Protein 6R41 (pdb70)

GO terms:
  GO:0009986 cell surface (C, EXP)

Nearest PDB structures (foldseek):
  6r41-assembly1_A  TM=1.001E+00  e=0.000E+00  Mycoplasmoides genitalium G37
  8pbz-assembly1_D  TM=1.000E+00  e=0.000E+00  Mycoplasmoides genitalium G37
  8pc0-assembly1_A  TM=1.001E+00  e=0.000E+00  Mycoplasmoides genitalium G37
  6se7-assembly1_A  TM=9.994E-01  e=0.000E+00  Mycoplasmoides genitalium G37
  6se5-assembly1_A  TM=9.988E-01  e=0.000E+00  Mycoplasmoides genitalium G37

Radius of gyration: 30.96 Å; Cα contacts (8 Å, |Δi|>4): 2356; chains: 1; bounding box: 62×94×88 Å

Solvent-accessible surface area: 34632 Å² total; per-residue (Å²): 138,79,22,55,52,10,83,69,72,39,49,21,1,4,1,6,0,6,0,4,8,67,4,108,132,0,122,18,54,0,2,71,63,0,152,21,65,79,10,8,39,9,30,36,48,37,90,30,109,110,22,0,0,0,0,0,21,0,97,53,0,60,2,97,15,104,51,77,67,74,134,3,9,42,12,33,77,99,101,123,0,95,19,8,0,38,0,0,16,0,41,52,70,49,141,111,10,23,134,20,51,54,77,49,60,6,44,0,20,13,4,62,17,14,84,55,0,14,49,0,0,70,22,0,8,3,4,6,5,20,2,24,37,1,57,5,20,0,0,0,0,60,105,12,63,33,0,45,55,4,3,37,20,130,27,94,46,132,52,13,90,85,56,38,74,108,20,96,0,43,18,0,53,5,19,103,2,7,0,1,0,65,0,46,20,1,3,4,1,9,84,0,62,50,41,11,10,12,12,1,3,38,32,0,28,142,27,4,53,0,41,50,33,87,16,16,71,87,74,34,63,94,108,0,134,118,20,0,28,33,74,127,103,110,27,94,13,98,103,2,8,0,0,23,22,2,6,83,54,19,25,7,15,33,72,123,87,79,6,30,30,0,0,1,1,2,1,11,2,0,0,7,40,5,2,2,1,87,64,1,0,0,0,1,0,18,6,47,2,6,2,1,2,0,0,0,0,51,54,101,15,142,138,144,45,53,3,43,1,0,12,2,2,4,1,30,8,60,5,20,52,119,56,8,47,72,1,4,35,23,0,0,1,32,119,35,151,79,16,102,69,2,36,0,1,23,25,41,79,5,5,1,1,0,3,14,0,0,3,12,17,32,8,93,35,18,0,0,2,0,0,2,0,0,0,2,0,0,7,0,29,20,111,127,142,31,42,0,79,28,4,0,0,0,6,10,0,0,0,0,15,65,2,157,53,8,34,78,59,13,5,32,19,83,2,0,22,69,0,0,6,7,14,71,32,91,34,157,153,67,97,10,15,3,0,16,125,57,161,124,41,104,47,86,23,15,28,0,9,57,115,89,24,78,53,111,3,59,0,0,0,0,1,1,3,2,2,3,1,10,0,0,22,26,3,4,6,0,33,4,0,2,3,32,4,96,3,126,95,109,128,124,74,95,0,10,2,7,0,3,0,4,0,1,0,0,0,0,29,30,109,18,0,98,45,0,30,62,9,5,66,24,133,66,86,33,52,83,0,106,2,79,38,4,18,2,28,11,8,9,1,30,117,93,9,10,88,52,42,89,118,146,131,71,25,24,1,42,51,12,106,39,86,19,60,2,24,8,32,0,0,0,3,8,15,4,4,4,7,50,3,5,48,10,53,98,120,29,55,114,72,106,130,56,10,6,0,0,0,0,0,0,1,4,0,1,0,5,0,2,5,48,7,50,101,34,24,25,8,86,35,141,66,80,98,63,33,32,5,1,14,20,70,32,88,24,91,87,52,9,11,69,11,18,0,21,3,34,62,76,21,53,39,48,92,155,31,6,37,0,14,0,8,3,8,17,63,80,34,7,62,35,38,2,107,14,70,85,25,125,94,51,76,2,5,15,3,0,22,0,33,39,55,57,116,22,12,10,69,78,146,81,14,64,104,22,95,110,24,4,21,0,76,6,53,23,0,20,2,92,20,113,94,15,52,11,14,8,21,4,28,12,35,106,57,1,6,0,0,2,1,64,91,99,128,140,57,97,17,8,0,14,55,36,75,156,50,91,19,85,78,36,95,156,10,7,104,21,1,41,48,28,125,81,41,26,8,0,23,37,36,126,117,115,68,6,1,0,1,57,5,78,34,24,93,70,73,35,2,120,84,108,98,10,38,113,67,18,0,71,81,0,50,117,34,94,126,26,10,75,46,0,22,169,43,50,62,31,17,137,105,7,107,12,52,10,69,24,73,99,103,54,99,61,10,0,12,0,15,0,83,0,22,0,3,12,38,82,65,11,40,81,132,18,54,2,18,24,37,73,11,118,15,45,8,41,73,92,89,1,36,37,4,28,78,180

Sequence (886 aa):
ANNTFLVKEDSKNVTAYTPFATPITDSKSDLVSLAQLDSSYQIADQTIHNTNLFVLFKSRDVKVKYESSGSNNISFDSTSQGEKPSYVVEFTNSTNIGIKWTMVKKYQLDVPNVSSDMNQVLKNLILEQPLTKYTLNSSLAKEKGKTQREVHLGSGQANQWTSQRNQHDLNNNPSPNASTGFKLTTGNAYRKLSESWPIYEPIDGTKQGKGKDSSGWSSTEENEAKNDAPSVSSSGTFNKYLNTKQALESIGILFDDQTPRNVITQLYYASTSKLAVTNNHIVVMGNSFLPSMWYWVVERSAQENASNKPTWFANTNLDWGEDKQKQFVENQLGYKETTSTNSHNFHSKSFTQPAYLISGIDSVNDQIIFSGFKAGSVGYDSSSSSSSTKDQALAWSTTTSLDSKTGYKDLVTNDTGLNGPINGSFSIQDTFSFVVPYSTTGPIKTAYPVKKDQKSTVKINSLINATPLNSYGDEGIGVFDALGLNYNFKSNQERLPSRTDQIFVYGIVSPNELRSAKSSADSTGSDTKVNWSNTQSRYLPVPYNYSEGIIDASVTTFSGLKSIAPDGFANSIANFSVGLKAGIDPNPVMSGKKANYGAVVLTRGGVVRLNFNPGNDSLLSTTDNNIAPISFSFTPFTAAESAVDLTTFKEVTYNQESGLWSYIFDSSLKPSHDGKQTPVTDNMGFSVITVSRTGIELNQDQATTTLDVAPSALAVQSGIQSTTQTLTGVLPLSEEFSAVIAKDSDQNKIDIYKNNNGLFEIDTQLSNSVATNNGGLAPSYTENRVDAWGKVEFADNSVLQARNLVDKTVDEIINTPEILNSFFRFTPAFEDQKATLVATKQSDTSLSVSPRIQFLDGNFYDLNSTIAGVPLNIGFPSRVFAGFAAL

InterPro domains:
  IPR007885 MgpC adhesin [PF05220] (312-542)
  IPR045839 Mgp-operon protein 3, C-terminal domain [PF19342] (824-936)

Structure (mmCIF, N/CA/C/O backbone):
data_6R41
#
_entry.id   6R41
#
_cell.length_a   110.026
_cell.length_b   151.569
_cell.length_c   176.548
_cell.angle_alpha   90.00
_cell.angle_beta   90.00
_cell.angle_gamma   90.00
#
_symmetry.space_group_name_H-M   'I 2 2 2'
#
loop_
_entity.id
_entity.type
_entity.pdbx_description
1 polymer 'Mgp-operon protein 3'
2 branched 'N-acetyl-alpha-neuraminic acid-(2-3)-beta-D-galactopyranose'
3 non-polymer 'POTASSIUM ION'
4 non-polymer beta-D-glucopyranose
5 non-polymer 'PHOSPHATE ION'
6 non-polymer GLYCEROL
7 water water
#
loop_
_atom_site.group_PDB
_atom_site.id
_atom_site.type_symbol
_atom_site.label_atom_id
_atom_site.label_alt_id
_atom_site.label_comp_id
_atom_site.label_asym_id
_atom_site.label_entity_id
_atom_site.label_seq_id
_atom_site.pdbx_PDB_ins_code
_atom_site.Cartn_x
_atom_site.Cartn_y
_atom_site.Cartn_z
_atom_site.occupancy
_atom_site.B_iso_or_equiv
_atom_site.auth_seq_id
_atom_site.auth_comp_id
_atom_site.auth_asym_id
_atom_site.auth_atom_id
_atom_site.pdbx_PDB_model_num
ATOM 1 N N . ALA A 1 3 ? 23.312 171.028 68.907 1.00 91.30 25 ALA A N 1
ATOM 2 C CA . ALA A 1 3 ? 22.225 171.104 69.930 1.00 85.16 25 ALA A CA 1
ATOM 3 C C . ALA A 1 3 ? 21.234 169.941 69.725 1.00 78.06 25 ALA A C 1
ATOM 4 O O . ALA A 1 3 ? 20.680 169.843 68.601 1.00 81.23 25 ALA A O 1
ATOM 6 N N A ASN A 1 4 ? 21.019 169.179 70.816 0.50 70.33 26 ASN A N 1
ATOM 7 N N B ASN A 1 4 ? 20.959 169.063 70.704 0.50 72.34 26 ASN A N 1
ATOM 8 C CA A ASN A 1 4 ? 20.045 168.064 70.941 0.50 64.31 26 ASN A CA 1
ATOM 9 C CA B ASN A 1 4 ? 19.891 168.034 70.500 0.50 67.26 26 ASN A CA 1
ATOM 10 C C A ASN A 1 4 ? 18.630 168.619 71.221 0.50 64.18 26 ASN A C 1
ATOM 11 C C B ASN A 1 4 ? 18.540 168.592 70.971 0.50 65.44 26 ASN A C 1
ATOM 12 O O A ASN A 1 4 ? 17.751 167.824 71.625 0.50 59.47 26 ASN A O 1
ATOM 13 O O B ASN A 1 4 ? 17.632 167.783 71.272 0.50 61.40 26 ASN A O 1
ATOM 22 N N . THR A 1 5 ? 18.401 169.925 71.001 1.00 65.20 27 THR A N 1
ATOM 23 C CA . THR A 1 5 ? 17.117 170.609 71.293 1.00 58.79 27 THR A CA 1
ATOM 24 C C . THR A 1 5 ? 16.518 171.289 70.054 1.00 56.59 27 THR A C 1
ATOM 25 O O . THR A 1 5 ? 17.223 171.501 69.059 1.00 54.93 27 THR A O 1
ATOM 29 N N . PHE A 1 6 ? 15.254 171.676 70.202 1.00 51.35 28 PHE A N 1
ATOM 30 C CA . PHE A 1 6 ? 14.383 172.347 69.230 1.00 51.03 28 PHE A CA 1
ATOM 31 C C . PHE A 1 6 ? 13.998 173.708 69.814 1.00 54.45 28 PHE A C 1
ATOM 32 O O . PHE A 1 6 ? 13.449 173.741 70.917 1.00 53.10 28 PHE A O 1
ATOM 40 N N . LEU A 1 7 ? 14.224 174.804 69.085 1.00 52.47 29 LEU A N 1
ATOM 41 C CA . LEU A 1 7 ? 13.821 176.136 69.564 1.00 52.66 29 LEU A CA 1
ATOM 42 C C . LEU A 1 7 ? 12.420 176.414 69.069 1.00 50.25 29 LEU A C 1
ATOM 43 O O . LEU A 1 7 ? 12.169 176.164 67.927 1.00 49.34 29 LEU A O 1
ATOM 48 N N . VAL A 1 8 ? 11.545 176.861 69.953 1.00 52.05 30 VAL A N 1
ATOM 49 C CA . VAL A 1 8 ? 10.113 177.100 69.655 1.00 52.16 30 VAL A CA 1
ATOM 50 C C . VAL A 1 8 ? 9.872 178.540 70.060 1.00 53.06 30 VAL A C 1
ATOM 51 O O . VAL A 1 8 ? 10.146 178.853 71.203 1.00 53.62 30 VAL A O 1
ATOM 55 N N . LYS A 1 9 ? 9.427 179.361 69.135 1.00 54.08 31 LYS A N 1
ATOM 56 C CA . LYS A 1 9 ? 8.945 180.718 69.390 1.00 58.78 31 LYS A CA 1
ATOM 57 C C . LYS A 1 9 ? 7.551 180.588 69.985 1.00 58.95 31 LYS A C 1
ATOM 58 O O . LYS A 1 9 ? 6.665 180.149 69.278 1.00 59.82 31 LYS A O 1
ATOM 64 N N . GLU A 1 10 ? 7.371 180.941 71.248 1.00 63.16 32 GLU A N 1
ATOM 65 C CA . GLU A 1 10 ? 6.080 180.711 71.940 1.00 65.29 32 GLU A CA 1
ATOM 66 C C . GLU A 1 10 ? 5.185 181.879 71.594 1.00 62.11 32 GLU A C 1
ATOM 67 O O . GLU A 1 10 ? 4.009 181.659 71.517 1.00 66.82 32 GLU 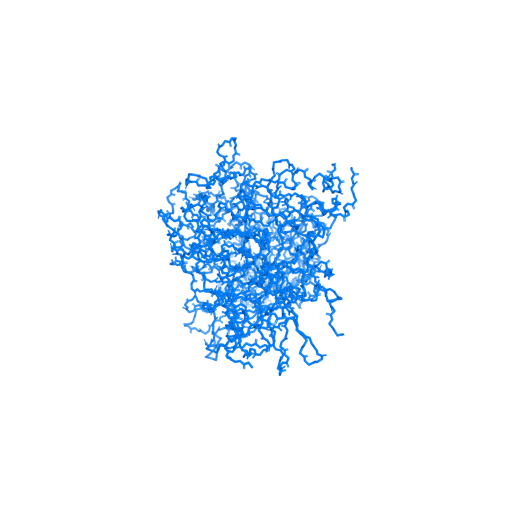A O 1
ATOM 73 N N . ASP A 1 11 ? 5.746 183.074 71.434 1.00 63.89 33 ASP A N 1
ATOM 74 C CA . ASP A 1 11 ? 4.983 184.306 71.125 1.00 65.08 33 ASP A CA 1
ATOM 75 C C . ASP A 1 11 ? 5.949 185.264 70.416 1.00 66.82 33 ASP A C 1
ATOM 76 O O . ASP A 1 11 ? 7.037 184.822 70.052 1.00 70.82 33 ASP A O 1
ATOM 81 N N . SER A 1 12 ? 5.607 186.537 70.292 1.00 63.85 34 SER A N 1
ATOM 82 C CA . SER A 1 12 ? 6.417 187.512 69.525 1.00 68.87 34 SER A CA 1
ATOM 83 C C . SER A 1 12 ? 7.749 187.876 70.226 1.00 66.44 34 SER A C 1
ATOM 84 O O . SER A 1 12 ? 8.519 188.615 69.585 1.00 62.63 34 SER A O 1
ATOM 87 N N . LYS A 1 13 ? 8.024 187.407 71.462 1.00 64.25 35 LYS A N 1
ATOM 88 C CA . LYS A 1 13 ? 9.189 187.828 72.288 1.00 64.39 35 LYS A CA 1
ATOM 89 C C . LYS A 1 13 ? 9.974 186.642 72.858 1.00 62.87 35 LYS A C 1
ATOM 90 O O . LYS A 1 13 ? 11.160 186.829 73.132 1.00 67.27 35 LYS A O 1
ATOM 96 N N . ASN A 1 14 ? 9.328 185.499 73.104 1.00 57.86 36 ASN A N 1
ATOM 97 C CA . ASN A 1 14 ? 9.862 184.377 73.910 1.00 55.31 36 ASN A CA 1
ATOM 98 C C . ASN A 1 14 ? 10.255 183.182 73.038 1.00 52.40 36 ASN A C 1
ATOM 99 O O . ASN A 1 14 ? 9.475 182.738 72.173 1.00 52.53 36 ASN A O 1
ATOM 104 N N . VAL A 1 15 ? 11.450 182.666 73.262 1.00 51.95 37 VAL A N 1
ATOM 105 C CA . VAL A 1 15 ? 11.909 181.394 72.660 1.00 50.76 37 VAL A CA 1
ATOM 106 C C . VAL A 1 15 ? 12.217 180.431 73.812 1.00 49.59 37 VAL A C 1
ATOM 107 O O . VAL A 1 15 ? 12.871 180.840 74.804 1.00 50.92 37 VAL A O 1
ATOM 111 N N . THR A 1 16 ? 11.660 179.223 73.699 1.00 46.91 38 THR A N 1
ATOM 112 C CA . THR A 1 16 ? 11.826 178.106 74.644 1.00 47.80 38 THR A CA 1
ATOM 113 C C . THR A 1 16 ? 12.536 176.958 73.935 1.00 46.27 38 THR A C 1
ATOM 114 O O . THR A 1 16 ? 12.305 176.755 72.751 1.00 48.06 38 THR A O 1
ATOM 118 N N . ALA A 1 17 ? 13.398 176.254 74.646 1.00 44.56 39 ALA A N 1
ATOM 119 C CA . ALA A 1 17 ? 14.171 175.106 74.134 1.00 45.30 39 ALA A CA 1
ATOM 120 C C . ALA A 1 17 ? 13.429 173.822 74.514 1.00 46.14 39 ALA A C 1
ATOM 121 O O . ALA A 1 17 ? 13.087 173.709 75.670 1.00 47.30 39 ALA A O 1
ATOM 123 N N . TYR A 1 18 ? 13.110 172.960 73.543 1.00 46.29 40 TYR A N 1
ATOM 124 C CA . TYR A 1 18 ? 12.318 171.719 73.700 1.00 43.94 40 TYR A CA 1
ATOM 125 C C . TYR A 1 18 ? 13.238 170.527 73.451 1.00 44.85 40 TYR A C 1
ATOM 126 O O . TYR A 1 18 ? 14.106 170.608 72.591 1.00 40.49 40 TYR A O 1
ATOM 135 N N . THR A 1 19 ? 13.016 169.446 74.219 1.00 43.20 41 THR A N 1
ATOM 136 C CA . THR A 1 19 ? 13.669 168.139 74.045 1.00 39.54 41 THR A CA 1
ATOM 137 C C . THR A 1 19 ? 12.978 167.422 72.900 1.00 36.83 41 THR A C 1
ATOM 138 O O . THR A 1 19 ? 11.900 167.805 72.470 1.00 38.53 41 THR A O 1
ATOM 142 N N . PRO A 1 20 ? 13.546 166.302 72.427 1.00 38.94 42 PRO A N 1
ATOM 143 C CA . PRO A 1 20 ? 12.877 165.438 71.458 1.00 38.38 42 PRO A CA 1
ATOM 144 C C . PRO A 1 20 ? 11.624 164.746 72.019 1.00 41.38 42 PRO A C 1
ATOM 145 O O . PRO A 1 20 ? 10.878 164.195 71.252 1.00 40.54 42 PRO A O 1
ATOM 149 N N . PHE A 1 21 ? 11.414 164.810 73.334 1.00 40.22 43 PHE A N 1
ATOM 150 C CA . PHE A 1 21 ? 10.218 164.259 74.040 1.00 38.20 43 PHE A CA 1
ATOM 151 C C . PHE A 1 21 ? 9.114 165.312 74.052 1.00 39.01 43 PHE A C 1
ATOM 152 O O . PHE A 1 21 ? 8.068 165.072 74.673 1.00 37.85 43 PHE A O 1
ATOM 160 N N . ALA A 1 22 ? 9.326 166.445 73.373 1.00 37.49 44 ALA A N 1
ATOM 161 C CA . ALA A 1 22 ? 8.335 167.539 73.238 1.00 37.37 44 ALA A CA 1
ATOM 162 C C . ALA A 1 22 ? 8.023 168.165 74.599 1.00 39.90 44 ALA A C 1
ATOM 163 O O . ALA A 1 22 ? 6.868 168.540 74.848 1.00 43.82 44 ALA A O 1
ATOM 165 N N . THR A 1 23 ? 9.042 168.290 75.441 1.00 41.24 45 THR A N 1
ATOM 166 C CA . THR A 1 23 ? 8.987 168.933 76.775 1.00 43.13 45 THR A CA 1
ATOM 167 C C . THR A 1 23 ? 9.944 170.113 76.792 1.00 45.00 45 THR A C 1
ATOM 168 O O . THR A 1 23 ? 10.995 170.076 76.164 1.00 43.33 45 THR A O 1
ATOM 172 N N . PRO A 1 24 ? 9.583 171.188 77.506 1.00 47.25 46 PRO A N 1
ATOM 173 C CA . PRO A 1 24 ? 10.409 172.383 77.579 1.00 48.47 46 PRO A CA 1
ATOM 174 C C . PRO A 1 24 ? 11.559 172.093 78.546 1.00 50.01 46 PRO A C 1
ATOM 175 O O . PRO A 1 24 ? 11.305 171.529 79.618 1.00 47.86 46 PRO A O 1
ATOM 179 N N . ILE A 1 25 ? 12.783 172.493 78.172 1.00 48.37 47 ILE A N 1
ATOM 180 C CA . ILE A 1 25 ? 13.899 172.568 79.143 1.00 48.19 47 ILE A CA 1
ATOM 181 C C . ILE A 1 25 ? 13.574 173.603 80.211 1.00 48.20 47 ILE A C 1
ATOM 182 O O . ILE A 1 25 ? 13.253 174.721 79.835 1.00 48.89 47 ILE A O 1
ATOM 187 N N . THR A 1 26 ? 13.649 173.227 81.492 1.00 48.00 48 THR A N 1
ATOM 188 C CA . THR A 1 26 ? 13.262 174.111 82.623 1.00 51.13 48 THR A CA 1
ATOM 189 C C . THR A 1 26 ? 14.073 175.409 82.545 1.00 55.13 48 THR A C 1
ATOM 190 O O . THR A 1 26 ? 15.278 175.339 82.342 1.00 55.79 48 THR A O 1
ATOM 194 N N . ASP A 1 27 ? 13.414 176.549 82.698 1.00 57.49 49 ASP A N 1
ATOM 195 C CA . ASP A 1 27 ? 14.043 177.888 82.692 1.00 63.89 49 ASP A CA 1
ATOM 196 C C . ASP A 1 27 ? 14.635 178.246 81.325 1.00 63.68 49 ASP A C 1
ATOM 197 O O . ASP A 1 27 ? 15.324 179.267 81.303 1.00 65.31 49 ASP A O 1
ATOM 202 N N . SER A 1 28 ? 14.378 177.492 80.247 1.00 57.88 50 SER A N 1
ATOM 203 C CA . SER A 1 28 ? 14.954 177.820 78.923 1.00 57.58 50 SER A CA 1
ATOM 204 C C . SER A 1 28 ? 14.186 178.984 78.315 1.00 58.63 50 SER A C 1
ATOM 205 O O . SER A 1 28 ? 14.695 179.588 77.363 1.00 62.28 50 SER A O 1
ATOM 208 N N . LYS A 1 29 ? 12.993 179.266 78.830 1.00 57.03 51 LYS A N 1
ATOM 209 C CA . LYS A 1 29 ? 12.098 180.256 78.205 1.00 55.27 51 LYS A CA 1
ATOM 210 C C . LYS A 1 29 ? 12.717 181.653 78.307 1.00 59.89 51 LYS A C 1
ATOM 211 O O . LYS A 1 29 ? 12.976 182.100 79.432 1.00 59.51 51 LYS A O 1
ATOM 217 N N . SER A 1 30 ? 12.863 182.373 77.184 1.00 60.52 52 SER A N 1
ATOM 218 C CA . SER A 1 30 ? 13.609 183.658 77.185 1.00 62.47 52 SER A CA 1
ATOM 219 C C . SER A 1 30 ? 12.884 184.719 76.374 1.00 63.60 52 SER A C 1
ATOM 220 O O . SER A 1 30 ? 12.618 184.499 75.181 1.00 59.78 52 SER A O 1
ATOM 223 N N . ASP A 1 31 ? 12.670 185.860 77.016 1.00 65.22 53 ASP A N 1
ATOM 224 C CA . ASP A 1 31 ? 12.236 187.116 76.379 1.00 65.66 53 ASP A CA 1
ATOM 225 C C . ASP A 1 31 ? 13.467 187.662 75.652 1.00 66.53 53 ASP A C 1
ATOM 226 O O . ASP A 1 31 ? 14.261 188.372 76.282 1.00 67.77 53 ASP A O 1
ATOM 231 N N . LEU A 1 32 ? 13.643 187.294 74.379 1.00 65.41 54 LEU A N 1
ATOM 232 C CA . LEU A 1 32 ? 14.849 187.694 73.614 1.00 65.55 54 LEU A CA 1
ATOM 233 C C . LEU A 1 32 ? 14.785 189.196 73.293 1.00 67.15 54 LEU A C 1
ATOM 234 O O . LEU A 1 32 ? 15.847 189.794 73.063 1.00 65.10 54 LEU A O 1
ATOM 239 N N . VAL A 1 33 ? 13.592 189.790 73.328 1.00 65.34 55 VAL A N 1
ATOM 240 C CA . VAL A 1 33 ? 13.432 191.257 73.170 1.00 68.27 55 VAL A CA 1
ATOM 241 C C . VAL A 1 33 ? 14.040 191.957 74.394 1.00 70.53 55 VAL A C 1
ATOM 242 O O . VAL A 1 33 ? 14.892 192.826 74.204 1.00 72.49 55 VAL A O 1
ATOM 246 N N . SER A 1 34 ? 13.595 191.614 75.600 1.00 71.84 56 SER A N 1
ATOM 247 C CA . SER A 1 34 ? 14.120 192.169 76.871 1.00 74.08 56 SER A CA 1
ATOM 248 C C . SER A 1 34 ? 15.634 191.966 76.911 1.00 73.89 56 SER A C 1
ATOM 249 O O . SER A 1 34 ? 16.348 192.868 77.348 1.00 78.31 56 SER A O 1
ATOM 252 N N . LEU A 1 35 ? 16.119 190.845 76.406 1.00 71.71 57 LEU A N 1
ATOM 253 C CA . LEU A 1 35 ? 17.553 190.477 76.539 1.00 74.42 57 LEU A CA 1
ATOM 254 C C . LEU A 1 35 ? 18.382 191.226 75.484 1.00 75.66 57 LEU A C 1
ATOM 255 O O . LEU A 1 35 ? 19.583 191.446 75.732 1.00 76.94 57 LEU A O 1
ATOM 260 N N . ALA A 1 36 ? 17.776 191.607 74.351 1.00 73.76 58 ALA A N 1
ATOM 261 C CA . ALA A 1 36 ? 18.396 192.486 73.328 1.00 75.41 58 ALA A CA 1
ATOM 262 C C . ALA A 1 36 ? 18.439 193.937 73.810 1.00 78.07 58 ALA A C 1
ATOM 263 O O . ALA A 1 36 ? 18.969 194.780 73.056 1.00 80.24 58 ALA A O 1
ATOM 265 N N . GLN A 1 37 ? 17.867 194.234 74.983 1.00 78.61 59 GLN A N 1
ATOM 266 C CA . GLN A 1 37 ? 17.782 195.601 75.577 1.00 83.63 59 GLN A CA 1
ATOM 267 C C . GLN A 1 37 ? 17.013 196.509 74.612 1.00 84.10 59 GLN A C 1
ATOM 268 O O . GLN A 1 37 ? 17.372 197.673 74.493 1.00 92.37 59 GLN A O 1
ATOM 274 N N . LEU A 1 38 ? 15.976 195.967 73.975 1.00 80.27 60 LEU A N 1
ATOM 275 C CA . LEU A 1 38 ? 14.981 196.686 73.144 1.00 77.11 60 LEU A CA 1
ATOM 276 C C . LEU A 1 38 ? 13.690 196.831 73.959 1.00 77.50 60 LEU A C 1
ATOM 277 O O . LEU A 1 38 ? 13.435 195.968 74.806 1.00 77.07 60 LEU A O 1
ATOM 282 N N . ASP A 1 39 ? 12.888 197.865 73.683 1.00 82.39 61 ASP A N 1
ATOM 283 C CA . ASP A 1 39 ? 11.619 198.173 74.401 1.00 83.36 61 ASP A CA 1
ATOM 284 C C . ASP A 1 39 ? 10.506 197.232 73.906 1.00 80.15 61 ASP A C 1
ATOM 285 O O . ASP A 1 39 ? 10.697 196.524 72.899 1.00 75.00 61 ASP A O 1
ATOM 290 N N . SER A 1 40 ? 9.377 197.240 74.608 1.00 80.42 62 SER A N 1
ATOM 291 C CA . SER A 1 40 ? 8.278 196.256 74.475 1.00 78.20 62 SER A CA 1
ATOM 292 C C . SER A 1 40 ? 7.600 196.390 73.103 1.00 75.71 62 SER A C 1
ATOM 293 O O . SER A 1 40 ? 6.844 195.473 72.765 1.00 73.64 62 SER A O 1
ATOM 296 N N . SER A 1 41 ? 7.870 197.453 72.336 1.00 75.53 63 SER A N 1
ATOM 297 C CA . SER A 1 41 ? 7.344 197.633 70.956 1.00 75.00 63 SER A CA 1
ATOM 298 C C . SER A 1 41 ? 8.054 196.691 69.962 1.00 74.18 63 SER A C 1
ATOM 299 O O . SER A 1 41 ? 7.519 196.507 68.817 1.00 72.51 63 SER A O 1
ATOM 302 N N . TYR A 1 42 ? 9.191 196.083 70.329 1.00 71.87 64 TYR A N 1
ATOM 303 C CA . TYR A 1 42 ? 9.938 195.183 69.407 1.00 68.49 64 TYR A CA 1
ATOM 304 C C . TYR A 1 42 ? 9.376 193.749 69.475 1.00 67.18 64 TYR A C 1
ATOM 305 O O . TYR A 1 42 ? 8.872 193.296 70.532 1.00 65.81 64 TYR A O 1
ATOM 314 N N . GLN A 1 43 ? 9.440 193.060 68.328 1.00 65.96 65 GLN A N 1
ATOM 315 C CA . GLN A 1 43 ? 8.982 191.660 68.134 1.00 64.60 65 GLN A CA 1
ATOM 316 C C . GLN A 1 43 ? 9.993 190.887 67.304 1.00 61.88 65 GLN A C 1
ATOM 317 O O . GLN A 1 43 ? 10.620 191.490 66.449 1.00 65.64 65 GLN A O 1
ATOM 323 N N . ILE A 1 44 ? 10.063 189.587 67.489 1.00 58.22 66 ILE A N 1
ATOM 324 C CA . ILE A 1 44 ? 10.940 188.701 66.683 1.00 58.06 66 ILE A CA 1
ATOM 325 C C . ILE A 1 44 ? 10.339 188.526 65.288 1.00 57.04 66 ILE A C 1
ATOM 326 O O . ILE A 1 44 ? 9.173 188.146 65.186 1.00 58.64 66 ILE A O 1
ATOM 331 N N . ALA A 1 45 ? 11.116 188.832 64.252 1.00 57.82 67 ALA A N 1
ATOM 332 C CA . ALA A 1 45 ? 10.699 188.680 62.843 1.00 55.95 67 ALA A CA 1
ATOM 333 C C . ALA A 1 45 ? 11.164 187.314 62.358 1.00 52.51 67 ALA A C 1
ATOM 334 O O . ALA A 1 45 ? 10.463 186.694 61.578 1.00 46.56 67 ALA A O 1
ATOM 336 N N . ASP A 1 46 ? 12.373 186.916 62.740 1.00 53.06 68 ASP A N 1
ATOM 337 C CA . ASP A 1 46 ? 13.034 185.722 62.144 1.00 53.52 68 ASP A CA 1
ATOM 338 C C . ASP A 1 46 ? 14.214 185.383 63.039 1.00 51.20 68 ASP A C 1
ATOM 339 O O . ASP A 1 46 ? 14.691 186.271 63.778 1.00 49.44 68 ASP A O 1
ATOM 344 N N . GLN A 1 47 ? 14.675 184.151 62.925 1.00 54.36 69 GLN A N 1
ATOM 345 C CA . GLN A 1 47 ? 15.810 183.638 63.728 1.00 57.32 69 GLN A CA 1
ATOM 346 C C . GLN A 1 47 ? 16.458 182.451 63.021 1.00 53.91 69 GLN A C 1
ATOM 347 O O . GLN A 1 47 ? 15.833 181.798 62.196 1.00 54.36 69 GLN A O 1
ATOM 353 N N . THR A 1 48 ? 17.729 182.260 63.300 1.00 55.58 70 THR A N 1
ATOM 354 C CA . THR A 1 48 ? 18.525 181.195 62.691 1.00 56.65 70 THR A CA 1
ATOM 355 C C . THR A 1 48 ? 19.679 180.885 63.650 1.00 57.51 70 THR A C 1
ATOM 356 O O . THR A 1 48 ? 20.150 181.787 64.397 1.00 56.04 70 THR A O 1
ATOM 360 N N . ILE A 1 49 ? 20.136 179.653 63.555 1.00 56.69 71 ILE A N 1
ATOM 361 C CA . ILE A 1 49 ? 21.327 179.136 64.254 1.00 60.56 71 ILE A CA 1
ATOM 362 C C . ILE A 1 49 ? 22.436 179.192 63.228 1.00 59.58 71 ILE A C 1
ATOM 363 O O . ILE A 1 49 ? 22.190 178.760 62.121 1.00 58.90 71 ILE A O 1
ATOM 368 N N . HIS A 1 50 ? 23.585 179.709 63.618 1.00 61.87 72 HIS A N 1
ATOM 369 C CA . HIS A 1 50 ? 24.850 179.580 62.869 1.00 65.97 72 HIS A CA 1
ATOM 370 C C . HIS A 1 50 ? 25.992 179.282 63.855 1.00 66.66 72 HIS A C 1
ATOM 371 O O . HIS A 1 50 ? 26.326 180.169 64.693 1.00 67.10 72 HIS A O 1
ATOM 378 N N . ASN A 1 51 ? 26.637 178.131 63.699 1.00 71.11 73 ASN A N 1
ATOM 379 C CA . ASN A 1 51 ? 27.781 177.710 64.557 1.00 74.32 73 ASN A CA 1
ATOM 380 C C . ASN A 1 51 ? 27.393 177.740 66.043 1.00 70.90 73 ASN A C 1
ATOM 381 O O . ASN A 1 51 ? 28.184 178.283 66.876 1.00 75.34 73 ASN A O 1
ATOM 386 N N . THR A 1 52 ? 26.247 177.169 66.381 1.00 62.24 74 THR A N 1
ATOM 387 C CA . THR A 1 52 ? 25.751 177.106 67.774 1.00 67.14 74 THR A CA 1
ATOM 388 C C . THR A 1 52 ? 25.254 178.448 68.312 1.00 64.44 74 THR A C 1
ATOM 389 O O . THR A 1 52 ? 24.636 178.411 69.353 1.00 68.00 74 THR A O 1
ATOM 393 N N . ASN A 1 53 ? 25.451 179.590 67.675 1.00 64.92 75 ASN A N 1
ATOM 394 C CA . ASN A 1 53 ? 24.863 180.837 68.241 1.00 62.19 75 ASN A CA 1
ATOM 395 C C . ASN A 1 53 ? 23.522 181.113 67.569 1.00 58.89 75 ASN A C 1
ATOM 396 O O . ASN A 1 53 ? 23.271 180.580 66.466 1.00 56.81 75 ASN A O 1
ATOM 401 N N . LEU A 1 54 ? 22.668 181.861 68.271 1.00 57.62 76 LEU A N 1
ATOM 402 C CA . LEU A 1 54 ? 21.301 182.190 67.817 1.00 56.69 76 LEU A CA 1
ATOM 403 C C . LEU A 1 54 ? 21.290 183.633 67.315 1.00 57.03 76 LEU A C 1
ATOM 404 O O . LEU A 1 54 ? 21.600 184.519 68.110 1.00 61.05 76 LEU A O 1
ATOM 409 N N . PHE A 1 55 ? 20.907 183.854 66.060 1.00 55.71 77 PHE A N 1
ATOM 410 C CA . PHE A 1 55 ? 20.790 185.215 65.452 1.00 57.29 77 PHE A CA 1
ATOM 411 C C . PHE A 1 55 ? 19.323 185.592 65.240 1.00 54.60 77 PHE A C 1
ATOM 412 O O . PHE A 1 55 ? 18.544 184.854 64.610 1.00 52.93 77 PHE A O 1
ATOM 420 N N . VAL A 1 56 ? 18.929 186.697 65.846 1.00 55.65 78 VAL A N 1
ATOM 421 C CA . VAL A 1 56 ? 17.505 187.106 65.871 1.00 56.17 78 VAL A CA 1
ATOM 422 C C . VAL A 1 56 ? 17.387 188.495 65.213 1.00 54.03 78 VAL A C 1
ATOM 423 O O . VAL A 1 56 ? 18.182 189.381 65.516 1.00 55.18 78 VAL A O 1
ATOM 427 N N . LEU A 1 57 ? 16.408 188.631 64.332 1.00 54.11 79 LEU A N 1
ATOM 428 C CA . LEU A 1 57 ? 15.983 189.882 63.630 1.00 53.51 79 LEU A CA 1
ATOM 429 C C . LEU A 1 57 ? 14.808 190.450 64.421 1.00 54.60 79 LEU A C 1
ATOM 430 O O . LEU A 1 57 ? 13.758 189.727 64.558 1.00 56.98 79 LEU A O 1
ATOM 435 N N . PHE A 1 58 ? 14.942 191.651 64.954 1.00 57.36 80 PHE A N 1
ATOM 436 C CA . PHE A 1 58 ? 13.838 192.371 65.628 1.00 58.70 80 PHE A CA 1
ATOM 437 C C . PHE A 1 58 ? 13.402 193.585 64.800 1.00 60.06 80 PHE A C 1
ATOM 438 O O . PHE A 1 58 ? 14.257 194.269 64.172 1.00 59.48 80 PHE A O 1
ATOM 446 N N . LYS A 1 59 ? 12.102 193.870 64.854 1.00 60.18 81 LYS A N 1
ATOM 447 C CA . LYS A 1 59 ? 11.499 195.106 64.302 1.00 61.72 81 LYS A CA 1
ATOM 448 C C . LYS A 1 59 ? 10.411 195.596 65.252 1.00 61.45 81 LYS A C 1
ATOM 449 O O . LYS A 1 59 ? 9.907 194.794 66.044 1.00 63.30 81 LYS A O 1
ATOM 455 N N . SER A 1 60 ? 10.100 196.877 65.183 1.00 64.29 82 SER A N 1
ATOM 456 C CA . SER A 1 60 ? 9.274 197.612 66.164 1.00 68.30 82 SER A CA 1
ATOM 457 C C . SER A 1 60 ? 7.963 198.049 65.497 1.00 70.52 82 SER A C 1
ATOM 458 O O . SER A 1 60 ? 8.003 198.572 64.362 1.00 66.98 82 SER A O 1
ATOM 461 N N . ARG A 1 61 ? 6.864 197.873 66.228 1.00 75.00 83 ARG A N 1
ATOM 462 C CA . ARG A 1 61 ? 5.494 198.327 65.872 1.00 80.18 83 ARG A CA 1
ATOM 463 C C . ARG A 1 61 ? 5.375 199.859 65.955 1.00 80.19 83 ARG A C 1
ATOM 464 O O . ARG A 1 61 ? 4.342 200.380 65.462 1.00 81.15 83 ARG A O 1
ATOM 472 N N . ASP A 1 62 ? 6.359 200.544 66.556 1.00 79.61 84 ASP A N 1
ATOM 473 C CA . ASP A 1 62 ? 6.363 202.021 66.765 1.00 80.94 84 ASP A CA 1
ATOM 474 C C . ASP A 1 62 ? 7.164 202.729 65.666 1.00 79.03 84 ASP A C 1
ATOM 475 O O . ASP A 1 62 ? 7.221 203.981 65.671 1.00 82.23 84 ASP A O 1
ATOM 480 N N . VAL A 1 63 ? 7.757 201.993 64.732 1.00 74.23 85 VAL A N 1
ATOM 481 C CA . VAL A 1 63 ? 8.723 202.612 63.780 1.00 74.20 85 VAL A CA 1
ATOM 482 C C . VAL A 1 63 ? 7.982 203.589 62.860 1.00 76.50 85 VAL A C 1
ATOM 483 O O . VAL A 1 63 ? 6.905 203.228 62.309 1.00 75.43 85 VAL A O 1
ATOM 487 N N . LYS A 1 64 ? 8.544 204.784 62.682 1.00 78.05 86 LYS A N 1
ATOM 488 C CA . LYS A 1 64 ? 8.021 205.773 61.713 1.00 79.59 86 LYS A CA 1
ATOM 489 C C . LYS A 1 64 ? 9.192 206.307 60.899 1.00 79.77 86 LYS A C 1
ATOM 490 O O . LYS A 1 64 ? 10.246 206.665 61.463 1.00 79.65 86 LYS A O 1
ATOM 496 N N . VAL A 1 65 ? 8.981 206.315 59.596 1.00 77.89 87 VAL A N 1
ATOM 497 C CA . VAL A 1 65 ? 9.955 206.741 58.572 1.00 78.89 87 VAL A CA 1
ATOM 498 C C . VAL A 1 65 ? 9.240 207.832 57.780 1.00 81.96 87 VAL A C 1
ATOM 499 O O . VAL A 1 65 ? 7.975 207.806 57.736 1.00 81.78 87 VAL A O 1
ATOM 503 N N . LYS A 1 66 ? 10.021 208.788 57.273 1.00 85.43 88 LYS A N 1
ATOM 504 C CA . LYS A 1 66 ? 9.581 209.938 56.462 1.00 86.33 88 LYS A CA 1
ATOM 505 C C . LYS A 1 66 ? 10.435 209.957 55.209 1.00 85.07 88 LYS A C 1
ATOM 506 O O . LYS A 1 66 ? 11.600 209.547 55.325 1.00 82.68 88 LYS A O 1
ATOM 512 N N . TYR A 1 67 ? 9.869 210.420 54.090 1.00 84.32 89 TYR A N 1
ATOM 513 C CA . TYR A 1 67 ? 10.616 210.775 52.863 1.00 84.98 89 TYR A CA 1
ATOM 514 C C . TYR A 1 67 ? 10.374 212.260 52.585 1.00 89.21 89 TYR A C 1
ATOM 515 O O . TYR A 1 67 ? 9.214 212.641 52.347 1.00 90.72 89 TYR A O 1
ATOM 524 N N . GLU A 1 68 ? 11.436 213.068 52.640 1.00 93.16 90 GLU A N 1
ATOM 525 C CA . GLU A 1 68 ? 11.425 214.506 52.281 1.00 96.75 90 GLU A CA 1
ATOM 526 C C . GLU A 1 68 ? 12.079 214.635 50.899 1.00 96.28 90 GLU A C 1
ATOM 527 O O . GLU A 1 68 ? 13.285 214.347 50.764 1.00 95.28 90 GLU A O 1
ATOM 533 N N . SER A 1 69 ? 11.292 215.046 49.909 1.00 97.76 91 SER A N 1
ATOM 534 C CA . SER A 1 69 ? 11.697 215.198 48.485 1.00 100.21 91 SER A CA 1
ATOM 535 C C . SER A 1 69 ? 12.915 216.132 48.303 1.00 102.00 91 SER A C 1
ATOM 536 O O . SER A 1 69 ? 13.646 215.898 47.321 1.00 100.64 91 SER A O 1
ATOM 539 N N . SER A 1 70 ? 13.172 217.095 49.207 1.00 104.07 92 SER A N 1
ATOM 540 C CA . SER A 1 70 ? 14.241 218.125 49.066 1.00 110.71 92 SER A CA 1
ATOM 541 C C . SER A 1 70 ? 15.328 217.939 50.122 1.00 112.29 92 SER A C 1
ATOM 542 O O . SER A 1 70 ? 15.109 217.157 51.033 1.00 116.33 92 SER A O 1
ATOM 545 N N . GLY A 1 71 ? 16.433 218.686 50.030 1.00 116.30 93 GLY A N 1
ATOM 546 C CA . GLY A 1 71 ? 17.662 218.408 50.802 1.00 119.44 93 GLY A CA 1
ATOM 547 C C . GLY A 1 71 ? 18.304 217.137 50.273 1.00 117.43 93 GLY A C 1
ATOM 548 O O . GLY A 1 71 ? 18.030 216.775 49.117 1.00 114.56 93 GLY A O 1
ATOM 549 N N . SER A 1 72 ? 19.110 216.420 51.050 1.00 120.29 94 SER A N 1
ATOM 550 C CA . SER A 1 72 ? 19.595 215.110 50.541 1.00 116.47 94 SER A CA 1
ATOM 551 C C . SER A 1 72 ? 19.817 214.039 51.618 1.00 113.35 94 SER A C 1
ATOM 552 O O . SER A 1 72 ? 20.482 213.029 51.273 1.00 114.59 94 SER A O 1
ATOM 555 N N . ASN A 1 73 ? 19.258 214.136 52.829 1.00 111.11 95 ASN A N 1
ATOM 556 C CA . ASN A 1 73 ? 19.167 212.893 53.667 1.00 107.39 95 ASN A CA 1
ATOM 557 C C . ASN A 1 73 ? 17.693 212.511 53.702 1.00 101.70 95 ASN A C 1
ATOM 558 O O . ASN A 1 73 ? 17.060 212.610 54.766 1.00 102.42 95 ASN A O 1
ATOM 563 N N . ASN A 1 74 ? 17.209 212.099 52.533 1.00 95.60 96 ASN A N 1
ATOM 564 C CA . ASN A 1 74 ? 15.792 212.181 52.117 1.00 92.57 96 ASN A CA 1
ATOM 565 C C . ASN A 1 74 ? 14.962 211.234 52.981 1.00 90.07 96 ASN A C 1
ATOM 566 O O . ASN A 1 74 ? 13.894 211.674 53.478 1.00 89.61 96 ASN A O 1
ATOM 571 N N . ILE A 1 75 ? 15.460 210.002 53.175 1.00 86.75 97 ILE A N 1
ATOM 572 C CA . ILE A 1 75 ? 14.832 208.962 54.039 1.00 82.55 97 ILE A CA 1
ATOM 573 C C . ILE A 1 75 ? 15.473 209.073 55.422 1.00 83.38 97 ILE A C 1
ATOM 574 O O . ILE A 1 75 ? 16.716 209.089 55.479 1.00 86.61 97 ILE A O 1
ATOM 579 N N . SER A 1 76 ? 14.655 209.290 56.458 1.00 83.61 98 SER A N 1
ATOM 580 C CA . SER A 1 76 ? 15.067 209.330 57.890 1.00 86.82 98 SER A CA 1
ATOM 581 C C . SER A 1 76 ? 13.949 208.766 58.778 1.00 86.46 98 SER A C 1
ATOM 582 O O . SER A 1 76 ? 12.810 208.671 58.318 1.00 85.62 98 SER A O 1
ATOM 585 N N . PHE A 1 77 ? 14.270 208.381 60.009 1.00 87.89 99 PHE A N 1
ATOM 586 C CA . PHE A 1 77 ? 13.258 207.989 61.023 1.00 88.91 99 PHE A CA 1
ATOM 587 C C . PHE A 1 77 ? 12.614 209.257 61.576 1.00 93.27 99 PHE A C 1
ATOM 588 O O . PHE A 1 77 ? 13.309 210.248 61.686 1.00 93.97 99 PHE A O 1
ATOM 596 N N . ASP A 1 78 ? 11.342 209.181 61.954 1.00 96.33 100 ASP A N 1
ATOM 597 C CA . ASP A 1 78 ? 10.609 210.279 62.629 1.00 101.06 100 ASP A CA 1
ATOM 598 C C . ASP A 1 78 ? 11.038 210.303 64.095 1.00 104.78 100 ASP A C 1
ATOM 599 O O . ASP A 1 78 ? 10.369 209.645 64.921 1.00 100.63 100 ASP A O 1
ATOM 604 N N . SER A 1 79 ? 12.119 211.047 64.357 1.00 113.98 101 SER A N 1
ATOM 605 C CA . SER A 1 79 ? 12.826 211.244 65.655 1.00 122.23 101 SER A CA 1
ATOM 606 C C . SER A 1 79 ? 11.992 212.057 66.654 1.00 128.69 101 SER A C 1
ATOM 607 O O . SER A 1 79 ? 12.388 212.099 67.830 1.00 131.05 101 SER A O 1
ATOM 610 N N . THR A 1 80 ? 10.923 212.723 66.205 1.00 132.53 102 THR A N 1
ATOM 611 C CA . THR A 1 80 ? 9.905 213.352 67.090 1.00 134.67 102 THR A CA 1
ATOM 612 C C . THR A 1 80 ? 8.969 212.238 67.593 1.00 138.70 102 THR A C 1
ATOM 613 O O . THR A 1 80 ? 8.903 211.166 66.926 1.00 135.30 102 THR A O 1
ATOM 617 N N . SER A 1 81 ? 8.333 212.452 68.754 1.00 145.54 103 SER A N 1
ATOM 618 C CA . SER A 1 81 ? 7.497 211.471 69.509 1.00 145.15 103 SER A CA 1
ATOM 619 C C . SER A 1 81 ? 8.341 210.271 69.973 1.00 141.46 103 SER A C 1
ATOM 620 O O . SER A 1 81 ? 9.140 210.461 70.899 1.00 145.86 103 SER A O 1
ATOM 623 N N . GLN A 1 82 ? 8.141 209.082 69.386 1.00 135.25 104 GLN A N 1
ATOM 624 C CA . GLN A 1 82 ? 8.916 207.841 69.665 1.00 130.84 104 GLN A CA 1
ATOM 625 C C . GLN A 1 82 ? 8.736 206.867 68.489 1.00 122.82 104 GLN A C 1
ATOM 626 O O . GLN A 1 82 ? 7.935 205.915 68.618 1.00 116.74 104 GLN A O 1
ATOM 632 N N . GLY A 1 83 ? 9.442 207.134 67.381 1.00 119.08 105 GLY A N 1
ATOM 633 C CA . GLY A 1 83 ? 9.506 206.297 66.161 1.00 111.74 105 GLY A CA 1
ATOM 634 C C . GLY A 1 83 ? 10.929 206.121 65.622 1.00 108.38 105 GLY A C 1
ATOM 635 O O . GLY A 1 83 ? 11.058 205.498 64.512 1.00 95.37 105 GLY A O 1
ATOM 636 N N . GLU A 1 84 ? 11.955 206.626 66.355 1.00 109.82 106 GLU A N 1
ATOM 637 C CA . GLU A 1 84 ? 13.402 206.342 66.106 1.00 106.38 106 GLU A CA 1
ATOM 638 C C . GLU A 1 84 ? 13.665 204.912 66.584 1.00 99.95 106 GLU A C 1
ATOM 639 O O . GLU A 1 84 ? 14.296 204.729 67.622 1.00 103.70 106 GLU A O 1
ATOM 645 N N . LYS A 1 85 ? 13.160 203.937 65.830 1.00 92.05 107 LYS A N 1
ATOM 646 C CA . LYS A 1 85 ? 13.003 202.525 66.245 1.00 86.61 107 LYS A CA 1
ATOM 647 C C . LYS A 1 85 ? 13.510 201.639 65.116 1.00 80.94 107 LYS A C 1
ATOM 648 O O . LYS A 1 85 ? 12.762 200.925 64.469 1.00 75.40 107 LYS A O 1
ATOM 654 N N . PRO A 1 86 ? 14.818 201.710 64.809 1.00 80.02 108 PRO A N 1
ATOM 655 C CA . PRO A 1 86 ? 15.382 200.870 63.763 1.00 76.31 108 PRO A CA 1
ATOM 656 C C . PRO A 1 86 ? 15.220 199.393 64.115 1.00 73.50 108 PRO A C 1
ATOM 657 O O . PRO A 1 86 ? 15.155 199.036 65.283 1.00 72.09 108 PRO A O 1
ATOM 661 N N . SER A 1 87 ? 15.184 198.561 63.085 1.00 70.53 109 SER A N 1
ATOM 662 C CA . SER A 1 87 ? 15.207 197.098 63.260 1.00 67.63 109 SER A CA 1
ATOM 663 C C . SER A 1 87 ? 16.657 196.643 63.562 1.00 69.57 109 SER A C 1
ATOM 664 O O . SER A 1 87 ? 17.624 197.382 63.255 1.00 69.83 109 SER A O 1
ATOM 667 N N . TYR A 1 88 ? 16.813 195.558 64.329 1.00 67.32 110 TYR A N 1
ATOM 668 C CA . TYR A 1 88 ? 18.113 195.090 64.887 1.00 68.37 110 TYR A CA 1
ATOM 669 C C . TYR A 1 88 ? 18.270 193.601 64.601 1.00 64.92 110 TYR A C 1
ATOM 670 O O . TYR A 1 88 ? 17.237 192.899 64.655 1.00 60.75 110 TYR A O 1
ATOM 679 N N . VAL A 1 89 ? 19.492 193.169 64.275 1.00 65.05 111 VAL A N 1
ATOM 680 C CA . VAL A 1 89 ? 19.901 191.735 64.313 1.00 64.06 111 VAL A CA 1
ATOM 681 C C . VAL A 1 89 ? 20.715 191.551 65.590 1.00 65.51 111 VAL A C 1
ATOM 682 O O . VAL A 1 89 ? 21.549 192.428 65.879 1.00 67.25 111 VAL A O 1
ATOM 686 N N . VAL A 1 90 ? 20.517 190.439 66.308 1.00 64.17 112 VAL A N 1
ATOM 687 C CA . VAL A 1 90 ? 21.303 190.184 67.546 1.00 64.86 112 VAL A CA 1
ATOM 688 C C . VAL A 1 90 ? 21.816 188.746 67.555 1.00 62.67 112 VAL A C 1
ATOM 689 O O . VAL A 1 90 ? 21.057 187.869 67.247 1.00 61.16 112 VAL A O 1
ATOM 693 N N . GLU A 1 91 ? 23.098 188.577 67.863 1.00 64.41 113 GLU A N 1
ATOM 694 C CA . GLU A 1 91 ? 23.743 187.278 68.093 1.00 65.10 113 GLU A CA 1
ATOM 695 C C . GLU A 1 91 ? 23.686 186.999 69.596 1.00 65.30 113 GLU A C 1
ATOM 696 O O . GLU A 1 91 ? 24.164 187.851 70.398 1.00 68.18 113 GLU A O 1
ATOM 702 N N . PHE A 1 92 ? 23.070 185.875 69.946 1.00 62.02 114 PHE A N 1
ATOM 703 C CA . PHE A 1 92 ? 23.066 185.297 71.314 1.00 63.05 114 PHE A CA 1
ATOM 704 C C . PHE A 1 92 ? 23.912 184.023 71.329 1.00 62.47 114 PHE A C 1
ATOM 705 O O . PHE A 1 92 ? 23.961 183.306 70.311 1.00 63.52 114 PHE A O 1
ATOM 713 N N . THR A 1 93 ? 24.575 183.759 72.445 1.00 63.72 115 THR A N 1
ATOM 714 C CA . THR A 1 93 ? 25.286 182.467 72.681 1.00 64.37 115 THR A CA 1
ATOM 715 C C . THR A 1 93 ? 24.743 181.844 73.968 1.00 62.11 115 THR A C 1
ATOM 716 O O . THR A 1 93 ? 24.297 182.611 74.859 1.00 63.22 115 THR A O 1
ATOM 720 N N . ASN A 1 94 ? 24.761 180.520 74.053 1.00 60.88 116 ASN A N 1
ATOM 721 C CA . ASN A 1 94 ? 24.315 179.828 75.289 1.00 62.93 116 ASN A CA 1
ATOM 722 C C . ASN A 1 94 ? 25.507 179.821 76.233 1.00 69.01 116 ASN A C 1
ATOM 723 O O . ASN A 1 94 ? 26.563 179.320 75.816 1.00 74.10 116 ASN A O 1
ATOM 728 N N . SER A 1 95 ? 25.403 180.504 77.376 1.00 72.85 117 SER A N 1
ATOM 729 C CA . SER A 1 95 ? 26.554 180.688 78.295 1.00 78.96 117 SER A CA 1
ATOM 730 C C . SER A 1 95 ? 26.703 179.504 79.270 1.00 77.63 117 SER A C 1
ATOM 731 O O . SER A 1 95 ? 27.785 179.412 79.839 1.00 83.03 117 SER A O 1
ATOM 734 N N . THR A 1 96 ? 25.716 178.610 79.427 1.00 74.32 118 THR A N 1
ATOM 735 C CA . THR A 1 96 ? 25.792 177.470 80.391 1.00 74.86 118 THR A CA 1
ATOM 736 C C . THR A 1 96 ? 25.998 176.175 79.621 1.00 73.37 118 THR A C 1
ATOM 737 O O . THR A 1 96 ? 25.499 176.076 78.458 1.00 71.56 118 THR A O 1
ATOM 741 N N . ASN A 1 97 ? 26.667 175.221 80.268 1.00 72.65 119 ASN A N 1
ATOM 742 C CA . ASN A 1 97 ? 26.792 173.804 79.824 1.00 73.52 119 ASN A CA 1
ATOM 743 C C . ASN A 1 97 ? 25.568 173.015 80.300 1.00 68.96 119 ASN A C 1
ATOM 744 O O . ASN A 1 97 ? 25.359 171.917 79.749 1.00 67.92 119 ASN A O 1
ATOM 749 N N . ILE A 1 98 ? 24.803 173.522 81.281 1.00 66.31 120 ILE A N 1
ATOM 750 C CA . ILE A 1 98 ? 23.627 172.787 81.844 1.00 64.83 120 ILE A CA 1
ATOM 751 C C . ILE A 1 98 ? 22.401 173.677 81.705 1.00 59.86 120 ILE A C 1
ATOM 752 O O . ILE A 1 98 ? 22.325 174.646 82.407 1.00 63.99 120 ILE A O 1
ATOM 757 N N . GLY A 1 99 ? 21.462 173.312 80.846 1.00 55.11 121 GLY A N 1
ATOM 758 C CA . GLY A 1 99 ? 20.307 174.164 80.540 1.00 57.72 121 GLY A CA 1
ATOM 759 C C . GLY A 1 99 ? 20.656 175.206 79.496 1.00 58.91 121 GLY A C 1
ATOM 760 O O . GLY A 1 99 ? 21.720 175.075 78.871 1.00 58.58 121 GLY A O 1
ATOM 761 N N . ILE A 1 100 ? 19.803 176.222 79.389 1.00 60.87 122 ILE A N 1
ATOM 762 C CA . ILE A 1 100 ? 19.839 177.294 78.344 1.00 63.54 122 ILE A CA 1
ATOM 763 C C . ILE A 1 100 ? 19.843 178.649 79.052 1.00 67.16 122 ILE A C 1
ATOM 764 O O . ILE A 1 100 ? 18.907 178.943 79.811 1.00 68.64 122 ILE A O 1
ATOM 769 N N . LYS A 1 101 ? 20.909 179.423 78.884 1.00 71.88 123 LYS A N 1
ATOM 770 C CA . LYS A 1 101 ? 20.936 180.808 79.386 1.00 76.56 123 LYS A CA 1
ATOM 771 C C . LYS A 1 101 ? 21.503 181.671 78.263 1.00 74.25 123 LYS A C 1
ATOM 772 O O . LYS A 1 101 ? 22.732 181.742 78.094 1.00 73.56 123 LYS A O 1
ATOM 778 N N . TRP A 1 102 ? 20.611 182.264 77.488 1.00 69.08 124 TRP A N 1
ATOM 779 C CA . TRP A 1 102 ? 21.037 183.143 76.384 1.00 68.13 124 TRP A CA 1
ATOM 780 C C . TRP A 1 102 ? 21.645 184.393 76.986 1.00 71.23 124 TRP A C 1
ATOM 781 O O . TRP A 1 102 ? 21.070 184.932 77.963 1.00 74.94 124 TRP A O 1
ATOM 792 N N . THR A 1 103 ? 22.777 184.792 76.419 1.00 70.65 125 THR A N 1
ATOM 793 C CA . THR A 1 103 ? 23.444 186.076 76.691 1.00 73.35 125 THR A CA 1
ATOM 794 C C . THR A 1 103 ? 23.741 186.776 75.337 1.00 73.30 125 THR A C 1
ATOM 795 O O . THR A 1 103 ? 24.051 186.104 74.304 1.00 68.55 125 THR A O 1
ATOM 799 N N . MET A 1 104 ? 23.558 188.087 75.294 1.00 73.64 126 MET A N 1
ATOM 800 C CA . MET A 1 104 ? 23.776 188.897 74.072 1.00 77.10 126 MET A CA 1
ATOM 801 C C . MET A 1 104 ? 25.279 189.009 73.787 1.00 77.43 126 MET A C 1
ATOM 802 O O . MET A 1 104 ? 25.999 189.370 74.723 1.00 80.59 126 MET A O 1
ATOM 807 N N . VAL A 1 105 ? 25.716 188.716 72.557 1.00 76.38 127 VAL A N 1
ATOM 808 C CA . VAL A 1 105 ? 27.135 188.850 72.119 1.00 82.09 127 VAL A CA 1
ATOM 809 C C . VAL A 1 105 ? 27.337 190.109 71.254 1.00 83.85 127 VAL A C 1
ATOM 810 O O . VAL A 1 105 ? 28.319 190.820 71.478 1.00 86.31 127 VAL A O 1
ATOM 814 N N . LYS A 1 106 ? 26.455 190.388 70.292 1.00 81.73 128 LYS A N 1
ATOM 815 C CA . LYS A 1 106 ? 26.665 191.476 69.310 1.00 83.19 128 LYS A CA 1
ATOM 816 C C . LYS A 1 106 ? 25.303 191.946 68.812 1.00 80.94 128 LYS A C 1
ATOM 817 O O . LYS A 1 106 ? 24.421 191.097 68.606 1.00 82.83 128 LYS A O 1
ATOM 823 N N . LYS A 1 107 ? 25.155 193.258 68.648 1.00 81.29 129 LYS A N 1
ATOM 824 C CA . LYS A 1 107 ? 23.892 193.968 68.335 1.00 79.10 129 LYS A CA 1
ATOM 825 C C . LYS A 1 107 ? 24.154 194.882 67.133 1.00 79.62 129 LYS A C 1
ATOM 826 O O . LYS A 1 107 ? 25.128 195.578 67.131 1.00 81.15 129 LYS A O 1
ATOM 832 N N . TYR A 1 108 ? 23.311 194.856 66.122 1.00 78.05 130 TYR A N 1
ATOM 833 C CA . TYR A 1 108 ? 23.576 195.497 64.819 1.00 75.28 130 TYR A CA 1
ATOM 834 C C . TYR A 1 108 ? 22.298 196.226 64.398 1.00 74.71 130 TYR A C 1
ATOM 835 O O . TYR A 1 108 ? 21.245 195.539 64.228 1.00 69.55 130 TYR A O 1
ATOM 844 N N . GLN A 1 109 ? 22.387 197.550 64.268 1.00 77.71 131 GLN A N 1
ATOM 845 C CA . GLN A 1 109 ? 21.280 198.444 63.853 1.00 78.76 131 GLN A CA 1
ATOM 846 C C . GLN A 1 109 ? 21.175 198.394 62.323 1.00 76.03 131 GLN A C 1
ATOM 847 O O . GLN A 1 109 ? 22.222 198.468 61.662 1.00 76.68 131 GLN A O 1
ATOM 853 N N . LEU A 1 110 ? 19.969 198.213 61.794 1.00 73.84 132 LEU A N 1
ATOM 854 C CA . LEU A 1 110 ? 19.692 198.274 60.334 1.00 74.85 132 LEU A CA 1
ATOM 855 C C . LEU A 1 110 ? 19.247 199.711 59.996 1.00 76.41 132 LEU A C 1
ATOM 856 O O . LEU A 1 110 ? 18.069 200.066 60.194 1.00 76.10 132 LEU A O 1
ATOM 861 N N . ASP A 1 111 ? 20.178 200.535 59.533 1.00 79.65 133 ASP A N 1
ATOM 862 C CA . ASP A 1 111 ? 19.895 201.964 59.209 1.00 85.14 133 ASP A CA 1
ATOM 863 C C . ASP A 1 111 ? 19.076 202.112 57.905 1.00 82.57 133 ASP A C 1
ATOM 864 O O . ASP A 1 111 ? 19.028 201.176 57.059 1.00 77.44 133 ASP A O 1
ATOM 869 N N . VAL A 1 112 ? 18.445 203.280 57.746 1.00 83.43 134 VAL A N 1
ATOM 870 C CA . VAL A 1 112 ? 17.667 203.656 56.532 1.00 80.60 134 VAL A CA 1
ATOM 871 C C . VAL A 1 112 ? 18.637 203.807 55.367 1.00 80.05 134 VAL A C 1
ATOM 872 O O . VAL A 1 112 ? 19.805 204.130 55.560 1.00 82.90 134 VAL A O 1
ATOM 876 N N . PRO A 1 113 ? 18.203 203.532 54.122 1.00 79.45 135 PRO A N 1
ATOM 877 C CA . PRO A 1 113 ? 19.068 203.656 52.950 1.00 83.35 135 PRO A CA 1
ATOM 878 C C . PRO A 1 113 ? 19.566 205.071 52.641 1.00 86.49 135 PRO A C 1
ATOM 879 O O . PRO A 1 113 ? 18.777 205.975 52.763 1.00 90.41 135 PRO A O 1
ATOM 883 N N . ASN A 1 114 ? 20.824 205.190 52.200 1.00 88.30 136 ASN A N 1
ATOM 884 C CA . ASN A 1 114 ? 21.370 206.399 51.526 1.00 89.05 136 ASN A CA 1
ATOM 885 C C . ASN A 1 114 ? 20.549 206.737 50.273 1.00 88.12 136 ASN A C 1
ATOM 886 O O . ASN A 1 114 ? 20.122 205.840 49.565 1.00 88.08 136 ASN A O 1
ATOM 891 N N . VAL A 1 115 ? 20.443 208.017 49.952 1.00 90.27 137 VAL A N 1
ATOM 892 C CA . VAL A 1 115 ? 19.738 208.511 48.746 1.00 89.33 137 VAL A CA 1
ATOM 893 C C . VAL A 1 115 ? 20.683 209.448 48.001 1.00 92.18 137 VAL A C 1
ATOM 894 O O . VAL A 1 115 ? 20.970 210.572 48.500 1.00 94.95 137 VAL A O 1
ATOM 898 N N . SER A 1 116 ? 21.176 208.981 46.858 1.00 91.76 138 SER A N 1
ATOM 899 C CA . SER A 1 116 ? 21.953 209.805 45.903 1.00 94.45 138 SER A CA 1
ATOM 900 C C . SER A 1 116 ? 21.025 210.885 45.313 1.00 94.83 138 SER A C 1
ATOM 901 O O . SER A 1 116 ? 19.801 210.640 45.215 1.00 93.12 138 SER A O 1
ATOM 904 N N . SER A 1 117 ? 21.581 212.028 44.912 1.00 97.78 139 SER A N 1
ATOM 905 C CA . SER A 1 117 ? 20.888 213.037 44.073 1.00 98.92 139 SER A CA 1
ATOM 906 C C . SER A 1 117 ? 20.060 212.314 42.985 1.00 95.94 139 SER A C 1
ATOM 907 O O . SER A 1 117 ? 18.809 212.533 42.903 1.00 95.97 139 SER A O 1
ATOM 910 N N . ASP A 1 118 ? 20.716 211.442 42.206 1.00 94.85 140 ASP A N 1
ATOM 911 C CA . ASP A 1 118 ? 20.122 210.724 41.045 1.00 93.04 140 ASP A CA 1
ATOM 912 C C . ASP A 1 118 ? 18.912 209.908 41.518 1.00 90.75 140 ASP A C 1
ATOM 913 O O . ASP A 1 118 ? 17.813 210.002 40.890 1.00 90.59 140 ASP A O 1
ATOM 918 N N . MET A 1 119 ? 19.095 209.132 42.587 1.00 88.90 141 MET A N 1
ATOM 919 C CA . MET A 1 119 ? 18.039 208.246 43.138 1.00 86.40 141 MET A CA 1
ATOM 920 C C . MET A 1 119 ? 16.816 209.090 43.524 1.00 84.31 141 MET A C 1
ATOM 921 O O . MET A 1 119 ? 15.691 208.676 43.182 1.00 83.08 141 MET A O 1
ATOM 926 N N . ASN A 1 120 ? 17.051 210.201 44.234 1.00 87.16 142 ASN A N 1
ATOM 927 C CA . ASN A 1 120 ? 16.023 211.099 44.819 1.00 88.39 142 ASN A CA 1
ATOM 928 C C . ASN A 1 120 ? 15.208 211.753 43.697 1.00 92.02 142 ASN A C 1
ATOM 929 O O . ASN A 1 120 ? 13.999 211.998 43.912 1.00 93.99 142 ASN A O 1
ATOM 934 N N . GLN A 1 121 ? 15.828 212.018 42.549 1.00 91.20 143 GLN A N 1
ATOM 935 C CA . GLN A 1 121 ? 15.083 212.477 41.355 1.00 92.76 143 GLN A CA 1
ATOM 936 C C . GLN A 1 121 ? 14.059 211.397 40.945 1.00 89.42 143 GLN A C 1
ATOM 937 O O . GLN A 1 121 ? 12.939 211.766 40.545 1.00 84.70 143 GLN A O 1
ATOM 943 N N . VAL A 1 122 ? 14.371 210.106 41.090 1.00 86.48 144 VAL A N 1
ATOM 944 C CA . VAL A 1 122 ? 13.372 209.039 40.786 1.00 84.68 144 VAL A CA 1
ATOM 945 C C . VAL A 1 122 ? 12.367 208.940 41.939 1.00 82.21 144 VAL A C 1
ATOM 946 O O . VAL A 1 122 ? 11.160 208.871 41.653 1.00 80.78 144 VAL A O 1
ATOM 950 N N . LEU A 1 123 ? 12.843 208.962 43.181 1.00 81.26 145 LEU A N 1
ATOM 951 C CA . LEU A 1 123 ? 11.980 208.773 44.373 1.00 81.36 145 LEU A CA 1
ATOM 952 C C . LEU A 1 123 ? 10.914 209.868 44.451 1.00 82.12 145 LEU A C 1
ATOM 953 O O . LEU A 1 123 ? 9.790 209.555 44.895 1.00 82.72 145 LEU A O 1
ATOM 958 N N . LYS A 1 124 ? 11.271 211.076 44.035 1.00 84.11 146 LYS A N 1
ATOM 959 C CA . LYS A 1 124 ? 10.419 212.300 43.997 1.00 87.56 146 LYS A CA 1
ATOM 960 C C . LYS A 1 124 ? 9.016 211.950 43.476 1.00 82.54 146 LYS A C 1
ATOM 961 O O . LYS A 1 124 ? 8.019 212.405 44.076 1.00 81.25 146 LYS A O 1
ATOM 967 N N . ASN A 1 125 ? 8.956 211.196 42.376 1.00 79.96 147 ASN A N 1
ATOM 968 C CA . ASN A 1 125 ? 7.700 210.915 41.636 1.00 80.88 147 ASN A CA 1
ATOM 969 C C . ASN A 1 125 ? 7.477 209.409 41.573 1.00 80.67 147 ASN A C 1
ATOM 970 O O . ASN A 1 125 ? 6.625 208.940 40.784 1.00 80.60 147 ASN A O 1
ATOM 975 N N . LEU A 1 126 ? 8.149 208.679 42.455 1.00 79.04 148 LEU A N 1
ATOM 976 C CA . LEU A 1 126 ? 7.940 207.233 42.564 1.00 75.03 148 LEU A CA 1
ATOM 977 C C . LEU A 1 126 ? 6.589 207.016 43.237 1.00 74.41 148 LEU A C 1
ATOM 978 O O . LEU A 1 126 ? 6.282 207.699 44.262 1.00 74.84 148 LEU A O 1
ATOM 983 N N . ILE A 1 127 ? 5.857 206.045 42.709 1.00 72.65 149 ILE A N 1
ATOM 984 C CA . ILE A 1 127 ? 4.478 205.738 43.144 1.00 71.52 149 ILE A CA 1
ATOM 985 C C . ILE A 1 127 ? 4.314 204.210 43.261 1.00 67.61 149 ILE A C 1
ATOM 986 O O . ILE A 1 127 ? 4.890 203.461 42.437 1.00 63.91 149 ILE A O 1
ATOM 991 N N . LEU A 1 128 ? 3.653 203.749 44.326 1.00 65.19 150 LEU A N 1
ATOM 992 C CA . LEU A 1 128 ? 3.580 202.301 44.665 1.00 63.97 150 LEU A CA 1
ATOM 993 C C . LEU A 1 128 ? 2.117 201.871 44.869 1.00 62.26 150 LEU A C 1
ATOM 994 O O . LEU A 1 128 ? 1.392 202.563 45.610 1.00 61.12 150 LEU A O 1
ATOM 999 N N . GLU A 1 129 ? 1.703 200.781 44.204 1.00 60.28 151 GLU A N 1
ATOM 1000 C CA . GLU A 1 129 ? 0.357 200.157 44.340 1.00 60.46 151 GLU A CA 1
ATOM 1001 C C . GLU A 1 129 ? 0.118 199.706 45.797 1.00 59.83 151 GLU A C 1
ATOM 1002 O O . GLU A 1 129 ? 1.028 199.172 46.407 1.00 55.58 151 GLU A O 1
ATOM 1008 N N . GLN A 1 130 ? -1.102 199.897 46.310 1.00 61.68 152 GLN A N 1
ATOM 1009 C CA . GLN A 1 130 ? -1.572 199.311 47.587 1.00 62.65 152 GLN A CA 1
ATOM 1010 C C . GLN A 1 130 ? -1.345 197.796 47.539 1.00 62.16 152 GLN A C 1
ATOM 1011 O O . GLN A 1 130 ? -1.471 197.119 46.511 1.00 63.70 152 GLN A O 1
ATOM 1017 N N . PRO A 1 131 ? -0.911 197.233 48.673 1.00 58.99 153 PRO A N 1
ATOM 1018 C CA . PRO A 1 131 ? -0.493 195.839 48.723 1.00 56.36 153 PRO A CA 1
ATOM 1019 C C . PRO A 1 131 ? -1.619 194.846 48.451 1.00 55.42 153 PRO A C 1
ATOM 1020 O O . PRO A 1 131 ? -2.780 195.122 48.729 1.00 59.00 153 PRO A O 1
ATOM 1024 N N . LEU A 1 132 ? -1.258 193.731 47.828 1.00 53.17 154 LEU A N 1
ATOM 1025 C CA . LEU A 1 132 ? -2.208 192.630 47.599 1.00 54.05 154 LEU A CA 1
ATOM 1026 C C . LEU A 1 132 ? -2.446 191.894 48.933 1.00 52.73 154 LEU A C 1
ATOM 1027 O O . LEU A 1 132 ? -1.505 191.619 49.623 1.00 48.17 154 LEU A O 1
ATOM 1032 N N . THR A 1 133 ? -3.701 191.592 49.230 1.00 54.64 155 THR A N 1
ATOM 1033 C CA . THR A 1 133 ? -4.165 190.847 50.404 1.00 55.61 155 THR A CA 1
ATOM 1034 C C . THR A 1 133 ? -4.877 189.600 49.896 1.00 57.82 155 THR A C 1
ATOM 1035 O O . THR A 1 133 ? -5.129 189.476 48.690 1.00 62.85 155 THR A O 1
ATOM 1039 N N . LYS A 1 134 ? -5.091 188.701 50.830 1.00 59.09 156 LYS A N 1
ATOM 1040 C CA . LYS A 1 134 ? -6.005 187.538 50.846 1.00 61.48 156 LYS A CA 1
ATOM 1041 C C . LYS A 1 134 ? -7.290 187.794 50.064 1.00 59.05 156 LYS A C 1
ATOM 1042 O O . LYS A 1 134 ? -7.818 186.833 49.424 1.00 58.90 156 LYS A O 1
ATOM 1048 N N . TYR A 1 135 ? -7.853 188.989 50.248 1.00 58.69 157 TYR A N 1
ATOM 1049 C CA . TYR A 1 135 ? -9.216 189.357 49.776 1.00 59.92 157 TYR A CA 1
ATOM 1050 C C . TYR A 1 135 ? -9.143 190.094 48.420 1.00 59.24 157 TYR A C 1
ATOM 1051 O O . TYR A 1 135 ? -10.200 190.320 47.868 1.00 62.82 157 TYR A O 1
ATOM 1060 N N . THR A 1 136 ? -7.970 190.375 47.848 1.00 57.90 158 THR A N 1
ATOM 1061 C CA . THR A 1 136 ? -7.884 191.130 46.553 1.00 58.90 158 THR A CA 1
ATOM 1062 C C . THR A 1 136 ? -8.473 190.249 45.441 1.00 60.62 158 THR A C 1
ATOM 1063 O O . THR A 1 136 ? -8.051 189.089 45.317 1.00 60.91 158 THR A O 1
ATOM 1067 N N . LEU A 1 137 ? -9.459 190.734 44.684 1.00 63.57 159 LEU A N 1
ATOM 1068 C CA . LEU A 1 137 ? -10.099 189.937 43.592 1.00 64.61 159 LEU A CA 1
ATOM 1069 C C . LEU A 1 137 ? -9.359 190.167 42.273 1.00 65.83 159 LEU A C 1
ATOM 1070 O O . LEU A 1 137 ? -8.623 191.155 42.176 1.00 65.29 159 LEU A O 1
ATOM 1075 N N . ASN A 1 138 ? -9.513 189.248 41.322 1.00 66.11 160 ASN A N 1
ATOM 1076 C CA . ASN A 1 138 ? -9.043 189.428 39.934 1.00 66.59 160 ASN A CA 1
ATOM 1077 C C . ASN A 1 138 ? -9.539 190.796 39.460 1.00 68.59 160 ASN A C 1
ATOM 1078 O O . ASN A 1 138 ? -8.749 191.542 38.830 1.00 68.07 160 ASN A O 1
ATOM 1083 N N . SER A 1 139 ? -10.775 191.143 39.820 1.00 70.06 161 SER A N 1
ATOM 1084 C CA . SER A 1 139 ? -11.469 192.365 39.333 1.00 71.27 161 SER A CA 1
ATOM 1085 C C . SER A 1 139 ? -10.883 193.615 40.010 1.00 70.14 161 SER A C 1
ATOM 1086 O O . SER A 1 139 ? -10.837 194.673 39.360 1.00 72.85 161 SER A O 1
ATOM 1089 N N . SER A 1 140 ? -10.391 193.481 41.240 1.00 68.65 162 SER A N 1
ATOM 1090 C CA . SER A 1 140 ? -9.735 194.540 42.050 1.00 68.45 162 SER A CA 1
ATOM 1091 C C . SER A 1 140 ? -8.461 195.006 41.363 1.00 66.85 162 SER A C 1
ATOM 1092 O O . SER A 1 140 ? -8.175 196.200 41.437 1.00 68.34 162 SER A O 1
ATOM 1095 N N . LEU A 1 141 ? -7.689 194.061 40.831 1.00 66.16 163 LEU A N 1
ATOM 1096 C CA . LEU A 1 141 ? -6.346 194.304 40.219 1.00 66.41 163 LEU A CA 1
ATOM 1097 C C . LEU A 1 141 ? -6.539 194.963 38.835 1.00 67.25 163 LEU A C 1
ATOM 1098 O O . LEU A 1 141 ? -5.878 195.956 38.554 1.00 66.51 163 LEU A O 1
ATOM 1103 N N . ALA A 1 142 ? -7.465 194.412 38.043 1.00 67.12 164 ALA A N 1
ATOM 1104 C CA . ALA A 1 142 ? -7.926 194.902 36.732 1.00 71.06 164 ALA A CA 1
ATOM 1105 C C . ALA A 1 142 ? -7.835 196.434 36.669 1.00 70.93 164 ALA A C 1
ATOM 1106 O O . ALA A 1 142 ? -8.299 197.105 37.607 1.00 69.24 164 ALA A O 1
ATOM 1108 N N . LYS A 1 143 ? -7.257 196.963 35.593 1.00 72.07 165 LYS A N 1
ATOM 1109 C CA . LYS A 1 143 ? -7.158 198.432 35.400 1.00 76.12 165 LYS A CA 1
ATOM 1110 C C . LYS A 1 143 ? -7.636 198.802 33.991 1.00 79.29 165 LYS A C 1
ATOM 1111 O O . LYS A 1 143 ? -7.561 197.934 33.093 1.00 77.01 165 LYS A O 1
ATOM 1117 N N . GLU A 1 144 ? -8.164 200.023 33.843 1.00 84.31 166 GLU A N 1
ATOM 1118 C CA . GLU A 1 144 ? -8.691 200.570 32.549 1.00 91.57 166 GLU A CA 1
ATOM 1119 C C . GLU A 1 144 ? -7.613 200.502 31.453 1.00 89.66 166 GLU A C 1
ATOM 1120 O O . GLU A 1 144 ? -6.497 201.046 31.665 1.00 84.16 166 GLU A O 1
ATOM 1126 N N . LYS A 1 145 ? -7.950 199.849 30.333 1.00 91.36 167 LYS A N 1
ATOM 1127 C CA . LYS A 1 145 ? -7.090 199.715 29.124 1.00 94.19 167 LYS A CA 1
ATOM 1128 C C . LYS A 1 145 ? -6.668 201.128 28.690 1.00 90.18 167 LYS A C 1
ATOM 1129 O O . LYS A 1 145 ? -7.518 202.033 28.720 1.00 89.83 167 LYS A O 1
ATOM 1135 N N . GLY A 1 146 ? -5.377 201.318 28.409 1.00 86.43 168 GLY A N 1
ATOM 1136 C CA . GLY A 1 146 ? -4.799 202.605 27.989 1.00 87.85 168 GLY A CA 1
ATOM 1137 C C . GLY A 1 146 ? -4.952 202.818 26.489 1.00 87.64 168 GLY A C 1
ATOM 1138 O O . GLY A 1 146 ? -5.718 202.053 25.854 1.00 83.98 168 GLY A O 1
ATOM 1139 N N . LYS A 1 147 ? -4.238 203.811 25.955 1.00 89.46 169 LYS A N 1
ATOM 1140 C CA . LYS A 1 147 ? -4.214 204.141 24.498 1.00 93.61 169 LYS A CA 1
ATOM 1141 C C . LYS A 1 147 ? -3.529 203.022 23.708 1.00 93.25 169 LYS A C 1
ATOM 1142 O O . LYS A 1 147 ? -2.598 202.372 24.234 1.00 94.35 169 LYS A O 1
ATOM 1148 N N . THR A 1 148 ? -3.981 202.802 22.483 1.00 93.77 170 THR A N 1
ATOM 1149 C CA . THR A 1 148 ? -3.332 201.896 21.507 1.00 95.22 170 THR A CA 1
ATOM 1150 C C . THR A 1 148 ? -2.063 202.584 20.965 1.00 96.44 170 THR A C 1
ATOM 1151 O O . THR A 1 148 ? -1.913 203.834 21.116 1.00 93.77 170 THR A O 1
ATOM 1155 N N . GLN A 1 149 ? -1.161 201.790 20.382 1.00 97.98 171 GLN A N 1
ATOM 1156 C CA . GLN A 1 149 ? 0.168 202.266 19.935 1.00 99.72 171 GLN A CA 1
ATOM 1157 C C . GLN A 1 149 ? -0.067 203.335 18.862 1.00 104.45 171 GLN A C 1
ATOM 1158 O O . GLN A 1 149 ? 0.688 204.317 18.822 1.00 107.31 171 GLN A O 1
ATOM 1164 N N . ARG A 1 150 ? -1.116 203.196 18.061 1.00 107.34 172 ARG A N 1
ATOM 1165 C CA . ARG A 1 150 ? -1.332 204.130 16.933 1.00 112.78 172 ARG A CA 1
ATOM 1166 C C . ARG A 1 150 ? -2.064 205.408 17.406 1.00 110.30 172 ARG A C 1
ATOM 1167 O O . ARG A 1 150 ? -1.811 206.463 16.779 1.00 113.76 172 ARG A O 1
ATOM 1175 N N . GLU A 1 151 ? -2.883 205.367 18.468 1.00 105.83 173 GLU A N 1
ATOM 1176 C CA . GLU A 1 151 ? -3.507 206.570 19.109 1.00 104.76 173 GLU A CA 1
ATOM 1177 C C . GLU A 1 151 ? -2.415 207.509 19.650 1.00 104.04 173 GLU A C 1
ATOM 1178 O O . GLU A 1 151 ? -2.547 208.743 19.459 1.00 106.42 173 GLU A O 1
ATOM 1184 N N . VAL A 1 152 ? -1.377 206.944 20.287 1.00 100.48 174 VAL A N 1
ATOM 1185 C CA . VAL A 1 152 ? -0.253 207.661 20.967 1.00 99.31 174 VAL A CA 1
ATOM 1186 C C . VAL A 1 152 ? 0.594 208.402 19.934 1.00 102.35 174 VAL A C 1
ATOM 1187 O O . VAL A 1 152 ? 0.989 209.559 20.198 1.00 102.98 174 VAL A O 1
ATOM 1191 N N . HIS A 1 153 ? 0.867 207.719 18.822 1.00 102.62 175 HIS A N 1
ATOM 1192 C CA . HIS A 1 153 ? 1.868 208.078 17.790 1.00 104.07 175 HIS A CA 1
ATOM 1193 C C . HIS A 1 153 ? 1.215 208.989 16.731 1.00 107.50 175 HIS A C 1
ATOM 1194 O O . HIS A 1 153 ? 1.689 210.127 16.564 1.00 107.86 175 HIS A O 1
ATOM 1201 N N . LEU A 1 154 ? 0.142 208.525 16.081 1.00 110.28 176 LEU A N 1
ATOM 1202 C CA . LEU A 1 154 ? -0.581 209.242 14.990 1.00 113.97 176 LEU A CA 1
ATOM 1203 C C . LEU A 1 154 ? -1.730 210.080 15.570 1.00 115.57 176 LEU A C 1
ATOM 1204 O O . LEU A 1 154 ? -1.842 211.255 15.181 1.00 119.27 176 LEU A O 1
ATOM 1209 N N . GLY A 1 155 ? -2.590 209.478 16.405 1.00 116.66 177 GLY A N 1
ATOM 1210 C CA . GLY A 1 155 ? -3.722 210.156 17.078 1.00 117.53 177 GLY A CA 1
ATOM 1211 C C . GLY A 1 155 ? -5.071 209.521 16.751 1.00 120.73 177 GLY A C 1
ATOM 1212 O O . GLY A 1 155 ? -5.089 208.403 16.131 1.00 119.14 177 GLY A O 1
ATOM 1213 N N . SER A 1 156 ? -6.156 210.187 17.195 1.00 124.49 178 SER A N 1
ATOM 1214 C CA . SER A 1 156 ? -7.515 210.120 16.585 1.00 131.38 178 SER A CA 1
ATOM 1215 C C . SER A 1 156 ? -7.373 210.507 15.109 1.00 134.84 178 SER A C 1
ATOM 1216 O O . SER A 1 156 ? -7.345 211.716 14.806 1.00 133.17 178 SER A O 1
ATOM 1219 N N . GLY A 1 157 ? -7.242 209.489 14.253 1.00 138.99 179 GLY A N 1
ATOM 1220 C CA . GLY A 1 157 ? -6.610 209.570 12.920 1.00 144.39 179 GLY A CA 1
ATOM 1221 C C . GLY A 1 157 ? -6.105 208.207 12.456 1.00 144.63 179 GLY A C 1
ATOM 1222 O O . GLY A 1 157 ? -4.886 208.108 12.120 1.00 140.42 179 GLY A O 1
ATOM 1223 N N . GLN A 1 158 ? -6.986 207.190 12.534 1.00 143.64 180 GLN A N 1
ATOM 1224 C CA . GLN A 1 158 ? -7.200 206.090 11.544 1.00 144.85 180 GLN A CA 1
ATOM 1225 C C . GLN A 1 158 ? -5.971 205.168 11.409 1.00 143.20 180 GLN A C 1
ATOM 1226 O O . GLN A 1 158 ? -4.827 205.681 11.302 1.00 138.56 180 GLN A O 1
ATOM 1232 N N . ALA A 1 159 ? -6.219 203.846 11.379 1.00 143.69 181 ALA A N 1
ATOM 1233 C CA . ALA A 1 159 ? -5.247 202.785 10.999 1.00 143.59 181 ALA A CA 1
ATOM 1234 C C . ALA A 1 159 ? -5.266 202.574 9.473 1.00 144.06 181 ALA A C 1
ATOM 1235 O O . ALA A 1 159 ? -4.663 201.595 8.981 1.00 140.19 181 ALA A O 1
ATOM 1237 N N . ASN A 1 160 ? -5.928 203.468 8.739 1.00 145.27 182 ASN A N 1
ATOM 1238 C CA . ASN A 1 160 ? -5.765 203.595 7.267 1.00 150.69 182 ASN A CA 1
ATOM 1239 C C . ASN A 1 160 ? -4.348 204.131 6.999 1.00 150.73 182 ASN A C 1
ATOM 1240 O O . ASN A 1 160 ? -3.666 203.590 6.095 1.00 150.30 182 ASN A O 1
ATOM 1245 N N . GLN A 1 161 ? -3.907 205.110 7.805 1.00 149.65 183 GLN A N 1
ATOM 1246 C CA . GLN A 1 161 ? -2.592 205.805 7.686 1.00 149.14 183 GLN A CA 1
ATOM 1247 C C . GLN A 1 161 ? -1.538 205.138 8.592 1.00 142.86 183 GLN A C 1
ATOM 1248 O O . GLN A 1 161 ? -0.497 205.780 8.828 1.00 141.39 183 GLN A O 1
ATOM 1254 N N . TRP A 1 162 ? -1.764 203.902 9.064 1.00 134.91 184 TRP A N 1
ATOM 1255 C CA . TRP A 1 162 ? -0.815 203.169 9.947 1.00 129.40 184 TRP A CA 1
ATOM 1256 C C . TRP A 1 162 ? 0.422 202.724 9.157 1.00 129.55 184 TRP A C 1
ATOM 1257 O O . TRP A 1 162 ? 1.543 202.891 9.679 1.00 126.20 184 TRP A O 1
ATOM 1268 N N . THR A 1 163 ? 0.233 202.177 7.953 1.00 133.56 185 THR A N 1
ATOM 1269 C CA . THR A 1 163 ? 1.336 201.665 7.086 1.00 136.91 185 THR A CA 1
ATOM 1270 C C . THR A 1 163 ? 2.156 202.825 6.479 1.00 135.85 185 THR A C 1
ATOM 1271 O O . THR A 1 163 ? 3.397 202.647 6.404 1.00 136.30 185 THR A O 1
ATOM 1275 N N . SER A 1 164 ? 1.540 203.969 6.127 1.00 134.83 186 SER A N 1
ATOM 1276 C CA . SER A 1 164 ? 2.220 205.154 5.511 1.00 136.12 186 SER A CA 1
ATOM 1277 C C . SER A 1 164 ? 3.182 205.832 6.500 1.00 135.79 186 SER A C 1
ATOM 1278 O O . SER A 1 164 ? 4.053 206.591 6.032 1.00 137.38 186 SER A O 1
ATOM 1281 N N . GLN A 1 165 ? 2.997 205.618 7.811 1.00 133.66 187 GLN A N 1
ATOM 1282 C CA . GLN A 1 165 ? 3.461 206.544 8.886 1.00 131.72 187 GLN A CA 1
ATOM 1283 C C . GLN A 1 165 ? 4.413 205.858 9.879 1.00 129.52 187 GLN A C 1
ATOM 1284 O O . GLN A 1 165 ? 5.194 206.601 10.515 1.00 131.31 187 GLN A O 1
ATOM 1290 N N . ARG A 1 166 ? 4.354 204.527 10.039 1.00 126.98 188 ARG A N 1
ATOM 1291 C CA . ARG A 1 166 ? 5.077 203.806 11.127 1.00 124.65 188 ARG A CA 1
ATOM 1292 C C . ARG A 1 166 ? 6.590 203.990 10.951 1.00 124.20 188 ARG A C 1
ATOM 1293 O O . ARG A 1 166 ? 7.332 203.857 11.939 1.00 119.50 188 ARG A O 1
ATOM 1301 N N . ASN A 1 167 ? 7.029 204.322 9.737 1.00 128.30 189 ASN A N 1
ATOM 1302 C CA . ASN A 1 167 ? 8.457 204.582 9.430 1.00 130.06 189 ASN A CA 1
ATOM 1303 C C . ASN A 1 167 ? 8.886 205.911 10.079 1.00 130.21 189 ASN A C 1
ATOM 1304 O O . ASN A 1 167 ? 10.010 205.926 10.624 1.00 132.67 189 ASN A O 1
ATOM 1309 N N . GLN A 1 168 ? 8.033 206.957 10.104 1.00 130.07 190 GLN A N 1
ATOM 1310 C CA . GLN A 1 168 ? 8.398 208.281 10.707 1.00 130.31 190 GLN A CA 1
ATOM 1311 C C . GLN A 1 168 ? 8.326 208.228 12.242 1.00 127.60 190 GLN A C 1
ATOM 1312 O O . GLN A 1 168 ? 8.629 209.285 12.837 1.00 128.89 190 GLN A O 1
ATOM 1318 N N . HIS A 1 169 ? 7.912 207.102 12.859 1.00 124.85 191 HIS A N 1
ATOM 1319 C CA . HIS A 1 169 ? 7.834 206.923 14.341 1.00 120.09 191 HIS A CA 1
ATOM 1320 C C . HIS A 1 169 ? 8.599 205.670 14.805 1.00 119.09 191 HIS A C 1
ATOM 1321 O O . HIS A 1 169 ? 8.359 205.204 15.991 1.00 111.47 191 HIS A O 1
ATOM 1328 N N . ASP A 1 170 ? 9.508 205.169 13.950 1.00 120.74 192 ASP A N 1
ATOM 1329 C CA . ASP A 1 170 ? 10.468 204.076 14.282 1.00 121.14 192 ASP A CA 1
ATOM 1330 C C . ASP A 1 170 ? 9.697 202.774 14.581 1.00 118.26 192 ASP A C 1
ATOM 1331 O O . ASP A 1 170 ? 10.089 202.061 15.526 1.00 121.77 192 ASP A O 1
ATOM 1336 N N . LEU A 1 171 ? 8.661 202.458 13.791 1.00 118.53 193 LEU A N 1
ATOM 1337 C CA . LEU A 1 171 ? 7.746 201.298 13.998 1.00 116.29 193 LEU A CA 1
ATOM 1338 C C . LEU A 1 171 ? 7.650 200.446 12.719 1.00 118.03 193 LEU A C 1
ATOM 1339 O O . LEU A 1 171 ? 6.564 199.889 12.457 1.00 118.78 193 LEU A O 1
ATOM 1344 N N . ASN A 1 172 ? 8.745 200.326 11.957 1.00 120.59 194 ASN A N 1
ATOM 1345 C CA . ASN A 1 172 ? 8.763 199.689 10.604 1.00 121.22 194 ASN A CA 1
ATOM 1346 C C . ASN A 1 172 ? 8.205 198.261 10.732 1.00 118.79 194 ASN A C 1
ATOM 1347 O O . ASN A 1 172 ? 8.597 197.565 11.705 1.00 114.74 194 ASN A O 1
ATOM 1352 N N . ASN A 1 173 ? 7.308 197.872 9.815 1.00 118.28 195 ASN A N 1
ATOM 1353 C CA . ASN A 1 173 ? 6.782 196.493 9.631 1.00 118.93 195 ASN A CA 1
ATOM 1354 C C . ASN A 1 173 ? 6.045 196.026 10.893 1.00 116.76 195 ASN A C 1
ATOM 1355 O O . ASN A 1 173 ? 5.940 194.798 11.084 1.00 117.03 195 ASN A O 1
ATOM 1360 N N . ASN A 1 174 ? 5.565 196.952 11.732 1.00 114.15 196 ASN A N 1
ATOM 1361 C CA . ASN A 1 174 ? 4.848 196.605 12.984 1.00 109.44 196 ASN A CA 1
ATOM 1362 C C . ASN A 1 174 ? 3.397 196.312 12.641 1.00 109.47 196 ASN A C 1
ATOM 1363 O O . ASN A 1 174 ? 2.688 197.203 12.191 1.00 110.15 196 ASN A O 1
ATOM 1368 N N . PRO A 1 175 ? 2.909 195.074 12.888 1.00 109.28 197 PRO A N 1
ATOM 1369 C CA . PRO A 1 175 ? 1.536 194.696 12.517 1.00 110.30 197 PRO A CA 1
ATOM 1370 C C . PRO A 1 175 ? 0.390 195.024 13.531 1.00 107.39 197 PRO A C 1
ATOM 1371 O O . PRO A 1 175 ? -0.829 194.629 13.270 1.00 108.22 197 PRO A O 1
ATOM 1375 N N . SER A 1 176 ? 0.748 195.794 14.589 1.00 104.73 198 SER A N 1
ATOM 1376 C CA . SER A 1 176 ? 0.014 195.852 15.888 1.00 101.83 198 SER A CA 1
ATOM 1377 C C . SER A 1 176 ? -0.318 197.305 16.239 1.00 101.58 198 SER A C 1
ATOM 1378 O O . SER A 1 176 ? 0.143 197.852 17.254 1.00 99.91 198 SER A O 1
ATOM 1381 N N . PRO A 1 177 ? -1.125 197.977 15.388 1.00 103.74 199 PRO A N 1
ATOM 1382 C CA . PRO A 1 177 ? -1.579 199.337 15.677 1.00 103.84 199 PRO A CA 1
ATOM 1383 C C . PRO A 1 177 ? -2.475 199.338 16.925 1.00 101.35 199 PRO A C 1
ATOM 1384 O O . PRO A 1 177 ? -2.473 200.327 17.632 1.00 101.41 199 PRO A O 1
ATOM 1388 N N . ASN A 1 178 ? -3.192 198.228 17.155 1.00 100.33 200 ASN A N 1
ATOM 1389 C CA . ASN A 1 178 ? -4.227 198.086 18.213 1.00 99.52 200 ASN A CA 1
ATOM 1390 C C . ASN A 1 178 ? -3.598 197.429 19.459 1.00 96.55 200 ASN A C 1
ATOM 1391 O O . ASN A 1 178 ? -4.359 196.999 20.357 1.00 98.14 200 ASN A O 1
ATOM 1396 N N . ALA A 1 179 ? -2.264 197.366 19.536 1.00 95.67 201 ALA A N 1
ATOM 1397 C CA . ALA A 1 179 ? -1.545 196.894 20.742 1.00 94.52 201 ALA A CA 1
ATOM 1398 C C . ALA A 1 179 ? -1.615 197.993 21.799 1.00 92.69 201 ALA A C 1
ATOM 1399 O O . ALA A 1 179 ? -1.399 199.180 21.464 1.00 94.10 201 ALA A O 1
ATOM 1401 N N . SER A 1 180 ? -1.945 197.580 23.016 1.00 90.16 202 SER A N 1
ATOM 1402 C CA . SER A 1 180 ? -2.056 198.423 24.229 1.00 88.30 202 SER A CA 1
ATOM 1403 C C . SER A 1 180 ? -0.679 198.947 24.678 1.00 86.20 202 SER A C 1
ATOM 1404 O O . SER A 1 180 ? 0.302 198.195 24.637 1.00 87.78 202 SER A O 1
ATOM 1407 N N . THR A 1 181 ? -0.657 200.207 25.112 1.00 86.86 203 THR A N 1
ATOM 1408 C CA . THR A 1 181 ? 0.511 200.970 25.622 1.00 86.72 203 THR A CA 1
ATOM 1409 C C . THR A 1 181 ? 0.419 201.032 27.149 1.00 83.19 203 THR A C 1
ATOM 1410 O O . THR A 1 181 ? 1.354 201.493 27.791 1.00 85.81 203 THR A O 1
ATOM 1414 N N . GLY A 1 182 ? -0.689 200.571 27.706 1.00 82.93 204 GLY A N 1
ATOM 1415 C CA . GLY A 1 182 ? -0.738 200.087 29.093 1.00 78.77 204 GLY A CA 1
ATOM 1416 C C . GLY A 1 182 ? -2.106 200.301 29.681 1.00 77.46 204 GLY A C 1
ATOM 1417 O O . GLY A 1 182 ? -3.089 199.724 29.118 1.00 78.04 204 GLY A O 1
ATOM 1418 N N . PHE A 1 183 ? -2.161 201.051 30.793 1.00 75.84 205 PHE A N 1
ATOM 1419 C CA . PHE A 1 183 ? -3.343 201.074 31.694 1.00 74.65 205 PHE A CA 1
ATOM 1420 C C . PHE A 1 183 ? -3.443 202.414 32.446 1.00 73.43 205 PHE A C 1
ATOM 1421 O O . PHE A 1 183 ? -2.423 203.077 32.699 1.00 71.79 205 PHE A O 1
ATOM 1429 N N . LYS A 1 184 ? -4.677 202.804 32.778 1.00 74.80 206 LYS A N 1
ATOM 1430 C CA . LYS A 1 184 ? -5.010 204.131 33.354 1.00 78.41 206 LYS A CA 1
ATOM 1431 C C . LYS A 1 184 ? -4.818 204.142 34.862 1.00 76.21 206 LYS A C 1
ATOM 1432 O O . LYS A 1 184 ? -5.141 203.130 35.526 1.00 77.64 206 LYS A O 1
ATOM 1438 N N . LEU A 1 185 ? -4.390 205.285 35.380 1.00 76.49 207 LEU A N 1
ATOM 1439 C CA . LEU A 1 185 ? -4.081 205.467 36.812 1.00 77.30 207 LEU A CA 1
ATOM 1440 C C . LEU A 1 185 ? -5.095 206.413 37.459 1.00 79.53 207 LEU A C 1
ATOM 1441 O O . LEU A 1 185 ? -4.790 206.916 38.545 1.00 82.77 207 LEU A O 1
ATOM 1446 N N . THR A 1 186 ? -6.268 206.597 36.849 1.00 80.93 208 THR A N 1
ATOM 1447 C CA . THR A 1 186 ? -7.378 207.447 37.358 1.00 83.30 208 THR A CA 1
ATOM 1448 C C . THR A 1 186 ? -8.430 206.570 38.052 1.00 83.23 208 THR A C 1
ATOM 1449 O O . THR A 1 186 ? -9.101 207.066 38.989 1.00 84.74 208 THR A O 1
ATOM 1453 N N . THR A 1 187 ? -8.589 205.319 37.616 1.00 80.49 209 THR A N 1
ATOM 1454 C CA . THR A 1 187 ? -9.323 204.281 38.382 1.00 80.32 209 THR A CA 1
ATOM 1455 C C . THR A 1 187 ? -8.303 203.264 38.876 1.00 74.93 209 THR A C 1
ATOM 1456 O O . THR A 1 187 ? -7.173 203.398 38.477 1.00 71.88 209 THR A O 1
ATOM 1460 N N . GLY A 1 188 ? -8.745 202.275 39.661 1.00 74.17 210 GLY A N 1
ATOM 1461 C CA . GLY A 1 188 ? -7.937 201.153 40.186 1.00 72.98 210 GLY A CA 1
ATOM 1462 C C . GLY A 1 188 ? -7.437 201.258 41.631 1.00 71.97 210 GLY A C 1
ATOM 1463 O O . GLY A 1 188 ? -7.723 202.255 42.382 1.00 71.30 210 GLY A O 1
ATOM 1464 N N . ASN A 1 189 ? -6.742 200.194 42.035 1.00 68.53 211 ASN A N 1
ATOM 1465 C CA . ASN A 1 189 ? -5.907 200.204 43.247 1.00 68.08 211 ASN A CA 1
ATOM 1466 C C . ASN A 1 189 ? -5.168 201.531 43.384 1.00 69.01 211 ASN A C 1
ATOM 1467 O O . ASN A 1 189 ? -4.560 201.987 42.412 1.00 69.38 211 ASN A O 1
ATOM 1472 N N . ALA A 1 190 ? -5.142 202.056 44.602 1.00 68.00 212 ALA A N 1
ATOM 1473 C CA . ALA A 1 190 ? -4.424 203.291 44.962 1.00 67.55 212 ALA A CA 1
ATOM 1474 C C . ALA A 1 190 ? -2.923 203.118 44.697 1.00 66.89 212 ALA A C 1
ATOM 1475 O O . ALA A 1 190 ? -2.302 202.100 45.104 1.00 64.36 212 ALA A O 1
ATOM 1477 N N . TYR A 1 191 ? -2.360 204.091 43.998 1.00 69.47 213 TYR A N 1
ATOM 1478 C CA . TYR A 1 191 ? -0.901 204.309 43.892 1.00 68.96 213 TYR A CA 1
ATOM 1479 C C . TYR A 1 191 ? -0.554 205.518 44.749 1.00 69.42 213 TYR A C 1
ATOM 1480 O O . TYR A 1 191 ? -1.311 206.486 44.687 1.00 70.46 213 TYR A O 1
ATOM 1489 N N . ARG A 1 192 ? 0.512 205.435 45.543 1.00 68.85 214 ARG A N 1
ATOM 1490 C CA . ARG A 1 192 ? 0.884 206.509 46.493 1.00 70.89 214 ARG A CA 1
ATOM 1491 C C . ARG A 1 192 ? 2.406 206.688 46.504 1.00 72.29 214 ARG A C 1
ATOM 1492 O O . ARG A 1 192 ? 3.139 205.673 46.344 1.00 71.03 214 ARG A O 1
ATOM 1500 N N . LYS A 1 193 ? 2.845 207.938 46.689 1.00 73.88 215 LYS A N 1
ATOM 1501 C CA . LYS A 1 193 ? 4.265 208.313 46.870 1.00 74.25 215 LYS A CA 1
ATOM 1502 C C . LYS A 1 193 ? 4.715 207.837 48.257 1.00 72.84 215 LYS A C 1
ATOM 1503 O O . LYS A 1 193 ? 3.865 207.612 49.134 1.00 70.35 215 LYS A O 1
ATOM 1509 N N . LEU A 1 194 ? 6.027 207.778 48.453 1.00 72.78 216 LEU A N 1
ATOM 1510 C CA . LEU A 1 194 ? 6.705 207.353 49.705 1.00 72.83 216 LEU A CA 1
ATOM 1511 C C . LEU A 1 194 ? 6.177 208.128 50.917 1.00 75.35 216 LEU A C 1
ATOM 1512 O O . LEU A 1 194 ? 6.187 207.559 52.025 1.00 76.27 216 LEU A O 1
ATOM 1517 N N . SER A 1 195 ? 5.723 209.371 50.736 1.00 77.73 217 SER A N 1
ATOM 1518 C CA . SER A 1 195 ? 5.343 210.261 51.863 1.00 79.83 217 SER A CA 1
ATOM 1519 C C . SER A 1 195 ? 3.836 210.184 52.094 1.00 78.67 217 SER A C 1
ATOM 1520 O O . SER A 1 195 ? 3.379 210.741 53.089 1.00 81.13 217 SER A O 1
ATOM 1523 N N . GLU A 1 196 ? 3.120 209.449 51.242 1.00 77.49 218 GLU A N 1
ATOM 1524 C CA . GLU A 1 196 ? 1.645 209.284 51.325 1.00 78.97 218 GLU A CA 1
ATOM 1525 C C . GLU A 1 196 ? 1.329 207.961 52.034 1.00 77.05 218 GLU A C 1
ATOM 1526 O O . GLU A 1 196 ? 2.241 207.158 52.245 1.00 75.91 218 GLU A O 1
ATOM 1532 N N . SER A 1 197 ? 0.055 207.753 52.344 1.00 77.45 219 SER A N 1
ATOM 1533 C CA . SER A 1 197 ? -0.526 206.526 52.922 1.00 75.84 219 SER A CA 1
ATOM 1534 C C . SER A 1 197 ? -1.485 205.839 51.936 1.00 74.30 219 SER A C 1
ATOM 1535 O O . SER A 1 197 ? -2.315 206.525 51.319 1.00 78.09 219 SER A O 1
ATOM 1538 N N . TRP A 1 198 ? -1.371 204.511 51.810 1.00 73.31 220 TRP A N 1
ATOM 1539 C CA . TRP A 1 198 ? -2.387 203.604 51.203 1.00 73.16 220 TRP A CA 1
ATOM 1540 C C . TRP A 1 198 ? -3.699 203.670 51.991 1.00 74.91 220 TRP A C 1
ATOM 1541 O O . TRP A 1 198 ? -3.703 203.922 53.199 1.00 77.43 220 TRP A O 1
ATOM 1552 N N . PRO A 1 199 ? -4.848 203.422 51.315 1.00 74.82 221 PRO A N 1
ATOM 1553 C CA . PRO A 1 199 ? -6.140 203.273 51.992 1.00 73.57 221 PRO A CA 1
ATOM 1554 C C . PRO A 1 199 ? -6.406 201.850 52.516 1.00 72.13 221 PRO A C 1
ATOM 1555 O O . PRO A 1 199 ? -5.756 200.873 52.114 1.00 67.34 221 PRO A O 1
ATOM 1559 N N . ILE A 1 200 ? -7.389 201.745 53.403 1.00 72.89 222 ILE A N 1
ATOM 1560 C CA . ILE A 1 200 ? -7.883 200.429 53.882 1.00 71.37 222 ILE A CA 1
ATOM 1561 C C . ILE A 1 200 ? -8.939 199.865 52.924 1.00 71.58 222 ILE A C 1
ATOM 1562 O O . ILE A 1 200 ? -9.397 198.740 53.153 1.00 75.11 222 ILE A O 1
ATOM 1567 N N . TYR A 1 201 ? -9.333 200.605 51.891 1.00 73.08 223 TYR A N 1
ATOM 1568 C CA . TYR A 1 201 ? -10.376 200.188 50.922 1.00 71.55 223 TYR A CA 1
ATOM 1569 C C . TYR A 1 201 ? -9.699 199.641 49.659 1.00 69.43 223 TYR A C 1
ATOM 1570 O O . TYR A 1 201 ? -8.667 200.204 49.196 1.00 68.47 223 TYR A O 1
ATOM 1579 N N . GLU A 1 202 ? -10.223 198.534 49.145 1.00 68.12 224 GLU A N 1
ATOM 1580 C CA . GLU A 1 202 ? -9.832 197.969 47.831 1.00 67.48 224 GLU A CA 1
ATOM 1581 C C . GLU A 1 202 ? -11.071 197.995 46.952 1.00 68.52 224 GLU A C 1
ATOM 1582 O O . GLU A 1 202 ? -12.148 197.576 47.382 1.00 68.22 224 GLU A O 1
ATOM 1588 N N . PRO A 1 203 ? -10.951 198.451 45.691 1.00 67.36 225 PRO A N 1
ATOM 1589 C CA . PRO A 1 203 ? -12.085 198.489 44.795 1.00 70.17 225 PRO A CA 1
ATOM 1590 C C . PRO A 1 203 ? -12.415 197.040 44.421 1.00 70.54 225 PRO A C 1
ATOM 1591 O O . PRO A 1 203 ? -11.515 196.240 44.271 1.00 68.81 225 PRO A O 1
ATOM 1595 N N . ILE A 1 204 ? -13.703 196.736 44.287 1.00 71.89 226 ILE A N 1
ATOM 1596 C CA . ILE A 1 204 ? -14.173 195.400 43.831 1.00 72.21 226 ILE A CA 1
ATOM 1597 C C . ILE A 1 204 ? -13.920 195.302 42.322 1.00 74.59 226 ILE A C 1
ATOM 1598 O O . ILE A 1 204 ? -13.280 194.305 41.912 1.00 72.87 226 ILE A O 1
ATOM 1603 N N . ASP A 1 205 ? -14.297 196.341 41.554 1.00 78.33 227 ASP A N 1
ATOM 1604 C CA . ASP A 1 205 ? -13.976 196.451 40.109 1.00 78.92 227 ASP A CA 1
ATOM 1605 C C . ASP A 1 205 ? -13.058 197.680 39.917 1.00 78.30 227 ASP A C 1
ATOM 1606 O O . ASP A 1 205 ? -13.565 198.807 39.825 1.00 80.32 227 ASP A O 1
ATOM 1611 N N . GLY A 1 206 ? -11.741 197.477 39.840 1.00 77.28 228 GLY A N 1
ATOM 1612 C CA . GLY A 1 206 ? -10.753 198.574 39.766 1.00 79.27 228 GLY A CA 1
ATOM 1613 C C . GLY A 1 206 ? -10.799 199.311 38.432 1.00 81.65 228 GLY A C 1
ATOM 1614 O O . GLY A 1 206 ? -10.146 200.352 38.309 1.00 82.32 228 GLY A O 1
ATOM 1615 N N . THR A 1 207 ? -11.482 198.706 37.460 1.00 81.34 229 THR A N 1
ATOM 1616 C CA . THR A 1 207 ? -11.865 199.218 36.122 1.00 86.10 229 THR A CA 1
ATOM 1617 C C . THR A 1 207 ? -12.861 200.388 36.255 1.00 86.45 229 THR A C 1
ATOM 1618 O O . THR A 1 207 ? -12.944 201.182 35.319 1.00 85.49 229 THR A O 1
ATOM 1622 N N . LYS A 1 208 ? -13.567 200.503 37.387 1.00 86.61 230 LYS A N 1
ATOM 1623 C CA . LYS A 1 208 ? -14.571 201.569 37.669 1.00 88.62 230 LYS A CA 1
ATOM 1624 C C . LYS A 1 208 ? -14.265 202.315 38.985 1.00 86.83 230 LYS A C 1
ATOM 1625 O O . LYS A 1 208 ? -14.258 203.560 38.966 1.00 84.67 230 LYS A O 1
ATOM 1631 N N . GLN A 1 209 ? -14.006 201.596 40.093 1.00 84.29 231 GLN A N 1
ATOM 1632 C CA . GLN A 1 209 ? -14.081 202.131 41.486 1.00 83.42 231 GLN A CA 1
ATOM 1633 C C . GLN A 1 209 ? -12.718 202.583 42.038 1.00 81.70 231 GLN A C 1
ATOM 1634 O O . GLN A 1 209 ? -12.665 203.174 43.121 1.00 84.39 231 GLN A O 1
ATOM 1640 N N . GLY A 1 210 ? -11.599 202.331 41.410 1.00 78.20 232 GLY A N 1
ATOM 1641 C CA . GLY A 1 210 ? -10.410 202.909 42.070 1.00 80.49 232 GLY A CA 1
ATOM 1642 C C . GLY A 1 210 ? -10.335 204.418 41.836 1.00 80.54 232 GLY A C 1
ATOM 1643 O O . GLY A 1 210 ? -11.081 204.881 40.974 1.00 81.91 232 GLY A O 1
ATOM 1644 N N . LYS A 1 211 ? -9.463 205.151 42.543 1.00 77.25 233 LYS A N 1
ATOM 1645 C CA . LYS A 1 211 ? -8.983 206.488 42.112 1.00 78.23 233 LYS A CA 1
ATOM 1646 C C . LYS A 1 211 ? -7.535 206.400 41.622 1.00 77.45 233 LYS A C 1
ATOM 1647 O O . LYS A 1 211 ? -7.003 207.432 41.187 1.00 77.17 233 LYS A O 1
ATOM 1653 N N . GLY A 1 212 ? -6.965 205.197 41.600 1.00 74.64 234 GLY A N 1
ATOM 1654 C CA . GLY A 1 212 ? -5.573 204.955 41.199 1.00 74.53 234 GLY A CA 1
ATOM 1655 C C . GLY A 1 212 ? -4.632 205.904 41.923 1.00 75.82 234 GLY A C 1
ATOM 1656 O O . GLY A 1 212 ? -4.607 205.900 43.190 1.00 75.91 234 GLY A O 1
ATOM 1657 N N . LYS A 1 213 ? -3.865 206.679 41.151 1.00 75.77 235 LYS A N 1
ATOM 1658 C CA . LYS A 1 213 ? -2.817 207.601 41.667 1.00 76.40 235 LYS A CA 1
ATOM 1659 C C . LYS A 1 213 ? -3.421 208.971 41.937 1.00 78.85 235 LYS A C 1
ATOM 1660 O O . LYS A 1 213 ? -2.705 209.815 42.491 1.00 79.41 235 LYS A O 1
ATOM 1666 N N . ASP A 1 214 ? -4.679 209.161 41.540 1.00 79.32 236 ASP A N 1
ATOM 1667 C CA . ASP A 1 214 ? -5.446 210.414 41.752 1.00 83.90 236 ASP A CA 1
ATOM 1668 C C . ASP A 1 214 ? -5.768 210.482 43.248 1.00 84.36 236 ASP A C 1
ATOM 1669 O O . ASP A 1 214 ? -6.933 210.366 43.652 1.00 85.44 236 ASP A O 1
ATOM 1674 N N . SER A 1 215 ? -4.694 210.649 44.006 1.00 86.27 237 SER A N 1
ATOM 1675 C CA . SER A 1 215 ? -4.610 210.813 45.472 1.00 90.16 237 SER A CA 1
ATOM 1676 C C . SER A 1 215 ? -5.618 211.865 45.926 1.00 90.30 237 SER A C 1
ATOM 1677 O O . SER A 1 215 ? -6.386 211.614 46.850 1.00 91.33 237 SER A O 1
ATOM 1680 N N . SER A 1 216 ? -5.624 213.003 45.256 1.00 93.24 238 SER A N 1
ATOM 1681 C CA . SER A 1 216 ? -6.387 214.202 45.678 1.00 96.82 238 SER A CA 1
ATOM 1682 C C . SER A 1 216 ? -7.882 213.997 45.399 1.00 95.70 238 SER A C 1
ATOM 1683 O O . SER A 1 216 ? -8.698 214.414 46.253 1.00 96.83 238 SER A O 1
ATOM 1686 N N . GLY A 1 217 ? -8.207 213.357 44.265 1.00 92.57 239 GLY A N 1
ATOM 1687 C CA . GLY A 1 217 ? -9.550 212.840 43.942 1.00 91.70 239 GLY A CA 1
ATOM 1688 C C . GLY A 1 217 ? -10.071 211.945 45.045 1.00 92.33 239 GLY A C 1
ATOM 1689 O O . GLY A 1 217 ? -11.220 212.132 45.476 1.00 92.87 239 GLY A O 1
ATOM 1690 N N . TRP A 1 218 ? -9.221 211.03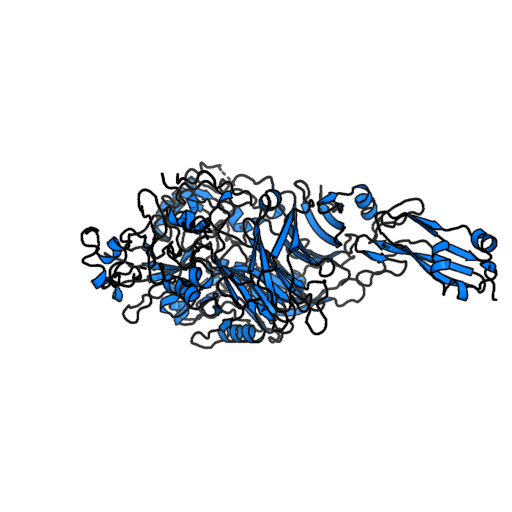4 45.527 1.00 91.52 240 TRP A N 1
ATOM 1691 C CA . TRP A 1 218 ? -9.597 209.966 46.479 1.00 90.95 240 TRP A CA 1
ATOM 1692 C C . TRP A 1 218 ? -10.164 210.593 47.759 1.00 95.49 240 TRP A C 1
ATOM 1693 O O . TRP A 1 218 ? -11.245 210.157 48.205 1.00 97.73 240 TRP A O 1
ATOM 1704 N N . SER A 1 219 ? -9.480 211.591 48.319 1.00 99.11 241 SER A N 1
ATOM 1705 C CA . SER A 1 219 ? -9.732 212.101 49.696 1.00 102.57 241 SER A CA 1
ATOM 1706 C C . SER A 1 219 ? -10.838 213.170 49.704 1.00 106.20 241 SER A C 1
ATOM 1707 O O . SER A 1 219 ? -11.433 213.388 50.787 1.00 109.43 241 SER A O 1
ATOM 1710 N N . SER A 1 220 ? -11.127 213.799 48.565 1.00 103.02 242 SER A N 1
ATOM 1711 C CA . SER A 1 220 ? -12.209 214.805 48.463 1.00 109.42 242 SER A CA 1
ATOM 1712 C C . SER A 1 220 ? -13.506 214.153 47.956 1.00 110.93 242 SER A C 1
ATOM 1713 O O . SER A 1 220 ? -14.567 214.545 48.461 1.00 116.75 242 SER A O 1
ATOM 1716 N N . THR A 1 221 ? -13.438 213.217 46.993 1.00 108.27 243 THR A N 1
ATOM 1717 C CA . THR A 1 221 ? -14.604 212.465 46.431 1.00 106.57 243 THR A CA 1
ATOM 1718 C C . THR A 1 221 ? -14.683 211.054 47.040 1.00 104.42 243 THR A C 1
ATOM 1719 O O . THR A 1 221 ? -15.478 210.864 47.971 1.00 107.31 243 THR A O 1
ATOM 1723 N N . GLU A 1 222 ? -13.889 210.105 46.532 1.00 98.42 244 GLU A N 1
ATOM 1724 C CA . GLU A 1 222 ? -14.286 208.677 46.485 1.00 96.28 244 GLU A CA 1
ATOM 1725 C C . GLU A 1 222 ? -14.082 208.011 47.848 1.00 93.71 244 GLU A C 1
ATOM 1726 O O . GLU A 1 222 ? -14.819 207.061 48.106 1.00 95.31 244 GLU A O 1
ATOM 1732 N N . GLU A 1 223 ? -13.192 208.509 48.712 1.00 93.25 245 GLU A N 1
ATOM 1733 C CA . GLU A 1 223 ? -12.944 207.892 50.047 1.00 92.69 245 GLU A CA 1
ATOM 1734 C C . GLU A 1 223 ? -14.251 207.869 50.844 1.00 95.41 245 GLU A C 1
ATOM 1735 O O . GLU A 1 223 ? -14.525 206.821 51.487 1.00 94.79 245 GLU A O 1
ATOM 1741 N N . ASN A 1 224 ? -15.034 208.955 50.796 1.00 99.71 246 ASN A N 1
ATOM 1742 C CA . ASN A 1 224 ? -16.294 209.081 51.581 1.00 102.62 246 ASN A CA 1
ATOM 1743 C C . ASN A 1 224 ? -17.258 207.980 51.137 1.00 100.46 246 ASN A C 1
ATOM 1744 O O . ASN A 1 224 ? -17.952 207.397 52.047 1.00 97.64 246 ASN A O 1
ATOM 1749 N N . GLU A 1 225 ? -17.283 207.706 49.818 1.00 96.78 247 GLU A N 1
ATOM 1750 C CA . GLU A 1 225 ? -18.200 206.720 49.187 1.00 97.93 247 GLU A CA 1
ATOM 1751 C C . GLU A 1 225 ? -17.819 205.351 49.748 1.00 95.99 247 GLU A C 1
ATOM 1752 O O . GLU A 1 225 ? -18.655 204.738 50.447 1.00 96.82 247 GLU A O 1
ATOM 1758 N N . ALA A 1 226 ? -16.549 204.970 49.587 1.00 94.22 248 ALA A N 1
ATOM 1759 C CA . ALA A 1 226 ? -15.969 203.701 50.092 1.00 88.91 248 ALA A CA 1
ATOM 1760 C C . ALA A 1 226 ? -16.281 203.529 51.583 1.00 88.83 248 ALA A C 1
ATOM 1761 O O . ALA A 1 226 ? -16.743 202.438 51.952 1.00 83.29 248 ALA A O 1
ATOM 1763 N N . LYS A 1 227 ? -16.101 204.573 52.395 1.00 91.80 249 LYS A N 1
ATOM 1764 C CA . LYS A 1 227 ? -16.387 204.502 53.852 1.00 94.47 249 LYS A CA 1
ATOM 1765 C C . LYS A 1 227 ? -17.866 204.166 54.100 1.00 95.47 249 LYS A C 1
ATOM 1766 O O . LYS A 1 227 ? -18.136 203.363 55.018 1.00 97.47 249 LYS A O 1
ATOM 1772 N N . ASN A 1 228 ? -18.804 204.759 53.362 1.00 96.93 250 ASN A N 1
ATOM 1773 C CA . ASN A 1 228 ? -20.262 204.561 53.604 1.00 98.82 250 ASN A CA 1
ATOM 1774 C C . ASN A 1 228 ? -20.648 203.159 53.102 1.00 96.20 250 ASN A C 1
ATOM 1775 O O . ASN A 1 228 ? -21.463 202.479 53.790 1.00 97.07 250 ASN A O 1
ATOM 1780 N N . ASP A 1 229 ? -20.029 202.714 51.995 1.00 92.96 251 ASP A N 1
ATOM 1781 C CA . ASP A 1 229 ? -20.195 201.357 51.392 1.00 92.73 251 ASP A CA 1
ATOM 1782 C C . ASP A 1 229 ? -19.577 200.256 52.271 1.00 90.53 251 ASP A C 1
ATOM 1783 O O . ASP A 1 229 ? -20.201 199.185 52.432 1.00 91.14 251 ASP A O 1
ATOM 1788 N N . ALA A 1 230 ? -18.381 200.498 52.798 1.00 88.40 252 ALA A N 1
ATOM 1789 C CA . ALA A 1 230 ? -17.502 199.455 53.370 1.00 86.48 252 ALA A CA 1
ATOM 1790 C C . ALA A 1 230 ? -16.976 199.874 54.739 1.00 87.10 252 ALA A C 1
ATOM 1791 O O . ALA A 1 230 ? -15.782 199.809 54.991 1.00 87.63 252 ALA A O 1
ATOM 1793 N N . PRO A 1 231 ? -17.853 200.223 55.702 1.00 90.66 253 PRO A N 1
ATOM 1794 C CA . PRO A 1 231 ? -17.407 200.777 56.982 1.00 90.73 253 PRO A CA 1
ATOM 1795 C C . PRO A 1 231 ? -16.782 199.708 57.881 1.00 86.49 253 PRO A C 1
ATOM 1796 O O . PRO A 1 231 ? -17.328 198.650 57.960 1.00 85.47 253 PRO A O 1
ATOM 1800 N N . SER A 1 232 ? -15.668 200.020 58.534 1.00 86.08 254 SER A N 1
ATOM 1801 C CA . SER A 1 232 ? -14.986 199.131 59.516 1.00 84.97 254 SER A CA 1
ATOM 1802 C C . SER A 1 232 ? -15.999 198.621 60.560 1.00 87.45 254 SER A C 1
ATOM 1803 O O . SER A 1 232 ? -16.875 199.374 60.961 1.00 89.79 254 SER A O 1
ATOM 1806 N N . VAL A 1 233 ? -15.922 197.358 60.964 1.00 91.38 255 VAL A N 1
ATOM 1807 C CA . VAL A 1 233 ? -16.804 196.800 62.038 1.00 98.33 255 VAL A CA 1
ATOM 1808 C C . VAL A 1 233 ? -16.700 197.698 63.288 1.00 103.52 255 VAL A C 1
ATOM 1809 O O . VAL A 1 233 ? -15.652 198.352 63.451 1.00 105.02 255 VAL A O 1
ATOM 1813 N N . SER A 1 234 ? -17.762 197.791 64.101 1.00 110.93 256 SER A N 1
ATOM 1814 C CA . SER A 1 234 ? -17.768 198.464 65.436 1.00 116.47 256 SER A CA 1
ATOM 1815 C C . SER A 1 234 ? -16.979 197.624 66.464 1.00 116.40 256 SER A C 1
ATOM 1816 O O . SER A 1 234 ? -17.617 197.022 67.371 1.00 118.09 256 SER A O 1
ATOM 1819 N N . SER A 1 239 ? -22.632 198.354 62.885 1.00 157.88 261 SER A N 1
ATOM 1820 C CA . SER A 1 239 ? -22.774 199.037 61.568 1.00 157.12 261 SER A CA 1
ATOM 1821 C C . SER A 1 239 ? -23.315 198.055 60.511 1.00 152.99 261 SER A C 1
ATOM 1822 O O . SER A 1 239 ? -24.551 198.095 60.248 1.00 143.18 261 SER A O 1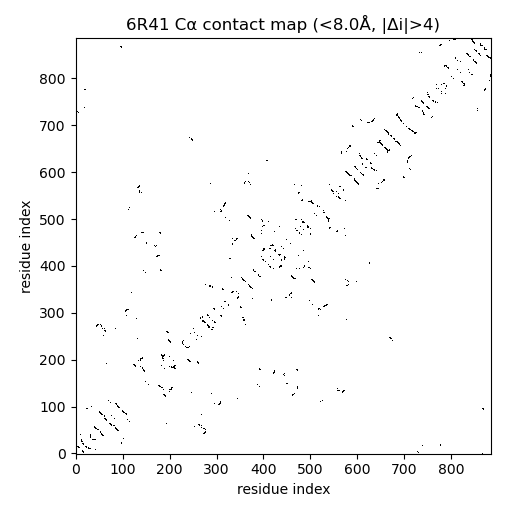
ATOM 1825 N N . SER A 1 240 ? -22.420 197.211 59.958 1.00 146.47 262 SER A N 1
ATOM 1826 C CA . SER A 1 240 ? -22.624 196.286 58.805 1.00 139.60 262 SER A CA 1
ATOM 1827 C C . SER A 1 240 ? -23.017 197.073 57.540 1.00 135.93 262 SER A C 1
ATOM 1828 O O . SER A 1 240 ? -24.008 197.838 57.577 1.00 138.11 262 SER A O 1
ATOM 1831 N N . GLY A 1 241 ? -22.266 196.894 56.450 1.00 123.07 263 GLY A N 1
ATOM 1832 C CA . GLY A 1 241 ? -22.452 197.652 55.200 1.00 115.61 263 GLY A CA 1
ATOM 1833 C C . GLY A 1 241 ? -22.803 196.755 54.028 1.00 110.03 263 GLY A C 1
ATOM 1834 O O . GLY A 1 241 ? -22.912 195.547 54.210 1.00 109.13 263 GLY A O 1
ATOM 1835 N N . THR A 1 242 ? -22.955 197.346 52.847 1.00 106.19 264 THR A N 1
ATOM 1836 C CA . THR A 1 242 ? -23.420 196.680 51.605 1.00 102.35 264 THR A CA 1
ATOM 1837 C C . THR A 1 242 ? -22.237 196.056 50.856 1.00 94.13 264 THR A C 1
ATOM 1838 O O . THR A 1 242 ? -22.443 195.042 50.182 1.00 96.08 264 THR A O 1
ATOM 1842 N N . PHE A 1 243 ? -21.081 196.715 50.863 1.00 86.30 265 PHE A N 1
ATOM 1843 C CA . PHE A 1 243 ? -19.891 196.295 50.091 1.00 82.81 265 PHE A CA 1
ATOM 1844 C C . PHE A 1 243 ? -20.273 196.000 48.631 1.00 82.60 265 PHE A C 1
ATOM 1845 O O . PHE A 1 243 ? -19.824 194.990 48.076 1.00 82.84 265 PHE A O 1
ATOM 1853 N N . ASN A 1 244 ? -21.032 196.886 47.981 1.00 85.28 266 ASN A N 1
ATOM 1854 C CA . ASN A 1 244 ? -21.389 196.746 46.544 1.00 84.23 266 ASN A CA 1
ATOM 1855 C C . ASN A 1 244 ? -20.153 197.044 45.711 1.00 80.94 266 ASN A C 1
ATOM 1856 O O . ASN A 1 244 ? -20.090 196.493 44.597 1.00 83.03 266 ASN A O 1
ATOM 1861 N N . LYS A 1 245 ? -19.253 197.898 46.220 1.00 79.34 267 LYS A N 1
ATOM 1862 C CA . LYS A 1 245 ? -18.230 198.596 45.392 1.00 80.70 267 LYS A CA 1
ATOM 1863 C C . LYS A 1 245 ? -16.809 198.427 45.939 1.00 79.75 267 LYS A C 1
ATOM 1864 O O . LYS A 1 245 ? -15.873 198.366 45.124 1.00 84.70 267 LYS A O 1
ATOM 1870 N N . TYR A 1 246 ? -16.638 198.440 47.252 1.00 77.48 268 TYR A N 1
ATOM 1871 C CA . TYR A 1 246 ? -15.320 198.337 47.904 1.00 74.59 268 TYR A CA 1
ATOM 1872 C C . TYR A 1 246 ? -15.328 197.212 48.927 1.00 73.32 268 TYR A C 1
ATOM 1873 O O . TYR A 1 246 ? -16.311 197.077 49.651 1.00 75.26 268 TYR A O 1
ATOM 1882 N N . LEU A 1 247 ? -14.211 196.490 48.994 1.00 72.96 269 LEU A N 1
ATOM 1883 C CA . LEU A 1 247 ? -13.801 195.651 50.138 1.00 71.07 269 LEU A CA 1
ATOM 1884 C C . LEU A 1 247 ? -13.095 196.535 51.160 1.00 70.64 269 LEU A C 1
ATOM 1885 O O . LEU A 1 247 ? -12.416 197.457 50.727 1.00 71.89 269 LEU A O 1
ATOM 1890 N N . ASN A 1 248 ? -13.195 196.211 52.446 1.00 69.85 270 ASN A N 1
ATOM 1891 C CA . ASN A 1 248 ? -12.416 196.846 53.538 1.00 70.74 270 ASN A CA 1
ATOM 1892 C C . ASN A 1 248 ? -11.516 195.784 54.188 1.00 71.86 270 ASN A C 1
ATOM 1893 O O . ASN A 1 248 ? -12.051 194.912 54.913 1.00 71.65 270 ASN A O 1
ATOM 1898 N N . THR A 1 249 ? -10.202 195.894 53.949 1.00 69.68 271 THR A N 1
ATOM 1899 C CA . THR A 1 249 ? -9.162 194.880 54.239 1.00 68.11 271 THR A CA 1
ATOM 1900 C C . THR A 1 249 ? -8.252 195.341 55.382 1.00 67.06 271 THR A C 1
ATOM 1901 O O . THR A 1 249 ? -7.140 194.829 55.457 1.00 65.48 271 THR A O 1
ATOM 1905 N N . LYS A 1 250 ? -8.717 196.225 56.269 1.00 69.57 272 LYS A N 1
ATOM 1906 C CA . LYS A 1 250 ? -7.904 196.773 57.395 1.00 70.17 272 LYS A CA 1
ATOM 1907 C C . LYS A 1 250 ? -7.235 195.633 58.180 1.00 66.99 272 LYS A C 1
ATOM 1908 O O . LYS A 1 250 ? -5.999 195.671 58.370 1.00 64.46 272 LYS A O 1
ATOM 1914 N N . GLN A 1 251 ? -8.027 194.666 58.652 1.00 63.45 273 GLN A N 1
ATOM 1915 C CA . GLN A 1 251 ? -7.526 193.578 59.519 1.00 60.74 273 GLN A CA 1
ATOM 1916 C C . GLN A 1 251 ? -6.616 192.706 58.658 1.00 60.05 273 GLN A C 1
ATOM 1917 O O . GLN A 1 251 ? -5.595 192.316 59.173 1.00 57.80 273 GLN A O 1
ATOM 1923 N N . ALA A 1 252 ? -6.895 192.537 57.358 1.00 60.65 274 ALA A N 1
ATOM 1924 C CA . ALA A 1 252 ? -6.021 191.761 56.442 1.00 58.33 274 ALA A CA 1
ATOM 1925 C C . ALA A 1 252 ? -4.703 192.518 56.223 1.00 56.70 274 ALA A C 1
ATOM 1926 O O . ALA A 1 252 ? -3.652 191.873 56.245 1.00 57.03 274 ALA A O 1
ATOM 1928 N N . LEU A 1 253 ? -4.744 193.832 56.057 1.00 58.73 275 LEU A N 1
ATOM 1929 C CA . LEU A 1 253 ? -3.519 194.687 56.029 1.00 59.08 275 LEU A CA 1
ATOM 1930 C C . LEU A 1 253 ? -2.735 194.486 57.362 1.00 59.67 275 LEU A C 1
ATOM 1931 O O . LEU A 1 253 ? -1.496 194.266 57.310 1.00 52.73 275 LEU A O 1
ATOM 1936 N N . GLU A 1 254 ? -3.368 194.554 58.540 1.00 62.83 276 GLU A N 1
ATOM 1937 C CA . GLU A 1 254 ? -2.615 194.368 59.823 1.00 65.07 276 GLU A CA 1
ATOM 1938 C C . GLU A 1 254 ? -1.889 193.011 59.810 1.00 60.84 276 GLU A C 1
ATOM 1939 O O . GLU A 1 254 ? -0.693 192.993 60.114 1.00 58.20 276 GLU A O 1
ATOM 1945 N N . SER A 1 255 ? -2.572 191.936 59.405 1.00 60.09 277 SER A N 1
ATOM 1946 C CA . SER A 1 255 ? -2.034 190.555 59.321 1.00 60.49 277 SER A CA 1
ATOM 1947 C C . SER A 1 255 ? -0.759 190.482 58.491 1.00 56.67 277 SER A C 1
ATOM 1948 O O . SER A 1 255 ? 0.036 189.566 58.730 1.00 54.39 277 SER A O 1
ATOM 1951 N N . ILE A 1 256 ? -0.610 191.316 57.481 1.00 55.42 278 ILE A N 1
ATOM 1952 C CA . ILE A 1 256 ? 0.612 191.215 56.635 1.00 56.39 278 ILE A CA 1
ATOM 1953 C C . ILE A 1 256 ? 1.666 192.254 57.049 1.00 56.19 278 ILE A C 1
ATOM 1954 O O . ILE A 1 256 ? 2.587 192.438 56.286 1.00 58.21 278 ILE A O 1
ATOM 1959 N N . GLY A 1 257 ? 1.566 192.851 58.237 1.00 57.00 279 GLY A N 1
ATOM 1960 C CA . GLY A 1 257 ? 2.579 193.767 58.791 1.00 57.33 279 GLY A CA 1
ATOM 1961 C C . GLY A 1 257 ? 2.451 195.185 58.265 1.00 61.76 279 GLY A C 1
ATOM 1962 O O . GLY A 1 257 ? 3.484 195.868 58.286 1.00 61.62 279 GLY A O 1
ATOM 1963 N N . ILE A 1 258 ? 1.249 195.627 57.815 1.00 61.00 280 ILE A N 1
ATOM 1964 C CA . ILE A 1 258 ? 0.926 197.072 57.664 1.00 61.06 280 ILE A CA 1
ATOM 1965 C C . ILE A 1 258 ? 0.710 197.677 59.060 1.00 63.01 280 ILE A C 1
ATOM 1966 O O . ILE A 1 258 ? -0.151 197.188 59.794 1.00 60.51 280 ILE A O 1
ATOM 1971 N N . LEU A 1 259 ? 1.401 198.784 59.349 1.00 65.64 281 LEU A N 1
ATOM 1972 C CA . LEU A 1 259 ? 1.355 199.537 60.632 1.00 66.20 281 LEU A CA 1
ATOM 1973 C C . LEU A 1 259 ? 0.376 200.708 60.538 1.00 66.86 281 LEU A C 1
ATOM 1974 O O . LEU A 1 259 ? 0.313 201.354 59.498 1.00 67.45 281 LEU A O 1
ATOM 1979 N N . PHE A 1 260 ? -0.232 201.033 61.668 1.00 68.01 282 PHE A N 1
ATOM 1980 C CA . PHE A 1 260 ? -1.415 201.901 61.807 1.00 71.88 282 PHE A CA 1
ATOM 1981 C C . PHE A 1 260 ? -1.217 202.909 62.936 1.00 76.06 282 PHE A C 1
ATOM 1982 O O . PHE A 1 260 ? -0.733 202.524 63.996 1.00 74.88 282 PHE A O 1
ATOM 1990 N N . ASP A 1 261 ? -1.587 204.166 62.673 1.00 82.94 283 ASP A N 1
ATOM 1991 C CA . ASP A 1 261 ? -2.019 205.184 63.674 1.00 87.51 283 ASP A CA 1
ATOM 1992 C C . ASP A 1 261 ? -3.550 205.136 63.673 1.00 88.48 283 ASP A C 1
ATOM 1993 O O . ASP A 1 261 ? -4.139 205.605 62.682 1.00 88.17 283 ASP A O 1
ATOM 1998 N N . ASP A 1 262 ? -4.134 204.448 64.666 1.00 92.12 284 ASP A N 1
ATOM 1999 C CA . ASP A 1 262 ? -5.583 204.111 64.766 1.00 95.26 284 ASP A CA 1
ATOM 2000 C C . ASP A 1 262 ? -6.025 203.367 63.488 1.00 93.23 284 ASP A C 1
ATOM 2001 O O . ASP A 1 262 ? -5.531 202.252 63.291 1.00 93.17 284 ASP A O 1
ATOM 2006 N N . GLN A 1 263 ? -6.904 203.961 62.667 1.00 93.10 285 GLN A N 1
ATOM 2007 C CA . GLN A 1 263 ? -7.503 203.382 61.431 1.00 92.69 285 GLN A CA 1
ATOM 2008 C C . GLN A 1 263 ? -6.729 203.813 60.175 1.00 89.18 285 GLN A C 1
ATOM 2009 O O . GLN A 1 263 ? -7.177 203.417 59.083 1.00 89.72 285 GLN A O 1
ATOM 2015 N N . THR A 1 264 ? -5.668 204.625 60.288 1.00 85.52 286 THR A N 1
ATOM 2016 C CA . THR A 1 264 ? -4.912 205.154 59.120 1.00 82.69 286 THR A CA 1
ATOM 2017 C C . THR A 1 264 ? -3.569 204.444 58.979 1.00 79.39 286 THR A C 1
ATOM 2018 O O . THR A 1 264 ? -2.722 204.598 59.854 1.00 78.77 286 THR A O 1
ATOM 2022 N N . PRO A 1 265 ? -3.285 203.741 57.848 1.00 75.17 287 PRO A N 1
ATOM 2023 C CA . PRO A 1 265 ? -1.956 203.183 57.621 1.00 71.60 287 PRO A CA 1
ATOM 2024 C C . PRO A 1 265 ? -0.892 204.291 57.614 1.00 72.60 287 PRO A C 1
ATOM 2025 O O . PRO A 1 265 ? -1.120 205.364 57.052 1.00 77.34 287 PRO A O 1
ATOM 2029 N N . ARG A 1 266 ? 0.248 204.005 58.238 1.00 71.29 288 ARG A N 1
ATOM 2030 C CA . ARG A 1 266 ? 1.449 204.863 58.174 1.00 72.15 288 ARG A CA 1
ATOM 2031 C C . ARG A 1 266 ? 1.887 204.970 56.714 1.00 72.07 288 ARG A C 1
ATOM 2032 O O . ARG A 1 266 ? 1.401 204.190 55.858 1.00 73.25 288 ARG A O 1
ATOM 2040 N N . ASN A 1 267 ? 2.754 205.937 56.439 1.00 73.46 289 ASN A N 1
ATOM 2041 C CA . ASN A 1 267 ? 3.172 206.293 55.062 1.00 71.83 289 ASN A CA 1
ATOM 2042 C C . ASN A 1 267 ? 3.888 205.086 54.435 1.00 68.66 289 ASN A C 1
ATOM 2043 O O . ASN A 1 267 ? 4.353 204.220 55.163 1.00 66.61 289 ASN A O 1
ATOM 2048 N N . VAL A 1 268 ? 3.949 205.049 53.113 1.00 67.51 290 VAL A N 1
ATOM 2049 C CA . VAL A 1 268 ? 4.508 203.927 52.310 1.00 65.02 290 VAL A CA 1
ATOM 2050 C C . VAL A 1 268 ? 5.959 203.643 52.716 1.00 65.17 290 VAL A C 1
ATOM 2051 O O . VAL A 1 268 ? 6.372 202.468 52.715 1.00 61.40 290 VAL A O 1
ATOM 2055 N N . ILE A 1 269 ? 6.769 204.685 52.886 1.00 68.39 291 ILE A N 1
ATOM 2056 C CA . ILE A 1 269 ? 8.207 204.492 53.188 1.00 68.04 291 ILE A CA 1
ATOM 2057 C C . ILE A 1 269 ? 8.279 203.696 54.495 1.00 68.88 291 ILE A C 1
ATOM 2058 O O . ILE A 1 269 ? 9.126 202.791 54.597 1.00 68.25 291 ILE A O 1
ATOM 2063 N N . THR A 1 270 ? 7.393 203.977 55.446 1.00 68.24 292 THR A N 1
ATOM 2064 C CA . THR A 1 270 ? 7.353 203.235 56.721 1.00 67.91 292 THR A CA 1
ATOM 2065 C C . THR A 1 270 ? 7.064 201.775 56.399 1.00 65.21 292 THR A C 1
ATOM 2066 O O . THR A 1 270 ? 7.837 200.932 56.820 1.00 60.88 292 THR A O 1
ATOM 2070 N N . GLN A 1 271 ? 6.039 201.510 55.596 1.00 64.65 293 GLN A N 1
ATOM 2071 C CA . GLN A 1 271 ? 5.615 200.109 55.357 1.00 62.92 293 GLN A CA 1
ATOM 2072 C C . GLN A 1 271 ? 6.767 199.365 54.685 1.00 62.15 293 GLN A C 1
ATOM 2073 O O . GLN A 1 271 ? 7.019 198.196 55.035 1.00 63.30 293 GLN A O 1
ATOM 2079 N N . LEU A 1 272 ? 7.429 200.008 53.740 1.00 63.31 294 LEU A N 1
ATOM 2080 C CA . LEU A 1 272 ? 8.559 199.418 52.992 1.00 63.08 294 LEU A CA 1
ATOM 2081 C C . LEU A 1 272 ? 9.671 199.036 53.962 1.00 62.64 294 LEU A C 1
ATOM 2082 O O . LEU A 1 272 ? 10.159 197.906 53.828 1.00 61.78 294 LEU A O 1
ATOM 2087 N N . TYR A 1 273 ? 10.054 199.950 54.862 1.00 62.00 295 TYR A N 1
ATOM 2088 C CA . TYR A 1 273 ? 11.167 199.735 55.814 1.00 63.26 295 TYR A CA 1
ATOM 2089 C C . TYR A 1 273 ? 10.781 198.537 56.702 1.00 62.08 295 TYR A C 1
ATOM 2090 O O . TYR A 1 273 ? 11.541 197.590 56.742 1.00 60.42 295 TYR A O 1
ATOM 2099 N N . TYR A 1 274 ? 9.591 198.570 57.301 1.00 60.35 296 TYR A N 1
ATOM 2100 C CA . TYR A 1 274 ? 9.100 197.562 58.251 1.00 59.47 296 TYR A CA 1
ATOM 2101 C C . TYR A 1 274 ? 9.055 196.197 57.570 1.00 58.93 296 TYR A C 1
ATOM 2102 O O . TYR A 1 274 ? 9.586 195.263 58.196 1.00 56.19 296 TYR A O 1
ATOM 2111 N N . ALA A 1 275 ? 8.515 196.099 56.344 1.00 57.29 297 ALA A N 1
ATOM 2112 C CA . ALA A 1 275 ? 8.466 194.841 55.551 1.00 55.28 297 ALA A CA 1
ATOM 2113 C C . ALA A 1 275 ? 9.889 194.435 55.178 1.00 57.36 297 ALA A C 1
ATOM 2114 O O . ALA A 1 275 ? 10.176 193.197 55.223 1.00 55.93 297 ALA A O 1
ATOM 2116 N N . SER A 1 276 ? 10.743 195.417 54.848 1.00 56.99 298 SER A N 1
ATOM 2117 C CA . SER A 1 276 ? 12.105 195.117 54.349 1.00 58.27 298 SER A CA 1
ATOM 2118 C C . SER A 1 276 ? 12.944 194.366 55.418 1.00 57.86 298 SER A C 1
ATOM 2119 O O . SER A 1 276 ? 13.859 193.632 55.008 1.00 57.67 298 SER A O 1
ATOM 2122 N N . THR A 1 277 ? 12.688 194.545 56.720 1.00 57.51 299 THR A N 1
ATOM 2123 C CA . THR A 1 277 ? 13.450 193.852 57.797 1.00 58.36 299 THR A CA 1
ATOM 2124 C C . THR A 1 277 ? 12.659 192.632 58.268 1.00 57.39 299 THR A C 1
ATOM 2125 O O . THR A 1 277 ? 12.114 192.712 59.371 1.00 59.36 299 THR A O 1
ATOM 2129 N N . SER A 1 278 ? 12.550 191.564 57.455 1.00 55.59 300 SER A N 1
ATOM 2130 C CA . SER A 1 278 ? 11.645 190.414 57.756 1.00 53.26 300 SER A CA 1
ATOM 2131 C C . SER A 1 278 ? 12.370 189.057 57.844 1.00 52.54 300 SER A C 1
ATOM 2132 O O . SER A 1 278 ? 11.879 188.218 58.592 1.00 50.19 300 SER A O 1
ATOM 2135 N N . LYS A 1 279 ? 13.459 188.835 57.095 1.00 51.95 301 LYS A N 1
ATOM 2136 C CA . LYS A 1 279 ? 14.129 187.526 56.962 1.00 52.55 301 LYS A CA 1
ATOM 2137 C C . LYS A 1 279 ? 15.622 187.738 57.120 1.00 55.56 301 LYS A C 1
ATOM 2138 O O . LYS A 1 279 ? 16.105 188.764 56.608 1.00 53.91 301 LYS A O 1
ATOM 2144 N N . LEU A 1 280 ? 16.324 186.803 57.759 1.00 54.01 302 LEU A N 1
ATOM 2145 C CA . LEU A 1 280 ? 17.787 186.907 57.874 1.00 56.41 302 LEU A CA 1
ATOM 2146 C C . LEU A 1 280 ? 18.485 185.609 57.518 1.00 55.74 302 LEU A C 1
ATOM 2147 O O . LEU A 1 280 ? 17.913 184.548 57.568 1.00 56.75 302 LEU A O 1
ATOM 2152 N N . ALA A 1 281 ? 19.741 185.738 57.154 1.00 58.39 303 ALA A N 1
ATOM 2153 C CA . ALA A 1 281 ? 20.609 184.577 56.962 1.00 57.14 303 ALA A CA 1
ATOM 2154 C C . ALA A 1 281 ? 21.996 185.029 57.380 1.00 60.05 303 ALA A C 1
ATOM 2155 O O . ALA A 1 281 ? 22.203 186.264 57.528 1.00 59.06 303 ALA A O 1
ATOM 2157 N N . VAL A 1 282 ? 22.855 184.056 57.680 1.00 59.83 304 VAL A N 1
ATOM 2158 C CA . VAL A 1 282 ? 24.128 184.274 58.414 1.00 59.60 304 VAL A CA 1
ATOM 2159 C C . VAL A 1 282 ? 25.176 183.343 57.818 1.00 60.20 304 VAL A C 1
ATOM 2160 O O . VAL A 1 282 ? 24.881 182.162 57.530 1.00 59.45 304 VAL A O 1
ATOM 2164 N N . THR A 1 283 ? 26.340 183.909 57.586 1.00 60.35 305 THR A N 1
ATOM 2165 C CA . THR A 1 283 ? 27.545 183.250 57.053 1.00 64.71 305 THR A CA 1
ATOM 2166 C C . THR A 1 283 ? 28.669 183.558 58.039 1.00 67.73 305 THR A C 1
ATOM 2167 O O . THR A 1 283 ? 28.418 184.333 58.999 1.00 69.05 305 THR A O 1
ATOM 2171 N N . ASN A 1 284 ? 29.868 183.049 57.769 1.00 72.69 306 ASN A N 1
ATOM 2172 C CA . ASN A 1 284 ? 31.069 183.348 58.598 1.00 77.81 306 ASN A CA 1
ATOM 2173 C C . ASN A 1 284 ? 31.297 184.863 58.687 1.00 80.42 306 ASN A C 1
ATOM 2174 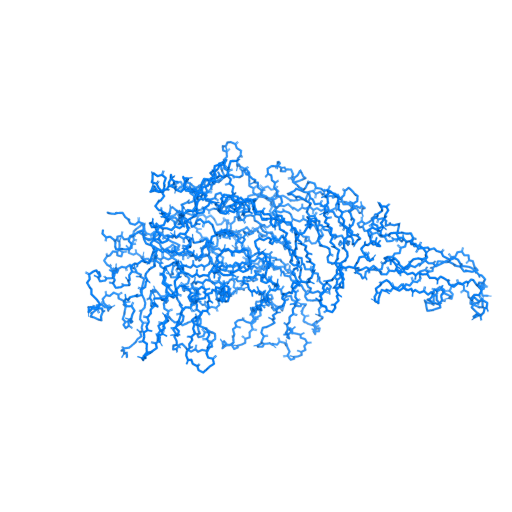O O . ASN A 1 284 ? 31.656 185.314 59.815 1.00 85.33 306 ASN A O 1
ATOM 2179 N N . ASN A 1 285 ? 31.105 185.622 57.595 1.00 79.73 307 ASN A N 1
ATOM 2180 C CA . ASN A 1 285 ? 31.438 187.070 57.593 1.00 81.60 307 ASN A CA 1
ATOM 2181 C C . ASN A 1 285 ? 30.201 187.966 57.624 1.00 79.10 307 ASN A C 1
ATOM 2182 O O . ASN A 1 285 ? 30.360 189.128 58.039 1.00 78.84 307 ASN A O 1
ATOM 2187 N N . HIS A 1 286 ? 29.021 187.474 57.248 1.00 74.51 308 HIS A N 1
ATOM 2188 C CA . HIS A 1 286 ? 27.899 188.391 56.957 1.00 74.60 308 HIS A CA 1
ATOM 2189 C C . HIS A 1 286 ? 26.599 187.979 57.637 1.00 72.26 308 HIS A C 1
ATOM 2190 O O . HIS A 1 286 ? 26.325 186.769 57.789 1.00 68.19 308 HIS A O 1
ATOM 2197 N N . ILE A 1 287 ? 25.822 189.002 57.968 1.00 69.80 309 ILE A N 1
ATOM 2198 C CA . ILE A 1 287 ? 24.364 188.922 58.176 1.00 65.16 309 ILE A CA 1
ATOM 2199 C C . ILE A 1 287 ? 23.698 189.634 57.020 1.00 66.54 309 ILE A C 1
ATOM 2200 O O . ILE A 1 287 ? 24.014 190.794 56.776 1.00 72.72 309 ILE A O 1
ATOM 2205 N N . VAL A 1 288 ? 22.801 188.937 56.334 1.00 66.76 310 VAL A N 1
ATOM 2206 C CA . VAL A 1 288 ? 21.981 189.508 55.246 1.00 65.44 310 VAL A CA 1
ATOM 2207 C C . VAL A 1 288 ? 20.527 189.553 55.704 1.00 62.95 310 VAL A C 1
ATOM 2208 O O . VAL A 1 288 ? 20.025 188.537 56.203 1.00 61.54 310 VAL A O 1
ATOM 2212 N N . VAL A 1 289 ? 19.879 190.706 55.530 1.00 62.34 311 VAL A N 1
ATOM 2213 C CA . VAL A 1 289 ? 18.445 190.893 55.896 1.00 60.52 311 VAL A CA 1
ATOM 2214 C C . VAL A 1 289 ? 17.680 191.275 54.622 1.00 59.50 311 VAL A C 1
ATOM 2215 O O . VAL A 1 289 ? 18.138 192.156 53.876 1.00 59.70 311 VAL A O 1
ATOM 2219 N N . MET A 1 290 ? 16.550 190.639 54.389 1.00 55.29 312 MET A N 1
ATOM 2220 C CA . MET A 1 290 ? 15.678 190.956 53.239 1.00 56.74 312 MET A CA 1
ATOM 2221 C C . MET A 1 290 ? 14.233 191.016 53.711 1.00 54.16 312 MET A C 1
ATOM 2222 O O . MET A 1 290 ? 13.949 190.717 54.898 1.00 54.77 312 MET A O 1
ATOM 2227 N N . GLY A 1 291 ? 13.358 191.406 52.805 1.00 55.25 313 GLY A N 1
ATOM 2228 C CA . GLY A 1 291 ? 11.942 191.738 53.048 1.00 55.65 313 GLY A CA 1
ATOM 2229 C C . GLY A 1 291 ? 11.062 190.520 52.935 1.00 51.95 313 GLY A C 1
ATOM 2230 O O . GLY A 1 291 ? 11.606 189.423 52.736 1.00 56.54 313 GLY A O 1
ATOM 2231 N N . ASN A 1 292 ? 9.766 190.694 53.133 1.00 50.55 314 ASN A N 1
ATOM 2232 C CA . ASN A 1 292 ? 8.804 189.571 53.230 1.00 51.71 314 ASN A CA 1
ATOM 2233 C C . ASN A 1 292 ? 8.192 189.341 51.843 1.00 53.69 314 ASN A C 1
ATOM 2234 O O . ASN A 1 292 ? 8.540 190.103 50.959 1.00 57.05 314 ASN A O 1
ATOM 2239 N N . SER A 1 293 ? 7.352 188.309 51.668 1.00 52.40 315 SER A N 1
ATOM 2240 C CA . SER A 1 293 ? 6.692 187.879 50.404 1.00 52.65 315 SER A CA 1
ATOM 2241 C C . SER A 1 293 ? 5.466 188.749 50.117 1.00 53.09 315 SER A C 1
ATOM 2242 O O . SER A 1 293 ? 4.905 188.580 49.016 1.00 48.87 315 SER A O 1
ATOM 2245 N N . PHE A 1 294 ? 5.040 189.582 51.070 1.00 54.13 316 PHE A N 1
ATOM 2246 C CA . PHE A 1 294 ? 3.789 190.381 50.999 1.00 54.25 316 PHE A CA 1
ATOM 2247 C C . PHE A 1 294 ? 3.971 191.777 50.351 1.00 55.21 316 PHE A C 1
ATOM 2248 O O . PHE A 1 294 ? 3.046 192.218 49.688 1.00 52.17 316 PHE A O 1
ATOM 2256 N N . LEU A 1 295 ? 5.026 192.542 50.642 1.00 56.74 317 LEU A N 1
ATOM 2257 C CA . LEU A 1 295 ? 5.254 193.890 50.041 1.00 60.02 317 LEU A CA 1
ATOM 2258 C C . LEU A 1 295 ? 6.516 193.782 49.195 1.00 60.46 317 LEU A C 1
ATOM 2259 O O . LEU A 1 295 ? 7.455 193.059 49.584 1.00 58.04 317 LEU A O 1
ATOM 2264 N N . PRO A 1 296 ? 6.614 194.567 48.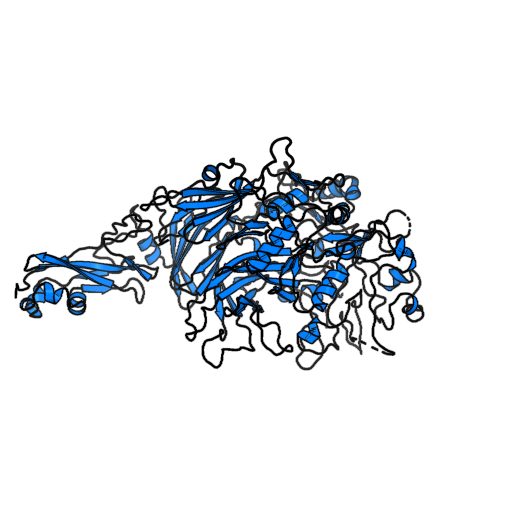092 1.00 57.93 318 PRO A N 1
ATOM 2265 C CA . PRO A 1 296 ? 7.875 194.724 47.385 1.00 56.94 318 PRO A CA 1
ATOM 2266 C C . PRO A 1 296 ? 8.882 195.289 48.387 1.00 58.22 318 PRO A C 1
ATOM 2267 O O . PRO A 1 296 ? 8.492 196.020 49.282 1.00 61.11 318 PRO A O 1
ATOM 2271 N N . SER A 1 297 ? 10.129 194.849 48.278 1.00 56.57 319 SER A N 1
ATOM 2272 C CA . SER A 1 297 ? 11.291 195.469 48.944 1.00 58.37 319 SER A CA 1
ATOM 2273 C C . SER A 1 297 ? 12.179 196.088 47.861 1.00 59.76 319 SER A C 1
ATOM 2274 O O . SER A 1 297 ? 12.256 195.505 46.747 1.00 58.97 319 SER A O 1
ATOM 2277 N N . MET A 1 298 ? 12.827 197.202 48.201 1.00 61.16 320 MET A N 1
ATOM 2278 C CA . MET A 1 298 ? 13.702 197.987 47.289 1.00 63.49 320 MET A CA 1
ATOM 2279 C C . MET A 1 298 ? 15.157 197.935 47.758 1.00 64.44 320 MET A C 1
ATOM 2280 O O . MET A 1 298 ? 16.045 198.435 47.035 1.00 65.94 320 MET A O 1
ATOM 2285 N N . TRP A 1 299 ? 15.419 197.345 48.919 1.00 61.78 321 TRP A N 1
ATOM 2286 C CA . TRP A 1 299 ? 16.776 197.319 49.498 1.00 63.33 321 TRP A CA 1
ATOM 2287 C C . TRP A 1 299 ? 16.910 196.124 50.424 1.00 62.15 321 TRP A C 1
ATOM 2288 O O . TRP A 1 299 ? 15.904 195.582 50.821 1.00 60.82 321 TRP A O 1
ATOM 2299 N N . TYR A 1 300 ? 18.144 195.788 50.757 1.00 63.85 322 TYR A N 1
ATOM 2300 C CA . TYR A 1 300 ? 18.513 194.637 51.596 1.00 61.51 322 TYR A CA 1
ATOM 2301 C C . TYR A 1 300 ? 19.807 195.022 52.301 1.00 63.95 322 TYR A C 1
ATOM 2302 O O . TYR A 1 300 ? 20.588 195.793 51.754 1.00 66.10 322 TYR A O 1
ATOM 2311 N N . TRP A 1 301 ? 20.010 194.507 53.498 1.00 63.03 323 TRP A N 1
ATOM 2312 C CA . TRP A 1 301 ? 21.235 194.757 54.278 1.00 65.63 323 TRP A CA 1
ATOM 2313 C C . TRP A 1 301 ? 22.260 193.648 54.072 1.00 65.59 323 TRP A C 1
ATOM 2314 O O . TRP A 1 301 ? 21.903 192.470 54.114 1.00 66.63 323 TRP A O 1
ATOM 2325 N N . VAL A 1 302 ? 23.509 194.058 53.908 1.00 67.63 324 VAL A N 1
ATOM 2326 C CA . VAL A 1 302 ? 24.706 193.226 54.102 1.00 68.02 324 VAL A CA 1
ATOM 2327 C C . VAL A 1 302 ? 25.436 193.832 55.284 1.00 71.23 324 VAL A C 1
ATOM 2328 O O . VAL A 1 302 ? 25.990 194.892 55.137 1.00 73.18 324 VAL A O 1
ATOM 2332 N N . VAL A 1 303 ? 25.355 193.158 56.426 1.00 71.78 325 VAL A N 1
ATOM 2333 C CA . VAL A 1 303 ? 26.077 193.543 57.661 1.00 75.00 325 VAL A CA 1
ATOM 2334 C C . VAL A 1 303 ? 27.349 192.708 57.669 1.00 76.74 325 VAL A C 1
ATOM 2335 O O . VAL A 1 303 ? 27.268 191.508 57.386 1.00 79.19 325 VAL A O 1
ATOM 2339 N N . GLU A 1 304 ? 28.478 193.337 57.925 1.00 81.13 326 GLU A N 1
ATOM 2340 C CA . GLU A 1 304 ? 29.755 192.644 58.168 1.00 84.07 326 GLU A CA 1
ATOM 2341 C C . GLU A 1 304 ? 29.716 192.312 59.654 1.00 83.11 326 GLU A C 1
ATOM 2342 O O . GLU A 1 304 ? 29.548 193.261 60.449 1.00 87.15 326 GLU A O 1
ATOM 2348 N N . ARG A 1 305 ? 29.827 191.038 60.005 1.00 79.23 327 ARG A N 1
ATOM 2349 C CA . ARG A 1 305 ? 29.794 190.581 61.421 1.00 81.05 327 ARG A CA 1
ATOM 2350 C C . ARG A 1 305 ? 30.881 191.275 62.254 1.00 85.87 327 ARG A C 1
ATOM 2351 O O . ARG A 1 305 ? 30.639 191.450 63.463 1.00 85.09 327 ARG A O 1
ATOM 2359 N N . SER A 1 306 ? 31.981 191.727 61.642 1.00 90.56 328 SER A N 1
ATOM 2360 C CA . SER A 1 306 ? 33.013 192.524 62.351 1.00 99.22 328 SER A CA 1
ATOM 2361 C C . SER A 1 306 ? 32.551 193.975 62.599 1.00 104.23 328 SER A C 1
ATOM 2362 O O . SER A 1 306 ? 33.311 194.682 63.270 1.00 104.24 328 SER A O 1
ATOM 2365 N N . ALA A 1 307 ? 31.383 194.430 62.098 1.00 107.00 329 ALA A N 1
ATOM 2366 C CA . ALA A 1 307 ? 30.915 195.838 62.251 1.00 110.51 329 ALA A CA 1
ATOM 2367 C C . ALA A 1 307 ? 31.100 196.293 63.708 1.00 117.84 329 ALA A C 1
ATOM 2368 O O . ALA A 1 307 ? 30.594 195.593 64.612 1.00 115.57 329 ALA A O 1
ATOM 2370 N N . GLN A 1 308 ? 31.789 197.427 63.917 1.00 129.78 330 GLN A N 1
ATOM 2371 C CA . GLN A 1 308 ? 32.166 197.971 65.257 1.00 134.92 330 GLN A CA 1
ATOM 2372 C C . GLN A 1 308 ? 30.891 198.134 66.100 1.00 134.52 330 GLN A C 1
ATOM 2373 O O . GLN A 1 308 ? 29.771 198.136 65.535 1.00 123.73 330 GLN A O 1
ATOM 2379 N N . GLU A 1 309 ? 31.074 198.325 67.405 1.00 141.88 331 GLU A N 1
ATOM 2380 C CA . GLU A 1 309 ? 30.144 197.864 68.471 1.00 142.53 331 GLU A CA 1
ATOM 2381 C C . GLU A 1 309 ? 28.814 198.645 68.412 1.00 137.98 331 GLU A C 1
ATOM 2382 O O . GLU A 1 309 ? 28.032 198.502 69.369 1.00 138.23 331 GLU A O 1
ATOM 2388 N N . ASN A 1 310 ? 28.517 199.378 67.324 1.00 135.00 332 ASN A N 1
ATOM 2389 C CA . ASN A 1 310 ? 27.596 200.551 67.382 1.00 134.17 332 ASN A CA 1
ATOM 2390 C C . ASN A 1 310 ? 27.396 201.260 66.018 1.00 130.13 332 ASN A C 1
ATOM 2391 O O . ASN A 1 310 ? 26.857 202.403 66.017 1.00 125.78 332 ASN A O 1
ATOM 2396 N N . ALA A 1 311 ? 27.795 200.647 64.895 1.00 123.62 333 ALA A N 1
ATOM 2397 C CA . ALA A 1 311 ? 27.760 201.247 63.535 1.00 119.81 333 ALA A CA 1
ATOM 2398 C C . ALA A 1 311 ? 26.314 201.340 63.022 1.00 114.20 333 ALA A C 1
ATOM 2399 O O . ALA A 1 311 ? 25.420 200.707 63.603 1.00 110.59 333 ALA A O 1
ATOM 2401 N N . SER A 1 312 ? 26.078 202.113 61.966 1.00 110.52 334 SER A N 1
ATOM 2402 C CA . SER A 1 312 ? 24.782 202.115 61.241 1.00 109.72 334 SER A CA 1
ATOM 2403 C C . SER A 1 312 ? 24.976 201.312 59.950 1.00 103.48 334 SER A C 1
ATOM 2404 O O . SER A 1 312 ? 25.690 201.782 59.057 1.00 113.77 334 SER A O 1
ATOM 2407 N N . ASN A 1 313 ? 24.432 200.109 59.855 1.00 94.14 335 ASN A N 1
ATOM 2408 C CA . ASN A 1 313 ? 24.687 199.244 58.672 1.00 87.74 335 ASN A CA 1
ATOM 2409 C C . ASN A 1 313 ? 23.698 199.681 57.602 1.00 85.68 335 ASN A C 1
ATOM 2410 O O . ASN A 1 313 ? 22.489 199.637 57.875 1.00 84.72 335 ASN A O 1
ATOM 2415 N N . LYS A 1 314 ? 24.231 200.192 56.491 1.00 86.13 336 LYS A N 1
ATOM 2416 C CA . LYS A 1 314 ? 23.483 200.788 55.363 1.00 83.61 336 LYS A CA 1
ATOM 2417 C C . LYS A 1 314 ? 22.981 199.654 54.479 1.00 79.77 336 LYS A C 1
ATOM 2418 O O . LYS A 1 314 ? 23.631 198.605 54.310 1.00 77.06 336 LYS A O 1
ATOM 2424 N N . PRO A 1 315 ? 21.724 199.773 53.997 1.00 75.98 337 PRO A N 1
ATOM 2425 C CA . PRO A 1 315 ? 21.175 198.813 53.054 1.00 72.89 337 PRO A CA 1
ATOM 2426 C C . PRO A 1 315 ? 21.611 199.177 51.642 1.00 73.56 337 PRO A C 1
ATOM 2427 O O . PRO A 1 315 ? 21.954 200.269 51.441 1.00 77.79 337 PRO A O 1
ATOM 2431 N N . THR A 1 316 ? 21.616 198.191 50.756 1.00 72.86 338 THR A N 1
ATOM 2432 C CA . THR A 1 316 ? 21.937 198.299 49.316 1.00 74.29 338 THR A CA 1
ATOM 2433 C C . THR A 1 316 ? 20.622 198.370 48.548 1.00 72.71 338 THR A C 1
ATOM 2434 O O . THR A 1 316 ? 19.720 197.543 48.868 1.00 70.16 338 THR A O 1
ATOM 2438 N N . TRP A 1 317 ? 20.487 199.297 47.588 1.00 72.10 339 TRP A N 1
ATOM 2439 C CA . TRP A 1 317 ? 19.283 199.350 46.722 1.00 70.45 339 TRP A CA 1
ATOM 2440 C C . TRP A 1 317 ? 19.358 198.201 45.726 1.00 69.80 339 TRP A C 1
ATOM 2441 O O . TRP A 1 317 ? 20.455 197.965 45.202 1.00 71.67 339 TRP A O 1
ATOM 2452 N N . PHE A 1 318 ? 18.231 197.531 45.483 1.00 67.55 340 PHE A N 1
ATOM 2453 C CA . PHE A 1 318 ? 18.056 196.571 44.361 1.00 68.39 340 PHE A CA 1
ATOM 2454 C C . PHE A 1 318 ? 18.266 197.295 43.023 1.00 69.99 340 PHE A C 1
ATOM 2455 O O . PHE A 1 318 ? 18.842 196.685 42.108 1.00 71.74 340 PHE A O 1
ATOM 2463 N N . ALA A 1 319 ? 17.890 198.570 42.944 1.00 70.77 341 ALA A N 1
ATOM 2464 C CA . ALA A 1 319 ? 18.080 199.430 41.732 1.00 73.64 341 ALA A CA 1
ATOM 2465 C C . ALA A 1 319 ? 19.567 199.599 41.409 1.00 76.70 341 ALA A C 1
ATOM 2466 O O . ALA A 1 319 ? 19.881 200.042 40.290 1.00 81.53 341 ALA A O 1
ATOM 2468 N N . ASN A 1 320 ? 20.452 199.310 42.365 1.00 76.08 342 ASN A N 1
ATOM 2469 C CA . ASN A 1 320 ? 21.917 199.343 42.144 1.00 77.89 342 ASN A CA 1
ATOM 2470 C C . ASN A 1 320 ? 22.457 197.913 42.030 1.00 79.40 342 ASN A C 1
ATOM 2471 O O . ASN A 1 320 ? 23.666 197.758 41.875 1.00 83.19 342 ASN A O 1
ATOM 2476 N N . THR A 1 321 ? 21.597 196.889 42.127 1.00 78.37 343 THR A N 1
ATOM 2477 C CA . THR A 1 321 ? 22.029 195.469 42.155 1.00 75.24 343 THR A CA 1
ATOM 2478 C C . THR A 1 321 ? 21.703 194.815 40.817 1.00 74.54 343 THR A C 1
ATOM 2479 O O . THR A 1 321 ? 20.570 194.446 40.617 1.00 72.18 343 THR A O 1
ATOM 2483 N N . ASN A 1 322 ? 22.682 194.752 39.918 1.00 79.54 344 ASN A N 1
ATOM 2484 C CA . ASN A 1 322 ? 22.513 194.139 38.573 1.00 81.11 344 ASN A CA 1
ATOM 2485 C C . ASN A 1 322 ? 22.492 192.627 38.784 1.00 78.22 344 ASN A C 1
ATOM 2486 O O . ASN A 1 322 ? 23.488 192.133 39.290 1.00 80.73 344 ASN A O 1
ATOM 2491 N N . LEU A 1 323 ? 21.399 191.959 38.424 1.00 75.35 345 LEU A N 1
ATOM 2492 C CA . LEU A 1 323 ? 21.302 190.487 38.286 1.00 75.34 345 LEU A CA 1
ATOM 2493 C C . LEU A 1 323 ? 21.642 190.043 36.863 1.00 76.50 345 LEU A C 1
ATOM 2494 O O . LEU A 1 323 ? 21.463 190.825 35.926 1.00 80.83 345 LEU A O 1
ATOM 2499 N N . ASP A 1 324 ? 22.125 188.815 36.725 1.00 78.03 346 ASP A N 1
ATOM 2500 C CA . ASP A 1 324 ? 22.048 188.009 35.486 1.00 79.64 346 ASP A CA 1
ATOM 2501 C C . ASP A 1 324 ? 20.636 187.414 35.465 1.00 77.61 346 ASP A C 1
ATOM 2502 O O . ASP A 1 324 ? 20.290 186.593 36.388 1.00 78.18 346 ASP A O 1
ATOM 2507 N N . TRP A 1 325 ? 19.836 187.858 34.503 1.00 74.95 347 TRP A N 1
ATOM 2508 C CA . TRP A 1 325 ? 18.477 187.364 34.188 1.00 74.50 347 TRP A CA 1
ATOM 2509 C C . TRP A 1 325 ? 18.544 186.107 33.311 1.00 76.46 347 TRP A C 1
ATOM 2510 O O . TRP A 1 325 ? 17.490 185.524 33.085 1.00 78.21 347 TRP A O 1
ATOM 2521 N N . GLY A 1 326 ? 19.734 185.653 32.907 1.00 79.32 348 GLY A N 1
ATOM 2522 C CA . GLY A 1 326 ? 19.913 184.404 32.133 1.00 83.28 348 GLY A CA 1
ATOM 2523 C C . GLY A 1 326 ? 20.508 184.681 30.760 1.00 88.45 348 GLY A C 1
ATOM 2524 O O . GLY A 1 326 ? 21.311 183.858 30.281 1.00 91.04 348 GLY A O 1
ATOM 2525 N N . GLU A 1 327 ? 20.059 185.764 30.127 1.00 89.98 349 GLU A N 1
ATOM 2526 C CA . GLU A 1 327 ? 20.687 186.394 28.937 1.00 94.83 349 GLU A CA 1
ATOM 2527 C C . GLU A 1 327 ? 20.667 187.916 29.170 1.00 95.14 349 GLU A C 1
ATOM 2528 O O . GLU A 1 327 ? 19.879 188.359 30.044 1.00 90.10 349 GLU A O 1
ATOM 2534 N N . ASP A 1 328 ? 21.539 188.682 28.488 1.00 97.52 350 ASP A N 1
ATOM 2535 C CA . ASP A 1 328 ? 21.549 190.173 28.542 1.00 98.98 350 ASP A CA 1
ATOM 2536 C C . ASP A 1 328 ? 20.170 190.648 28.064 1.00 95.51 350 ASP A C 1
ATOM 2537 O O . ASP A 1 328 ? 19.628 191.624 28.646 1.00 93.44 350 ASP A O 1
ATOM 2542 N N . LYS A 1 329 ? 19.612 189.964 27.060 1.00 93.27 351 LYS A N 1
ATOM 2543 C CA . LYS A 1 329 ? 18.301 190.328 26.471 1.00 92.19 351 LYS A CA 1
ATOM 2544 C C . LYS A 1 329 ? 17.183 190.268 27.520 1.00 86.96 351 LYS A C 1
ATOM 2545 O O . LYS A 1 329 ? 16.334 191.185 27.528 1.00 82.12 351 LYS A O 1
ATOM 2551 N N . GLN A 1 330 ? 17.151 189.235 28.376 1.00 86.51 352 GLN A N 1
ATOM 2552 C CA . GLN A 1 330 ? 16.066 189.108 29.391 1.00 82.58 352 GLN A CA 1
ATOM 2553 C C . GLN A 1 330 ? 16.166 190.320 30.324 1.00 82.04 352 GLN A C 1
ATOM 2554 O O . GLN A 1 330 ? 15.125 190.840 30.718 1.00 82.22 352 GLN A O 1
ATOM 2560 N N . LYS A 1 331 ? 17.383 190.805 30.592 1.00 83.95 353 LYS A N 1
ATOM 2561 C CA . LYS A 1 331 ? 17.601 192.049 31.383 1.00 83.50 353 LYS A CA 1
ATOM 2562 C C . LYS A 1 331 ? 17.045 193.249 30.595 1.00 81.44 353 LYS A C 1
ATOM 2563 O O . LYS A 1 331 ? 16.367 194.101 31.206 1.00 75.81 353 LYS A O 1
ATOM 2569 N N . GLN A 1 332 ? 17.288 193.324 29.286 1.00 84.42 354 GLN A N 1
ATOM 2570 C CA . GLN A 1 332 ? 16.883 194.529 28.491 1.00 87.28 354 GLN A CA 1
ATOM 2571 C C . GLN A 1 332 ? 15.344 194.708 28.561 1.00 86.84 354 GLN A C 1
ATOM 2572 O O . GLN A 1 332 ? 14.828 195.969 28.757 1.00 86.90 354 GLN A O 1
ATOM 2578 N N . PHE A 1 333 ? 14.625 193.534 28.359 1.00 87.93 355 PHE A N 1
ATOM 2579 C CA . PHE A 1 333 ? 13.134 193.500 28.435 1.00 84.99 355 PHE A CA 1
ATOM 2580 C C . PHE A 1 333 ? 12.671 194.200 29.716 1.00 81.52 355 PHE A C 1
ATOM 2581 O O . PHE A 1 333 ? 11.816 195.107 29.643 1.00 80.15 355 PHE A O 1
ATOM 2589 N N . VAL A 1 334 ? 13.241 193.817 30.855 1.00 79.01 356 VAL A N 1
ATOM 2590 C CA . VAL A 1 334 ? 12.831 194.413 32.155 1.00 76.75 356 VAL A CA 1
ATOM 2591 C C . VAL A 1 334 ? 13.238 195.885 32.106 1.00 76.20 356 VAL A C 1
ATOM 2592 O O . VAL A 1 334 ? 12.397 196.734 32.307 1.00 76.54 356 VAL A O 1
ATOM 2596 N N . GLU A 1 335 ? 14.502 196.179 31.840 1.00 78.56 357 GLU A N 1
ATOM 2597 C CA . GLU A 1 335 ? 15.005 197.584 31.896 1.00 81.73 357 GLU A CA 1
ATOM 2598 C C . GLU A 1 335 ? 14.249 198.486 30.896 1.00 79.81 357 GLU A C 1
ATOM 2599 O O . GLU A 1 335 ? 13.958 199.652 31.273 1.00 80.67 357 GLU A O 1
ATOM 2605 N N . ASN A 1 336 ? 13.885 197.994 29.709 1.00 79.57 358 ASN A N 1
ATOM 2606 C CA . ASN A 1 336 ? 13.205 198.871 28.704 1.00 82.21 358 ASN A CA 1
ATOM 2607 C C . ASN A 1 336 ? 11.816 199.251 29.183 1.00 78.81 358 ASN A C 1
ATOM 2608 O O . ASN A 1 336 ? 11.383 200.320 28.804 1.00 76.18 358 ASN A O 1
ATOM 2613 N N . GLN A 1 337 ? 11.124 198.393 29.949 1.00 76.76 359 GLN A N 1
ATOM 2614 C CA . GLN A 1 337 ? 9.737 198.720 30.350 1.00 76.47 359 GLN A CA 1
ATOM 2615 C C . GLN A 1 337 ? 9.771 199.471 31.692 1.00 76.00 359 GLN A C 1
ATOM 2616 O O . GLN A 1 337 ? 8.703 199.848 32.163 1.00 79.42 359 GLN A O 1
ATOM 2622 N N . LEU A 1 338 ? 10.941 199.697 32.297 1.00 75.89 360 LEU A N 1
ATOM 2623 C CA . LEU A 1 338 ? 11.034 200.501 33.546 1.00 75.64 360 LEU A CA 1
ATOM 2624 C C . LEU A 1 338 ? 10.637 201.948 33.255 1.00 78.91 360 LEU A C 1
ATOM 2625 O O . LEU A 1 338 ? 10.037 202.545 34.166 1.00 79.18 360 LEU A O 1
ATOM 2630 N N . GLY A 1 339 ? 10.993 202.492 32.071 1.00 82.42 361 GLY A N 1
ATOM 2631 C CA . GLY A 1 339 ? 10.566 203.841 31.624 1.00 83.83 361 GLY A CA 1
ATOM 2632 C C . GLY A 1 339 ? 11.310 204.378 30.409 1.00 86.25 361 GLY A C 1
ATOM 2633 O O . GLY A 1 339 ? 12.152 203.673 29.834 1.00 85.74 361 GLY A O 1
ATOM 2634 N N . TYR A 1 340 ? 10.973 205.603 30.008 1.00 91.04 362 TYR A N 1
ATOM 2635 C CA . TYR A 1 340 ? 11.606 206.350 28.882 1.00 94.88 362 TYR A CA 1
ATOM 2636 C C . TYR A 1 340 ? 13.044 206.742 29.264 1.00 95.70 362 TYR A C 1
ATOM 2637 O O . TYR A 1 340 ? 13.198 207.426 30.287 1.00 93.25 362 TYR A O 1
ATOM 2646 N N . LYS A 1 341 ? 14.057 206.292 28.510 1.00 101.61 363 LYS A N 1
ATOM 2647 C CA . LYS A 1 341 ? 15.437 206.885 28.523 1.00 110.37 363 LYS A CA 1
ATOM 2648 C C . LYS A 1 341 ? 15.539 207.957 27.423 1.00 111.37 363 LYS A C 1
ATOM 2649 O O . LYS A 1 341 ? 14.956 207.720 26.360 1.00 111.83 363 LYS A O 1
ATOM 2655 N N . GLU A 1 342 ? 16.244 209.081 27.643 1.00 117.97 364 GLU A N 1
ATOM 2656 C CA . GLU A 1 342 ? 16.450 210.145 26.591 1.00 122.12 364 GLU A CA 1
ATOM 2657 C C . GLU A 1 342 ? 17.462 211.222 27.009 1.00 127.27 364 GLU A C 1
ATOM 2658 O O . GLU A 1 342 ? 17.236 211.896 28.033 1.00 128.64 364 GLU A O 1
ATOM 2664 N N . THR A 1 343 ? 18.505 211.446 26.201 1.00 135.16 365 THR A N 1
ATOM 2665 C CA . THR A 1 343 ? 19.408 212.621 26.343 1.00 140.21 365 THR A CA 1
ATOM 2666 C C . THR A 1 343 ? 18.576 213.893 26.146 1.00 143.73 365 THR A C 1
ATOM 2667 O O . THR A 1 343 ? 18.936 214.915 26.758 1.00 149.59 365 THR A O 1
ATOM 2671 N N . THR A 1 344 ? 17.495 213.818 25.354 1.00 145.60 366 THR A N 1
ATOM 2672 C CA . THR A 1 344 ? 16.727 214.989 24.837 1.00 148.40 366 THR A CA 1
ATOM 2673 C C . THR A 1 344 ? 15.750 215.554 25.889 1.00 147.63 366 THR A C 1
ATOM 2674 O O . THR A 1 344 ? 15.662 216.800 25.944 1.00 138.58 366 THR A O 1
ATOM 2678 N N . SER A 1 345 ? 15.041 214.730 26.689 1.00 145.12 367 SER A N 1
ATOM 2679 C CA . SER A 1 345 ? 13.956 215.224 27.592 1.00 143.73 367 SER A CA 1
ATOM 2680 C C . SER A 1 345 ? 14.527 215.772 28.908 1.00 143.38 367 SER A C 1
ATOM 2681 O O . SER A 1 345 ? 15.700 215.488 29.238 1.00 145.44 367 SER A O 1
ATOM 2684 N N . THR A 1 346 ? 13.678 216.536 29.606 1.00 142.16 368 THR A N 1
ATOM 2685 C CA . THR A 1 346 ? 13.970 217.424 30.763 1.00 137.86 368 THR A CA 1
ATOM 2686 C C . THR A 1 346 ? 13.086 216.976 31.931 1.00 132.22 368 THR A C 1
ATOM 2687 O O . THR A 1 346 ? 11.903 216.652 31.690 1.00 128.90 368 THR A O 1
ATOM 2691 N N . ASN A 1 347 ? 13.649 216.934 33.137 1.00 130.56 369 ASN A N 1
ATOM 2692 C CA . ASN A 1 347 ? 12.900 216.662 34.391 1.00 130.40 369 ASN A CA 1
ATOM 2693 C C . ASN A 1 347 ? 11.976 215.434 34.225 1.00 123.90 369 ASN A C 1
ATOM 2694 O O . ASN A 1 347 ? 10.994 215.351 34.994 1.00 128.74 369 ASN A O 1
ATOM 2699 N N . SER A 1 348 ? 12.277 214.499 33.301 1.00 116.73 370 SER A N 1
ATOM 2700 C CA . SER A 1 348 ? 11.505 213.240 33.052 1.00 108.29 370 SER A CA 1
ATOM 2701 C C . SER A 1 348 ? 12.237 212.040 33.670 1.00 102.58 370 SER A C 1
ATOM 2702 O O . SER A 1 348 ? 12.761 211.201 32.896 1.00 100.95 370 SER A O 1
ATOM 2705 N N . HIS A 1 349 ? 12.220 211.937 35.000 1.00 96.75 371 HIS A N 1
ATOM 2706 C CA . HIS A 1 349 ? 13.133 211.054 35.778 1.00 94.94 371 HIS A CA 1
ATOM 2707 C C . HIS A 1 349 ? 12.417 209.790 36.262 1.00 89.23 371 HIS A C 1
ATOM 2708 O O . HIS A 1 349 ? 11.461 209.938 37.042 1.00 86.18 371 HIS A O 1
ATOM 2715 N N . ASN A 1 350 ? 12.873 208.627 35.767 1.00 85.66 372 ASN A N 1
ATOM 2716 C CA . ASN A 1 350 ? 12.422 207.249 36.107 1.00 80.82 372 ASN A CA 1
ATOM 2717 C C . ASN A 1 350 ? 13.672 206.363 36.309 1.00 81.19 372 ASN A C 1
ATOM 2718 O O . ASN A 1 350 ? 14.771 206.827 35.991 1.00 83.89 372 ASN A O 1
ATOM 2723 N N . PHE A 1 351 ? 13.540 205.124 36.801 1.00 78.19 373 PHE A N 1
ATOM 2724 C CA . PHE A 1 351 ? 14.706 204.238 37.069 1.00 77.17 373 PHE A CA 1
ATOM 2725 C C . PHE A 1 351 ? 15.525 203.993 35.799 1.00 77.41 373 PHE A C 1
ATOM 2726 O O . PHE A 1 351 ? 16.776 203.912 35.896 1.00 77.13 373 PHE A O 1
ATOM 2734 N N . HIS A 1 352 ? 14.851 203.775 34.668 1.00 79.55 374 HIS A N 1
ATOM 2735 C CA . HIS A 1 352 ? 15.515 203.513 33.361 1.00 83.41 374 HIS A CA 1
ATOM 2736 C C . HIS A 1 352 ? 16.335 204.726 32.933 1.00 84.80 374 HIS A C 1
ATOM 2737 O O . HIS A 1 352 ? 17.518 204.533 32.533 1.00 86.94 374 HIS A O 1
ATOM 2744 N N . SER A 1 353 ? 15.734 205.920 33.005 1.00 86.30 375 SER A N 1
ATOM 2745 C CA . SER A 1 353 ? 16.354 207.182 32.505 1.00 88.36 375 SER A CA 1
ATOM 2746 C C . SER A 1 353 ? 17.579 207.496 33.366 1.00 88.50 375 SER A C 1
ATOM 2747 O O . SER A 1 353 ? 18.513 208.089 32.848 1.00 86.40 375 SER A O 1
ATOM 2750 N N . LYS A 1 354 ? 17.624 207.029 34.622 1.00 87.74 376 LYS A N 1
ATOM 2751 C CA . LYS A 1 354 ? 18.775 207.361 35.505 1.00 90.63 376 LYS A CA 1
ATOM 2752 C C . LYS A 1 354 ? 19.750 206.184 35.553 1.00 89.36 376 LYS A C 1
ATOM 2753 O O . LYS A 1 354 ? 20.632 206.213 36.420 1.00 92.25 376 LYS A O 1
ATOM 2759 N N . SER A 1 355 ? 19.648 205.254 34.591 1.00 88.47 377 SER A N 1
ATOM 2760 C CA . SER A 1 355 ? 20.548 204.074 34.413 1.00 90.13 377 SER A CA 1
ATOM 2761 C C . SER A 1 355 ? 20.521 203.127 35.632 1.00 87.26 377 SER A C 1
ATOM 2762 O O . SER A 1 355 ? 21.560 202.456 35.864 1.00 87.07 377 SER A O 1
ATOM 2765 N N . PHE A 1 356 ? 19.408 203.076 36.379 1.00 83.64 378 PHE A N 1
ATOM 2766 C CA . PHE A 1 356 ? 19.164 202.065 37.448 1.00 83.13 378 PHE A CA 1
ATOM 2767 C C . PHE A 1 356 ? 18.600 200.792 36.817 1.00 80.26 378 PHE A C 1
ATOM 2768 O O . PHE A 1 356 ? 18.200 200.798 35.667 1.00 81.83 378 PHE A O 1
ATOM 2776 N N . THR A 1 357 ? 18.585 199.696 37.557 1.00 79.00 379 THR A N 1
ATOM 2777 C CA . THR A 1 357 ? 18.000 198.424 37.064 1.00 77.37 379 THR A CA 1
ATOM 2778 C C . THR A 1 357 ? 16.745 198.115 37.892 1.00 75.23 379 THR A C 1
ATOM 2779 O O . THR A 1 357 ? 16.323 198.998 38.673 1.00 75.26 379 THR A O 1
ATOM 2783 N N . GLN A 1 358 ? 16.159 196.931 37.689 1.00 74.26 380 GLN A N 1
ATOM 2784 C CA . GLN A 1 358 ? 14.939 196.453 38.393 1.00 71.08 380 GLN A CA 1
ATOM 2785 C C . GLN A 1 358 ? 15.029 196.854 39.860 1.00 69.07 380 GLN A C 1
ATOM 2786 O O . GLN A 1 358 ? 15.968 196.468 40.574 1.00 69.99 380 GLN A O 1
ATOM 2792 N N . PRO A 1 359 ? 14.102 197.721 40.319 1.00 67.60 381 PRO A N 1
ATOM 2793 C CA . PRO A 1 359 ? 14.214 198.328 41.641 1.00 68.06 381 PRO A CA 1
ATOM 2794 C C . PRO A 1 359 ? 13.516 197.597 42.795 1.00 65.45 381 PRO A C 1
ATOM 2795 O O . PRO A 1 359 ? 13.704 198.022 43.895 1.00 67.63 381 PRO A O 1
ATOM 2799 N N . ALA A 1 360 ? 12.701 196.576 42.540 1.00 65.52 382 ALA A N 1
ATOM 2800 C CA . ALA A 1 360 ? 11.885 195.938 43.607 1.00 64.28 382 ALA A CA 1
ATOM 2801 C C . ALA A 1 360 ? 11.677 194.435 43.380 1.00 63.52 382 ALA A C 1
ATOM 2802 O O . ALA A 1 360 ? 11.408 194.021 42.235 1.00 63.54 382 ALA A O 1
ATOM 2804 N N . TYR A 1 361 ? 11.690 193.654 44.461 1.00 61.86 383 TYR A N 1
ATOM 2805 C CA . TYR A 1 361 ? 11.344 192.208 44.426 1.00 60.10 383 TYR A CA 1
ATOM 2806 C C . TYR A 1 361 ? 10.387 191.884 45.567 1.00 57.89 383 TYR A C 1
ATOM 2807 O O . TYR A 1 361 ? 10.434 192.584 46.586 1.00 59.43 383 TYR A O 1
ATOM 2816 N N . LEU A 1 362 ? 9.490 190.933 45.316 1.00 55.82 384 LEU A N 1
ATOM 2817 C CA . LEU A 1 362 ? 8.714 190.179 46.343 1.00 56.50 384 LEU A CA 1
ATOM 2818 C C . LEU A 1 362 ? 9.528 188.934 46.694 1.00 54.54 384 LEU A C 1
ATOM 2819 O O . LEU A 1 362 ? 9.507 187.958 45.928 1.00 53.09 384 LEU A O 1
ATOM 2824 N N . ILE A 1 363 ? 10.379 189.111 47.697 1.00 54.33 385 ILE A N 1
ATOM 2825 C CA . ILE A 1 363 ? 11.437 188.146 48.115 1.00 55.30 385 ILE A CA 1
ATOM 2826 C C . ILE A 1 363 ? 10.753 186.960 48.827 1.00 55.07 385 ILE A C 1
ATOM 2827 O O . ILE A 1 363 ? 9.892 187.199 49.699 1.00 51.15 385 ILE A O 1
ATOM 2832 N N . SER A 1 364 ? 11.089 185.739 48.402 1.00 54.67 386 SER A N 1
ATOM 2833 C CA . SER A 1 364 ? 10.545 184.464 48.922 1.00 52.22 386 SER A CA 1
ATOM 2834 C C . SER A 1 364 ? 11.123 184.198 50.305 1.00 51.98 386 SER A C 1
ATOM 2835 O O . SER A 1 364 ? 10.504 183.541 51.090 1.00 52.54 386 SER A O 1
ATOM 2838 N N . GLY A 1 365 ? 12.376 184.578 50.494 1.00 52.81 387 GLY A N 1
ATOM 2839 C CA . GLY A 1 365 ? 13.182 184.304 51.681 1.00 48.55 387 GLY A CA 1
ATOM 2840 C C . GLY A 1 365 ? 14.641 184.242 51.318 1.00 52.47 387 GLY A C 1
ATOM 2841 O O . GLY A 1 365 ? 15.000 184.468 50.141 1.00 53.94 387 GLY A O 1
ATOM 2842 N N . ILE A 1 366 ? 15.468 183.935 52.305 1.00 54.66 388 ILE A N 1
ATOM 2843 C CA . ILE A 1 366 ? 16.940 183.971 52.173 1.00 57.88 388 ILE A CA 1
ATOM 2844 C C . ILE A 1 366 ? 17.499 182.885 53.103 1.00 59.17 388 ILE A C 1
ATOM 2845 O O . ILE A 1 366 ? 16.916 182.666 54.171 1.00 54.12 388 ILE A O 1
ATOM 2850 N N . ASP A 1 367 ? 18.540 182.176 52.677 1.00 58.30 389 ASP A N 1
ATOM 2851 C CA . ASP A 1 367 ? 19.183 181.150 53.527 1.00 56.43 389 ASP A CA 1
ATOM 2852 C C . ASP A 1 367 ? 20.678 181.134 53.206 1.00 58.41 389 ASP A C 1
ATOM 2853 O O . ASP A 1 367 ? 21.092 181.832 52.255 1.00 59.30 389 ASP A O 1
ATOM 2858 N N . SER A 1 368 ? 21.459 180.433 54.015 1.00 59.06 390 SER A N 1
ATOM 2859 C CA . SER A 1 368 ? 22.904 180.222 53.780 1.00 64.42 390 SER A CA 1
ATOM 2860 C C . SER A 1 368 ? 23.231 178.732 53.846 1.00 66.80 390 SER A C 1
ATOM 2861 O O . SER A 1 368 ? 22.659 178.029 54.660 1.00 69.21 390 SER A O 1
ATOM 2864 N N . VAL A 1 369 ? 24.069 178.296 52.925 1.00 71.20 391 VAL A N 1
ATOM 2865 C CA . VAL A 1 369 ? 24.706 176.963 52.877 1.00 74.21 391 VAL A CA 1
ATOM 2866 C C . VAL A 1 369 ? 26.189 177.238 52.679 1.00 75.69 391 VAL A C 1
ATOM 2867 O O . VAL A 1 369 ? 26.528 177.926 51.678 1.00 74.47 391 VAL A O 1
ATOM 2871 N N . ASN A 1 370 ? 27.040 176.671 53.525 1.00 77.63 392 ASN A N 1
ATOM 2872 C CA . ASN A 1 370 ? 28.507 176.870 53.379 1.00 87.48 392 ASN A CA 1
ATOM 2873 C C . ASN A 1 370 ? 28.695 178.385 53.528 1.00 83.37 392 ASN A C 1
ATOM 2874 O O . ASN A 1 370 ? 28.136 178.948 54.479 1.00 89.72 392 ASN A O 1
ATOM 2879 N N . ASP A 1 371 ? 29.383 179.073 52.662 1.00 80.39 393 ASP A N 1
ATOM 2880 C CA . ASP A 1 371 ? 29.519 180.517 52.971 1.00 84.20 393 ASP A CA 1
ATOM 2881 C C . ASP A 1 371 ? 28.785 181.305 51.886 1.00 79.02 393 ASP A C 1
ATOM 2882 O O . ASP A 1 371 ? 29.237 182.402 51.478 1.00 83.31 393 ASP A O 1
ATOM 2887 N N . GLN A 1 372 ? 27.656 180.756 51.462 1.00 72.69 394 GLN A N 1
ATOM 2888 C CA . GLN A 1 372 ? 26.897 181.310 50.331 1.00 70.84 394 GLN A CA 1
ATOM 2889 C C . GLN A 1 372 ? 25.515 181.700 50.820 1.00 67.32 394 GLN A C 1
ATOM 2890 O O . GLN A 1 372 ? 24.872 180.877 51.550 1.00 66.75 394 GLN A O 1
ATOM 2896 N N . ILE A 1 373 ? 25.025 182.837 50.331 1.00 65.90 395 ILE A N 1
ATOM 2897 C CA . ILE A 1 373 ? 23.607 183.272 50.486 1.00 63.88 395 ILE A CA 1
ATOM 2898 C C . ILE A 1 373 ? 22.801 182.808 49.278 1.00 64.42 395 ILE A C 1
ATOM 2899 O O . ILE A 1 373 ? 23.209 183.090 48.106 1.00 66.58 395 ILE A O 1
ATOM 2904 N N . ILE A 1 374 ? 21.637 182.217 49.553 1.00 62.76 396 ILE A N 1
ATOM 2905 C CA . ILE A 1 374 ? 20.665 181.807 48.511 1.00 61.81 396 ILE A CA 1
ATOM 2906 C C . ILE A 1 374 ? 19.393 182.628 48.705 1.00 61.82 396 ILE A C 1
ATOM 2907 O O . ILE A 1 374 ? 18.914 182.721 49.852 1.00 60.17 396 ILE A O 1
ATOM 2912 N N . PHE A 1 375 ? 18.926 183.253 47.618 1.00 61.86 397 PHE A N 1
ATOM 2913 C CA . PHE A 1 375 ? 17.648 183.997 47.567 1.00 59.18 397 PHE A CA 1
ATOM 2914 C C . PHE A 1 375 ? 16.845 183.606 46.320 1.00 58.05 397 PHE A C 1
ATOM 2915 O O . PHE A 1 375 ? 17.297 182.909 45.410 1.00 61.15 397 PHE A O 1
ATOM 2923 N N . SER A 1 376 ? 15.590 184.005 46.366 1.00 56.97 398 SER A N 1
ATOM 2924 C CA . SER A 1 376 ? 14.570 183.817 45.325 1.00 57.28 398 SER A CA 1
ATOM 2925 C C . SER A 1 376 ? 13.469 184.845 45.607 1.00 56.91 398 SER A C 1
ATOM 2926 O O . SER A 1 376 ? 13.359 185.392 46.755 1.00 53.03 398 SER A O 1
ATOM 2929 N N . GLY A 1 377 ? 12.726 185.183 44.571 1.00 59.32 399 GLY A N 1
ATOM 2930 C CA . GLY A 1 377 ? 11.600 186.114 44.708 1.00 61.24 399 GLY A CA 1
ATOM 2931 C C . GLY A 1 377 ? 10.896 186.280 43.390 1.00 62.48 399 GLY A C 1
ATOM 2932 O O . GLY A 1 377 ? 11.268 185.615 42.421 1.00 65.49 399 GLY A O 1
ATOM 2933 N N . PHE A 1 378 ? 9.881 187.123 43.369 1.00 61.24 400 PHE A N 1
ATOM 2934 C CA . PHE A 1 378 ? 9.258 187.531 42.100 1.00 58.97 400 PHE A CA 1
ATOM 2935 C C . PHE A 1 378 ? 9.721 188.942 41.832 1.00 58.45 400 PHE A C 1
ATOM 2936 O O . PHE A 1 378 ? 9.755 189.752 42.780 1.00 57.44 400 PHE A O 1
ATOM 2944 N N . LYS A 1 379 ? 10.083 189.212 40.582 1.00 59.88 401 LYS A N 1
ATOM 2945 C CA . LYS A 1 379 ? 10.206 190.606 40.084 1.00 59.83 401 LYS A CA 1
ATOM 2946 C C . LYS A 1 379 ? 8.880 191.314 40.361 1.00 58.22 401 LYS A C 1
ATOM 2947 O O . LYS A 1 379 ? 7.818 190.825 39.920 1.00 59.33 401 LYS A O 1
ATOM 2953 N N . ALA A 1 380 ? 8.912 192.401 41.115 1.00 57.27 402 ALA A N 1
ATOM 2954 C CA . ALA A 1 380 ? 7.724 193.261 41.265 1.00 57.12 402 ALA A CA 1
ATOM 2955 C C . ALA A 1 380 ? 7.583 194.075 39.974 1.00 61.52 402 ALA A C 1
ATOM 2956 O O . ALA A 1 380 ? 8.601 194.516 39.453 1.00 59.59 402 ALA A O 1
ATOM 2958 N N . GLY A 1 381 ? 6.374 194.194 39.443 1.00 62.48 403 GLY A N 1
ATOM 2959 C CA . GLY A 1 381 ? 6.126 195.001 38.250 1.00 64.09 403 GLY A CA 1
ATOM 2960 C C . GLY A 1 381 ? 6.614 196.414 38.460 1.00 64.89 403 GLY A C 1
ATOM 2961 O O . GLY A 1 381 ? 6.242 197.024 39.483 1.00 64.56 403 GLY A O 1
ATOM 2962 N N . SER A 1 382 ? 7.446 196.909 37.542 1.00 65.52 404 SER A N 1
ATOM 2963 C CA . SER A 1 382 ? 7.846 198.327 37.524 1.00 67.41 404 SER A CA 1
ATOM 2964 C C . SER A 1 382 ? 7.851 198.842 36.083 1.00 68.44 404 SER A C 1
ATOM 2965 O O . SER A 1 382 ? 8.472 198.212 35.169 1.00 65.41 404 SER A O 1
ATOM 2968 N N . VAL A 1 383 ? 7.105 199.920 35.874 1.00 70.07 405 VAL A N 1
ATOM 2969 C CA . VAL A 1 383 ? 6.961 200.566 34.540 1.00 70.64 405 VAL A CA 1
ATOM 2970 C C . VAL A 1 383 ? 6.968 202.080 34.712 1.00 71.67 405 VAL A C 1
ATOM 2971 O O . VAL A 1 383 ? 6.770 202.546 35.849 1.00 72.12 405 VAL A O 1
ATOM 2975 N N . GLY A 1 384 ? 7.156 202.801 33.605 1.00 73.27 406 GLY A N 1
ATOM 2976 C CA . GLY A 1 384 ? 7.002 204.259 33.581 1.00 73.73 406 GLY A CA 1
ATOM 2977 C C . GLY A 1 384 ? 5.536 204.603 33.617 1.00 75.39 406 GLY A C 1
ATOM 2978 O O . GLY A 1 384 ? 4.699 203.778 33.148 1.00 74.72 406 GLY A O 1
ATOM 2979 N N . TYR A 1 385 ? 5.211 205.769 34.170 1.00 76.97 407 TYR A N 1
ATOM 2980 C CA . TYR A 1 385 ? 3.886 206.411 33.976 1.00 76.95 407 TYR A CA 1
ATOM 2981 C C . TYR A 1 385 ? 4.068 207.883 33.600 1.00 78.64 407 TYR A C 1
ATOM 2982 O O . TYR A 1 385 ? 5.112 208.467 33.939 1.00 78.45 407 TYR A O 1
ATOM 2991 N N . ASP A 1 386 ? 3.048 208.448 32.952 1.00 81.15 408 ASP A N 1
ATOM 2992 C CA . ASP A 1 386 ? 3.040 209.817 32.369 1.00 84.86 408 ASP A CA 1
ATOM 2993 C C . ASP A 1 386 ? 2.330 210.766 33.357 1.00 87.22 408 ASP A C 1
ATOM 2994 O O . ASP A 1 386 ? 1.073 210.738 33.437 1.00 87.04 408 ASP A O 1
ATOM 2999 N N . SER A 1 387 ? 3.099 211.587 34.085 1.00 90.56 409 SER A N 1
ATOM 3000 C CA . SER A 1 387 ? 2.592 212.473 35.167 1.00 93.38 409 SER A CA 1
ATOM 3001 C C . SER A 1 387 ? 2.436 213.909 34.665 1.00 99.66 409 SER A C 1
ATOM 3002 O O . SER A 1 387 ? 2.353 214.788 35.537 1.00 104.51 409 SER A O 1
ATOM 3005 N N . SER A 1 388 ? 2.404 214.122 33.339 1.00 103.64 410 SER A N 1
ATOM 3006 C CA . SER A 1 388 ? 2.257 215.445 32.658 1.00 111.25 410 SER A CA 1
ATOM 3007 C C . SER A 1 388 ? 1.031 216.199 33.186 1.00 112.91 410 SER A C 1
ATOM 3008 O O . SER A 1 388 ? 0.050 215.545 33.601 1.00 107.25 410 SER A O 1
ATOM 3011 N N . SER A 1 389 ? 1.072 217.532 33.109 1.00 121.03 411 SER A N 1
ATOM 3012 C CA . SER A 1 389 ? -0.041 218.430 33.520 1.00 124.89 411 SER A CA 1
ATOM 3013 C C . SER A 1 389 ? -0.270 219.529 32.470 1.00 126.98 411 SER A C 1
ATOM 3014 O O . SER A 1 389 ? 0.652 220.352 32.262 1.00 130.19 411 SER A O 1
ATOM 3017 N N . SER A 1 390 ? -1.439 219.508 31.812 1.00 127.08 412 SER A N 1
ATOM 3018 C CA . SER A 1 390 ? -1.972 220.601 30.946 1.00 128.20 412 SER A CA 1
ATOM 3019 C C . SER A 1 390 ? -3.501 220.518 30.895 1.00 126.11 412 SER A C 1
ATOM 3020 O O . SER A 1 390 ? -4.007 219.443 31.281 1.00 121.87 412 SER A O 1
ATOM 3023 N N . SER A 1 395 ? -1.798 218.584 26.136 1.00 128.46 417 SER A N 1
ATOM 3024 C CA . SER A 1 395 ? -2.782 217.665 25.496 1.00 128.62 417 SER A CA 1
ATOM 3025 C C . SER A 1 395 ? -2.210 216.238 25.413 1.00 125.40 417 SER A C 1
ATOM 3026 O O . SER A 1 395 ? -2.749 215.443 24.607 1.00 127.58 417 SER A O 1
ATOM 3029 N N . SER A 1 396 ? -1.190 215.912 26.227 1.00 121.08 418 SER A N 1
ATOM 3030 C CA . SER A 1 396 ? -0.505 214.590 26.286 1.00 112.92 418 SER A CA 1
ATOM 3031 C C . SER A 1 396 ? -1.563 213.475 26.211 1.00 110.25 418 SER A C 1
ATOM 3032 O O . SER A 1 396 ? -2.485 213.494 27.065 1.00 113.40 418 SER A O 1
ATOM 3035 N N . SER A 1 397 ? -1.483 212.574 25.214 1.00 107.03 419 SER A N 1
ATOM 3036 C CA . SER A 1 397 ? -2.487 211.490 24.970 1.00 104.34 419 SER A CA 1
ATOM 3037 C C . SER A 1 397 ? -2.409 210.415 26.068 1.00 99.81 419 SER A C 1
ATOM 3038 O O . SER A 1 397 ? -3.477 209.928 26.513 1.00 100.12 419 SER A O 1
ATOM 3041 N N . THR A 1 398 ? -1.204 210.058 26.522 1.00 96.81 420 THR A N 1
ATOM 3042 C CA . THR A 1 398 ? -1.003 208.983 27.536 1.00 92.09 420 THR A CA 1
ATOM 3043 C C . THR A 1 398 ? -1.083 209.567 28.940 1.00 91.28 420 THR A C 1
ATOM 3044 O O . THR A 1 398 ? -0.442 209.037 29.803 1.00 91.45 420 THR A O 1
ATOM 3048 N N . LYS A 1 399 ? -1.855 210.619 29.160 1.00 95.83 421 LYS A N 1
ATOM 3049 C CA . LYS A 1 399 ? -1.804 211.346 30.446 1.00 98.20 421 LYS A CA 1
ATOM 3050 C C . LYS A 1 399 ? -2.333 210.407 31.521 1.00 93.81 421 LYS A C 1
ATOM 3051 O O . LYS A 1 399 ? -3.250 209.618 31.216 1.00 90.95 421 LYS A O 1
ATOM 3057 N N . ASP A 1 400 ? -1.729 210.447 32.709 1.00 91.29 422 ASP A N 1
ATOM 3058 C CA . ASP A 1 400 ? -2.196 209.658 33.881 1.00 88.88 422 ASP A CA 1
ATOM 3059 C C . ASP A 1 400 ? -2.273 208.165 33.493 1.00 83.99 422 ASP A C 1
ATOM 3060 O O . ASP A 1 400 ? -3.070 207.431 34.098 1.00 84.27 422 ASP A O 1
ATOM 3065 N N . GLN A 1 401 ? -1.489 207.734 32.501 1.00 80.58 423 GLN A N 1
ATOM 3066 C CA . GLN A 1 401 ? -1.471 206.338 32.008 1.00 78.68 423 GLN A CA 1
ATOM 3067 C C . GLN A 1 401 ? -0.101 205.755 32.332 1.00 78.27 423 GLN A C 1
ATOM 3068 O O . GLN A 1 401 ? 0.922 206.457 32.142 1.00 77.19 423 GLN A O 1
ATOM 3074 N N . ALA A 1 402 ? -0.106 204.525 32.829 1.00 74.66 424 ALA A N 1
ATOM 3075 C CA . ALA A 1 402 ? 1.081 203.649 32.931 1.00 74.50 424 ALA A CA 1
ATOM 3076 C C . ALA A 1 402 ? 1.425 203.142 31.527 1.00 74.63 424 ALA A C 1
ATOM 3077 O O . ALA A 1 402 ? 0.497 202.836 30.738 1.00 75.47 424 ALA A O 1
ATOM 3079 N N . LEU A 1 403 ? 2.720 203.007 31.261 1.00 76.67 425 LEU A N 1
ATOM 3080 C CA . LEU A 1 403 ? 3.277 202.514 29.978 1.00 78.74 425 LEU A CA 1
ATOM 3081 C C . LEU A 1 403 ? 3.830 201.099 30.196 1.00 78.52 425 LEU A C 1
ATOM 3082 O O . LEU A 1 403 ? 4.933 200.949 30.796 1.00 76.41 425 LEU A O 1
ATOM 3087 N N . ALA A 1 404 ? 3.046 200.103 29.765 1.00 78.01 426 ALA A N 1
ATOM 3088 C CA . ALA A 1 404 ? 3.296 198.657 29.982 1.00 77.12 426 ALA A CA 1
ATOM 3089 C C . ALA A 1 404 ? 2.725 197.880 28.803 1.00 78.05 426 ALA A C 1
ATOM 3090 O O . ALA A 1 404 ? 1.696 198.342 28.254 1.00 79.45 426 ALA A O 1
ATOM 3092 N N . TRP A 1 405 ? 3.318 196.702 28.492 1.00 77.26 427 TRP A N 1
ATOM 3093 C CA . TRP A 1 405 ? 2.877 195.917 27.309 1.00 78.75 427 TRP A CA 1
ATOM 3094 C C . TRP A 1 405 ? 3.326 194.475 27.485 1.00 77.02 427 TRP A C 1
ATOM 3095 O O . TRP A 1 405 ? 4.419 194.274 28.051 1.00 74.53 427 TRP A O 1
ATOM 3106 N N . SER A 1 406 ? 2.517 193.520 26.997 1.00 77.23 428 SER A N 1
ATOM 3107 C CA . SER A 1 406 ? 2.907 192.084 26.913 1.00 76.53 428 SER A CA 1
ATOM 3108 C C . SER A 1 406 ? 4.246 191.993 26.184 1.00 77.93 428 SER A C 1
ATOM 3109 O O . SER A 1 406 ? 4.439 192.707 25.155 1.00 85.24 428 SER A O 1
ATOM 3112 N N . THR A 1 407 ? 5.119 191.132 26.659 1.00 77.01 429 THR A N 1
ATOM 3113 C CA . THR A 1 407 ? 6.448 190.878 26.069 1.00 79.53 429 THR A CA 1
ATOM 3114 C C . THR A 1 407 ? 6.520 189.391 25.734 1.00 81.61 429 THR A C 1
ATOM 3115 O O . THR A 1 407 ? 7.622 188.844 25.704 1.00 85.29 429 THR A O 1
ATOM 3119 N N . THR A 1 408 ? 5.372 188.776 25.467 1.00 82.65 430 THR A N 1
ATOM 3120 C CA . THR A 1 408 ? 5.268 187.310 25.279 1.00 84.07 430 THR A CA 1
ATOM 3121 C C . THR A 1 408 ? 5.733 186.965 23.858 1.00 88.57 430 THR A C 1
ATOM 3122 O O . THR A 1 408 ? 5.163 187.514 22.888 1.00 88.21 430 THR A O 1
ATOM 3126 N N . THR A 1 409 ? 6.741 186.091 23.786 1.00 91.85 431 THR A N 1
ATOM 3127 C CA . THR A 1 409 ? 7.374 185.494 22.575 1.00 96.06 431 THR A CA 1
ATOM 3128 C C . THR A 1 409 ? 6.326 185.164 21.509 1.00 97.02 431 THR A C 1
ATOM 3129 O O . THR A 1 409 ? 5.318 184.492 21.860 1.00 92.08 431 THR A O 1
ATOM 3133 N N . SER A 1 410 ? 6.591 185.580 20.262 1.00 99.10 432 SER A N 1
ATOM 3134 C CA . SER A 1 410 ? 5.764 185.311 19.060 1.00 102.60 432 SER A CA 1
ATOM 3135 C C . SER A 1 410 ? 5.683 183.804 18.793 1.00 104.74 432 SER A C 1
ATOM 3136 O O . SER A 1 410 ? 6.587 183.081 19.247 1.00 104.10 432 SER A O 1
ATOM 3139 N N . LEU A 1 411 ? 4.681 183.383 18.002 1.00 109.44 433 LEU A N 1
ATOM 3140 C CA . LEU A 1 411 ? 4.396 181.967 17.615 1.00 112.79 433 LEU A CA 1
ATOM 3141 C C . LEU A 1 411 ? 5.519 181.408 16.726 1.00 117.56 433 LEU A C 1
ATOM 3142 O O . LEU A 1 411 ? 5.790 180.193 16.839 1.00 119.86 433 LEU A O 1
ATOM 3147 N N . ASP A 1 412 ? 6.127 182.239 15.860 1.00 120.69 434 ASP A N 1
ATOM 3148 C CA . ASP A 1 412 ? 7.128 181.791 14.849 1.00 124.61 434 ASP A CA 1
ATOM 3149 C C . ASP A 1 412 ? 8.493 181.539 15.505 1.00 124.44 434 ASP A C 1
ATOM 3150 O O . ASP A 1 412 ? 9.377 181.047 14.799 1.00 132.04 434 ASP A O 1
ATOM 3155 N N . SER A 1 413 ? 8.675 181.866 16.784 1.00 119.26 435 SER A N 1
ATOM 3156 C CA . SER A 1 413 ? 9.979 181.760 17.484 1.00 118.34 435 SER A CA 1
ATOM 3157 C C . SER A 1 413 ? 10.541 180.342 17.357 1.00 121.11 435 SER A C 1
ATOM 3158 O O . SER A 1 413 ? 9.764 179.386 17.519 1.00 124.21 435 SER A O 1
ATOM 3161 N N . LYS A 1 414 ? 11.851 180.238 17.096 1.00 124.67 436 LYS A N 1
ATOM 3162 C CA . LYS A 1 414 ? 12.692 179.031 17.343 1.00 127.92 436 LYS A CA 1
ATOM 3163 C C . LYS A 1 414 ? 12.372 178.475 18.739 1.00 123.40 436 LYS A C 1
ATOM 3164 O O . LYS A 1 414 ? 12.583 179.187 19.740 1.00 118.14 436 LYS A O 1
ATOM 3170 N N . THR A 1 415 ? 11.868 177.248 18.801 1.00 125.68 437 THR A N 1
ATOM 3171 C CA . THR A 1 415 ? 11.384 176.611 20.052 1.00 122.95 437 THR A CA 1
ATOM 3172 C C . THR A 1 415 ? 12.541 175.786 20.623 1.00 122.63 437 THR A C 1
ATOM 3173 O O . THR A 1 415 ? 13.033 174.894 19.912 1.00 127.32 437 THR A O 1
ATOM 3177 N N . GLY A 1 416 ? 12.919 176.061 21.872 1.00 117.25 438 GLY A N 1
ATOM 3178 C CA . GLY A 1 416 ? 14.267 175.847 22.429 1.00 116.04 438 GLY A CA 1
ATOM 3179 C C . GLY A 1 416 ? 14.608 177.063 23.263 1.00 112.33 438 GLY A C 1
ATOM 3180 O O . GLY A 1 416 ? 14.533 178.161 22.695 1.00 114.83 438 GLY A O 1
ATOM 3181 N N . TYR A 1 417 ? 14.883 176.889 24.564 1.00 107.25 439 TYR A N 1
ATOM 3182 C CA . TYR A 1 417 ? 14.638 177.908 25.632 1.00 102.56 439 TYR A CA 1
ATOM 3183 C C . TYR A 1 417 ? 15.347 179.223 25.285 1.00 102.22 439 TYR A C 1
ATOM 3184 O O . TYR A 1 417 ? 14.644 180.246 25.148 1.00 97.64 439 TYR A O 1
ATOM 3193 N N . LYS A 1 418 ? 16.683 179.177 25.190 1.00 104.96 440 LYS A N 1
ATOM 3194 C CA . LYS A 1 418 ? 17.579 180.250 24.671 1.00 107.96 440 LYS A CA 1
ATOM 3195 C C . LYS A 1 418 ? 16.816 181.109 23.669 1.00 106.00 440 LYS A C 1
ATOM 3196 O O . LYS A 1 418 ? 16.676 182.331 23.875 1.00 102.29 440 LYS A O 1
ATOM 3202 N N . ASP A 1 419 ? 16.313 180.459 22.629 1.00 107.39 441 ASP A N 1
ATOM 3203 C CA . ASP A 1 419 ? 15.666 181.159 21.502 1.00 110.31 441 ASP A CA 1
ATOM 3204 C C . ASP A 1 419 ? 14.337 181.743 21.995 1.00 106.19 441 ASP A C 1
ATOM 3205 O O . ASP A 1 419 ? 14.093 182.917 21.684 1.00 105.61 441 ASP A O 1
ATOM 3210 N N . LEU A 1 420 ? 13.531 181.002 22.766 1.00 103.69 442 LEU A N 1
ATOM 3211 C CA . LEU A 1 420 ? 12.214 181.510 23.253 1.00 100.06 442 LEU A CA 1
ATOM 3212 C C . LEU A 1 420 ? 12.434 182.791 24.068 1.00 94.88 442 LEU A C 1
ATOM 3213 O O . LEU A 1 420 ? 11.729 183.799 23.815 1.00 92.85 442 LEU A O 1
ATOM 3218 N N . VAL A 1 421 ? 13.411 182.781 24.970 1.00 92.03 443 VAL A N 1
ATOM 3219 C CA . VAL A 1 421 ? 13.594 183.888 25.953 1.00 90.14 443 VAL A CA 1
ATOM 3220 C C . VAL A 1 421 ? 14.396 185.047 25.335 1.00 92.54 443 VAL A C 1
ATOM 3221 O O . VAL A 1 421 ? 14.302 186.165 25.891 1.00 90.02 443 VAL A O 1
ATOM 3225 N N . THR A 1 422 ? 15.165 184.833 24.258 1.00 96.14 444 THR A N 1
ATOM 3226 C CA . THR A 1 422 ? 15.895 185.941 23.570 1.00 99.07 444 THR A CA 1
ATOM 3227 C C . THR A 1 422 ? 15.133 186.414 22.332 1.00 100.24 444 THR A C 1
ATOM 3228 O O . THR A 1 422 ? 15.728 187.114 21.538 1.00 103.22 444 THR A O 1
ATOM 3232 N N . ASN A 1 423 ? 13.871 186.038 22.166 1.00 99.57 445 ASN A N 1
ATOM 3233 C CA . ASN A 1 423 ? 13.093 186.443 20.972 1.00 101.15 445 ASN A CA 1
ATOM 3234 C C . ASN A 1 423 ? 12.824 187.947 21.094 1.00 99.07 445 ASN A C 1
ATOM 3235 O O . ASN A 1 423 ? 12.494 188.408 22.198 1.00 96.46 445 ASN A O 1
ATOM 3240 N N . ASP A 1 424 ? 12.954 188.670 19.990 1.00 101.75 446 ASP A N 1
ATOM 3241 C CA . ASP A 1 424 ? 12.954 190.160 19.927 1.00 101.96 446 ASP A CA 1
ATOM 3242 C C . ASP A 1 424 ? 11.538 190.708 20.185 1.00 99.88 446 ASP A C 1
ATOM 3243 O O . ASP A 1 424 ? 11.444 191.930 20.443 1.00 98.62 446 ASP A O 1
ATOM 3248 N N . THR A 1 425 ? 10.497 189.850 20.227 1.00 99.04 447 THR A N 1
ATOM 3249 C CA . THR A 1 425 ? 9.066 190.268 20.287 1.00 96.57 447 THR A CA 1
ATOM 3250 C C . THR A 1 425 ? 8.813 191.140 21.526 1.00 92.84 447 THR A C 1
ATOM 3251 O O . THR A 1 425 ? 9.085 190.675 22.648 1.00 91.85 447 THR A O 1
ATOM 3255 N N . GLY A 1 426 ? 8.297 192.355 21.296 1.00 91.49 448 GLY A N 1
ATOM 3256 C CA . GLY A 1 426 ? 7.951 193.405 22.280 1.00 89.55 448 GLY A CA 1
ATOM 3257 C C . GLY A 1 426 ? 9.137 193.985 23.084 1.00 89.62 448 GLY A C 1
ATOM 3258 O O . GLY A 1 426 ? 8.867 194.638 24.165 1.00 92.40 448 GLY A O 1
ATOM 3259 N N . LEU A 1 427 ? 10.387 193.886 22.572 1.00 89.96 449 LEU A N 1
ATOM 3260 C CA . LEU A 1 427 ? 11.608 194.282 23.346 1.00 89.37 449 LEU A CA 1
ATOM 3261 C C . LEU A 1 427 ? 11.567 195.774 23.708 1.00 89.06 449 LEU A C 1
ATOM 3262 O O . LEU A 1 427 ? 11.806 196.095 24.880 1.00 85.34 449 LEU A O 1
ATOM 3267 N N . ASN A 1 428 ? 11.321 196.663 22.738 1.00 91.83 450 ASN A N 1
ATOM 3268 C CA . ASN A 1 428 ? 11.487 198.135 22.920 1.00 94.35 450 ASN A CA 1
ATOM 3269 C C . ASN A 1 428 ? 10.096 198.805 23.114 1.00 93.80 450 ASN A C 1
ATOM 3270 O O . ASN A 1 428 ? 10.104 199.972 23.627 1.00 94.26 450 ASN A O 1
ATOM 3275 N N . GLY A 1 429 ? 8.982 198.084 22.803 1.00 93.26 451 GLY A N 1
ATOM 3276 C CA . GLY A 1 429 ? 7.594 198.561 22.997 1.00 91.61 451 GLY A CA 1
ATOM 3277 C C . GLY A 1 429 ? 6.561 197.545 22.439 1.00 92.22 451 GLY A C 1
ATOM 3278 O O . GLY A 1 429 ? 6.904 196.506 21.990 1.00 94.99 451 GLY A O 1
ATOM 3279 N N . PRO A 1 430 ? 5.222 197.938 22.604 1.00 90.37 452 PRO A N 1
ATOM 3280 C CA . PRO A 1 430 ? 4.012 197.088 22.386 1.00 90.57 452 PRO A CA 1
ATOM 3281 C C . PRO A 1 430 ? 4.017 196.347 21.034 1.00 93.10 452 PRO A C 1
ATOM 3282 O O . PRO A 1 430 ? 4.561 196.881 20.085 1.00 98.33 452 PRO A O 1
ATOM 3286 N N . ILE A 1 431 ? 3.340 195.199 20.968 1.00 92.57 453 ILE A N 1
ATOM 3287 C CA . ILE A 1 431 ? 3.356 194.261 19.805 1.00 95.99 453 ILE A CA 1
ATOM 3288 C C . ILE A 1 431 ? 2.160 193.295 19.879 1.00 95.77 453 ILE A C 1
ATOM 3289 O O . ILE A 1 431 ? 1.613 192.994 18.812 1.00 97.22 453 ILE A O 1
ATOM 3294 N N . ASN A 1 432 ? 1.745 192.825 21.066 1.00 94.89 454 ASN A N 1
ATOM 3295 C CA . ASN A 1 432 ? 0.659 191.814 21.206 1.00 95.51 454 ASN A CA 1
ATOM 3296 C C . ASN A 1 432 ? -0.699 192.498 21.488 1.00 96.05 454 ASN A C 1
ATOM 3297 O O . ASN A 1 432 ? -0.730 193.617 22.058 1.00 95.65 454 ASN A O 1
ATOM 3302 N N . GLY A 1 433 ? -1.791 191.799 21.163 1.00 98.70 455 GLY A N 1
ATOM 3303 C CA . GLY A 1 433 ? -3.179 192.177 21.511 1.00 99.58 455 GLY A CA 1
ATOM 3304 C C . GLY A 1 433 ? -4.151 191.070 21.147 1.00 102.08 455 GLY A C 1
ATOM 3305 O O . GLY A 1 433 ? -4.491 190.276 22.033 1.00 106.08 455 GLY A O 1
ATOM 3306 N N . SER A 1 434 ? -4.549 191.015 19.874 1.00 106.57 456 SER A N 1
ATOM 3307 C CA . SER A 1 434 ? -5.395 189.960 19.254 1.00 109.75 456 SER A CA 1
ATOM 3308 C C . SER A 1 434 ? -5.196 189.957 17.731 1.00 114.58 456 SER A C 1
ATOM 3309 O O . SER A 1 434 ? -5.013 191.032 17.140 1.00 110.59 456 SER A O 1
ATOM 3312 N N . PHE A 1 435 ? -5.218 188.763 17.142 1.00 119.81 457 PHE A N 1
ATOM 3313 C CA . PHE A 1 435 ? -4.886 188.479 15.726 1.00 126.08 457 PHE A CA 1
ATOM 3314 C C . PHE A 1 435 ? -5.677 187.255 15.282 1.00 133.15 457 PHE A C 1
ATOM 3315 O O . PHE A 1 435 ? -5.509 186.191 15.922 1.00 129.18 457 PHE A O 1
ATOM 3323 N N . SER A 1 436 ? -6.472 187.380 14.219 1.00 142.03 458 SER A N 1
ATOM 3324 C CA . SER A 1 436 ? -7.099 186.218 13.546 1.00 149.06 458 SER A CA 1
ATOM 3325 C C . SER A 1 436 ? -6.251 185.851 12.322 1.00 154.17 458 SER A C 1
ATOM 3326 O O . SER A 1 436 ? -6.312 186.581 11.338 1.00 155.23 458 SER A O 1
ATOM 3329 N N . ILE A 1 437 ? -5.441 184.789 12.439 1.00 161.60 459 ILE A N 1
ATOM 3330 C CA . ILE A 1 437 ? -4.714 184.124 11.312 1.00 168.26 459 ILE A CA 1
ATOM 3331 C C . ILE A 1 437 ? -5.628 183.024 10.750 1.00 178.10 459 ILE A C 1
ATOM 3332 O O . ILE A 1 437 ? -6.193 182.252 11.558 1.00 177.76 459 ILE A O 1
ATOM 3337 N N . GLN A 1 438 ? -5.785 182.982 9.419 1.00 189.99 460 GLN A N 1
ATOM 3338 C CA . GLN A 1 438 ? -6.625 181.995 8.678 1.00 196.49 460 GLN A CA 1
ATOM 3339 C C . GLN A 1 438 ? -8.100 182.222 9.045 1.00 196.89 460 GLN A C 1
ATOM 3340 O O . GLN A 1 438 ? -8.661 183.242 8.587 1.00 199.99 460 GLN A O 1
ATOM 3346 N N . ASP A 1 439 ? -8.692 181.290 9.810 1.00 190.45 461 ASP A N 1
ATOM 3347 C CA . ASP A 1 439 ? -10.035 181.388 10.440 1.00 183.28 461 ASP A CA 1
ATOM 3348 C C . ASP A 1 439 ? -9.897 180.932 11.901 1.00 175.17 461 ASP A C 1
ATOM 3349 O O . ASP A 1 439 ? -10.860 180.350 12.426 1.00 174.78 461 ASP A O 1
ATOM 3354 N N . THR A 1 440 ? -8.735 181.178 12.524 1.00 168.30 462 THR A N 1
ATOM 3355 C CA . THR A 1 440 ? -8.452 180.925 13.970 1.00 160.98 462 THR A CA 1
ATOM 3356 C C . THR A 1 440 ? -7.890 182.217 14.596 1.00 154.09 462 THR A C 1
ATOM 3357 O O . THR A 1 440 ? -8.081 183.284 13.976 1.00 151.34 462 THR A O 1
ATOM 3361 N N . PHE A 1 441 ? -7.281 182.154 15.791 1.00 144.86 463 PHE A N 1
ATOM 3362 C CA . PHE A 1 441 ? -7.101 183.341 16.674 1.00 137.96 463 PHE A CA 1
ATOM 3363 C C . PHE A 1 441 ? -5.842 183.210 17.544 1.00 132.22 463 PHE A C 1
ATOM 3364 O O . PHE A 1 441 ? -5.401 182.080 17.840 1.00 131.77 463 PHE A O 1
ATOM 3372 N N . SER A 1 442 ? -5.282 184.352 17.959 1.00 125.15 464 SER A N 1
ATOM 3373 C CA . SER A 1 442 ? -4.098 184.449 18.855 1.00 118.94 464 SER A CA 1
ATOM 3374 C C . SER A 1 442 ? -4.041 185.827 19.519 1.00 112.61 464 SER A C 1
ATOM 3375 O O . SER A 1 442 ? -4.347 186.815 18.854 1.00 114.51 464 SER A O 1
ATOM 3378 N N . PHE A 1 443 ? -3.638 185.876 20.788 1.00 106.05 465 PHE A N 1
ATOM 3379 C CA . PHE A 1 443 ? -3.263 187.124 21.497 1.00 99.61 465 PHE A CA 1
ATOM 3380 C C . PHE A 1 443 ? -1.830 187.499 21.114 1.00 96.78 465 PHE A C 1
ATOM 3381 O O . PHE A 1 443 ? -1.504 188.705 21.144 1.00 95.09 465 PHE A O 1
ATOM 3389 N N . VAL A 1 444 ? -1.032 186.485 20.764 1.00 96.23 466 VAL A N 1
ATOM 3390 C CA . VAL A 1 444 ? 0.433 186.580 20.504 1.00 97.70 466 VAL A CA 1
ATOM 3391 C C . VAL A 1 444 ? 0.636 186.903 19.016 1.00 102.13 466 VAL A C 1
ATOM 3392 O O . VAL A 1 444 ? -0.116 186.345 18.178 1.00 102.94 466 VAL A O 1
ATOM 3396 N N . VAL A 1 445 ? 1.597 187.789 18.718 1.00 102.56 467 VAL A N 1
ATOM 3397 C CA . VAL A 1 445 ? 1.978 188.184 17.332 1.00 105.50 467 VAL A CA 1
ATOM 3398 C C . VAL A 1 445 ? 2.478 186.924 16.648 1.00 110.11 467 VAL A C 1
ATOM 3399 O O . VAL A 1 445 ? 3.319 186.221 17.215 1.00 105.75 467 VAL A O 1
ATOM 3403 N N . PRO A 1 446 ? 1.987 186.616 15.422 1.00 114.66 468 PRO A N 1
ATOM 3404 C CA . PRO A 1 446 ? 2.235 185.316 14.800 1.00 118.20 468 PRO A CA 1
ATOM 3405 C C . PRO A 1 446 ? 3.642 185.175 14.163 1.00 120.15 468 PRO A C 1
ATOM 3406 O O . PRO A 1 446 ? 4.018 183.995 13.774 1.00 122.34 468 PRO A O 1
ATOM 3410 N N . TYR A 1 447 ? 4.400 186.309 14.119 1.00 119.92 469 TYR A N 1
ATOM 3411 C CA . TYR A 1 447 ? 5.763 186.328 13.522 1.00 123.71 469 TYR A CA 1
ATOM 3412 C C . TYR A 1 447 ? 6.676 187.393 14.154 1.00 122.61 469 TYR A C 1
ATOM 3413 O O . TYR A 1 447 ? 6.201 188.461 14.709 1.00 119.95 469 TYR A O 1
ATOM 3422 N N . SER A 1 448 ? 7.979 187.050 14.046 1.00 124.68 470 SER A N 1
ATOM 3423 C CA . SER A 1 448 ? 9.187 187.819 14.436 1.00 123.15 470 SER A CA 1
ATOM 3424 C C . SER A 1 448 ? 10.250 187.564 13.359 1.00 124.07 470 SER A C 1
ATOM 3425 O O . SER A 1 448 ? 11.010 188.490 13.087 1.00 124.50 470 SER A O 1
ATOM 3428 N N . THR A 1 456 ? 6.428 190.228 4.021 1.00 183.60 478 THR A N 1
ATOM 3429 C CA . THR A 1 456 ? 7.080 191.320 4.800 1.00 178.31 478 THR A CA 1
ATOM 3430 C C . THR A 1 456 ? 8.071 192.060 3.868 1.00 180.15 478 THR A C 1
ATOM 3431 O O . THR A 1 456 ? 8.036 191.808 2.636 1.00 176.17 478 THR A O 1
ATOM 3435 N N . THR A 1 457 ? 8.876 192.985 4.417 1.00 177.01 479 THR A N 1
ATOM 3436 C CA . THR A 1 457 ? 9.869 193.828 3.686 1.00 174.44 479 THR A CA 1
ATOM 3437 C C . THR A 1 457 ? 11.108 194.108 4.568 1.00 173.18 479 THR A C 1
ATOM 3438 O O . THR A 1 457 ? 11.790 195.117 4.306 1.00 174.30 479 THR A O 1
ATOM 3442 N N . GLY A 1 458 ? 11.409 193.250 5.561 1.00 171.65 480 GLY A N 1
ATOM 3443 C CA . GLY A 1 458 ? 12.545 193.415 6.497 1.00 166.12 480 GLY A CA 1
ATOM 3444 C C . GLY A 1 458 ? 12.152 193.163 7.954 1.00 161.20 480 GLY A C 1
ATOM 3445 O O . GLY A 1 458 ? 11.107 192.568 8.230 1.00 162.66 480 GLY A O 1
ATOM 3446 N N . PRO A 1 459 ? 12.981 193.603 8.934 1.00 155.27 481 PRO A N 1
ATOM 3447 C CA . PRO A 1 459 ? 12.782 193.250 10.340 1.00 148.41 481 PRO A CA 1
ATOM 3448 C C . PRO A 1 459 ? 11.746 194.112 11.083 1.00 141.54 481 PRO A C 1
ATOM 3449 O O . PRO A 1 459 ? 11.764 195.326 10.960 1.00 138.44 481 PRO A O 1
ATOM 3453 N N . ILE A 1 460 ? 10.893 193.447 11.869 1.00 137.73 482 ILE A N 1
ATOM 3454 C CA . ILE A 1 460 ? 9.759 194.047 12.637 1.00 133.34 482 ILE A CA 1
ATOM 3455 C C . ILE A 1 460 ? 10.349 194.896 13.768 1.00 126.36 482 ILE A C 1
ATOM 3456 O O . ILE A 1 460 ? 11.272 194.399 14.436 1.00 124.24 482 ILE A O 1
ATOM 3461 N N . LYS A 1 461 ? 9.844 196.120 13.973 1.00 121.86 483 LYS A N 1
ATOM 3462 C CA . LYS A 1 461 ? 10.410 197.108 14.935 1.00 119.21 483 LYS A CA 1
ATOM 3463 C C . LYS A 1 461 ? 9.433 197.383 16.079 1.00 114.51 483 LYS A C 1
ATOM 3464 O O . LYS A 1 461 ? 8.215 197.526 15.808 1.00 115.35 483 LYS A O 1
ATOM 3470 N N . THR A 1 462 ? 9.965 197.530 17.302 1.00 109.61 484 THR A N 1
ATOM 3471 C CA . THR A 1 462 ? 9.193 198.046 18.460 1.00 106.88 484 THR A CA 1
ATOM 3472 C C . THR A 1 462 ? 9.873 199.322 18.988 1.00 105.85 484 THR A C 1
ATOM 3473 O O . THR A 1 462 ? 11.155 199.469 18.846 1.00 106.79 484 THR A O 1
ATOM 3477 N N . ALA A 1 463 ? 8.983 200.217 19.459 1.00 104.10 485 ALA A N 1
ATOM 3478 C CA . ALA A 1 463 ? 9.281 201.579 19.962 1.00 101.75 485 ALA A CA 1
ATOM 3479 C C . ALA A 1 463 ? 8.443 201.826 21.241 1.00 96.50 485 ALA A C 1
ATOM 3480 O O . ALA A 1 463 ? 7.203 201.392 21.290 1.00 95.53 485 ALA A O 1
ATOM 3482 N N . TYR A 1 464 ? 9.055 202.610 22.141 1.00 94.53 486 TYR A N 1
ATOM 3483 C CA . TYR A 1 464 ? 8.481 203.093 23.420 1.00 94.46 486 TYR A CA 1
ATOM 3484 C C . TYR A 1 464 ? 7.311 204.036 23.144 1.00 95.48 486 TYR A C 1
ATOM 3485 O O . TYR A 1 464 ? 7.424 204.942 22.331 1.00 98.44 486 TYR A O 1
ATOM 3494 N N . PRO A 1 465 ? 6.157 203.869 23.834 1.00 96.93 487 PRO A N 1
ATOM 3495 C CA . PRO A 1 465 ? 4.952 204.644 23.525 1.00 97.45 487 PRO A CA 1
ATOM 3496 C C . PRO A 1 465 ? 4.991 206.096 24.040 1.00 100.05 487 PRO A C 1
ATOM 3497 O O . PRO A 1 465 ? 4.079 206.539 24.721 1.00 100.05 487 PRO A O 1
ATOM 3501 N N . VAL A 1 466 ? 6.045 206.824 23.670 1.00 102.36 488 VAL A N 1
ATOM 3502 C CA . VAL A 1 466 ? 6.085 208.315 23.672 1.00 105.40 488 VAL A CA 1
ATOM 3503 C C . VAL A 1 466 ? 6.315 208.762 22.221 1.00 107.45 488 VAL A C 1
ATOM 3504 O O . VAL A 1 466 ? 7.314 208.346 21.644 1.00 106.54 488 VAL A O 1
ATOM 3508 N N . LYS A 1 467 ? 5.370 209.510 21.650 1.00 110.40 489 LYS A N 1
ATOM 3509 C CA . LYS A 1 467 ? 5.390 210.032 20.252 1.00 115.33 489 LYS A CA 1
ATOM 3510 C C . LYS A 1 467 ? 6.531 211.042 20.106 1.00 116.34 489 LYS A C 1
ATOM 3511 O O . LYS A 1 467 ? 6.652 211.889 20.995 1.00 114.29 489 LYS A O 1
ATOM 3517 N N . LYS A 1 468 ? 7.306 210.946 19.017 1.00 123.04 490 LYS A N 1
ATOM 3518 C CA . LYS A 1 468 ? 8.460 211.827 18.617 1.00 127.73 490 LYS A CA 1
ATOM 3519 C C . LYS A 1 468 ? 8.318 213.320 19.028 1.00 129.10 490 LYS A C 1
ATOM 3520 O O . LYS A 1 468 ? 9.351 213.887 19.436 1.00 128.31 490 LYS A O 1
ATOM 3526 N N . ASP A 1 469 ? 7.144 213.968 18.883 1.00 131.18 491 ASP A N 1
ATOM 3527 C CA . ASP A 1 469 ? 6.926 215.426 19.167 1.00 134.54 491 ASP A CA 1
ATOM 3528 C C . ASP A 1 469 ? 7.048 215.720 20.663 1.00 135.33 491 ASP A C 1
ATOM 3529 O O . ASP A 1 469 ? 7.757 216.680 21.046 1.00 135.65 491 ASP A O 1
ATOM 3534 N N . GLN A 1 470 ? 6.312 214.944 21.461 1.00 135.72 492 GLN A N 1
ATOM 3535 C CA . GLN A 1 470 ? 6.225 215.073 22.940 1.00 133.04 492 GLN A CA 1
ATOM 3536 C C . GLN A 1 470 ? 7.506 214.493 23.588 1.00 133.67 492 GLN A C 1
ATOM 3537 O O . GLN A 1 470 ? 7.574 214.488 24.827 1.00 140.55 492 GLN A O 1
ATOM 3543 N N . LYS A 1 471 ? 8.511 214.077 22.799 1.00 133.87 493 LYS A N 1
ATOM 3544 C CA . LYS A 1 471 ? 9.778 213.425 23.265 1.00 133.30 493 LYS A CA 1
ATOM 3545 C C . LYS A 1 471 ? 10.506 214.291 24.311 1.00 132.31 493 LYS A C 1
ATOM 3546 O O . LYS A 1 471 ? 11.094 213.695 25.254 1.00 127.15 493 LYS A O 1
ATOM 3552 N N . SER A 1 472 ? 10.511 215.625 24.136 1.00 132.31 494 SER A N 1
ATOM 3553 C CA . SER A 1 472 ? 11.304 216.604 24.940 1.00 131.64 494 SER A CA 1
ATOM 3554 C C . SER A 1 472 ? 10.421 217.306 25.991 1.00 129.84 494 SER A C 1
ATOM 3555 O O . SER A 1 472 ? 11.012 217.916 26.924 1.00 131.54 494 SER A O 1
ATOM 3558 N N . THR A 1 473 ? 9.082 217.212 25.868 1.00 125.72 495 THR A N 1
ATOM 3559 C CA . THR A 1 473 ? 8.083 217.873 26.761 1.00 121.54 495 THR A CA 1
ATOM 3560 C C . THR A 1 473 ? 7.588 216.893 27.848 1.00 122.22 495 THR A C 1
ATOM 3561 O O . THR A 1 473 ? 7.192 217.393 28.917 1.00 126.29 495 THR A O 1
ATOM 3565 N N . VAL A 1 474 ? 7.595 215.568 27.610 1.00 116.46 496 VAL A N 1
ATOM 3566 C CA . VAL A 1 474 ? 6.782 214.586 28.399 1.00 112.81 496 VAL A CA 1
ATOM 3567 C C . VAL A 1 474 ? 7.483 214.302 29.734 1.00 105.96 496 VAL A C 1
ATOM 3568 O O . VAL A 1 474 ? 8.721 214.447 29.794 1.00 105.98 496 VAL A O 1
ATOM 3572 N N . LYS A 1 475 ? 6.704 213.931 30.757 1.00 102.70 497 LYS A N 1
ATOM 3573 C CA . LYS A 1 475 ? 7.201 213.581 32.120 1.00 99.83 497 LYS A CA 1
ATOM 3574 C C . LYS A 1 475 ? 6.911 212.095 32.426 1.00 94.30 497 LYS A C 1
ATOM 3575 O O . LYS A 1 475 ? 5.816 211.784 32.946 1.00 90.32 497 LYS A O 1
ATOM 3581 N N . ILE A 1 476 ? 7.866 211.200 32.149 1.00 91.56 498 ILE A N 1
ATOM 3582 C CA . ILE A 1 476 ? 7.704 209.738 32.412 1.00 89.00 498 ILE A CA 1
ATOM 3583 C C . ILE A 1 476 ? 8.445 209.345 33.687 1.00 85.58 498 ILE A C 1
ATOM 3584 O O . ILE A 1 476 ? 9.708 209.239 33.656 1.00 84.41 498 ILE A O 1
ATOM 3589 N N . ASN A 1 477 ? 7.665 209.082 34.735 1.00 81.39 499 ASN A N 1
ATOM 3590 C CA . ASN A 1 477 ? 8.182 208.688 36.072 1.00 80.83 499 ASN A CA 1
ATOM 3591 C C . ASN A 1 477 ? 7.901 207.203 36.311 1.00 77.11 499 ASN A C 1
ATOM 3592 O O . ASN A 1 477 ? 7.174 206.572 35.519 1.00 75.47 499 ASN A O 1
ATOM 3597 N N . SER A 1 478 ? 8.477 206.671 37.377 1.00 78.36 500 SER A N 1
ATOM 3598 C CA . SER A 1 478 ? 8.478 205.214 37.695 1.00 77.08 500 SER A CA 1
ATOM 3599 C C . SER A 1 478 ? 7.368 204.868 38.703 1.00 73.54 500 SER A C 1
ATOM 3600 O O . SER A 1 478 ? 7.103 205.647 39.647 1.00 73.46 500 SER A O 1
ATOM 3603 N N . LEU A 1 479 ? 6.714 203.728 38.506 1.00 72.35 501 LEU A N 1
ATOM 3604 C CA . LEU A 1 479 ? 5.838 203.124 39.539 1.00 71.99 501 LEU A CA 1
ATOM 3605 C C . LEU A 1 479 ? 6.297 201.699 39.832 1.00 69.42 501 LEU A C 1
ATOM 3606 O O . LEU A 1 479 ? 7.006 201.092 38.989 1.00 69.87 501 LEU A O 1
ATOM 3611 N N . ILE A 1 480 ? 5.869 201.206 40.987 1.00 67.24 502 ILE A N 1
ATOM 3612 C CA . ILE A 1 480 ? 6.074 199.799 41.445 1.00 66.12 502 ILE A CA 1
ATOM 3613 C C . ILE A 1 480 ? 4.708 199.185 41.799 1.00 63.45 502 ILE A C 1
ATOM 3614 O O . ILE A 1 480 ? 3.978 199.792 42.627 1.00 61.91 502 ILE A O 1
ATOM 3619 N N . ASN A 1 481 ? 4.356 198.057 41.157 1.00 61.43 503 ASN A N 1
ATOM 3620 C CA . ASN A 1 481 ? 3.126 197.264 41.437 1.00 61.48 503 ASN A CA 1
ATOM 3621 C C . ASN A 1 481 ? 3.309 196.385 42.687 1.00 58.12 503 ASN A C 1
ATOM 3622 O O . ASN A 1 481 ? 4.431 196.164 43.122 1.00 57.42 503 ASN A O 1
ATOM 3627 N N . ALA A 1 482 ? 2.193 195.910 43.219 1.00 58.45 504 ALA A N 1
ATOM 3628 C CA . ALA A 1 482 ? 2.079 195.166 44.495 1.00 59.27 504 ALA A CA 1
ATOM 3629 C C . ALA A 1 482 ? 2.216 193.662 44.236 1.00 57.84 504 ALA A C 1
ATOM 3630 O O . ALA A 1 482 ? 2.192 192.901 45.233 1.00 62.65 504 ALA A O 1
ATOM 3632 N N . THR A 1 483 ? 2.343 193.280 42.955 1.00 58.49 505 THR A N 1
ATOM 3633 C CA . THR A 1 483 ? 2.337 191.895 42.415 1.00 56.73 505 THR A CA 1
ATOM 3634 C C . THR A 1 483 ? 3.408 191.748 41.347 1.00 59.13 505 THR A C 1
ATOM 3635 O O . THR A 1 483 ? 4.059 192.714 40.982 1.00 62.31 505 THR A O 1
ATOM 3639 N N . PRO A 1 484 ? 3.646 190.527 40.832 1.00 60.85 506 PRO A N 1
ATOM 3640 C CA . PRO A 1 484 ? 4.600 190.323 39.742 1.00 62.16 506 PRO A CA 1
ATOM 3641 C C . PRO A 1 484 ? 4.101 190.651 38.327 1.00 64.26 506 PRO A C 1
ATOM 3642 O O . PRO A 1 484 ? 4.801 190.287 37.400 1.00 66.64 506 PRO A O 1
ATOM 3646 N N . LEU A 1 485 ? 2.948 191.312 38.178 1.00 63.18 507 LEU A N 1
ATOM 3647 C CA . LEU A 1 485 ? 2.453 191.744 36.846 1.00 65.21 507 LEU A CA 1
ATOM 3648 C C . LEU A 1 485 ? 2.953 193.158 36.579 1.00 67.02 507 LEU A C 1
ATOM 3649 O O . LEU A 1 485 ? 2.818 193.988 37.493 1.00 66.97 507 LEU A O 1
ATOM 3654 N N . ASN A 1 486 ? 3.551 193.382 35.401 1.00 68.46 508 ASN A N 1
ATOM 3655 C CA . ASN A 1 486 ? 3.810 194.732 34.842 1.00 69.23 508 ASN A CA 1
ATOM 3656 C C . ASN A 1 486 ? 2.466 195.319 34.412 1.00 69.90 508 ASN A C 1
ATOM 3657 O O . ASN A 1 486 ? 2.133 196.438 34.851 1.00 70.49 508 ASN A O 1
ATOM 3662 N N . SER A 1 487 ? 1.713 194.558 33.619 1.00 71.19 509 SER A N 1
ATOM 3663 C CA . SER A 1 487 ? 0.589 195.065 32.784 1.00 72.40 509 SER A CA 1
ATOM 3664 C C . SER A 1 487 ? -0.769 194.634 33.350 1.00 72.15 509 SER A C 1
ATOM 3665 O O . SER A 1 487 ? -1.117 193.440 33.199 1.00 72.94 509 SER A O 1
ATOM 3668 N N . TYR A 1 488 ? -1.524 195.585 33.914 1.00 70.44 510 TYR A N 1
ATOM 3669 C CA . TYR A 1 488 ? -2.856 195.366 34.537 1.00 71.05 510 TYR A CA 1
ATOM 3670 C C . TYR A 1 488 ? -4.007 195.578 33.540 1.00 72.55 510 TYR A C 1
ATOM 3671 O O . TYR A 1 488 ? -5.198 195.338 33.921 1.00 72.32 510 TYR A O 1
ATOM 3680 N N . GLY A 1 489 ? -3.696 195.966 32.305 1.00 72.10 511 GLY A N 1
ATOM 3681 C CA . GLY A 1 489 ? -4.714 196.324 31.302 1.00 74.74 511 GLY A CA 1
ATOM 3682 C C . GLY A 1 489 ? -5.680 195.185 31.049 1.00 75.95 511 GLY A C 1
ATOM 3683 O O . GLY A 1 489 ? -5.209 194.035 30.830 1.00 74.76 511 GLY A O 1
ATOM 3684 N N . ASP A 1 490 ? -6.974 195.520 31.068 1.00 78.01 512 ASP A N 1
ATOM 3685 C CA . ASP A 1 490 ? -8.130 194.583 31.065 1.00 80.35 512 ASP A CA 1
ATOM 3686 C C . ASP A 1 490 ? -8.398 194.064 29.644 1.00 83.91 512 ASP A C 1
ATOM 3687 O O . ASP A 1 490 ? -9.504 194.286 29.138 1.00 86.01 512 ASP A O 1
ATOM 3692 N N . GLU A 1 491 ? -7.435 193.333 29.078 1.00 85.03 513 GLU A N 1
ATOM 3693 C CA . GLU A 1 491 ? -7.503 192.683 27.746 1.00 88.09 513 GLU A CA 1
ATOM 3694 C C . GLU A 1 491 ? -7.105 191.210 27.913 1.00 84.97 513 GLU A C 1
ATOM 3695 O O . GLU A 1 491 ? -6.405 190.888 28.915 1.00 88.77 513 GLU A O 1
ATOM 3701 N N . GLY A 1 492 ? -7.592 190.364 26.996 1.00 83.58 514 GLY A N 1
ATOM 3702 C CA . GLY A 1 492 ? -7.354 188.911 26.863 1.00 82.57 514 GLY A CA 1
ATOM 3703 C C . GLY A 1 492 ? -5.918 188.507 27.150 1.00 81.85 514 GLY A C 1
ATOM 3704 O O . GLY A 1 492 ? -5.710 187.608 28.021 1.00 84.10 514 GLY A O 1
ATOM 3705 N N . ILE A 1 493 ? -4.953 189.180 26.523 1.00 79.99 515 ILE A N 1
ATOM 3706 C CA . ILE A 1 493 ? -3.508 188.821 26.573 1.00 79.30 515 ILE A CA 1
ATOM 3707 C C . ILE A 1 493 ? -3.064 188.788 28.043 1.00 76.72 515 ILE A C 1
ATOM 3708 O O . ILE A 1 493 ? -2.267 187.891 28.391 1.00 72.45 515 ILE A O 1
ATOM 3713 N N . GLY A 1 494 ? -3.519 189.753 28.850 1.00 76.16 516 GLY A N 1
ATOM 3714 C CA . GLY A 1 494 ? -3.107 189.874 30.264 1.00 74.87 516 GLY A CA 1
ATOM 3715 C C . GLY A 1 494 ? -3.450 188.611 31.045 1.00 72.58 516 GLY A C 1
ATOM 3716 O O . GLY A 1 494 ? -2.565 188.069 31.735 1.00 68.44 516 GLY A O 1
ATOM 3717 N N . VAL A 1 495 ? -4.678 188.118 30.888 1.00 75.36 517 VAL A N 1
ATOM 3718 C CA . VAL A 1 495 ? -5.103 186.816 31.478 1.00 77.46 517 VAL A CA 1
ATOM 3719 C C . VAL A 1 495 ? -4.133 185.719 31.011 1.00 80.79 517 VAL A C 1
ATOM 3720 O O . VAL A 1 495 ? -3.627 184.970 31.867 1.00 80.81 517 VAL A O 1
ATOM 3724 N N . PHE A 1 496 ? -3.886 185.604 29.705 1.00 84.06 518 PHE A N 1
ATOM 3725 C CA . PHE A 1 496 ? -3.056 184.508 29.137 1.00 85.19 518 PHE A CA 1
ATOM 3726 C C . PHE A 1 496 ? -1.597 184.657 29.598 1.00 81.00 518 PHE A C 1
ATOM 3727 O O . PHE A 1 496 ? -0.936 183.622 29.822 1.00 81.24 518 PHE A O 1
ATOM 3735 N N . ASP A 1 497 ? -1.105 185.891 29.736 1.00 77.58 519 ASP A N 1
ATOM 3736 C CA . ASP A 1 497 ? 0.267 186.161 30.241 1.00 75.96 519 ASP A CA 1
ATOM 3737 C C . ASP A 1 497 ? 0.335 185.674 31.702 1.00 73.93 519 ASP A C 1
ATOM 3738 O O . ASP A 1 497 ? 1.329 185.039 32.073 1.00 70.86 519 ASP A O 1
ATOM 3743 N N . ALA A 1 498 ? -0.682 185.977 32.510 1.00 71.86 520 ALA A N 1
ATOM 3744 C CA . ALA A 1 498 ? -0.662 185.751 33.977 1.00 69.07 520 ALA A CA 1
ATOM 3745 C C . ALA A 1 498 ? -0.850 184.256 34.270 1.00 66.93 520 ALA A C 1
ATOM 3746 O O . ALA A 1 498 ? -0.246 183.763 35.216 1.00 64.48 520 ALA A O 1
ATOM 3748 N N . LEU A 1 499 ? -1.625 183.557 33.437 1.00 69.12 521 LEU A N 1
ATOM 3749 C CA . LEU A 1 499 ? -2.044 182.152 33.663 1.00 70.76 521 LEU A CA 1
ATOM 3750 C C . LEU A 1 499 ? -1.213 181.166 32.829 1.00 72.05 521 LEU A C 1
ATOM 3751 O O . LEU A 1 499 ? -1.415 179.979 33.006 1.00 75.68 521 LEU A O 1
ATOM 3756 N N . GLY A 1 500 ? -0.279 181.593 31.986 1.00 72.31 522 GLY A N 1
ATOM 3757 C CA . GLY A 1 500 ? 0.584 180.637 31.267 1.00 73.07 522 GLY A CA 1
ATOM 3758 C C . GLY A 1 500 ? -0.157 179.937 30.140 1.00 75.88 522 GLY A C 1
ATOM 3759 O O . GLY A 1 500 ? 0.179 178.777 29.857 1.00 76.60 522 GLY A O 1
ATOM 3760 N N . LEU A 1 501 ? -1.056 180.639 29.437 1.00 78.20 523 LEU A N 1
ATOM 3761 C CA . LEU A 1 501 ? -1.965 179.997 28.446 1.00 81.71 523 LEU A CA 1
ATOM 3762 C C . LEU A 1 501 ? -1.547 180.284 27.003 1.00 85.59 523 LEU A C 1
ATOM 3763 O O . LEU A 1 501 ? -2.202 179.735 26.110 1.00 89.73 523 LEU A O 1
ATOM 3768 N N . ASN A 1 502 ? -0.495 181.074 26.774 1.00 86.58 524 ASN A N 1
ATOM 3769 C CA . ASN A 1 502 ? -0.017 181.439 25.405 1.00 87.96 524 ASN A CA 1
ATOM 3770 C C . ASN A 1 502 ? 0.793 180.269 24.843 1.00 90.66 524 ASN A C 1
ATOM 3771 O O . ASN A 1 502 ? 1.893 179.997 25.395 1.00 88.87 524 ASN A O 1
ATOM 3776 N N . TYR A 1 503 ? 0.277 179.590 23.814 1.00 94.75 525 TYR A N 1
ATOM 3777 C CA . TYR A 1 503 ? 0.939 178.401 23.215 1.00 99.77 525 TYR A CA 1
ATOM 3778 C C . TYR A 1 503 ? 1.178 178.645 21.718 1.00 103.38 525 TYR A C 1
ATOM 3779 O O . TYR A 1 503 ? 0.316 179.302 21.094 1.00 105.41 525 TYR A O 1
ATOM 3788 N N . ASN A 1 504 ? 2.311 178.148 21.185 1.00 107.31 526 ASN A N 1
ATOM 3789 C CA . ASN A 1 504 ? 2.604 178.061 19.720 1.00 114.88 526 ASN A CA 1
ATOM 3790 C C . ASN A 1 504 ? 1.695 176.981 19.128 1.00 119.69 526 ASN A C 1
ATOM 3791 O O . ASN A 1 504 ? 1.023 176.272 19.909 1.00 119.58 526 ASN A O 1
ATOM 3796 N N . PHE A 1 505 ? 1.688 176.865 17.805 1.00 126.40 527 PHE A N 1
ATOM 3797 C CA . PHE A 1 505 ? 0.816 175.945 17.034 1.00 133.58 527 PHE A CA 1
ATOM 3798 C C . PHE A 1 505 ? 1.676 174.870 16.360 1.00 137.74 527 PHE A C 1
ATOM 3799 O O . PHE A 1 505 ? 1.255 174.303 15.338 1.00 141.00 527 PHE A O 1
ATOM 3807 N N . LYS A 1 506 ? 2.842 174.575 16.933 1.00 137.37 528 LYS A N 1
ATOM 3808 C CA . LYS A 1 506 ? 3.886 173.759 16.266 1.00 141.41 528 LYS A CA 1
ATOM 3809 C C . LYS A 1 506 ? 3.789 172.303 16.716 1.00 142.44 528 LYS A C 1
ATOM 3810 O O . LYS A 1 506 ? 2.967 171.997 17.604 1.00 136.83 528 LYS A O 1
ATOM 3816 N N . SER A 1 507 ? 4.585 171.458 16.059 1.00 148.19 529 SER A N 1
ATOM 3817 C CA . SER A 1 507 ? 4.927 170.071 16.458 1.00 150.05 529 SER A CA 1
ATOM 3818 C C . SER A 1 507 ? 4.603 169.860 17.949 1.00 147.00 529 SER A C 1
ATOM 3819 O O . SER A 1 507 ? 3.425 169.562 18.242 1.00 145.91 529 SER A O 1
ATOM 3822 N N . ASN A 1 508 ? 5.564 170.052 18.865 1.00 144.49 530 ASN A N 1
ATOM 3823 C CA . ASN A 1 508 ? 5.434 169.622 20.289 1.00 142.16 530 ASN A CA 1
ATOM 3824 C C . ASN A 1 508 ? 4.782 170.721 21.145 1.00 137.43 530 ASN A C 1
ATOM 3825 O O . ASN A 1 508 ? 4.799 170.563 22.386 1.00 134.38 530 ASN A O 1
ATOM 3830 N N . GLN A 1 509 ? 4.220 171.769 20.524 1.00 135.60 531 GLN A N 1
ATOM 3831 C CA . GLN A 1 509 ? 3.310 172.755 21.173 1.00 131.43 531 GLN A CA 1
ATOM 3832 C C . GLN A 1 509 ? 3.948 173.329 22.444 1.00 124.88 531 GLN A C 1
ATOM 3833 O O . GLN A 1 509 ? 3.417 173.052 23.525 1.00 123.10 531 GLN A O 1
ATOM 3839 N N . GLU A 1 510 ? 5.033 174.099 22.334 1.00 123.58 532 GLU A N 1
ATOM 3840 C CA . GLU A 1 510 ? 5.758 174.660 23.513 1.00 115.59 532 GLU A CA 1
ATOM 3841 C C . GLU A 1 510 ? 5.091 175.976 23.948 1.00 109.66 532 GLU A C 1
ATOM 3842 O O . GLU A 1 510 ? 4.539 176.677 23.094 1.00 111.20 532 GLU A O 1
ATOM 3848 N N . ARG A 1 511 ? 5.126 176.270 25.251 1.00 102.92 533 ARG A N 1
ATOM 3849 C CA . ARG A 1 511 ? 4.449 177.434 25.881 1.00 98.35 533 ARG A CA 1
ATOM 3850 C C . ARG A 1 511 ? 5.317 178.672 25.712 1.00 97.25 533 ARG A C 1
ATOM 3851 O O . ARG A 1 511 ? 6.499 178.591 26.071 1.00 98.54 533 ARG A O 1
ATOM 3859 N N . LEU A 1 512 ? 4.708 179.778 25.287 1.00 95.21 534 LEU A N 1
ATOM 3860 C CA . LEU A 1 512 ? 5.405 181.051 24.990 1.00 94.44 534 LEU A CA 1
ATOM 3861 C C . LEU A 1 512 ? 5.425 181.932 26.235 1.00 89.61 534 LEU A C 1
ATOM 3862 O O . LEU A 1 512 ? 4.385 182.255 26.824 1.00 90.17 534 LEU A O 1
ATOM 3867 N N . PRO A 1 513 ? 6.635 182.315 26.692 1.00 85.80 535 PRO A N 1
ATOM 3868 C CA . PRO A 1 513 ? 6.787 183.054 27.944 1.00 82.95 535 PRO A CA 1
ATOM 3869 C C . PRO A 1 513 ? 6.737 184.576 27.800 1.00 81.84 535 PRO A C 1
ATOM 3870 O O . PRO A 1 513 ? 7.138 185.043 26.774 1.00 81.94 535 PRO A O 1
ATOM 3874 N N . SER A 1 514 ? 6.228 185.271 28.824 1.00 79.28 536 SER A N 1
ATOM 3875 C CA . SER A 1 514 ? 6.537 186.694 29.128 1.00 78.64 536 SER A CA 1
ATOM 3876 C C . SER A 1 514 ? 7.987 186.765 29.607 1.00 79.41 536 SER A C 1
ATOM 3877 O O . SER A 1 514 ? 8.481 185.727 30.135 1.00 84.08 536 SER A O 1
ATOM 3880 N N . ARG A 1 515 ? 8.618 187.940 29.531 1.00 78.63 537 ARG A N 1
ATOM 3881 C CA . ARG A 1 515 ? 9.854 188.252 30.321 1.00 76.92 537 ARG A CA 1
ATOM 3882 C C . ARG A 1 515 ? 9.672 189.571 31.084 1.00 74.65 537 ARG A C 1
ATOM 3883 O O . ARG A 1 515 ? 10.696 190.109 31.573 1.00 76.63 537 ARG A O 1
ATOM 3891 N N . THR A 1 516 ? 8.429 190.058 31.196 1.00 73.05 538 THR A N 1
ATOM 3892 C CA . THR A 1 516 ? 8.072 191.202 32.077 1.00 70.58 538 THR A CA 1
ATOM 3893 C C . THR A 1 516 ? 7.006 190.813 33.121 1.00 68.70 538 THR A C 1
ATOM 3894 O O . THR A 1 516 ? 6.935 191.520 34.128 1.00 67.71 538 THR A O 1
ATOM 3898 N N . ASP A 1 517 ? 6.199 189.773 32.907 1.00 67.52 539 ASP A N 1
ATOM 3899 C CA . ASP A 1 517 ? 5.040 189.473 33.796 1.00 68.21 539 ASP A CA 1
ATOM 3900 C C . ASP A 1 517 ? 5.291 188.133 34.498 1.00 64.79 539 ASP A C 1
ATOM 3901 O O . ASP A 1 517 ? 5.554 187.124 33.812 1.00 63.08 539 ASP A O 1
ATOM 3906 N N . GLN A 1 518 ? 5.229 188.089 35.830 1.00 64.14 540 GLN A N 1
ATOM 3907 C CA . GLN A 1 518 ? 5.223 186.776 36.531 1.00 62.11 540 GLN A CA 1
ATOM 3908 C C . GLN A 1 518 ? 6.645 186.182 36.427 1.00 63.36 540 GLN A C 1
ATOM 3909 O O . GLN A 1 518 ? 6.807 184.956 36.226 1.00 61.14 540 GLN A O 1
ATOM 3915 N N . ILE A 1 519 ? 7.680 187.026 36.515 1.00 65.23 541 ILE A N 1
ATOM 3916 C CA . ILE A 1 519 ? 9.090 186.560 36.369 1.00 65.24 541 ILE A CA 1
ATOM 3917 C C . ILE A 1 519 ? 9.664 186.209 37.740 1.00 62.66 541 ILE A C 1
ATOM 3918 O O . ILE A 1 519 ? 9.795 187.111 38.592 1.00 60.66 541 ILE A O 1
ATOM 3923 N N . PHE A 1 520 ? 10.071 184.960 37.914 1.00 62.64 542 PHE A N 1
ATOM 3924 C CA . PHE A 1 520 ? 10.710 184.499 39.164 1.00 61.90 542 PHE A CA 1
ATOM 3925 C C . PHE A 1 520 ? 12.210 184.664 38.996 1.00 64.11 542 PHE A C 1
ATOM 3926 O O . PHE A 1 520 ? 12.713 184.389 37.903 1.00 67.52 542 PHE A O 1
ATOM 3934 N N . VAL A 1 521 ? 12.864 185.021 40.092 1.00 62.31 543 VAL A N 1
ATOM 3935 C CA . VAL A 1 521 ? 14.305 185.341 40.192 1.00 65.09 543 VAL A CA 1
ATOM 3936 C C . VAL A 1 521 ? 14.915 184.512 41.329 1.00 64.58 543 VAL A C 1
ATOM 3937 O O . VAL A 1 521 ? 14.255 184.336 42.352 1.00 63.10 543 VAL A O 1
ATOM 3941 N N . TYR A 1 522 ? 16.114 183.964 41.134 1.00 66.20 544 TYR A N 1
ATOM 3942 C CA . TYR A 1 522 ? 16.817 183.185 42.176 1.00 62.06 544 TYR A CA 1
ATOM 3943 C C . TYR A 1 522 ? 18.313 183.339 41.966 1.00 65.06 544 TYR A C 1
ATOM 3944 O O . TYR A 1 522 ? 18.760 183.666 40.872 1.00 64.49 544 TYR A O 1
ATOM 3953 N N . GLY A 1 523 ? 19.086 183.062 43.005 1.00 67.26 545 GLY A N 1
ATOM 3954 C CA . GLY A 1 523 ? 20.547 183.053 42.836 1.00 70.23 545 GLY A CA 1
ATOM 3955 C C . GLY A 1 523 ? 21.275 182.574 44.069 1.00 68.82 545 GLY A C 1
ATOM 3956 O O . GLY A 1 523 ? 20.637 182.354 45.132 1.00 66.90 545 GLY A O 1
ATOM 3957 N N . ILE A 1 524 ? 22.576 182.411 43.908 1.00 69.24 546 ILE A N 1
ATOM 3958 C CA . ILE A 1 524 ? 23.529 182.149 45.015 1.00 69.41 546 ILE A CA 1
ATOM 3959 C C . ILE A 1 524 ? 24.543 183.296 44.996 1.00 70.78 546 ILE A C 1
ATOM 3960 O O . ILE A 1 524 ? 24.968 183.702 43.904 1.00 71.08 546 ILE A O 1
ATOM 3965 N N . VAL A 1 525 ? 24.834 183.869 46.155 1.00 70.25 547 VAL A N 1
ATOM 3966 C CA . VAL A 1 525 ? 25.631 185.121 46.263 1.00 73.22 547 VAL A CA 1
ATOM 3967 C C . VAL A 1 525 ? 26.882 184.817 47.085 1.00 75.70 547 VAL A C 1
ATOM 3968 O O . VAL A 1 525 ? 26.742 184.327 48.245 1.00 72.68 547 VAL A O 1
ATOM 3972 N N . SER A 1 526 ? 28.050 185.038 46.495 1.00 75.77 548 SER A N 1
ATOM 3973 C CA . SER A 1 526 ? 29.346 184.712 47.139 1.00 79.20 548 SER A CA 1
ATOM 3974 C C . SER A 1 526 ? 29.708 185.802 48.141 1.00 79.29 548 SER A C 1
ATOM 3975 O O . SER A 1 526 ? 29.126 186.875 48.129 1.00 81.84 548 SER A O 1
ATOM 3978 N N . PRO A 1 527 ? 30.634 185.550 49.084 1.00 79.29 549 PRO A N 1
ATOM 3979 C CA . PRO A 1 527 ? 31.083 186.598 50.003 1.00 81.80 549 PRO A CA 1
ATOM 3980 C C . PRO A 1 527 ? 31.690 187.852 49.32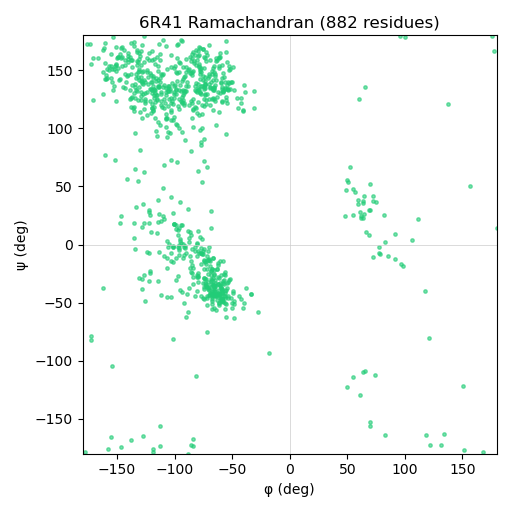6 1.00 85.82 549 PRO A C 1
ATOM 3981 O O . PRO A 1 527 ? 31.528 188.922 49.881 1.00 87.33 549 PRO A O 1
ATOM 3985 N N . ASN A 1 528 ? 32.354 187.734 48.168 1.00 89.28 550 ASN A N 1
ATOM 3986 C CA . ASN A 1 528 ? 32.864 188.916 47.402 1.00 91.01 550 ASN A CA 1
ATOM 3987 C C . ASN A 1 528 ? 31.690 189.746 46.868 1.00 89.64 550 ASN A C 1
ATOM 3988 O O . ASN A 1 528 ? 31.743 191.016 46.932 1.00 89.68 550 ASN A O 1
ATOM 3993 N N . GLU A 1 529 ? 30.661 189.062 46.365 1.00 86.87 551 GLU A N 1
ATOM 3994 C CA . GLU A 1 529 ? 29.434 189.682 45.810 1.00 83.09 551 GLU A CA 1
ATOM 3995 C C . GLU A 1 529 ? 28.694 190.405 46.941 1.00 82.98 551 GLU A C 1
ATOM 3996 O O . GLU A 1 529 ? 28.104 191.449 46.680 1.00 85.92 551 GLU A O 1
ATOM 4002 N N . LEU A 1 530 ? 28.715 189.873 48.164 1.00 84.77 552 LEU A N 1
ATOM 4003 C CA . LEU A 1 530 ? 28.065 190.528 49.333 1.00 83.02 552 LEU A CA 1
ATOM 4004 C C . LEU A 1 530 ? 28.914 191.733 49.732 1.00 84.24 552 LEU A C 1
ATOM 4005 O O . LEU A 1 530 ? 28.337 192.732 50.179 1.00 84.24 552 LEU A O 1
ATOM 4010 N N . ARG A 1 531 ? 30.231 191.624 49.575 1.00 86.29 553 ARG A N 1
ATOM 4011 C CA . ARG A 1 531 ? 31.163 192.745 49.850 1.00 89.16 553 ARG A CA 1
ATOM 4012 C C . ARG A 1 531 ? 30.890 193.900 48.881 1.00 87.94 553 ARG A C 1
ATOM 4013 O O . ARG A 1 531 ? 30.921 195.024 49.381 1.00 87.20 553 ARG A O 1
ATOM 4021 N N . SER A 1 532 ? 30.644 193.678 47.581 1.00 88.02 554 SER A N 1
ATOM 4022 C CA . SER A 1 532 ? 30.361 194.835 46.664 1.00 91.86 554 SER A CA 1
ATOM 4023 C C . SER A 1 532 ? 29.039 195.471 47.082 1.00 87.71 554 SER A C 1
ATOM 4024 O O . SER A 1 532 ? 28.938 196.689 46.993 1.00 92.19 554 SER A O 1
ATOM 4027 N N . ALA A 1 533 ? 28.075 194.688 47.553 1.00 82.78 555 ALA A N 1
ATOM 4028 C CA . ALA A 1 533 ? 26.759 195.250 47.909 1.00 81.58 555 ALA A CA 1
ATOM 4029 C C . ALA A 1 533 ? 26.963 196.179 49.100 1.00 82.54 555 ALA A C 1
ATOM 4030 O O . ALA A 1 533 ? 26.351 197.268 49.142 1.00 84.97 555 ALA A O 1
ATOM 4032 N N . LYS A 1 534 ? 27.813 195.774 50.025 1.00 82.32 556 LYS A N 1
ATOM 4033 C CA . LYS A 1 534 ? 28.094 196.597 51.219 1.00 87.15 556 LYS A CA 1
ATOM 4034 C C . LYS A 1 534 ? 28.777 197.892 50.744 1.00 90.74 556 LYS A C 1
ATOM 4035 O O . LYS A 1 534 ? 28.491 198.975 51.307 1.00 89.04 556 LYS A O 1
ATOM 4041 N N . SER A 1 535 ? 29.652 197.768 49.744 1.00 92.59 557 SER A N 1
ATOM 4042 C CA . SER A 1 535 ? 30.401 198.899 49.150 1.00 98.74 557 SER A CA 1
ATOM 4043 C C . SER A 1 535 ? 29.389 199.810 48.429 1.00 95.42 557 SER A C 1
ATOM 4044 O O . SER A 1 535 ? 29.444 201.009 48.676 1.00 98.51 557 SER A O 1
ATOM 4047 N N . SER A 1 536 ? 28.427 199.269 47.681 1.00 92.60 558 SER A N 1
ATOM 4048 C CA . SER A 1 536 ? 27.319 200.054 47.060 1.00 91.88 558 SER A CA 1
ATOM 4049 C C . SER A 1 536 ? 26.535 200.844 48.115 1.00 90.64 558 SER A C 1
ATOM 4050 O O . SER A 1 536 ? 26.258 202.012 47.897 1.00 96.95 558 SER A O 1
ATOM 4053 N N . ALA A 1 537 ? 26.211 200.220 49.232 1.00 89.66 559 ALA A N 1
ATOM 4054 C CA . ALA A 1 537 ? 25.395 200.786 50.327 1.00 87.77 559 ALA A CA 1
ATOM 4055 C C . ALA A 1 537 ? 26.179 201.908 51.015 1.00 88.57 559 ALA A C 1
ATOM 4056 O O . ALA A 1 537 ? 25.524 202.793 51.564 1.00 88.17 559 ALA A O 1
ATOM 4058 N N . ASP A 1 538 ? 27.518 201.837 51.029 1.00 92.89 560 ASP A N 1
ATOM 4059 C CA . ASP A 1 538 ? 28.382 202.815 51.758 1.00 100.13 560 ASP A CA 1
ATOM 4060 C C . ASP A 1 538 ? 28.947 203.898 50.815 1.00 103.66 560 ASP A C 1
ATOM 4061 O O . ASP A 1 538 ? 29.518 204.874 51.342 1.00 104.75 560 ASP A O 1
ATOM 4066 N N . SER A 1 539 ? 28.826 203.727 49.486 1.00 106.23 561 SER A N 1
ATOM 4067 C CA . SER A 1 539 ? 29.172 204.732 48.432 1.00 109.36 561 SER A CA 1
ATOM 4068 C C . SER A 1 539 ? 28.948 206.143 48.970 1.00 114.72 561 SER A C 1
ATOM 4069 O O . SER A 1 539 ? 27.798 206.471 49.276 1.00 116.70 561 SER A O 1
ATOM 4072 N N . THR A 1 540 ? 29.999 206.958 49.070 1.00 123.20 562 THR A N 1
ATOM 4073 C CA . THR A 1 540 ? 29.825 208.432 49.156 1.00 123.40 562 THR A CA 1
ATOM 4074 C C . THR A 1 540 ? 29.324 208.877 47.748 1.00 119.84 562 THR A C 1
ATOM 4075 O O . THR A 1 540 ? 29.695 208.224 46.609 1.00 118.17 562 THR A O 1
ATOM 4079 N N . GLY A 1 541 ? 28.421 209.930 47.830 1.00 120.31 563 GLY A N 1
ATOM 4080 C CA . GLY A 1 541 ? 28.083 210.750 46.645 1.00 124.24 563 GLY A CA 1
ATOM 4081 C C . GLY A 1 541 ? 27.173 210.023 45.668 1.00 121.48 563 GLY A C 1
ATOM 4082 O O . GLY A 1 541 ? 25.998 209.827 46.017 1.00 115.44 563 GLY A O 1
ATOM 4083 N N . SER A 1 542 ? 27.694 209.686 44.476 1.00 123.11 564 SER A N 1
ATOM 4084 C CA . SER A 1 542 ? 26.966 209.079 43.324 1.00 118.72 564 SER A CA 1
ATOM 4085 C C . SER A 1 542 ? 26.803 207.564 43.533 1.00 115.11 564 SER A C 1
ATOM 4086 O O . SER A 1 542 ? 27.576 207.000 44.329 1.00 119.39 564 SER A O 1
ATOM 4089 N N . ASP A 1 543 ? 25.841 206.917 42.859 1.00 109.25 565 ASP A N 1
ATOM 4090 C CA . ASP A 1 543 ? 25.487 205.500 43.157 1.00 104.67 565 ASP A CA 1
ATOM 4091 C C . ASP A 1 543 ? 26.596 204.576 42.643 1.00 105.51 565 ASP A C 1
ATOM 4092 O O . ASP A 1 543 ? 26.933 204.680 41.461 1.00 110.26 565 ASP A O 1
ATOM 4097 N N . THR A 1 544 ? 27.148 203.743 43.529 1.00 103.53 566 THR A N 1
ATOM 4098 C CA . THR A 1 544 ? 28.002 202.560 43.232 1.00 103.33 566 THR A CA 1
ATOM 4099 C C . THR A 1 544 ? 27.076 201.389 42.875 1.00 98.19 566 THR A C 1
ATOM 4100 O O . THR A 1 544 ? 25.943 201.396 43.386 1.00 95.27 566 THR A O 1
ATOM 4104 N N . LYS A 1 545 ? 27.566 200.415 42.087 1.00 97.08 567 LYS A N 1
ATOM 4105 C CA . LYS A 1 545 ? 26.814 199.237 41.573 1.00 93.60 567 LYS A CA 1
ATOM 4106 C C . LYS A 1 545 ? 27.455 197.931 42.078 1.00 92.43 567 LYS A C 1
ATOM 4107 O O . LYS A 1 545 ? 28.692 197.869 42.200 1.00 93.30 567 LYS A O 1
ATOM 4113 N N . VAL A 1 546 ? 26.608 196.938 42.382 1.00 89.68 568 VAL A N 1
ATOM 4114 C CA . VAL A 1 546 ? 26.949 195.501 42.604 1.00 88.59 568 VAL A CA 1
ATOM 4115 C C . VAL A 1 546 ? 26.496 194.729 41.366 1.00 87.47 568 VAL A C 1
ATOM 4116 O O . VAL A 1 546 ? 25.317 194.937 40.940 1.00 83.60 568 VAL A O 1
ATOM 4120 N N . ASN A 1 547 ? 27.339 193.810 40.891 1.00 87.08 569 ASN A N 1
ATOM 4121 C CA . ASN A 1 547 ? 26.950 192.716 39.962 1.00 85.79 569 ASN A CA 1
ATOM 4122 C C . ASN A 1 547 ? 26.848 191.428 40.782 1.00 82.52 569 ASN A C 1
ATOM 4123 O O . ASN A 1 547 ? 27.773 191.141 41.508 1.00 81.73 569 ASN A O 1
ATOM 4128 N N . TRP A 1 548 ? 25.718 190.725 40.715 1.00 80.57 570 TRP A N 1
ATOM 4129 C CA . TRP A 1 548 ? 25.542 189.330 41.185 1.00 78.81 570 TRP A CA 1
ATOM 4130 C C . TRP A 1 548 ? 25.446 188.451 39.931 1.00 79.94 570 TRP A C 1
ATOM 4131 O O . TRP A 1 548 ? 24.441 188.601 39.209 1.00 79.40 570 TRP A O 1
ATOM 4142 N N . SER A 1 549 ? 26.430 187.581 39.669 1.00 82.14 571 SER A N 1
ATOM 4143 C CA . SER A 1 549 ? 26.531 186.796 38.403 1.00 88.55 571 SER A CA 1
ATOM 4144 C C . SER A 1 549 ? 26.062 185.330 38.546 1.00 87.79 571 SER A C 1
ATOM 4145 O O . SER A 1 549 ? 26.070 184.614 37.520 1.00 94.96 571 SER A O 1
ATOM 4148 N N . ASN A 1 550 ? 25.654 184.866 39.736 1.00 84.11 572 ASN A N 1
ATOM 4149 C CA . ASN A 1 550 ? 25.287 183.453 39.961 1.00 79.31 572 ASN A CA 1
ATOM 4150 C C . ASN A 1 550 ? 23.763 183.421 40.165 1.00 77.69 572 ASN A C 1
ATOM 4151 O O . ASN A 1 550 ? 23.282 182.811 41.194 1.00 72.03 572 ASN A O 1
ATOM 4156 N N . THR A 1 551 ? 23.030 184.087 39.253 1.00 75.05 573 THR A N 1
ATOM 4157 C CA . THR A 1 551 ? 21.572 184.349 39.341 1.00 72.87 573 THR A CA 1
ATOM 4158 C C . THR A 1 551 ? 20.895 183.940 38.039 1.00 73.22 573 THR A C 1
ATOM 4159 O O . THR A 1 551 ? 21.598 183.759 37.062 1.00 78.70 573 THR A O 1
ATOM 4163 N N . GLN A 1 552 ? 19.573 183.769 38.066 1.00 71.21 574 GLN A N 1
ATOM 4164 C CA . GLN A 1 552 ? 18.732 183.426 36.884 1.00 71.90 574 GLN A CA 1
ATOM 4165 C C . GLN A 1 552 ? 17.333 184.001 37.095 1.00 69.86 574 GLN A C 1
ATOM 4166 O O . GLN A 1 552 ? 17.044 184.464 38.209 1.00 70.23 574 GLN A O 1
ATOM 4172 N N . SER A 1 553 ? 16.501 183.965 36.060 1.00 70.86 575 SER A N 1
ATOM 4173 C CA . SER A 1 553 ? 15.069 184.335 36.105 1.00 68.88 575 SER A CA 1
ATOM 4174 C C . SER A 1 553 ? 14.298 183.233 35.389 1.00 72.44 575 SER A C 1
ATOM 4175 O O . SER A 1 553 ? 14.942 182.411 34.742 1.00 76.74 575 SER A O 1
ATOM 4178 N N . ARG A 1 554 ? 12.974 183.212 35.531 1.00 72.46 576 ARG A N 1
ATOM 4179 C CA . ARG A 1 554 ? 12.111 182.176 34.924 1.00 72.27 576 ARG A CA 1
ATOM 4180 C C . ARG A 1 554 ? 10.680 182.681 34.897 1.00 68.98 576 ARG A C 1
ATOM 4181 O O . ARG A 1 554 ? 10.189 183.144 35.936 1.00 65.43 576 ARG A O 1
ATOM 4189 N N . TYR A 1 555 ? 10.049 182.604 33.741 1.00 70.33 577 TYR A N 1
ATOM 4190 C CA . TYR A 1 555 ? 8.598 182.877 33.612 1.00 71.91 577 TYR A CA 1
ATOM 4191 C C . TYR A 1 555 ? 7.875 181.845 34.473 1.00 69.68 577 TYR A C 1
ATOM 4192 O O . TYR A 1 555 ? 8.051 180.671 34.193 1.00 71.35 577 TYR A O 1
ATOM 4201 N N . LEU A 1 556 ? 7.202 182.268 35.542 1.00 67.93 578 LEU A N 1
ATOM 4202 C CA . LEU A 1 556 ? 6.508 181.346 36.480 1.00 64.49 578 LEU A CA 1
ATOM 4203 C C . LEU A 1 556 ? 5.083 181.836 36.697 1.00 63.73 578 LEU A C 1
ATOM 4204 O O . LEU A 1 556 ? 4.804 182.580 37.637 1.00 60.71 578 LEU A O 1
ATOM 4209 N N . PRO A 1 557 ? 4.150 181.529 35.769 1.00 64.67 579 PRO A N 1
ATOM 4210 C CA . PRO A 1 557 ? 2.765 181.964 35.930 1.00 65.02 579 PRO A CA 1
ATOM 4211 C C . PRO A 1 557 ? 2.002 181.147 36.983 1.00 62.89 579 PRO A C 1
ATOM 4212 O O . PRO A 1 557 ? 2.523 180.150 37.426 1.00 59.74 579 PRO A O 1
ATOM 4216 N N . VAL A 1 558 ? 0.817 181.640 37.363 1.00 63.50 580 VAL A N 1
ATOM 4217 C CA . VAL A 1 558 ? -0.121 180.958 38.297 1.00 63.67 580 VAL A CA 1
ATOM 4218 C C . VAL A 1 558 ? -0.815 179.888 37.485 1.00 64.98 580 VAL A C 1
ATOM 4219 O O . VAL A 1 558 ? -1.041 180.063 36.282 1.00 69.82 580 VAL A O 1
ATOM 4223 N N . PRO A 1 559 ? -1.148 178.748 38.116 1.00 64.79 581 PRO A N 1
ATOM 4224 C CA . PRO A 1 559 ? -1.775 177.639 37.407 1.00 67.02 581 PRO A CA 1
ATOM 4225 C C . PRO A 1 559 ? -3.093 178.134 36.776 1.00 70.34 581 PRO A C 1
ATOM 4226 O O . PRO A 1 559 ? -3.831 178.877 37.427 1.00 67.44 581 PRO A O 1
ATOM 4230 N N . TYR A 1 560 ? -3.335 177.804 35.501 1.00 71.73 582 TYR A N 1
ATOM 4231 C CA . TYR A 1 560 ? -4.576 178.224 34.806 1.00 76.74 582 TYR A CA 1
ATOM 4232 C C . TYR A 1 560 ? -5.756 177.512 35.472 1.00 75.00 582 TYR A C 1
ATOM 4233 O O . TYR A 1 560 ? -6.845 178.085 35.520 1.00 73.49 582 TYR A O 1
ATOM 4242 N N . ASN A 1 561 ? -5.543 176.328 36.041 1.00 76.49 583 ASN A N 1
ATOM 4243 C CA . ASN A 1 561 ? -6.661 175.550 36.633 1.00 76.64 583 ASN A CA 1
ATOM 4244 C C . ASN A 1 561 ? -7.055 176.104 38.017 1.00 73.86 583 ASN A C 1
ATOM 4245 O O . ASN A 1 561 ? -7.904 175.443 38.639 1.00 73.41 583 ASN A O 1
ATOM 4250 N N . TYR A 1 562 ? -6.489 177.240 38.484 1.00 68.58 584 TYR A N 1
ATOM 4251 C CA . TYR A 1 562 ? -6.996 178.029 39.653 1.00 66.68 584 TYR A CA 1
ATOM 4252 C C . TYR A 1 562 ? -8.062 179.052 39.205 1.00 68.08 584 TYR A C 1
ATOM 4253 O O . TYR A 1 562 ? -8.579 179.836 40.053 1.00 65.02 584 TYR A O 1
ATOM 4262 N N . SER A 1 563 ? -8.405 179.061 37.915 1.00 69.61 585 SER A N 1
ATOM 4263 C CA . SER A 1 563 ? -9.517 179.869 37.365 1.00 72.70 585 SER A CA 1
ATOM 4264 C C . SER A 1 563 ? -10.530 178.954 36.670 1.00 77.40 585 SER A C 1
ATOM 4265 O O . SER A 1 563 ? -10.195 177.815 36.323 1.00 81.96 585 SER A O 1
ATOM 4268 N N . GLU A 1 564 ? -11.714 179.472 36.398 1.00 79.87 586 GLU A N 1
ATOM 4269 C CA . GLU A 1 564 ? -12.783 178.726 35.704 1.00 85.58 586 GLU A CA 1
ATOM 4270 C C . GLU A 1 564 ? -13.190 179.501 34.438 1.00 87.77 586 GLU A C 1
ATOM 4271 O O . GLU A 1 564 ? -12.946 180.705 34.370 1.00 87.67 586 GLU A O 1
ATOM 4277 N N . GLY A 1 565 ? -13.803 178.834 33.469 1.00 94.83 587 GLY A N 1
ATOM 4278 C CA . GLY A 1 565 ? -14.710 179.464 32.478 1.00 100.04 587 GLY A CA 1
ATOM 4279 C C . GLY A 1 565 ? -14.019 180.389 31.481 1.00 103.26 587 GLY A C 1
ATOM 4280 O O . GLY A 1 565 ? -14.691 181.323 30.976 1.00 103.88 587 GLY A O 1
ATOM 4281 N N . ILE A 1 566 ? -12.750 180.114 31.165 1.00 105.57 588 ILE A N 1
ATOM 4282 C CA . ILE A 1 566 ? -11.915 180.867 30.178 1.00 109.54 588 ILE A CA 1
ATOM 4283 C C . ILE A 1 566 ? -12.329 180.484 28.751 1.00 118.72 588 ILE A C 1
ATOM 4284 O O . ILE A 1 566 ? -12.172 179.305 28.424 1.00 121.10 588 ILE A O 1
ATOM 4289 N N . ILE A 1 567 ? -12.783 181.444 27.930 1.00 130.17 589 ILE A N 1
ATOM 4290 C CA . ILE A 1 567 ? -13.405 181.199 26.588 1.00 143.71 589 ILE A CA 1
ATOM 4291 C C . ILE A 1 567 ? -12.293 181.094 25.526 1.00 151.73 589 ILE A C 1
ATOM 4292 O O . ILE A 1 567 ? -11.174 181.553 25.828 1.00 149.46 589 ILE A O 1
ATOM 4297 N N . ASP A 1 568 ? -12.583 180.441 24.377 1.00 164.15 590 ASP A N 1
ATOM 4298 C CA . ASP A 1 568 ? -11.723 180.317 23.157 1.00 161.68 590 ASP A CA 1
ATOM 4299 C C . ASP A 1 568 ? -12.517 179.649 22.016 1.00 165.04 590 ASP A C 1
ATOM 4300 O O . ASP A 1 568 ? -12.975 180.384 21.112 1.00 169.95 590 ASP A O 1
ATOM 4305 N N . ALA A 1 569 ? -12.671 178.315 22.053 1.00 164.99 591 ALA A N 1
ATOM 4306 C CA . ALA A 1 569 ? -13.277 177.477 20.985 1.00 168.21 591 ALA A CA 1
ATOM 4307 C C . ALA A 1 569 ? -14.781 177.759 20.881 1.00 168.56 591 ALA A C 1
ATOM 4308 O O . ALA A 1 569 ? -15.166 178.467 19.929 1.00 167.59 591 ALA A O 1
ATOM 4310 N N . SER A 1 581 ? -16.696 188.393 24.156 1.00 131.20 603 SER A N 1
ATOM 4311 C CA . SER A 1 581 ? -16.836 187.307 25.160 1.00 130.40 603 SER A CA 1
ATOM 4312 C C . SER A 1 581 ? -15.456 186.848 25.675 1.00 128.79 603 SER A C 1
ATOM 4313 O O . SER A 1 581 ? -15.420 186.082 26.696 1.00 134.41 603 SER A O 1
ATOM 4316 N N . VAL A 1 582 ? -14.361 187.326 25.061 1.00 121.37 604 VAL A N 1
ATOM 4317 C CA . VAL A 1 582 ? -12.953 186.976 25.440 1.00 117.13 604 VAL A CA 1
ATOM 4318 C C . VAL A 1 582 ? -12.705 187.368 26.920 1.00 109.85 604 VAL A C 1
ATOM 4319 O O . VAL A 1 582 ? -12.914 188.553 27.264 1.00 110.09 604 VAL A O 1
ATOM 4323 N N . THR A 1 583 ? -12.312 186.448 27.809 1.00 102.50 605 THR A N 1
ATOM 4324 C CA . THR A 1 583 ? -12.269 186.805 29.262 1.00 97.74 605 THR A CA 1
ATOM 4325 C C . THR A 1 583 ? -10.979 187.598 29.558 1.00 91.17 605 THR A C 1
ATOM 4326 O O . THR A 1 583 ? -9.866 187.264 29.039 1.00 89.01 605 THR A O 1
ATOM 4330 N N . THR A 1 584 ? -11.172 188.678 30.321 1.00 84.92 606 THR A N 1
ATOM 4331 C CA . THR A 1 584 ? -10.133 189.617 30.810 1.00 80.13 606 THR A CA 1
ATOM 4332 C C . THR A 1 584 ? -10.128 189.594 32.354 1.00 77.74 606 THR A C 1
ATOM 4333 O O . THR A 1 584 ? -10.930 188.813 32.921 1.00 75.44 606 THR A O 1
ATOM 4337 N N . PHE A 1 585 ? -9.322 190.436 33.025 1.00 75.61 607 PHE A N 1
ATOM 4338 C CA . PHE A 1 585 ? -9.083 190.330 34.501 1.00 73.77 607 PHE A CA 1
ATOM 4339 C C . PHE A 1 585 ? -10.383 190.658 35.247 1.00 73.71 607 PHE A C 1
ATOM 4340 O O . PHE A 1 585 ? -10.647 190.011 36.289 1.00 73.29 607 PHE A O 1
ATOM 4348 N N . SER A 1 586 ? -11.179 191.580 34.694 1.00 75.27 608 SER A N 1
ATOM 4349 C CA . SER A 1 586 ? -12.437 192.120 35.274 1.00 76.10 608 SER A CA 1
ATOM 4350 C C . SER A 1 586 ? -13.554 191.070 35.297 1.00 76.83 608 SER A C 1
ATOM 4351 O O . SER A 1 586 ? -14.539 191.329 35.984 1.00 77.91 608 SER A O 1
ATOM 4354 N N . GLY A 1 587 ? -13.454 189.995 34.510 1.00 78.18 609 GLY A N 1
ATOM 4355 C CA . GLY A 1 587 ? -14.479 188.923 34.443 1.00 80.60 609 GLY A CA 1
ATOM 4356 C C . GLY A 1 587 ? -13.893 187.554 34.772 1.00 82.00 609 GLY A C 1
ATOM 4357 O O . GLY A 1 587 ? -14.668 186.566 34.904 1.00 89.18 609 GLY A O 1
ATOM 4358 N N . LEU A 1 588 ? -12.570 187.457 34.924 1.00 78.50 610 LEU A N 1
ATOM 4359 C CA . LEU A 1 588 ? -11.930 186.149 35.148 1.00 77.63 610 LEU A CA 1
ATOM 4360 C C . LEU A 1 588 ? -12.376 185.654 36.526 1.00 80.03 610 LEU A C 1
ATOM 4361 O O . LEU A 1 588 ? -12.292 186.438 37.495 1.00 76.65 610 LEU A O 1
ATOM 4366 N N . LYS A 1 589 ? -12.757 184.382 36.567 1.00 82.41 611 LYS A N 1
ATOM 4367 C CA . LYS A 1 589 ? -13.425 183.690 37.682 1.00 84.21 611 LYS A CA 1
ATOM 4368 C C . LYS A 1 589 ? -12.358 182.882 38.418 1.00 78.42 611 LYS A C 1
ATOM 4369 O O . LYS A 1 589 ? -11.880 181.881 37.856 1.00 79.60 611 LYS A O 1
ATOM 4375 N N . SER A 1 590 ? -12.008 183.306 39.629 1.00 73.54 612 SER A N 1
ATOM 4376 C CA . SER A 1 590 ? -11.085 182.571 40.544 1.00 69.68 612 SER A CA 1
ATOM 4377 C C . SER A 1 590 ? -11.844 181.440 41.235 1.00 69.55 612 SER A C 1
ATOM 4378 O O . SER A 1 590 ? -12.963 181.697 41.697 1.00 70.78 612 SER A O 1
ATOM 4381 N N . ILE A 1 591 ? -11.249 180.247 41.255 1.00 68.45 613 ILE A N 1
ATOM 4382 C CA . ILE A 1 591 ? -11.619 179.101 42.126 1.00 69.74 613 ILE A CA 1
ATOM 4383 C C . ILE A 1 591 ? -10.384 178.731 42.937 1.00 66.14 613 ILE A C 1
ATOM 4384 O O . ILE A 1 591 ? -10.236 177.577 43.304 1.00 70.97 613 ILE A O 1
ATOM 4389 N N . ALA A 1 592 ? -9.532 179.708 43.218 1.00 65.63 614 ALA A N 1
ATOM 4390 C CA . ALA A 1 592 ? -8.181 179.461 43.755 1.00 62.54 614 ALA A CA 1
ATOM 4391 C C . ALA A 1 592 ? -8.384 178.860 45.132 1.00 62.86 614 ALA A C 1
ATOM 4392 O O . ALA A 1 592 ? -9.097 179.417 45.949 1.00 63.57 614 ALA A O 1
ATOM 4394 N N . PRO A 1 593 ? -7.795 177.690 45.401 1.00 63.13 615 PRO A N 1
ATOM 4395 C CA . PRO A 1 593 ? -8.035 177.003 46.669 1.00 60.82 615 PRO A CA 1
ATOM 4396 C C . PRO A 1 593 ? -6.992 177.357 47.726 1.00 57.18 615 PRO A C 1
ATOM 4397 O O . PRO A 1 593 ? -7.067 176.796 48.780 1.00 56.74 615 PRO A O 1
ATOM 4401 N N . ASP A 1 594 ? -6.018 178.222 47.410 1.00 56.29 616 ASP A N 1
ATOM 4402 C CA . ASP A 1 594 ? -4.821 178.397 48.270 1.00 51.87 616 ASP A CA 1
ATOM 4403 C C . ASP A 1 594 ? -4.876 179.641 49.162 1.00 49.87 616 ASP A C 1
ATOM 4404 O O . ASP A 1 594 ? -3.816 180.002 49.633 1.00 48.78 616 ASP A O 1
ATOM 4409 N N . GLY A 1 595 ? -6.050 180.143 49.544 1.00 52.46 617 GLY A N 1
ATOM 4410 C CA . GLY A 1 595 ? -6.192 181.241 50.529 1.00 54.98 617 GLY A CA 1
ATOM 4411 C C . GLY A 1 595 ? -6.341 182.617 49.869 1.00 57.88 617 GLY A C 1
ATOM 4412 O O . GLY A 1 595 ? -6.775 183.588 50.535 1.00 60.80 617 GLY A O 1
ATOM 4413 N N . PHE A 1 596 ? -5.994 182.732 48.596 1.00 56.31 618 PHE A N 1
ATOM 4414 C CA . PHE A 1 596 ? -6.086 184.008 47.849 1.00 54.86 618 PHE A CA 1
ATOM 4415 C C . PHE A 1 596 ? -7.414 184.059 47.116 1.00 56.76 618 PHE A C 1
ATOM 4416 O O . PHE A 1 596 ? -7.773 183.079 46.467 1.00 58.14 618 PHE A O 1
ATOM 4424 N N . ALA A 1 597 ? -8.128 185.163 47.233 1.00 56.63 619 ALA A N 1
ATOM 4425 C CA . ALA A 1 597 ? -9.337 185.395 46.435 1.00 59.83 619 ALA A CA 1
ATOM 4426 C C . ALA A 1 597 ? -8.956 185.521 44.951 1.00 59.82 619 ALA A C 1
ATOM 4427 O O . ALA A 1 597 ? -9.815 185.276 44.133 1.00 60.54 619 ALA A O 1
ATOM 4429 N N . ASN A 1 598 ? -7.728 185.931 44.630 1.00 60.50 620 ASN A N 1
ATOM 4430 C CA . ASN A 1 598 ? -7.310 186.226 43.229 1.00 59.60 620 ASN A CA 1
ATOM 4431 C C . ASN A 1 598 ? -6.692 184.961 42.634 1.00 61.44 620 ASN A C 1
ATOM 4432 O O . ASN A 1 598 ? -6.140 184.128 43.425 1.00 61.94 620 ASN A O 1
ATOM 4437 N N . SER A 1 599 ? -6.776 184.814 41.309 1.00 63.20 621 SER A N 1
ATOM 4438 C CA . SER A 1 599 ? -6.178 183.691 40.541 1.00 63.90 621 SER A CA 1
ATOM 4439 C C . SER A 1 599 ? -5.194 184.194 39.476 1.00 63.60 621 SER A C 1
ATOM 4440 O O . SER A 1 599 ? -4.974 183.436 38.524 1.00 65.32 621 SER A O 1
ATOM 4443 N N . ILE A 1 600 ? -4.584 185.373 39.630 1.00 61.80 622 ILE A N 1
ATOM 4444 C CA . ILE A 1 600 ? -3.712 185.940 38.561 1.00 64.74 622 ILE A CA 1
ATOM 4445 C C . ILE A 1 600 ? -2.312 186.336 39.045 1.00 62.96 622 ILE A C 1
ATOM 4446 O O . ILE A 1 600 ? -1.449 186.509 38.183 1.00 71.33 622 ILE A O 1
ATOM 4451 N N . ALA A 1 601 ? -2.112 186.666 40.297 1.00 59.92 623 ALA A N 1
ATOM 4452 C CA . ALA A 1 601 ? -0.820 187.177 40.785 1.00 59.35 623 ALA A CA 1
ATOM 4453 C C . ALA A 1 601 ? -0.063 186.037 41.472 1.00 58.55 623 ALA A C 1
ATOM 4454 O O . ALA A 1 601 ? -0.633 185.410 42.366 1.00 58.17 623 ALA A O 1
ATOM 4456 N N . ASN A 1 602 ? 1.171 185.743 41.078 1.00 56.98 624 ASN A N 1
ATOM 4457 C CA . ASN A 1 602 ? 1.888 184.614 41.716 1.00 54.56 624 ASN A CA 1
ATOM 4458 C C . ASN A 1 602 ? 2.421 185.132 43.043 1.00 54.31 624 ASN A C 1
ATOM 4459 O O . ASN A 1 602 ? 2.315 186.325 43.303 1.00 52.95 624 ASN A O 1
ATOM 4464 N N . PHE A 1 603 ? 2.854 184.205 43.890 1.00 53.90 625 PHE A N 1
ATOM 4465 C CA . PHE A 1 603 ? 3.258 184.442 45.287 1.00 53.04 625 PHE A CA 1
ATOM 4466 C C . PHE A 1 603 ? 4.233 183.327 45.643 1.00 53.22 625 PHE A C 1
ATOM 4467 O O . PHE A 1 603 ? 4.111 182.225 45.056 1.00 53.31 625 PHE A O 1
ATOM 4475 N N . SER A 1 604 ? 5.168 183.591 46.547 1.00 50.32 626 SER A N 1
ATOM 4476 C CA . SER A 1 604 ? 6.164 182.574 46.939 1.00 51.53 626 SER A CA 1
ATOM 4477 C C . SER A 1 604 ? 6.483 182.764 48.403 1.00 52.46 626 SER A C 1
ATOM 4478 O O . SER A 1 604 ? 6.416 183.927 48.849 1.00 51.61 626 SER A O 1
ATOM 4481 N N . VAL A 1 605 ? 6.909 181.690 49.067 1.00 51.93 627 VAL A N 1
ATOM 4482 C CA . VAL A 1 605 ? 7.219 181.753 50.514 1.00 52.44 627 VAL A CA 1
ATOM 4483 C C . VAL A 1 605 ? 8.183 180.632 50.926 1.00 50.73 627 VAL A C 1
ATOM 4484 O O . VAL A 1 605 ? 8.169 179.531 50.311 1.00 49.90 627 VAL A O 1
ATOM 4488 N N . GLY A 1 606 ? 9.000 180.909 51.952 1.00 50.41 628 GLY A N 1
ATOM 4489 C CA . GLY A 1 606 ? 9.766 179.890 52.693 1.00 49.39 628 GLY A CA 1
ATOM 4490 C C . GLY A 1 606 ? 10.887 179.280 51.874 1.00 50.75 628 GLY A C 1
ATOM 4491 O O . GLY A 1 606 ? 10.991 178.044 51.807 1.00 54.51 628 GLY A O 1
ATOM 4492 N N . LEU A 1 607 ? 11.742 180.098 51.280 1.00 51.59 629 LEU A N 1
ATOM 4493 C CA . LEU A 1 607 ? 12.938 179.560 50.595 1.00 52.21 629 LEU A CA 1
ATOM 4494 C C . LEU A 1 607 ? 13.811 178.950 51.690 1.00 51.41 629 LEU A C 1
ATOM 4495 O O . LEU A 1 607 ? 13.990 179.596 52.762 1.00 50.98 629 LEU A O 1
ATOM 4500 N N . LYS A 1 608 ? 14.347 177.766 51.437 1.00 52.73 630 LYS A N 1
ATOM 4501 C CA . LYS A 1 608 ? 15.161 177.045 52.455 1.00 52.73 630 LYS A CA 1
ATOM 4502 C C . LYS A 1 608 ? 16.142 176.135 51.743 1.00 51.50 630 LYS A C 1
ATOM 4503 O O . LYS A 1 608 ? 15.760 175.438 50.787 1.00 52.77 630 LYS A O 1
ATOM 4509 N N . ALA A 1 609 ? 17.380 176.188 52.177 1.00 53.31 631 ALA A N 1
ATOM 4510 C CA . ALA A 1 609 ? 18.485 175.414 51.584 1.00 54.78 631 ALA A CA 1
ATOM 4511 C C . ALA A 1 609 ? 18.688 174.167 52.426 1.00 53.28 631 ALA A C 1
ATOM 4512 O O . ALA A 1 609 ? 18.298 174.202 53.630 1.00 52.05 631 ALA A O 1
ATOM 4514 N N . GLY A 1 610 ? 19.341 173.154 51.857 1.00 54.35 632 GLY A N 1
ATOM 4515 C CA . GLY A 1 610 ? 19.820 172.022 52.670 1.00 54.67 632 GLY A CA 1
ATOM 4516 C C . GLY A 1 610 ? 20.874 171.204 51.969 1.00 56.90 632 GLY A C 1
ATOM 4517 O O . GLY A 1 610 ? 20.804 171.035 50.731 1.00 55.53 632 GLY A O 1
ATOM 4518 N N . ILE A 1 611 ? 21.775 170.645 52.766 1.00 60.18 633 ILE A N 1
ATOM 4519 C CA . ILE A 1 611 ? 22.804 169.680 52.295 1.00 64.74 633 ILE A CA 1
ATOM 4520 C C . ILE A 1 611 ? 22.144 168.296 52.171 1.00 62.65 633 ILE A C 1
ATOM 4521 O O . ILE A 1 611 ? 21.482 167.872 53.100 1.00 61.05 633 ILE A O 1
ATOM 4526 N N . ASP A 1 612 ? 22.350 167.636 51.038 1.00 66.23 634 ASP A N 1
ATOM 4527 C CA . ASP A 1 612 ? 21.878 166.266 50.750 1.00 65.42 634 ASP A CA 1
ATOM 4528 C C . ASP A 1 612 ? 22.695 165.317 51.625 1.00 67.63 634 ASP A C 1
ATOM 4529 O O . ASP A 1 612 ? 23.925 165.345 51.607 1.00 68.04 634 ASP A O 1
ATOM 4534 N N . PRO A 1 613 ? 22.062 164.458 52.451 1.00 66.82 635 PRO A N 1
ATOM 4535 C CA . PRO A 1 613 ? 22.803 163.443 53.200 1.00 68.12 635 PRO A CA 1
ATOM 4536 C C . PRO A 1 613 ? 23.339 162.308 52.323 1.00 69.90 635 PRO A C 1
ATOM 4537 O O . PRO A 1 613 ? 24.172 161.591 52.809 1.00 71.20 635 PRO A O 1
ATOM 4541 N N . ASN A 1 614 ? 22.868 162.200 51.076 1.00 72.03 636 ASN A N 1
ATOM 4542 C CA . ASN A 1 614 ? 23.208 161.072 50.180 1.00 75.69 636 ASN A CA 1
ATOM 4543 C C . ASN A 1 614 ? 24.651 161.290 49.760 1.00 81.93 636 ASN A C 1
ATOM 4544 O O . ASN A 1 614 ? 25.002 162.354 49.285 1.00 85.82 636 ASN A O 1
ATOM 4549 N N . PRO A 1 615 ? 25.573 160.349 50.039 1.00 88.21 637 PRO A N 1
ATOM 4550 C CA . PRO A 1 615 ? 26.963 160.531 49.636 1.00 88.22 637 PRO A CA 1
ATOM 4551 C C . PRO A 1 615 ? 27.091 160.809 48.140 1.00 89.53 637 PRO A C 1
ATOM 4552 O O . PRO A 1 615 ? 26.232 160.439 47.368 1.00 88.61 637 PRO A O 1
ATOM 4556 N N . VAL A 1 616 ? 28.205 161.446 47.811 1.00 91.90 638 VAL A N 1
ATOM 4557 C CA . VAL A 1 616 ? 28.653 161.741 46.427 1.00 94.12 638 VAL A CA 1
ATOM 4558 C C . VAL A 1 616 ? 29.942 160.936 46.213 1.00 96.70 638 VAL A C 1
ATOM 4559 O O . VAL A 1 616 ? 30.581 160.600 47.235 1.00 94.86 638 VAL A O 1
ATOM 4563 N N . MET A 1 617 ? 30.274 160.569 44.969 1.00 101.10 639 MET A N 1
ATOM 4564 C CA . MET A 1 617 ? 31.570 159.901 44.635 1.00 108.33 639 MET A CA 1
ATOM 4565 C C . MET A 1 617 ? 32.711 160.742 45.224 1.00 108.82 639 MET A C 1
ATOM 4566 O O . MET A 1 617 ? 32.663 161.962 45.070 1.00 108.78 639 MET A O 1
ATOM 4571 N N . SER A 1 618 ? 33.686 160.126 45.897 1.00 111.11 640 SER A N 1
ATOM 4572 C CA . SER A 1 618 ? 34.719 160.838 46.702 1.00 111.02 640 SER A CA 1
ATOM 4573 C C . SER A 1 618 ? 35.624 161.697 45.798 1.00 112.12 640 SER A C 1
ATOM 4574 O O . SER A 1 618 ? 35.738 161.416 44.578 1.00 110.94 640 SER A O 1
ATOM 4577 N N . GLY A 1 619 ? 36.196 162.757 46.373 1.00 110.14 641 GLY A N 1
ATOM 4578 C CA . GLY A 1 619 ? 36.884 163.826 45.630 1.00 112.03 641 GLY A CA 1
ATOM 4579 C C . GLY A 1 619 ? 35.920 164.896 45.135 1.00 110.39 641 GLY A C 1
ATOM 4580 O O . GLY A 1 619 ? 36.418 165.925 44.616 1.00 113.79 641 GLY A O 1
ATOM 4581 N N . LYS A 1 620 ? 34.601 164.674 45.239 1.00 104.38 642 LYS A N 1
ATOM 4582 C CA . LYS A 1 620 ? 33.569 165.714 44.969 1.00 99.87 642 LYS A CA 1
ATOM 4583 C C . LYS A 1 620 ? 33.044 166.208 46.311 1.00 96.60 642 LYS A C 1
ATOM 4584 O O . LYS A 1 620 ? 33.275 165.538 47.319 1.00 98.54 642 LYS A O 1
ATOM 4590 N N . LYS A 1 621 ? 32.385 167.360 46.327 1.00 97.61 643 LYS A N 1
ATOM 4591 C CA . LYS A 1 621 ? 31.910 168.009 47.578 1.00 93.68 643 LYS A CA 1
ATOM 4592 C C . LYS A 1 621 ? 30.424 167.681 47.724 1.00 86.20 643 LYS A C 1
ATOM 4593 O O . LYS A 1 621 ? 29.784 167.424 46.683 1.00 83.03 643 LYS A O 1
ATOM 4599 N N . ALA A 1 622 ? 29.922 167.680 48.962 1.00 81.00 644 ALA A N 1
ATOM 4600 C CA . ALA A 1 622 ? 28.516 167.388 49.321 1.00 76.80 644 ALA A CA 1
ATOM 4601 C C . ALA A 1 622 ? 27.583 168.238 48.443 1.00 76.63 644 ALA A C 1
ATOM 4602 O O . ALA A 1 622 ? 27.967 169.383 48.109 1.00 86.56 644 ALA A O 1
ATOM 4604 N N . ASN A 1 623 ? 26.477 167.657 47.975 1.00 73.89 645 ASN A N 1
ATOM 4605 C CA . ASN A 1 623 ? 25.410 168.347 47.204 1.00 72.72 645 ASN A CA 1
ATOM 4606 C C . ASN A 1 623 ? 24.542 169.147 48.159 1.00 65.96 645 ASN A C 1
ATOM 4607 O O . ASN A 1 623 ? 24.398 168.759 49.338 1.00 68.37 645 ASN A O 1
ATOM 4612 N N . TYR A 1 624 ? 23.984 170.224 47.637 1.00 64.30 646 TYR A N 1
ATOM 4613 C CA . TYR A 1 624 ? 23.017 171.091 48.341 1.00 63.27 646 TYR A CA 1
ATOM 4614 C C . TYR A 1 624 ? 22.095 171.722 47.300 1.00 62.90 646 TYR A C 1
ATOM 4615 O O . TYR A 1 624 ? 22.398 171.805 46.032 1.00 63.06 646 TYR A O 1
ATOM 4624 N N . GLY A 1 625 ? 20.921 172.075 47.816 1.00 60.48 647 GLY A N 1
ATOM 4625 C CA . GLY A 1 625 ? 19.834 172.662 47.023 1.00 60.35 647 GLY A CA 1
ATOM 4626 C C . GLY A 1 625 ? 18.953 173.515 47.895 1.00 57.43 647 GLY A C 1
ATOM 4627 O O . GLY A 1 625 ? 19.199 173.632 49.115 1.00 55.97 647 GLY A O 1
ATOM 4628 N N . ALA A 1 626 ? 17.956 174.115 47.284 1.00 56.31 648 ALA A N 1
ATOM 4629 C CA . ALA A 1 626 ? 16.918 174.845 48.030 1.00 55.82 648 ALA A CA 1
ATOM 4630 C C . ALA A 1 626 ? 15.564 174.575 47.382 1.00 54.55 648 ALA A C 1
ATOM 4631 O O . ALA A 1 626 ? 15.518 174.124 46.204 1.00 54.31 648 ALA A O 1
ATOM 4633 N N . VAL A 1 627 ? 14.511 174.858 48.135 1.00 51.91 649 VAL A N 1
ATOM 4634 C CA . VAL A 1 627 ? 13.118 174.728 47.644 1.00 50.59 649 VAL A CA 1
ATOM 4635 C C . VAL A 1 627 ? 12.372 175.957 48.144 1.00 48.68 649 VAL A C 1
ATOM 4636 O O . VAL A 1 627 ? 12.845 176.639 49.100 1.00 44.51 649 VAL A O 1
ATOM 4640 N N . VAL A 1 628 ? 11.275 176.241 47.459 1.00 48.09 650 VAL A N 1
ATOM 4641 C CA . VAL A 1 628 ? 10.411 177.395 47.803 1.00 50.84 650 VAL A CA 1
ATOM 4642 C C . VAL A 1 628 ? 9.023 177.058 47.266 1.00 49.66 650 VAL A C 1
ATOM 4643 O O . VAL A 1 628 ? 8.905 176.397 46.209 1.00 51.30 650 VAL A O 1
ATOM 4647 N N . LEU A 1 629 ? 8.006 177.459 48.002 1.00 49.18 651 LEU A N 1
ATOM 4648 C CA . LEU A 1 629 ? 6.612 177.252 47.556 1.00 49.96 651 LEU A CA 1
ATOM 4649 C C . LEU A 1 629 ? 6.176 178.472 46.749 1.00 50.80 651 LEU A C 1
ATOM 4650 O O . LEU A 1 629 ? 6.446 179.594 47.165 1.00 50.83 651 LEU A O 1
ATOM 4655 N N . THR A 1 630 ? 5.508 178.217 45.637 1.00 52.35 652 THR A N 1
ATOM 4656 C CA . THR A 1 630 ? 4.828 179.206 44.788 1.00 54.87 652 THR A CA 1
ATOM 4657 C C . THR A 1 630 ? 3.397 178.692 44.591 1.00 54.82 652 THR A C 1
ATOM 4658 O O . THR A 1 630 ? 3.106 177.575 45.026 1.00 55.68 652 THR A O 1
ATOM 4662 N N . ARG A 1 631 ? 2.520 179.488 43.997 1.00 53.12 653 ARG A N 1
ATOM 4663 C CA . ARG A 1 631 ? 1.112 179.075 43.845 1.00 53.37 653 ARG A CA 1
ATOM 4664 C C . ARG A 1 631 ? 1.056 177.877 42.877 1.00 56.23 653 ARG A C 1
ATOM 4665 O O . ARG A 1 631 ? 1.460 178.008 41.689 1.00 57.70 653 ARG A O 1
ATOM 4673 N N . GLY A 1 632 ? 0.629 176.724 43.404 1.00 54.09 654 GLY A N 1
ATOM 4674 C CA . GLY A 1 632 ? 0.350 175.501 42.644 1.00 53.36 654 GLY A CA 1
ATOM 4675 C C . GLY A 1 632 ? 1.547 174.583 42.552 1.00 52.63 654 GLY A C 1
ATOM 4676 O O . GLY A 1 632 ? 1.469 173.625 41.777 1.00 56.70 654 GLY A O 1
ATOM 4677 N N . GLY A 1 633 ? 2.634 174.825 43.268 1.00 51.78 655 GLY A N 1
ATOM 4678 C CA . GLY A 1 633 ? 3.781 173.915 43.120 1.00 55.09 655 GLY A CA 1
ATOM 4679 C C . GLY A 1 633 ? 4.993 174.302 43.920 1.00 55.32 655 GLY A C 1
ATOM 4680 O O . GLY A 1 633 ? 5.012 175.427 44.452 1.00 57.20 655 GLY A O 1
ATOM 4681 N N . VAL A 1 634 ? 5.945 173.370 44.033 1.00 55.80 656 VAL A N 1
ATOM 4682 C CA . VAL A 1 634 ? 7.259 173.620 44.703 1.00 57.69 656 VAL A CA 1
ATOM 4683 C C . VAL A 1 634 ? 8.330 173.874 43.626 1.00 59.70 656 VAL A C 1
ATOM 4684 O O . VAL A 1 634 ? 8.323 173.144 42.575 1.00 58.98 656 VAL A O 1
ATOM 4688 N N . VAL A 1 635 ? 9.200 174.875 43.827 1.00 58.43 657 VAL A N 1
ATOM 4689 C CA . VAL A 1 635 ? 10.399 174.978 42.954 1.00 58.28 657 VAL A CA 1
ATOM 4690 C C . VAL A 1 635 ? 11.624 174.491 43.726 1.00 57.51 657 VAL A C 1
ATOM 4691 O O . VAL A 1 635 ? 11.768 174.777 44.955 1.00 56.94 657 VAL A O 1
ATOM 4695 N N . ARG A 1 636 ? 12.378 173.652 43.013 1.00 58.14 658 ARG A N 1
ATOM 4696 C CA . ARG A 1 636 ? 13.729 173.146 43.335 1.00 59.94 658 ARG A CA 1
ATOM 4697 C C . ARG A 1 636 ? 14.758 174.065 42.658 1.00 62.31 658 ARG A C 1
ATOM 4698 O O . ARG A 1 636 ? 14.626 174.293 41.447 1.00 59.57 658 ARG A O 1
ATOM 4706 N N . LEU A 1 637 ? 15.720 174.578 43.421 1.00 62.28 659 LEU A N 1
ATOM 4707 C CA . LEU A 1 637 ? 16.920 175.272 42.909 1.00 62.04 659 LEU A CA 1
ATOM 4708 C C . LEU A 1 637 ? 18.082 174.288 43.044 1.00 64.06 659 LEU A C 1
ATOM 4709 O O . LEU A 1 637 ? 18.181 173.607 44.108 1.00 62.00 659 LEU A O 1
ATOM 4714 N N . ASN A 1 638 ? 18.868 174.145 41.977 1.00 66.12 660 ASN A N 1
ATOM 4715 C CA . ASN A 1 638 ? 20.015 173.205 41.937 1.00 69.03 660 ASN A CA 1
ATOM 4716 C C . ASN A 1 638 ? 21.309 174.000 41.756 1.00 71.78 660 ASN A C 1
ATOM 4717 O O . ASN A 1 638 ? 21.402 174.804 40.798 1.00 71.11 660 ASN A O 1
ATOM 4722 N N . PHE A 1 639 ? 22.279 173.702 42.611 1.00 72.88 661 PHE A N 1
ATOM 4723 C CA . PHE A 1 639 ? 23.627 174.308 42.655 1.00 76.55 661 PHE A CA 1
ATOM 4724 C C . PHE A 1 639 ? 24.655 173.244 42.268 1.00 79.88 661 PHE A C 1
ATOM 4725 O O . PHE A 1 639 ? 24.282 172.084 42.240 1.0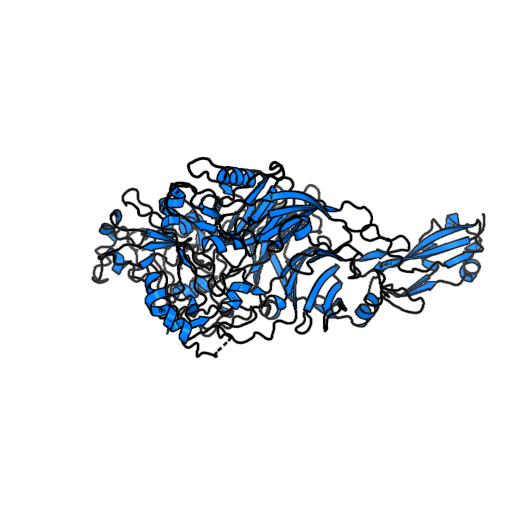0 77.92 661 PHE A O 1
ATOM 4733 N N . ASN A 1 640 ? 25.846 173.676 41.835 1.00 84.35 662 ASN A N 1
ATOM 4734 C CA . ASN A 1 640 ? 27.052 172.838 41.617 1.00 85.12 662 ASN A CA 1
ATOM 4735 C C . ASN A 1 640 ? 28.020 173.155 42.750 1.00 86.36 662 ASN A C 1
ATOM 4736 O O . ASN A 1 640 ? 28.612 174.220 42.755 1.00 90.88 662 ASN A O 1
ATOM 4741 N N . PRO A 1 641 ? 28.256 172.262 43.729 1.00 85.87 663 PRO A N 1
ATOM 4742 C CA . PRO A 1 641 ? 29.071 172.627 44.888 1.00 86.08 663 PRO A CA 1
ATOM 4743 C C . PRO A 1 641 ? 30.578 172.645 44.584 1.00 89.43 663 PRO A C 1
ATOM 4744 O O . PRO A 1 641 ? 31.348 173.054 45.421 1.00 93.81 663 PRO A O 1
ATOM 4748 N N . GLY A 1 642 ? 30.979 172.202 43.400 1.00 89.42 664 GLY A N 1
ATOM 4749 C CA . GLY A 1 642 ? 32.371 172.365 42.945 1.00 95.84 664 GLY A CA 1
ATOM 4750 C C . GLY A 1 642 ? 32.857 173.805 43.101 1.00 94.50 664 GLY A C 1
ATOM 4751 O O . GLY A 1 642 ? 33.926 173.994 43.702 1.00 95.83 664 GLY A O 1
ATOM 4752 N N . ASN A 1 643 ? 32.071 174.777 42.608 1.00 91.42 665 ASN A N 1
ATOM 4753 C CA . ASN A 1 643 ? 32.406 176.228 42.555 1.00 89.07 665 ASN A CA 1
ATOM 4754 C C . ASN A 1 643 ? 31.205 177.085 43.020 1.00 84.31 665 ASN A C 1
ATOM 4755 O O . ASN A 1 643 ? 31.175 178.293 42.739 1.00 82.95 665 ASN A O 1
ATOM 4760 N N . ASP A 1 644 ? 30.231 176.509 43.733 1.00 80.91 666 ASP A N 1
ATOM 4761 C CA . ASP A 1 644 ? 29.090 177.275 44.313 1.00 75.66 666 ASP A CA 1
ATOM 4762 C C . ASP A 1 644 ? 28.485 178.164 43.224 1.00 77.00 666 ASP A C 1
ATOM 4763 O O . ASP A 1 644 ? 28.411 179.409 43.413 1.00 77.23 666 ASP A O 1
ATOM 4768 N N . SER A 1 645 ? 28.110 177.512 42.118 1.00 78.55 667 SER A N 1
ATOM 4769 C CA . SER A 1 645 ? 27.451 178.076 40.911 1.00 80.61 667 SER A CA 1
ATOM 4770 C C . SER A 1 645 ? 26.025 177.536 40.803 1.00 79.58 667 SER A C 1
ATOM 4771 O O . SER A 1 645 ? 25.720 176.521 41.455 1.00 81.62 667 SER A O 1
ATOM 4774 N N . LEU A 1 646 ? 25.180 178.171 39.996 1.00 79.92 668 LEU A N 1
ATOM 4775 C CA . LEU A 1 646 ? 23.951 177.520 39.490 1.00 80.23 668 LEU A CA 1
ATOM 4776 C C . LEU A 1 646 ? 24.388 176.281 38.716 1.00 83.62 668 LEU A C 1
ATOM 4777 O O . LEU A 1 646 ? 25.368 176.357 37.985 1.00 83.05 668 LEU A O 1
ATOM 4782 N N . LEU A 1 647 ? 23.700 175.167 38.935 1.00 84.67 669 LEU A N 1
ATOM 4783 C CA . LEU A 1 647 ? 23.751 174.012 38.014 1.00 87.70 669 LEU A CA 1
ATOM 4784 C C . LEU A 1 647 ? 23.392 174.509 36.610 1.00 88.74 669 LEU A C 1
ATOM 4785 O O . LEU A 1 647 ? 22.438 175.307 36.457 1.00 89.77 669 LEU A O 1
ATOM 4790 N N . SER A 1 648 ? 24.171 174.093 35.623 1.00 91.31 670 SER A N 1
ATOM 4791 C CA . SER A 1 648 ? 23.877 174.323 34.189 1.00 93.76 670 SER A CA 1
ATOM 4792 C C . SER A 1 648 ? 24.332 173.101 33.402 1.00 95.29 670 SER A C 1
ATOM 4793 O O . SER A 1 648 ? 25.023 172.207 33.987 1.00 92.73 670 SER A O 1
ATOM 4796 N N . THR A 1 649 ? 23.896 173.065 32.148 1.00 96.70 671 THR A N 1
ATOM 4797 C CA . THR A 1 649 ? 24.282 172.073 31.119 1.00 101.71 671 THR A CA 1
ATOM 4798 C C . THR A 1 649 ? 24.661 172.855 29.858 1.00 103.66 671 THR A C 1
ATOM 4799 O O . THR A 1 649 ? 24.280 174.030 29.797 1.00 97.88 671 THR A O 1
ATOM 4803 N N . THR A 1 650 ? 25.340 172.211 28.903 1.00 109.39 672 THR A N 1
ATOM 4804 C CA . THR A 1 650 ? 26.010 172.849 27.732 1.00 115.01 672 THR A CA 1
ATOM 4805 C C . THR A 1 650 ? 24.975 173.307 26.702 1.00 116.71 672 THR A C 1
ATOM 4806 O O . THR A 1 650 ? 25.236 174.302 25.999 1.00 122.90 672 THR A O 1
ATOM 4810 N N . ASP A 1 651 ? 23.877 172.562 26.581 1.00 116.80 673 ASP A N 1
ATOM 4811 C CA . ASP A 1 651 ? 22.818 172.761 25.560 1.00 117.76 673 ASP A CA 1
ATOM 4812 C C . ASP A 1 651 ? 21.935 173.929 26.008 1.00 115.23 673 ASP A C 1
ATOM 4813 O O . ASP A 1 651 ? 21.482 173.927 27.170 1.00 114.94 673 ASP A O 1
ATOM 4818 N N . ASN A 1 652 ? 21.695 174.883 25.117 1.00 115.93 674 ASN A N 1
ATOM 4819 C CA . ASN A 1 652 ? 20.849 176.076 25.364 1.00 114.15 674 ASN A CA 1
ATOM 4820 C C . ASN A 1 652 ? 19.409 175.799 24.926 1.00 113.70 674 ASN A C 1
ATOM 4821 O O . ASN A 1 652 ? 18.551 176.658 25.205 1.00 109.27 674 ASN A O 1
ATOM 4826 N N . ASN A 1 653 ? 19.174 174.696 24.202 1.00 117.17 675 ASN A N 1
ATOM 4827 C CA . ASN A 1 653 ? 17.812 174.211 23.840 1.00 117.97 675 ASN A CA 1
ATOM 4828 C C . ASN A 1 653 ? 17.079 173.835 25.146 1.00 115.04 675 ASN A C 1
ATOM 4829 O O . ASN A 1 653 ? 15.900 174.200 25.310 1.00 114.10 675 ASN A O 1
ATOM 4834 N N . ILE A 1 654 ? 17.737 173.131 26.064 1.00 114.40 676 ILE A N 1
ATOM 4835 C CA . ILE A 1 654 ? 17.100 172.758 27.360 1.00 114.23 676 ILE A CA 1
ATOM 4836 C C . ILE A 1 654 ? 17.337 173.898 28.356 1.00 107.90 676 ILE A C 1
ATOM 4837 O O . ILE A 1 654 ? 18.338 174.638 28.201 1.00 108.36 676 ILE A O 1
ATOM 4842 N N . ALA A 1 655 ? 16.400 174.051 29.293 1.00 99.72 677 ALA A N 1
ATOM 4843 C CA . ALA A 1 655 ? 16.159 175.290 30.062 1.00 95.76 677 ALA A CA 1
ATOM 4844 C C . ALA A 1 655 ? 17.060 175.321 31.291 1.00 91.22 677 ALA A C 1
ATOM 4845 O O . ALA A 1 655 ? 17.417 174.291 31.847 1.00 90.09 677 ALA A O 1
ATOM 4847 N N . PRO A 1 656 ? 17.499 176.511 31.745 1.00 89.87 678 PRO A N 1
ATOM 4848 C CA . PRO A 1 656 ? 18.441 176.575 32.857 1.00 88.34 678 PRO A CA 1
ATOM 4849 C C . PRO A 1 656 ? 18.059 175.529 33.925 1.00 88.01 678 PRO A C 1
ATOM 4850 O O . PRO A 1 656 ? 17.024 175.592 34.548 1.00 85.75 678 PRO A O 1
ATOM 4854 N N . ILE A 1 657 ? 18.958 174.570 34.085 1.00 88.03 679 ILE A N 1
ATOM 4855 C CA . ILE A 1 657 ? 18.805 173.281 34.806 1.00 85.51 679 ILE A CA 1
ATOM 4856 C C . ILE A 1 657 ? 18.972 173.539 36.309 1.00 81.59 679 ILE A C 1
ATOM 4857 O O . ILE A 1 657 ? 18.922 172.585 37.141 1.00 78.82 679 ILE A O 1
ATOM 4862 N N . SER A 1 658 ? 19.188 174.800 36.659 1.00 79.32 680 SER A N 1
ATOM 4863 C CA . SER A 1 658 ? 19.198 175.283 38.059 1.00 75.63 680 SER A CA 1
ATOM 4864 C C . SER A 1 658 ? 17.776 175.350 38.621 1.00 72.24 680 SER A C 1
ATOM 4865 O O . SER A 1 658 ? 17.685 175.489 39.855 1.00 71.15 680 SER A O 1
ATOM 4868 N N . PHE A 1 659 ? 16.724 175.279 37.780 1.00 71.85 681 PHE A N 1
ATOM 4869 C CA . PHE A 1 659 ? 15.298 175.436 38.194 1.00 71.55 681 PHE A CA 1
ATOM 4870 C C . PHE A 1 659 ? 14.459 174.242 37.745 1.00 72.71 681 PHE A C 1
ATOM 4871 O O . PHE A 1 659 ? 14.491 173.926 36.529 1.00 78.00 681 PHE A O 1
ATOM 4879 N N . SER A 1 660 ? 13.683 173.682 38.684 1.00 71.04 682 SER A N 1
ATOM 4880 C CA . SER A 1 660 ? 12.568 172.726 38.440 1.00 72.84 682 SER A CA 1
ATOM 4881 C C . SER A 1 660 ? 11.313 173.085 39.255 1.00 68.46 682 SER A C 1
ATOM 4882 O O . SER A 1 660 ? 11.426 173.487 40.417 1.00 67.18 682 SER A O 1
ATOM 4885 N N . PHE A 1 661 ? 10.160 172.980 38.602 1.00 69.59 683 PHE A N 1
ATOM 4886 C CA . PHE A 1 661 ? 8.807 173.272 39.123 1.00 69.51 683 PHE A CA 1
ATOM 4887 C C . PHE A 1 661 ? 8.044 171.958 39.119 1.00 70.46 683 PHE A C 1
ATOM 4888 O O . PHE A 1 661 ? 8.012 171.341 38.064 1.00 72.73 683 PHE A O 1
ATOM 4896 N N . THR A 1 662 ? 7.507 171.531 40.256 1.00 68.02 684 THR A N 1
ATOM 4897 C CA . THR A 1 662 ? 6.648 170.328 40.341 1.00 71.42 684 THR A CA 1
ATOM 4898 C C . THR A 1 662 ? 5.299 170.807 40.866 1.00 70.57 684 THR A C 1
ATOM 4899 O O . THR A 1 662 ? 5.248 171.398 41.939 1.00 66.22 684 THR A O 1
ATOM 4903 N N . PRO A 1 663 ? 4.193 170.670 40.101 1.00 70.96 685 PRO A N 1
ATOM 4904 C CA . PRO A 1 663 ? 2.895 171.131 40.571 1.00 69.27 685 PRO A CA 1
ATOM 4905 C C . PRO A 1 663 ? 2.364 170.260 41.723 1.00 67.83 685 PRO A C 1
ATOM 4906 O O . PRO A 1 663 ? 2.662 169.085 41.809 1.00 68.67 685 PRO A O 1
ATOM 4910 N N . PHE A 1 664 ? 1.651 170.926 42.623 1.00 62.61 686 PHE A N 1
ATOM 4911 C CA . PHE A 1 664 ? 0.859 170.350 43.729 1.00 60.85 686 PHE A CA 1
ATOM 4912 C C . PHE A 1 664 ? -0.289 169.501 43.209 1.00 61.24 686 PHE A C 1
ATOM 4913 O O . PHE A 1 664 ? -0.795 169.745 42.085 1.00 63.74 686 PHE A O 1
ATOM 4921 N N . THR A 1 665 ? -0.757 168.602 44.052 1.00 60.83 687 THR A N 1
ATOM 4922 C CA . THR A 1 665 ? -2.105 167.977 43.921 1.00 65.31 687 THR A CA 1
ATOM 4923 C C . THR A 1 665 ? -3.088 168.787 44.780 1.00 66.71 687 THR A C 1
ATOM 4924 O O . THR A 1 665 ? -2.636 169.724 45.506 1.00 66.61 687 THR A O 1
ATOM 4928 N N . ALA A 1 666 ? -4.365 168.437 44.719 1.00 68.50 688 ALA A N 1
ATOM 4929 C CA . ALA A 1 666 ? -5.484 169.052 45.466 1.00 68.94 688 ALA A CA 1
ATOM 4930 C C . ALA A 1 666 ? -5.103 169.277 46.929 1.00 66.99 688 ALA A C 1
ATOM 4931 O O . ALA A 1 666 ? -5.418 170.353 47.446 1.00 71.13 688 ALA A O 1
ATOM 4933 N N . ALA A 1 667 ? -4.473 168.312 47.590 1.00 63.65 689 ALA A N 1
ATOM 4934 C CA . ALA A 1 667 ? -4.224 168.418 49.039 1.00 65.04 689 ALA A CA 1
ATOM 4935 C C . ALA A 1 667 ? -3.209 169.540 49.309 1.00 62.96 689 ALA A C 1
ATOM 4936 O O . ALA A 1 667 ? -3.353 170.242 50.320 1.00 61.39 689 ALA A O 1
ATOM 4938 N N . GLU A 1 668 ? -2.176 169.680 48.479 1.00 60.58 690 GLU A N 1
ATOM 4939 C CA . GLU A 1 668 ? -1.173 170.759 48.696 1.00 58.45 690 GLU A CA 1
ATOM 4940 C C . GLU A 1 668 ? -1.830 172.101 48.338 1.00 54.36 690 GLU A C 1
ATOM 4941 O O . GLU A 1 668 ? -1.599 173.062 49.074 1.00 53.93 690 GLU A O 1
ATOM 4947 N N . SER A 1 669 ? -2.679 172.135 47.320 1.00 55.74 691 SER A N 1
ATOM 4948 C CA . SER A 1 669 ? -3.328 173.371 46.806 1.00 58.11 691 SER A CA 1
ATOM 4949 C C . SER A 1 669 ? -4.376 173.882 47.794 1.00 56.09 691 SER A C 1
ATOM 4950 O O . SER A 1 669 ? -4.641 175.062 47.782 1.00 54.83 691 SER A O 1
ATOM 4953 N N . ALA A 1 670 ? -4.944 173.014 48.625 1.00 57.73 692 ALA A N 1
ATOM 4954 C CA . ALA A 1 670 ? -5.925 173.391 49.670 1.00 58.96 692 ALA A CA 1
ATOM 4955 C C . ALA A 1 670 ? -5.204 174.167 50.791 1.00 56.22 692 ALA A C 1
ATOM 4956 O O . ALA A 1 670 ? -5.863 174.845 51.543 1.00 58.39 692 ALA A O 1
ATOM 4958 N N . VAL A 1 671 ? -3.884 174.180 50.854 1.00 54.12 693 VAL A N 1
ATOM 4959 C CA . VAL A 1 671 ? -3.190 174.848 51.988 1.00 55.25 693 VAL A CA 1
ATOM 4960 C C . VAL A 1 671 ? -3.215 176.363 51.756 1.00 55.80 693 VAL A C 1
ATOM 4961 O O . VAL A 1 671 ? -2.950 176.809 50.624 1.00 57.01 693 VAL A O 1
ATOM 4965 N N . ASP A 1 672 ? -3.601 177.122 52.779 1.00 52.38 694 ASP A N 1
ATOM 4966 C CA . ASP A 1 672 ? -3.636 178.595 52.714 1.00 51.60 694 ASP A CA 1
ATOM 4967 C C . ASP A 1 672 ? -2.200 179.088 52.833 1.00 49.79 694 ASP A C 1
ATOM 4968 O O . ASP A 1 672 ? -1.704 179.142 53.958 1.00 51.06 694 ASP A O 1
ATOM 4973 N N . LEU A 1 673 ? -1.572 179.448 51.709 1.00 50.00 695 LEU A N 1
ATOM 4974 C CA . LEU A 1 673 ? -0.151 179.870 51.653 1.00 47.74 695 LEU A CA 1
ATOM 4975 C C . LEU A 1 673 ? 0.065 181.157 52.453 1.00 47.10 695 LEU A C 1
ATOM 4976 O O . LEU A 1 673 ? 1.188 181.335 52.914 1.00 44.51 695 LEU A O 1
ATOM 4981 N N . THR A 1 674 ? -0.964 181.957 52.725 1.00 46.30 696 THR A N 1
ATOM 4982 C CA . THR A 1 674 ? -0.777 183.190 53.517 1.00 48.15 696 THR A CA 1
ATOM 4983 C C . THR A 1 674 ? -0.612 182.850 54.997 1.00 49.19 696 THR A C 1
ATOM 4984 O O . THR A 1 674 ? -0.283 183.772 55.726 1.00 47.74 696 THR A O 1
ATOM 4988 N N . THR A 1 675 ? -0.814 181.588 55.417 1.00 50.59 697 THR A N 1
ATOM 4989 C CA . THR A 1 675 ? -0.616 181.146 56.833 1.00 48.22 697 THR A CA 1
ATOM 4990 C C . THR A 1 675 ? 0.771 180.545 57.027 1.00 49.90 697 THR A C 1
ATOM 4991 O O . THR A 1 675 ? 1.050 180.084 58.157 1.00 53.83 697 THR A O 1
ATOM 4995 N N . PHE A 1 676 ? 1.637 180.570 56.012 1.00 47.56 698 PHE A N 1
ATOM 4996 C CA . PHE A 1 676 ? 3.030 180.109 56.176 1.00 47.48 698 PHE A CA 1
ATOM 4997 C C . PHE A 1 676 ? 3.567 180.629 57.511 1.00 48.11 698 PHE A C 1
ATOM 4998 O O . PHE A 1 676 ? 3.487 181.840 57.781 1.00 46.60 698 PHE A O 1
ATOM 5006 N N . LYS A 1 677 ? 4.081 179.736 58.340 1.00 46.93 699 LYS A N 1
ATOM 5007 C CA . LYS A 1 677 ? 4.679 180.140 59.631 1.00 52.55 699 LYS A CA 1
ATOM 5008 C C . LYS A 1 677 ? 6.181 179.902 59.619 1.00 50.53 699 LYS A C 1
ATOM 5009 O O . LYS A 1 677 ? 6.865 180.721 60.153 1.00 50.32 699 LYS A O 1
ATOM 5015 N N . GLU A 1 678 ? 6.673 178.784 59.112 1.00 52.13 700 GLU A N 1
ATOM 5016 C CA . GLU A 1 678 ? 8.128 178.527 59.196 1.00 52.87 700 GLU A CA 1
ATOM 5017 C C . GLU A 1 678 ? 8.444 177.301 58.356 1.00 48.14 700 GLU A C 1
ATOM 5018 O O . GLU A 1 678 ? 7.525 176.617 57.911 1.00 45.53 700 GLU A O 1
ATOM 5024 N N . VAL A 1 679 ? 9.705 177.164 58.004 1.00 46.37 701 VAL A N 1
ATOM 5025 C CA . VAL A 1 679 ? 10.237 176.012 57.236 1.00 46.27 701 VAL A CA 1
ATOM 5026 C C . VAL A 1 679 ? 11.530 175.588 57.921 1.00 48.30 701 VAL A C 1
ATOM 5027 O O . VAL A 1 679 ? 12.326 176.452 58.240 1.00 50.41 701 VAL A O 1
ATOM 5031 N N . THR A 1 680 ? 11.668 174.305 58.194 1.00 51.83 702 THR A N 1
ATOM 5032 C CA . THR A 1 680 ? 12.894 173.697 58.737 1.00 51.27 702 THR A CA 1
ATOM 5033 C C . THR A 1 680 ? 13.390 172.696 57.710 1.00 50.86 702 THR A C 1
ATOM 5034 O O . THR A 1 680 ? 12.628 172.206 56.883 1.00 51.62 702 THR A O 1
ATOM 5038 N N . TYR A 1 681 ? 14.656 172.373 57.831 1.00 50.30 703 TYR A N 1
ATOM 5039 C CA . TYR A 1 681 ? 15.265 171.287 57.054 1.00 51.40 703 TYR A CA 1
ATOM 5040 C C . TYR A 1 681 ? 15.990 170.374 58.026 1.00 51.47 703 TYR A C 1
ATOM 5041 O O . TYR A 1 681 ? 16.593 170.899 58.928 1.00 50.57 703 TYR A O 1
ATOM 5050 N N . ASN A 1 682 ? 15.975 169.080 57.757 1.00 53.83 704 ASN A N 1
ATOM 5051 C CA . ASN A 1 682 ? 16.632 168.050 58.586 1.00 50.21 704 ASN A CA 1
ATOM 5052 C C . ASN A 1 682 ? 17.663 167.379 57.701 1.00 50.84 704 ASN A C 1
ATOM 5053 O O . ASN A 1 682 ? 17.243 166.762 56.683 1.00 50.53 704 ASN A O 1
ATOM 5058 N N . GLN A 1 683 ? 18.945 167.523 58.027 1.00 55.70 705 GLN A N 1
ATOM 5059 C CA . GLN A 1 683 ? 20.038 166.964 57.184 1.00 60.03 705 GLN A CA 1
ATOM 5060 C C . GLN A 1 683 ? 20.030 165.428 57.215 1.00 60.90 705 GLN A C 1
ATOM 5061 O O . GLN A 1 683 ? 20.413 164.817 56.196 1.00 63.28 705 GLN A O 1
ATOM 5067 N N . GLU A 1 684 ? 19.600 164.791 58.302 1.00 60.18 706 GLU A N 1
ATOM 5068 C CA . GLU A 1 684 ? 19.593 163.300 58.335 1.00 64.27 706 GLU A CA 1
ATOM 5069 C C . GLU A 1 684 ? 18.545 162.747 57.338 1.00 61.33 706 GLU A C 1
ATOM 5070 O O . GLU A 1 684 ? 18.902 161.823 56.507 1.00 62.09 706 GLU A O 1
ATOM 5076 N N . SER A 1 685 ? 17.318 163.288 57.348 1.00 55.86 707 SER A N 1
ATOM 5077 C CA . SER A 1 685 ? 16.234 162.835 56.433 1.00 55.94 707 SER A CA 1
ATOM 5078 C C . SER A 1 685 ? 16.385 163.428 55.022 1.00 57.85 707 SER A C 1
ATOM 5079 O O . SER A 1 685 ? 15.865 162.818 54.058 1.00 59.73 707 SER A O 1
ATOM 5082 N N . GLY A 1 686 ? 17.020 164.600 54.884 1.00 57.52 708 GLY A N 1
ATOM 5083 C CA . GLY A 1 686 ? 17.124 165.329 53.599 1.00 56.17 708 GLY A CA 1
ATOM 5084 C C . GLY A 1 686 ? 15.774 165.880 53.175 1.00 55.92 708 GLY A C 1
ATOM 5085 O O . GLY A 1 686 ? 15.542 166.001 51.936 1.00 55.46 708 GLY A O 1
ATOM 5086 N N . LEU A 1 687 ? 14.918 166.192 54.164 1.00 48.99 709 LEU A N 1
ATOM 5087 C CA . LEU A 1 687 ? 13.515 166.608 53.956 1.00 50.12 709 LEU A CA 1
ATOM 5088 C C . LEU A 1 687 ? 13.294 168.004 54.544 1.00 48.96 709 LEU A C 1
ATOM 5089 O O . LEU A 1 687 ? 13.784 168.275 55.669 1.00 45.07 709 LEU A O 1
ATOM 5094 N N . TRP A 1 688 ? 12.524 168.825 53.826 1.00 48.73 710 TRP A N 1
ATOM 5095 C CA . TRP A 1 688 ? 12.008 170.143 54.276 1.00 49.02 710 TRP A CA 1
ATOM 5096 C C . TRP A 1 688 ? 10.603 169.976 54.886 1.00 47.51 710 TRP A C 1
ATOM 5097 O O . TRP A 1 688 ? 9.756 169.273 54.287 1.00 47.45 710 TRP A O 1
ATOM 5108 N N . SER A 1 689 ? 10.318 170.692 55.962 1.00 46.93 711 SER A N 1
ATOM 5109 C CA . SER A 1 689 ? 8.996 170.692 56.626 1.00 49.19 711 SER A CA 1
ATOM 5110 C C . SER A 1 689 ? 8.488 172.132 56.586 1.00 49.87 711 SER A C 1
ATOM 5111 O O . SER A 1 689 ? 9.138 172.976 57.213 1.00 50.14 711 SER A O 1
ATOM 5114 N N . TYR A 1 690 ? 7.417 172.398 55.838 1.00 46.62 712 TYR A N 1
ATOM 5115 C CA . TYR A 1 690 ? 6.780 173.727 55.791 1.00 46.66 712 TYR A CA 1
ATOM 5116 C C . TYR A 1 690 ? 5.621 173.677 56.773 1.00 46.31 712 TYR A C 1
ATOM 5117 O O . TYR A 1 690 ? 4.753 172.824 56.562 1.00 47.32 712 TYR A O 1
ATOM 5126 N N . ILE A 1 691 ? 5.664 174.494 57.828 1.00 47.24 713 ILE A N 1
ATOM 5127 C CA . ILE A 1 691 ? 4.559 174.638 58.813 1.00 45.69 713 ILE A CA 1
ATOM 5128 C C . ILE A 1 691 ? 3.610 175.769 58.398 1.00 45.12 713 ILE A C 1
ATOM 5129 O O . ILE A 1 691 ? 4.071 176.864 58.233 1.00 48.40 713 ILE A O 1
ATOM 5134 N N . PHE A 1 692 ? 2.303 175.520 58.407 1.00 46.31 714 PHE A N 1
ATOM 5135 C CA . PHE A 1 692 ? 1.226 176.522 58.242 1.00 47.75 714 PHE A CA 1
ATOM 5136 C C . PHE A 1 692 ? 0.352 176.533 59.495 1.00 49.81 714 PHE A C 1
ATOM 5137 O O . PHE A 1 692 ? -0.065 175.478 59.964 1.00 50.00 714 PHE A O 1
ATOM 5145 N N . ASP A 1 693 ? 0.014 177.728 59.955 1.00 50.41 715 ASP A N 1
ATOM 5146 C CA . ASP A 1 693 ? -0.655 177.961 61.249 1.00 50.55 715 ASP A CA 1
ATOM 5147 C C . ASP A 1 693 ? -1.854 178.865 60.975 1.00 51.68 715 ASP A C 1
ATOM 5148 O O . ASP A 1 693 ? -1.636 180.006 60.590 1.00 50.29 715 ASP A O 1
ATOM 5153 N N . SER A 1 694 ? -3.078 178.389 61.160 1.00 49.19 716 SER A N 1
ATOM 5154 C CA . SER A 1 694 ? -4.259 179.175 60.760 1.00 51.48 716 SER A CA 1
ATOM 5155 C C . SER A 1 694 ? -4.517 180.327 61.723 1.00 54.23 716 SER A C 1
ATOM 5156 O O . SER A 1 694 ? -5.370 181.179 61.388 1.00 55.06 716 SER A O 1
ATOM 5159 N N . SER A 1 695 ? -3.877 180.342 62.890 1.00 52.47 717 SER A N 1
ATOM 5160 C CA . SER A 1 695 ? -3.986 181.500 63.810 1.00 53.84 717 SER A CA 1
ATOM 5161 C C . SER A 1 695 ? -3.404 182.743 63.108 1.00 53.70 717 SER A C 1
ATOM 5162 O O . SER A 1 695 ? -3.701 183.851 63.536 1.00 57.20 717 SER A O 1
ATOM 5165 N N . LEU A 1 696 ? -2.646 182.591 62.027 1.00 51.77 718 LEU A N 1
ATOM 5166 C CA . LEU A 1 696 ? -2.066 183.772 61.326 1.00 52.59 718 LEU A CA 1
ATOM 5167 C C . LEU A 1 696 ? -3.114 184.435 60.420 1.00 54.28 718 LEU A C 1
ATOM 5168 O O . LEU A 1 696 ? -2.799 185.476 59.879 1.00 56.88 718 LEU A O 1
ATOM 5173 N N . LYS A 1 697 ? -4.307 183.866 60.259 1.00 54.50 719 LYS A N 1
ATOM 5174 C CA . LYS A 1 697 ? -5.372 184.472 59.432 1.00 54.48 719 LYS A CA 1
ATOM 5175 C C . LYS A 1 697 ? -5.806 185.759 60.109 1.00 58.97 719 LYS A C 1
ATOM 5176 O O . LYS A 1 697 ? -5.785 185.831 61.342 1.00 64.76 719 LYS A O 1
ATOM 5182 N N . PRO A 1 698 ? -6.223 186.770 59.315 1.00 56.46 720 PRO A N 1
ATOM 5183 C CA . PRO A 1 698 ? -6.826 187.989 59.851 1.00 57.48 720 PRO A CA 1
ATOM 5184 C C . PRO A 1 698 ? -8.131 187.753 60.630 1.00 59.08 720 PRO A C 1
ATOM 5185 O O . PRO A 1 698 ? -8.813 186.746 60.392 1.00 58.65 720 PRO A O 1
ATOM 5189 N N . SER A 1 699 ? -8.519 188.714 61.474 1.00 61.75 721 SER A N 1
ATOM 5190 C CA . SER A 1 699 ? -9.719 188.601 62.347 1.00 64.12 721 SER A CA 1
ATOM 5191 C C . SER A 1 699 ? -10.991 188.682 61.506 1.00 67.51 721 SER A C 1
ATOM 5192 O O . SER A 1 699 ? -12.010 188.070 61.915 1.00 68.62 721 SER A O 1
ATOM 5195 N N . HIS A 1 700 ? -10.942 189.446 60.404 1.00 66.28 722 HIS A N 1
ATOM 5196 C CA . HIS A 1 700 ? -12.104 189.799 59.557 1.00 67.38 722 HIS A CA 1
ATOM 5197 C C . HIS A 1 700 ? -11.723 189.842 58.074 1.00 65.95 722 HIS A C 1
ATOM 5198 O O . HIS A 1 700 ? -10.553 190.068 57.779 1.00 61.48 722 HIS A O 1
ATOM 5205 N N . ASP A 1 701 ? -12.710 189.459 57.257 1.00 64.12 723 ASP A N 1
ATOM 5206 C CA . ASP A 1 701 ? -12.879 189.514 55.801 1.00 65.29 723 ASP A CA 1
ATOM 5207 C C . ASP A 1 701 ? -12.708 190.926 55.260 1.00 68.50 723 ASP A C 1
ATOM 5208 O O . ASP A 1 701 ? -12.860 191.900 56.031 1.00 67.62 723 ASP A O 1
ATOM 5213 N N . GLY A 1 702 ? -12.751 191.026 53.932 1.00 71.52 724 GLY A N 1
ATOM 5214 C CA . GLY A 1 702 ? -12.964 192.281 53.205 1.00 72.97 724 GLY A CA 1
ATOM 5215 C C . GLY A 1 702 ? -14.393 192.787 53.301 1.00 76.20 724 GLY A C 1
ATOM 5216 O O . GLY A 1 702 ? -14.619 193.940 52.916 1.00 75.50 724 GLY A O 1
ATOM 5217 N N . LYS A 1 703 ? -15.335 191.937 53.706 1.00 77.52 725 LYS A N 1
ATOM 5218 C CA . LYS A 1 703 ? -16.724 192.351 54.044 1.00 79.28 725 LYS A CA 1
ATOM 5219 C C . LYS A 1 703 ? -16.855 192.543 55.557 1.00 78.80 725 LYS A C 1
ATOM 5220 O O . LYS A 1 703 ? -17.977 192.614 56.020 1.00 78.10 725 LYS A O 1
ATOM 5226 N N . GLN A 1 704 ? -15.745 192.577 56.301 1.00 77.32 726 GLN A N 1
ATOM 5227 C CA . GLN A 1 704 ? -15.750 192.882 57.755 1.00 78.00 726 GLN A CA 1
ATOM 5228 C C . GLN A 1 704 ? -16.494 191.802 58.544 1.00 80.22 726 GLN A C 1
ATOM 5229 O O . GLN A 1 704 ? -16.957 192.111 59.643 1.00 84.00 726 GLN A O 1
ATOM 5235 N N . THR A 1 705 ? -16.553 190.571 58.026 1.00 81.29 727 THR A N 1
ATOM 5236 C CA . THR A 1 705 ? -17.145 189.384 58.707 1.00 79.05 727 THR A CA 1
ATOM 5237 C C . THR A 1 705 ? -16.039 188.658 59.460 1.00 77.94 727 THR A C 1
ATOM 5238 O O . THR A 1 705 ? -15.005 188.360 58.861 1.00 73.99 727 THR A O 1
ATOM 5242 N N . PRO A 1 706 ? -16.240 188.355 60.770 1.00 78.66 728 PRO A N 1
ATOM 5243 C CA . PRO A 1 706 ? -15.297 187.550 61.539 1.00 76.38 728 PRO A CA 1
ATOM 5244 C C . PRO A 1 706 ? -14.938 186.283 60.753 1.00 74.66 728 PRO A C 1
ATOM 5245 O O . PRO A 1 706 ? -15.822 185.674 60.178 1.00 73.88 728 PRO A O 1
ATOM 5249 N N . VAL A 1 707 ? -13.640 185.992 60.685 1.00 72.45 729 VAL A N 1
ATOM 5250 C CA . VAL A 1 707 ? -13.073 184.756 60.087 1.00 72.65 729 VAL A CA 1
ATOM 5251 C C . VAL A 1 707 ? -13.136 183.710 61.187 1.00 74.11 729 VAL A C 1
ATOM 5252 O O . VAL A 1 707 ? -12.607 184.013 62.280 1.00 73.45 729 VAL A O 1
ATOM 5256 N N . THR A 1 708 ? -13.757 182.556 60.923 1.00 77.30 730 THR A N 1
ATOM 5257 C CA . THR A 1 708 ? -13.960 181.473 61.935 1.00 80.33 730 THR A CA 1
ATOM 5258 C C . THR A 1 708 ? -13.086 180.237 61.657 1.00 75.96 730 THR A C 1
ATOM 5259 O O . THR A 1 708 ? -13.083 179.387 62.544 1.00 77.52 730 THR A O 1
ATOM 5263 N N . ASP A 1 709 ? -12.401 180.115 60.506 1.00 70.85 731 ASP A N 1
ATOM 5264 C CA . ASP A 1 709 ? -11.549 178.927 60.196 1.00 67.44 731 ASP A CA 1
ATOM 5265 C C . ASP A 1 709 ? -10.080 179.212 60.567 1.00 62.44 731 ASP A C 1
ATOM 5266 O O . ASP A 1 709 ? -9.163 178.681 59.894 1.00 60.51 731 ASP A O 1
ATOM 5271 N N . ASN A 1 710 ? -9.853 179.941 61.662 1.00 61.92 732 ASN A N 1
ATOM 5272 C CA . ASN A 1 710 ? -8.495 180.315 62.146 1.00 64.02 732 ASN A CA 1
ATOM 5273 C C . ASN A 1 710 ? -7.962 179.306 63.176 1.00 60.91 732 ASN A C 1
ATOM 5274 O O . ASN A 1 710 ? -6.964 179.578 63.791 1.00 63.52 732 ASN A O 1
ATOM 5279 N N . MET A 1 711 ? -8.531 178.124 63.274 1.00 59.55 733 MET A N 1
ATOM 5280 C CA . MET A 1 711 ? -8.075 177.105 64.236 1.00 60.64 733 MET A CA 1
ATOM 5281 C C . MET A 1 711 ? -7.332 176.047 63.419 1.00 56.18 733 MET A C 1
ATOM 5282 O O . MET A 1 711 ? -7.822 175.650 62.384 1.00 55.60 733 MET A O 1
ATOM 5287 N N . GLY A 1 712 ? -6.144 175.637 63.827 1.00 53.45 734 GLY A N 1
ATOM 5288 C CA . GLY A 1 712 ? -5.514 174.461 63.215 1.00 51.19 734 GLY A CA 1
ATOM 5289 C C . GLY A 1 712 ? -4.208 174.811 62.554 1.00 49.17 734 GLY A C 1
ATOM 5290 O O . GLY A 1 712 ? -3.626 175.849 62.874 1.00 50.23 734 GLY A O 1
ATOM 5291 N N . PHE A 1 713 ? -3.731 173.928 61.699 1.00 46.33 735 PHE A N 1
ATOM 5292 C CA . PHE A 1 713 ? -2.364 174.001 61.163 1.00 45.03 735 PHE A CA 1
ATOM 5293 C C . PHE A 1 713 ? -2.211 172.887 60.162 1.00 42.22 735 PHE A C 1
ATOM 5294 O O . PHE A 1 713 ? -3.080 172.047 60.036 1.00 46.27 735 PHE A O 1
ATOM 5302 N N . SER A 1 714 ? -1.096 172.894 59.480 1.00 41.64 736 SER A N 1
ATOM 5303 C CA . SER A 1 714 ? -0.849 171.975 58.366 1.00 43.94 736 SER A CA 1
ATOM 5304 C C . SER A 1 714 ? 0.654 171.913 58.129 1.00 43.24 736 SER A C 1
ATOM 5305 O O . SER A 1 714 ? 1.314 172.933 58.327 1.00 45.35 736 SER A O 1
ATOM 5308 N N . VAL A 1 715 ? 1.173 170.734 57.799 1.00 44.17 737 VAL A N 1
ATOM 5309 C CA . VAL A 1 715 ? 2.589 170.511 57.443 1.00 43.41 737 VAL A CA 1
ATOM 5310 C C . VAL A 1 715 ? 2.671 170.011 56.011 1.00 46.61 737 VAL A C 1
ATOM 5311 O O . VAL A 1 715 ? 1.971 169.048 55.679 1.00 46.64 737 VAL A O 1
ATOM 5315 N N . ILE A 1 716 ? 3.508 170.652 55.202 1.00 44.07 738 ILE A N 1
ATOM 5316 C CA . ILE A 1 716 ? 3.854 170.120 53.869 1.00 46.89 738 ILE A CA 1
ATOM 5317 C C . ILE A 1 716 ? 5.305 169.656 53.969 1.00 46.89 738 ILE A C 1
ATOM 5318 O O . ILE A 1 716 ? 6.139 170.394 54.514 1.00 47.01 738 ILE A O 1
ATOM 5323 N N . THR A 1 717 ? 5.576 168.496 53.406 1.00 49.06 739 THR A N 1
ATOM 5324 C CA . THR A 1 717 ? 6.896 167.860 53.440 1.00 52.03 739 THR A CA 1
ATOM 5325 C C . THR A 1 717 ? 7.430 167.885 52.033 1.00 52.59 739 THR A C 1
ATOM 5326 O O . THR A 1 717 ? 6.650 167.520 51.097 1.00 52.12 739 THR A O 1
ATOM 5330 N N . VAL A 1 718 ? 8.671 168.361 51.876 1.00 52.23 740 VAL A N 1
ATOM 5331 C CA . VAL A 1 718 ? 9.290 168.427 50.514 1.00 53.00 740 VAL A CA 1
ATOM 5332 C C . VAL A 1 718 ? 10.511 167.505 50.501 1.00 50.88 740 VAL A C 1
ATOM 5333 O O . VAL A 1 718 ? 11.359 167.589 51.402 1.00 50.69 740 VAL A O 1
ATOM 5337 N N . SER A 1 719 ? 10.599 166.704 49.453 1.00 54.09 741 SER A N 1
ATOM 5338 C CA . SER A 1 719 ? 11.723 165.783 49.194 1.00 60.45 741 SER A CA 1
ATOM 5339 C C . SER A 1 719 ? 12.271 166.056 47.783 1.00 61.54 741 SER A C 1
ATOM 5340 O O . SER A 1 719 ? 11.519 166.601 46.932 1.00 64.02 741 SER A O 1
ATOM 5343 N N . ARG A 1 720 ? 13.533 165.686 47.570 1.00 60.58 742 ARG A N 1
ATOM 5344 C CA . ARG A 1 720 ? 14.235 165.755 46.264 1.00 66.00 742 ARG A CA 1
ATOM 5345 C C . ARG A 1 720 ? 13.785 164.603 45.377 1.00 66.43 742 ARG A C 1
ATOM 5346 O O . ARG A 1 720 ? 13.482 163.528 45.923 1.00 67.58 742 ARG A O 1
ATOM 5354 N N . THR A 1 721 ? 13.823 164.798 44.063 1.00 70.29 743 THR A N 1
ATOM 5355 C CA . THR A 1 721 ? 13.554 163.745 43.048 1.00 73.51 743 THR A CA 1
ATOM 5356 C C . THR A 1 721 ? 14.482 163.942 41.870 1.00 77.23 743 THR A C 1
ATOM 5357 O O . THR A 1 721 ? 14.924 165.093 41.666 1.00 79.59 743 THR A O 1
ATOM 5361 N N . GLY A 1 722 ? 14.674 162.866 41.106 1.00 81.21 744 GLY A N 1
ATOM 5362 C CA . GLY A 1 722 ? 15.490 162.817 39.883 1.00 83.80 744 GLY A CA 1
ATOM 5363 C C . GLY A 1 722 ? 16.898 162.323 40.171 1.00 87.22 744 GLY A C 1
ATOM 5364 O O . GLY A 1 722 ? 17.200 162.043 41.355 1.00 85.74 744 GLY A O 1
ATOM 5365 N N . ILE A 1 723 ? 17.730 162.228 39.126 1.00 92.96 745 ILE A N 1
ATOM 5366 C CA . ILE A 1 723 ? 19.168 161.855 39.229 1.00 95.40 745 ILE A CA 1
ATOM 5367 C C . ILE A 1 723 ? 19.925 163.125 39.625 1.00 91.72 745 ILE A C 1
ATOM 5368 O O . ILE A 1 723 ? 19.902 164.101 38.833 1.00 99.80 745 ILE A O 1
ATOM 5373 N N . GLU A 1 724 ? 20.555 163.087 40.801 1.00 90.40 746 GLU A N 1
ATOM 5374 C CA . GLU A 1 724 ? 21.344 164.168 41.449 1.00 91.14 746 GLU A CA 1
ATOM 5375 C C . GLU A 1 724 ? 22.781 164.147 40.915 1.00 94.03 746 GLU A C 1
ATOM 5376 O O . GLU A 1 724 ? 23.208 163.102 40.402 1.00 97.78 746 GLU A O 1
ATOM 5382 N N . LEU A 1 725 ? 23.505 165.258 41.073 1.00 92.86 747 LEU A N 1
ATOM 5383 C CA . LEU A 1 725 ? 24.837 165.484 40.453 1.00 93.05 747 LEU A CA 1
ATOM 5384 C C . LEU A 1 725 ? 25.853 164.654 41.231 1.00 94.06 747 LEU A C 1
ATOM 5385 O O . LEU A 1 725 ? 25.689 164.519 42.456 1.00 88.96 747 LEU A O 1
ATOM 5390 N N . ASN A 1 726 ? 26.815 164.080 40.509 1.00 98.09 748 ASN A N 1
ATOM 5391 C CA . ASN A 1 726 ? 28.052 163.465 41.056 1.00 100.72 748 ASN A CA 1
ATOM 5392 C C . ASN A 1 726 ? 27.719 162.143 41.761 1.00 101.16 748 ASN A C 1
ATOM 5393 O O . ASN A 1 726 ? 28.302 161.882 42.840 1.00 102.95 748 ASN A O 1
ATOM 5398 N N . GLN A 1 727 ? 26.842 161.309 41.188 1.00 103.71 749 GLN A N 1
ATOM 5399 C CA . GLN A 1 727 ? 26.537 159.983 41.802 1.00 105.10 749 GLN A CA 1
ATOM 5400 C C . GLN A 1 727 ? 27.652 159.037 41.353 1.00 111.40 749 GLN A C 1
ATOM 5401 O O . GLN A 1 727 ? 28.181 158.303 42.215 1.00 111.02 749 GLN A O 1
ATOM 5407 N N . ASP A 1 728 ? 28.007 159.102 40.063 1.00 113.78 750 ASP A N 1
ATOM 5408 C CA . ASP A 1 728 ? 29.057 158.261 39.426 1.00 119.92 750 ASP A CA 1
ATOM 5409 C C . ASP A 1 728 ? 29.515 158.912 38.114 1.00 123.22 750 ASP A C 1
ATOM 5410 O O . ASP A 1 728 ? 28.858 159.867 37.658 1.00 122.16 750 ASP A O 1
ATOM 5415 N N . GLN A 1 729 ? 30.596 158.415 37.515 1.00 125.22 751 GLN A N 1
ATOM 5416 C CA . GLN A 1 729 ? 31.217 159.092 36.353 1.00 130.45 751 GLN A CA 1
ATOM 5417 C C . GLN A 1 729 ? 30.101 159.663 35.464 1.00 131.06 751 GLN A C 1
ATOM 5418 O O . GLN A 1 729 ? 30.280 160.775 34.944 1.00 132.35 751 GLN A O 1
ATOM 5424 N N . ALA A 1 730 ? 28.983 158.943 35.321 1.00 132.35 752 ALA A N 1
ATOM 5425 C CA . ALA A 1 730 ? 27.870 159.265 34.391 1.00 133.98 752 ALA A CA 1
ATOM 5426 C C . ALA A 1 730 ? 27.273 160.653 34.673 1.00 127.94 752 ALA A C 1
ATOM 5427 O O . ALA A 1 730 ? 26.926 161.354 33.693 1.00 131.27 752 ALA A O 1
ATOM 5429 N N . THR A 1 731 ? 27.156 161.019 35.955 1.00 119.09 753 THR A N 1
ATOM 5430 C CA . THR A 1 731 ? 26.347 162.155 36.473 1.00 113.14 753 THR A CA 1
ATOM 5431 C C . THR A 1 731 ? 27.258 163.293 36.957 1.00 111.68 753 THR A C 1
ATOM 5432 O O . THR A 1 731 ? 26.814 164.087 37.785 1.00 108.75 753 THR A O 1
ATOM 5436 N N . THR A 1 732 ? 28.498 163.338 36.474 1.00 116.67 754 THR A N 1
ATOM 5437 C CA . THR A 1 732 ? 29.481 164.443 36.649 1.00 117.88 754 THR A CA 1
ATOM 5438 C C . THR A 1 732 ? 28.947 165.691 35.943 1.00 116.34 754 THR A C 1
ATOM 5439 O O . THR A 1 732 ? 29.218 166.801 36.442 1.00 110.86 754 THR A O 1
ATOM 5443 N N . THR A 1 733 ? 28.273 165.477 34.804 1.00 118.11 755 THR A N 1
ATOM 5444 C CA . THR A 1 733 ? 27.366 166.428 34.110 1.00 118.44 755 THR A CA 1
ATOM 5445 C C . THR A 1 733 ? 25.961 165.826 34.022 1.00 115.85 755 THR A C 1
ATOM 5446 O O . THR A 1 733 ? 25.842 164.583 34.069 1.00 118.22 755 THR A O 1
ATOM 5450 N N . LEU A 1 734 ? 24.961 166.688 33.832 1.00 112.13 756 LEU A N 1
ATOM 5451 C CA . LEU A 1 734 ? 23.511 166.354 33.793 1.00 109.07 756 LEU A CA 1
ATOM 5452 C C . LEU A 1 734 ? 22.860 167.208 32.702 1.00 106.59 756 LEU A C 1
ATOM 5453 O O . LEU A 1 734 ? 23.329 168.340 32.536 1.00 106.89 756 LEU A O 1
ATOM 5458 N N . ASP A 1 735 ? 21.851 166.700 31.981 1.00 106.36 757 ASP A N 1
ATOM 5459 C CA . ASP A 1 735 ? 21.041 167.510 31.023 1.00 107.70 757 ASP A CA 1
ATOM 5460 C C . ASP A 1 735 ? 19.556 167.485 31.425 1.00 104.03 757 ASP A C 1
ATOM 5461 O O . ASP A 1 735 ? 18.740 168.000 30.634 1.00 102.39 757 ASP A O 1
ATOM 5466 N N . VAL A 1 736 ? 19.231 166.980 32.630 1.00 102.53 758 VAL A N 1
ATOM 5467 C CA . VAL A 1 736 ? 17.868 167.017 33.254 1.00 98.54 758 VAL A CA 1
ATOM 5468 C C . VAL A 1 736 ? 17.978 167.581 34.679 1.00 93.16 758 VAL A C 1
ATOM 5469 O O . VAL A 1 736 ? 18.726 167.021 35.491 1.00 93.80 758 VAL A O 1
ATOM 5473 N N . ALA A 1 737 ? 17.227 168.641 34.970 1.00 89.35 759 ALA A N 1
ATOM 5474 C CA . ALA A 1 737 ? 17.195 169.330 36.282 1.00 85.43 759 ALA A CA 1
ATOM 5475 C C . ALA A 1 737 ? 16.646 168.425 37.384 1.00 83.00 759 ALA A C 1
ATOM 5476 O O . ALA A 1 737 ? 15.501 167.995 37.320 1.00 84.26 759 ALA A O 1
ATOM 5478 N N . PRO A 1 738 ? 17.395 168.188 38.483 1.00 80.89 760 PRO A N 1
ATOM 5479 C CA . PRO A 1 738 ? 16.809 167.628 39.691 1.00 79.84 760 PRO A CA 1
ATOM 5480 C C . PRO A 1 738 ? 15.595 168.481 40.063 1.00 77.83 760 PRO A C 1
ATOM 5481 O O . PRO A 1 738 ? 15.610 169.650 39.714 1.00 74.41 760 PRO A O 1
ATOM 5485 N N . SER A 1 739 ? 14.588 167.889 40.724 1.00 76.04 761 SER A N 1
ATOM 5486 C CA . SER A 1 739 ? 13.343 168.604 41.125 1.00 73.32 761 SER A CA 1
ATOM 5487 C C . SER A 1 739 ? 12.965 168.179 42.538 1.00 67.20 761 SER A C 1
ATOM 5488 O O . SER A 1 739 ? 13.833 167.676 43.231 1.00 66.92 761 SER A O 1
ATOM 5491 N N . ALA A 1 740 ? 11.769 168.526 42.981 1.00 65.56 762 ALA A N 1
ATOM 5492 C CA . ALA A 1 740 ? 11.306 168.363 44.376 1.00 62.26 762 ALA A CA 1
ATOM 5493 C C . ALA A 1 740 ? 9.856 167.925 44.288 1.00 62.54 762 ALA A C 1
ATOM 5494 O O . ALA A 1 740 ? 9.261 168.101 43.202 1.00 58.57 762 ALA A O 1
ATOM 5496 N N . LEU A 1 741 ? 9.355 167.322 45.368 1.00 65.38 763 LEU A N 1
ATOM 5497 C CA . LEU A 1 741 ? 7.933 166.910 45.496 1.00 64.35 763 LEU A CA 1
ATOM 5498 C C . LEU A 1 741 ? 7.415 167.385 46.837 1.00 57.40 763 LEU A C 1
ATOM 5499 O O . LEU A 1 741 ? 8.072 167.103 47.834 1.00 59.47 763 LEU A O 1
ATOM 5504 N N . ALA A 1 742 ? 6.336 168.157 46.816 1.00 55.27 764 ALA A N 1
ATOM 5505 C CA . ALA A 1 742 ? 5.631 168.679 48.004 1.00 53.31 764 ALA A CA 1
ATOM 5506 C C . ALA A 1 742 ? 4.420 167.789 48.274 1.00 55.44 764 ALA A C 1
ATOM 5507 O O . ALA A 1 742 ? 3.643 167.533 47.365 1.00 55.30 764 ALA A O 1
ATOM 5509 N N . VAL A 1 743 ? 4.272 167.342 49.509 1.00 53.82 765 VAL A N 1
ATOM 5510 C CA . VAL A 1 743 ? 3.263 166.321 49.880 1.00 55.29 765 VAL A CA 1
ATOM 5511 C C . VAL A 1 743 ? 2.615 166.828 51.158 1.00 51.03 765 VAL A C 1
ATOM 5512 O O . VAL A 1 743 ? 3.383 167.083 52.135 1.00 46.56 765 VAL A O 1
ATOM 5516 N N . GLN A 1 744 ? 1.305 167.095 51.150 1.00 55.69 766 GLN A N 1
ATOM 5517 C CA . GLN A 1 744 ? 0.564 167.389 52.416 1.00 60.46 766 GLN A CA 1
ATOM 5518 C C . GLN A 1 744 ? 0.647 166.086 53.226 1.00 60.65 766 GLN A C 1
ATOM 5519 O O . GLN A 1 744 ? -0.011 165.156 52.907 1.00 65.49 766 GLN A O 1
ATOM 5525 N N . SER A 1 745 ? 1.525 166.090 54.203 1.00 60.96 767 SER A N 1
ATOM 5526 C CA . SER A 1 745 ? 2.071 164.949 54.975 1.00 68.37 767 SER A CA 1
ATOM 5527 C C . SER A 1 745 ? 1.005 164.126 55.751 1.00 64.26 767 SER A C 1
ATOM 5528 O O . SER A 1 745 ? 1.383 163.030 56.117 1.00 63.15 767 SER A O 1
ATOM 5531 N N . GLY A 1 746 ? -0.250 164.595 55.947 1.00 61.02 768 GLY A N 1
ATOM 5532 C CA . GLY A 1 746 ? -1.253 164.055 56.904 1.00 56.97 768 GLY A CA 1
ATOM 5533 C C . GLY A 1 746 ? -1.219 164.721 58.301 1.00 54.48 768 GLY A C 1
ATOM 5534 O O . GLY A 1 746 ? -2.114 164.509 59.080 1.00 56.80 768 GLY A O 1
ATOM 5535 N N . ILE A 1 747 ? -0.210 165.504 58.657 1.00 51.44 769 ILE A N 1
ATOM 5536 C CA . ILE A 1 747 ? -0.113 166.225 59.971 1.00 50.73 769 ILE A CA 1
ATOM 5537 C C . ILE A 1 747 ? -0.903 167.521 59.795 1.00 55.03 769 ILE A C 1
ATOM 5538 O O . ILE A 1 747 ? -0.411 168.421 59.105 1.00 58.07 769 ILE A O 1
ATOM 5543 N N . GLN A 1 748 ? -2.126 167.585 60.300 1.00 55.20 770 GLN A N 1
ATOM 5544 C CA . GLN A 1 748 ? -2.970 168.785 60.163 1.00 55.58 770 GLN A CA 1
ATOM 5545 C C . GLN A 1 748 ? -4.078 168.719 61.197 1.00 57.49 770 GLN A C 1
ATOM 5546 O O . GLN A 1 748 ? -4.359 167.637 61.727 1.00 55.96 770 GLN A O 1
ATOM 5552 N N . SER A 1 749 ? -4.748 169.835 61.359 1.00 55.46 771 SER A N 1
ATOM 5553 C CA . SER A 1 749 ? -5.846 169.998 62.315 1.00 55.32 771 SER A CA 1
ATOM 5554 C C . SER A 1 749 ? -6.680 171.193 61.845 1.00 53.90 771 SER A C 1
ATOM 5555 O O . SER A 1 749 ? -6.091 172.142 61.325 1.00 48.02 771 SER A O 1
ATOM 5558 N N . THR A 1 750 ? -7.962 171.178 62.148 1.00 57.02 772 THR A N 1
ATOM 5559 C CA . THR A 1 750 ? -8.882 172.336 62.050 1.00 59.84 772 THR A CA 1
ATOM 5560 C C . THR A 1 750 ? -9.385 172.729 63.450 1.00 60.14 772 THR A C 1
ATOM 5561 O O . THR A 1 750 ? -10.265 173.594 63.501 1.00 62.04 772 THR A O 1
ATOM 5565 N N . THR A 1 751 ? -8.826 172.175 64.532 1.00 58.20 773 THR A N 1
ATOM 5566 C CA . THR A 1 751 ? -9.384 172.310 65.906 1.00 60.11 773 THR A CA 1
ATOM 5567 C C . THR A 1 751 ? -8.318 172.804 66.906 1.00 62.62 773 THR A C 1
ATOM 5568 O O . THR A 1 751 ? -8.700 173.469 67.874 1.00 68.70 773 THR A O 1
ATOM 5572 N N . GLN A 1 752 ? -7.035 172.507 66.710 1.00 59.31 774 GLN A N 1
ATOM 5573 C CA . GLN A 1 752 ? -5.998 172.740 67.739 1.00 57.40 774 GLN A CA 1
ATOM 5574 C C . GLN A 1 752 ? -5.272 174.066 67.436 1.00 56.13 774 GLN A C 1
ATOM 5575 O O . GLN A 1 752 ? -5.078 174.405 66.243 1.00 55.69 774 GLN A O 1
ATOM 5581 N N . THR A 1 753 ? -4.822 174.773 68.476 1.00 53.32 775 THR A N 1
ATOM 5582 C CA . THR A 1 753 ? -3.868 175.896 68.366 1.00 51.40 775 THR A CA 1
ATOM 5583 C C . THR A 1 753 ? -2.460 175.323 68.419 1.00 49.30 775 THR A C 1
ATOM 5584 O O . THR A 1 753 ? -2.127 174.721 69.433 1.00 49.40 775 THR A O 1
ATOM 5588 N N . LEU A 1 754 ? -1.661 175.527 67.389 1.00 44.11 776 LEU A N 1
ATOM 5589 C CA . LEU A 1 754 ? -0.292 174.987 67.330 1.00 45.58 776 LEU A CA 1
ATOM 5590 C C . LEU A 1 754 ? 0.646 175.767 68.263 1.00 47.81 776 LEU A C 1
ATOM 5591 O O . LEU A 1 754 ? 0.611 176.984 68.291 1.00 53.48 776 LEU A O 1
ATOM 5596 N N . THR A 1 755 ? 1.533 175.055 68.914 1.00 47.68 777 THR A N 1
ATOM 5597 C CA . THR A 1 755 ? 2.724 175.578 69.615 1.00 46.99 777 THR A CA 1
ATOM 5598 C C . THR A 1 755 ? 3.926 175.200 68.766 1.00 44.58 777 THR A C 1
ATOM 5599 O O . THR A 1 755 ? 4.770 176.035 68.568 1.00 50.63 777 THR A O 1
ATOM 5603 N N . GLY A 1 756 ? 4.021 173.972 68.271 1.00 45.36 778 GLY A N 1
ATOM 5604 C CA . GLY A 1 756 ? 5.238 173.571 67.544 1.00 44.43 778 GLY A CA 1
ATOM 5605 C C . GLY A 1 756 ? 5.152 172.216 66.893 1.00 43.73 778 GLY A C 1
ATOM 5606 O O . GLY A 1 756 ? 4.409 171.374 67.394 1.00 48.81 778 GLY A O 1
ATOM 5607 N N . VAL A 1 757 ? 5.931 171.987 65.844 1.00 42.46 779 VAL A N 1
ATOM 5608 C CA . VAL A 1 757 ? 6.093 170.646 65.224 1.00 43.32 779 VAL A CA 1
ATOM 5609 C C . VAL A 1 757 ? 7.568 170.278 65.280 1.00 44.17 779 VAL A C 1
ATOM 5610 O O . VAL A 1 757 ? 8.390 171.045 64.735 1.00 46.15 779 VAL A O 1
ATOM 5614 N N . LEU A 1 758 ? 7.882 169.130 65.896 1.00 41.36 780 LEU A N 1
ATOM 5615 C CA . LEU A 1 758 ? 9.262 168.609 66.029 1.00 41.91 780 LEU A CA 1
ATOM 5616 C C . LEU A 1 758 ? 9.393 167.429 65.091 1.00 42.86 780 LEU A C 1
ATOM 5617 O O . LEU A 1 758 ? 8.841 166.370 65.341 1.00 42.94 780 LEU A O 1
ATOM 5622 N N . PRO A 1 759 ? 10.132 167.597 63.982 1.00 48.08 781 PRO A N 1
ATOM 5623 C CA . PRO A 1 759 ? 10.377 166.502 63.047 1.00 47.17 781 PRO A CA 1
ATOM 5624 C C . PRO A 1 759 ? 11.451 165.592 63.641 1.00 45.25 781 PRO A C 1
ATOM 5625 O O . PRO A 1 759 ? 12.577 165.711 63.285 1.00 46.21 781 PRO A O 1
ATOM 5629 N N . LEU A 1 760 ? 11.056 164.636 64.479 1.00 42.38 782 LEU A N 1
ATOM 5630 C CA . LEU A 1 760 ? 12.027 163.798 65.220 1.00 41.23 782 LEU A CA 1
ATOM 5631 C C . LEU A 1 760 ? 12.838 162.951 64.226 1.00 39.25 782 LEU A C 1
ATOM 5632 O O . LEU A 1 760 ? 14.081 162.744 64.357 1.00 41.52 782 LEU A O 1
ATOM 5637 N N . SER A 1 761 ? 12.141 162.389 63.259 1.00 40.86 783 SER A N 1
ATOM 5638 C CA . SER A 1 761 ? 12.748 161.469 62.263 1.00 42.07 783 SER A CA 1
ATOM 5639 C C . SER A 1 761 ? 11.823 161.405 61.051 1.00 43.72 783 SER A C 1
ATOM 5640 O O . SER A 1 761 ? 10.696 161.948 61.095 1.00 43.00 783 SER A O 1
ATOM 5643 N N . GLU A 1 762 ? 12.276 160.735 60.019 1.00 46.88 784 GLU A N 1
ATOM 5644 C CA . GLU A 1 762 ? 11.457 160.496 58.811 1.00 50.93 784 GLU A CA 1
ATOM 5645 C C . GLU A 1 762 ? 10.178 159.745 59.238 1.00 49.14 784 GLU A C 1
ATOM 5646 O O . GLU A 1 762 ? 9.148 159.997 58.633 1.00 46.29 784 GLU A O 1
ATOM 5652 N N . GLU A 1 763 ? 10.240 158.869 60.261 1.00 49.60 785 GLU A N 1
ATOM 5653 C CA . GLU A 1 763 ? 9.128 157.969 60.661 1.00 48.67 785 GLU A CA 1
ATOM 5654 C C . GLU A 1 763 ? 8.213 158.747 61.618 1.00 46.25 785 GLU A C 1
ATOM 5655 O O . GLU A 1 763 ? 7.051 158.390 61.654 1.00 45.99 785 GLU A O 1
ATOM 5661 N N . PHE A 1 764 ? 8.668 159.801 62.325 1.00 43.37 786 PHE A N 1
ATOM 5662 C CA . PHE A 1 764 ? 7.877 160.410 63.421 1.00 41.82 786 PHE A CA 1
ATOM 5663 C C . PHE A 1 764 ? 7.992 161.922 63.489 1.00 39.47 786 PHE A C 1
ATOM 5664 O O . PHE A 1 764 ? 9.121 162.447 63.516 1.00 39.28 786 PHE A O 1
ATOM 5672 N N . SER A 1 765 ? 6.858 162.555 63.768 1.00 40.90 787 SER A N 1
ATOM 5673 C CA . SER A 1 765 ? 6.764 163.968 64.194 1.00 43.48 787 SER A CA 1
ATOM 5674 C C . SER A 1 765 ? 5.992 164.100 65.507 1.00 43.20 787 SER A C 1
ATOM 5675 O O . SER A 1 765 ? 4.955 163.492 65.642 1.00 45.15 787 SER A O 1
ATOM 5678 N N . ALA A 1 766 ? 6.455 164.968 66.403 1.00 42.13 788 ALA A N 1
ATOM 5679 C CA . ALA A 1 766 ? 5.709 165.370 67.615 1.00 41.55 788 ALA A CA 1
ATOM 5680 C C . ALA A 1 766 ? 5.063 166.731 67.368 1.00 40.41 788 ALA A C 1
ATOM 5681 O O . ALA A 1 766 ? 5.722 167.644 66.911 1.00 44.22 788 ALA A O 1
ATOM 5683 N N . VAL A 1 767 ? 3.793 166.837 67.633 1.00 39.56 789 VAL A N 1
ATOM 5684 C CA . VAL A 1 767 ? 3.055 168.110 67.617 1.00 41.20 789 VAL A CA 1
ATOM 5685 C C . VAL A 1 767 ? 2.757 168.490 69.058 1.00 42.19 789 VAL A C 1
ATOM 5686 O O . VAL A 1 767 ? 2.226 167.659 69.792 1.00 43.56 789 VAL A O 1
ATOM 5690 N N . ILE A 1 768 ? 3.095 169.710 69.429 1.00 43.74 790 ILE A N 1
ATOM 5691 C CA . ILE A 1 768 ? 2.624 170.358 70.677 1.00 44.85 790 ILE A CA 1
ATOM 5692 C C . ILE A 1 768 ? 1.524 171.324 70.276 1.00 45.08 790 ILE A C 1
ATOM 5693 O O . ILE A 1 768 ? 1.790 172.194 69.437 1.00 47.16 790 ILE A O 1
ATOM 5698 N N . ALA A 1 769 ? 0.347 171.179 70.856 1.00 45.95 791 ALA A N 1
ATOM 5699 C CA . ALA A 1 769 ? -0.810 172.049 70.573 1.00 50.53 791 ALA A CA 1
ATOM 5700 C C . ALA A 1 769 ? -1.608 172.220 71.846 1.00 54.59 791 ALA A C 1
ATOM 5701 O O . ALA A 1 769 ? -1.364 171.481 72.794 1.00 55.15 791 ALA A O 1
ATOM 5703 N N . LYS A 1 770 ? -2.561 173.135 71.842 1.00 64.68 792 LYS A N 1
ATOM 5704 C CA . LYS A 1 770 ? -3.570 173.218 72.922 1.00 72.83 792 LYS A CA 1
ATOM 5705 C C . LYS A 1 770 ? -4.943 172.934 72.305 1.00 80.08 792 LYS A C 1
ATOM 5706 O O . LYS A 1 770 ? -5.200 173.376 71.136 1.00 72.56 792 LYS A O 1
ATOM 5712 N N . ASP A 1 771 ? -5.785 172.190 73.033 1.00 94.03 793 ASP A N 1
ATOM 5713 C CA . ASP A 1 771 ? -7.249 172.098 72.757 1.00 106.85 793 ASP A CA 1
ATOM 5714 C C . ASP A 1 771 ? -7.895 173.212 73.587 1.00 113.87 793 ASP A C 1
ATOM 5715 O O . ASP A 1 771 ? -8.416 174.166 72.982 1.00 114.04 793 ASP A O 1
ATOM 5720 N N . SER A 1 772 ? -7.760 173.136 74.915 1.00 127.22 794 SER A N 1
ATOM 5721 C CA . SER A 1 772 ? -8.102 174.220 75.877 1.00 132.88 794 SER A CA 1
ATOM 5722 C C . SER A 1 772 ? -6.941 175.235 75.947 1.00 131.26 794 SER A C 1
ATOM 5723 O O . SER A 1 772 ? -6.678 175.917 74.913 1.00 111.06 794 SER A O 1
ATOM 5726 N N . ASP A 1 773 ? -6.262 175.314 77.104 1.00 130.97 795 ASP A N 1
ATOM 5727 C CA . ASP A 1 773 ? -5.211 176.318 77.427 1.00 125.38 795 ASP A CA 1
ATOM 5728 C C . ASP A 1 773 ? -3.902 175.626 77.841 1.00 121.86 795 ASP A C 1
ATOM 5729 O O . ASP A 1 773 ? -2.916 176.372 78.038 1.00 124.96 795 ASP A O 1
ATOM 5734 N N . GLN A 1 774 ? -3.879 174.285 77.986 1.00 114.54 796 GLN A N 1
ATOM 5735 C CA . GLN A 1 774 ? -2.633 173.501 78.257 1.00 104.20 796 GLN A CA 1
ATOM 5736 C C . GLN A 1 774 ? -2.112 172.858 76.956 1.00 91.81 796 GLN A C 1
ATOM 5737 O O . GLN A 1 774 ? -2.943 172.580 76.034 1.00 83.44 796 GLN A O 1
ATOM 5743 N N . ASN A 1 775 ? -0.785 172.643 76.902 1.00 78.18 797 ASN A N 1
ATOM 5744 C CA . ASN A 1 775 ? -0.055 171.959 75.801 1.00 71.36 797 ASN A CA 1
ATOM 5745 C C . ASN A 1 775 ? -0.247 170.436 75.896 1.00 68.46 797 ASN A C 1
ATOM 5746 O O . ASN A 1 775 ? -0.056 169.893 76.973 1.00 70.88 797 ASN A O 1
ATOM 5751 N N . LYS A 1 776 ? -0.643 169.818 74.779 1.00 63.05 798 LYS A N 1
ATOM 5752 C CA . LYS A 1 776 ? -0.828 168.362 74.524 1.00 58.86 798 LYS A CA 1
ATOM 5753 C C . LYS A 1 776 ? 0.221 167.895 73.510 1.00 48.98 798 LYS A C 1
ATOM 5754 O O . LYS A 1 776 ? 0.587 168.675 72.670 1.00 46.98 798 LYS A O 1
ATOM 5760 N N . ILE A 1 777 ? 0.806 166.719 73.681 1.00 46.49 799 ILE A N 1
ATOM 5761 C CA . ILE A 1 777 ? 1.757 166.072 72.735 1.00 44.31 799 ILE A CA 1
ATOM 5762 C C . ILE A 1 777 ? 1.027 164.987 71.935 1.00 44.44 799 ILE A C 1
ATOM 5763 O O . ILE A 1 777 ? 0.468 164.054 72.531 1.00 47.44 799 ILE A O 1
ATOM 5768 N N . ASP A 1 778 ? 1.016 165.135 70.621 1.00 45.73 800 ASP A N 1
ATOM 5769 C CA . ASP A 1 778 ? 0.560 164.120 69.636 1.00 45.55 800 ASP A CA 1
ATOM 5770 C C . ASP A 1 778 ? 1.774 163.587 68.871 1.00 43.01 800 ASP A C 1
ATOM 5771 O O . ASP A 1 778 ? 2.685 164.351 68.518 1.00 46.64 800 ASP A O 1
ATOM 5776 N N . ILE A 1 779 ? 1.838 162.282 68.699 1.00 40.97 801 ILE A N 1
ATOM 5777 C CA . ILE A 1 779 ? 2.899 161.646 67.885 1.00 39.14 801 ILE A CA 1
ATOM 5778 C C . ILE A 1 779 ? 2.224 161.250 66.573 1.00 39.80 801 ILE A C 1
ATOM 5779 O O . ILE A 1 779 ? 1.142 160.628 66.603 1.00 38.77 801 ILE A O 1
ATOM 5784 N N . TYR A 1 780 ? 2.793 161.711 65.471 1.00 39.84 802 TYR A N 1
ATOM 5785 C CA . TYR A 1 780 ? 2.332 161.322 64.121 1.00 41.16 802 TYR A CA 1
ATOM 5786 C C . TYR A 1 780 ? 3.351 160.361 63.554 1.00 40.93 802 TYR A C 1
ATOM 5787 O O . TYR A 1 780 ? 4.567 160.617 63.596 1.00 39.93 802 TYR A O 1
ATOM 5796 N N . LYS A 1 781 ? 2.844 159.276 63.021 1.00 43.12 803 LYS A N 1
ATOM 5797 C CA . LYS A 1 781 ? 3.683 158.185 62.508 1.00 44.87 803 LYS A CA 1
ATOM 5798 C C . LYS A 1 781 ? 3.492 158.092 60.998 1.00 43.60 803 LYS A C 1
ATOM 5799 O O . LYS A 1 781 ? 2.342 158.054 60.533 1.00 42.71 803 LYS A O 1
ATOM 5805 N N . ASN A 1 782 ? 4.598 157.943 60.298 1.00 44.16 804 ASN A N 1
ATOM 5806 C CA . ASN A 1 782 ? 4.622 157.943 58.810 1.00 47.79 804 ASN A CA 1
ATOM 5807 C C . ASN A 1 782 ? 4.302 156.530 58.340 1.00 49.17 804 ASN A C 1
ATOM 5808 O O . ASN A 1 782 ? 5.090 155.644 58.557 1.00 54.34 804 ASN A O 1
ATOM 5813 N N . ASN A 1 783 ? 3.136 156.312 57.775 1.00 51.63 805 ASN A N 1
ATOM 5814 C CA . ASN A 1 783 ? 2.743 154.997 57.234 1.00 54.57 805 ASN A CA 1
ATOM 5815 C C . ASN A 1 783 ? 2.847 155.039 55.704 1.00 58.05 805 ASN A C 1
ATOM 5816 O O . ASN A 1 783 ? 1.890 155.508 55.059 1.00 58.28 805 ASN A O 1
ATOM 5821 N N . ASN A 1 784 ? 3.975 154.570 55.157 1.00 62.85 806 ASN A N 1
ATOM 5822 C CA . ASN A 1 784 ? 4.209 154.442 53.686 1.00 69.84 806 ASN A CA 1
ATOM 5823 C C . ASN A 1 784 ? 4.012 155.813 53.027 1.00 64.23 806 ASN A C 1
ATOM 5824 O O . ASN A 1 784 ? 3.245 155.873 52.106 1.00 61.32 806 ASN A O 1
ATOM 5829 N N . GLY A 1 785 ? 4.557 156.888 53.591 1.00 61.39 807 GLY A N 1
ATOM 5830 C CA . GLY A 1 785 ? 4.448 158.239 53.000 1.00 61.59 807 GLY A CA 1
ATOM 5831 C C . GLY A 1 785 ? 3.350 159.121 53.594 1.00 60.59 807 GLY A C 1
ATOM 5832 O O . GLY A 1 785 ? 3.439 160.340 53.410 1.00 65.09 807 GLY A O 1
ATOM 5833 N N . LEU A 1 786 ? 2.355 158.566 54.292 1.00 59.92 808 LEU A N 1
ATOM 5834 C CA . LEU A 1 786 ? 1.264 159.359 54.917 1.00 58.83 808 LEU A CA 1
ATOM 5835 C C . LEU A 1 786 ? 1.353 159.326 56.458 1.00 55.25 808 LEU A C 1
ATOM 5836 O O . LEU A 1 786 ? 1.343 158.249 57.054 1.00 51.41 808 LEU A O 1
ATOM 5841 N N . PHE A 1 787 ? 1.430 160.479 57.103 1.00 53.64 809 PHE A N 1
ATOM 5842 C CA . PHE A 1 787 ? 1.498 160.609 58.580 1.00 49.27 809 PHE A CA 1
ATOM 5843 C C . PHE A 1 787 ? 0.093 160.429 59.131 1.00 50.64 809 PHE A C 1
ATOM 5844 O O . PHE A 1 787 ? -0.816 160.975 58.492 1.00 52.02 809 PHE A O 1
ATOM 5852 N N . GLU A 1 788 ? -0.057 159.616 60.183 1.00 46.74 810 GLU A N 1
ATOM 5853 C CA . GLU A 1 788 ? -1.339 159.359 60.882 1.00 52.76 810 GLU A CA 1
ATOM 5854 C C . GLU A 1 788 ? -1.063 159.515 62.380 1.00 48.18 810 GLU A C 1
ATOM 5855 O O . GLU A 1 788 ? -0.034 159.060 62.866 1.00 42.61 810 GLU A O 1
ATOM 5861 N N . ILE A 1 789 ? -2.013 160.036 63.112 1.00 48.38 811 ILE A N 1
ATOM 5862 C CA . ILE A 1 789 ? -1.828 160.164 64.575 1.00 47.97 811 ILE A CA 1
ATOM 5863 C C . ILE A 1 789 ? -1.728 158.744 65.139 1.00 45.49 811 ILE A C 1
ATOM 5864 O O . ILE A 1 789 ? -2.428 157.896 64.661 1.00 45.21 811 ILE A O 1
ATOM 5869 N N . ASP A 1 790 ? -0.821 158.481 66.059 1.00 40.49 812 ASP A N 1
ATOM 5870 C CA . ASP A 1 790 ? -0.761 157.182 66.756 1.00 43.25 812 ASP A CA 1
ATOM 5871 C C . ASP A 1 790 ? -1.130 157.483 68.228 1.00 41.17 812 ASP A C 1
ATOM 5872 O O . ASP A 1 790 ? -0.284 158.018 68.974 1.00 40.64 812 ASP A O 1
ATOM 5877 N N . THR A 1 791 ? -2.342 157.173 68.612 1.00 41.42 813 THR A N 1
ATOM 5878 C CA . THR A 1 791 ? -2.913 157.607 69.885 1.00 42.79 813 THR A CA 1
ATOM 5879 C C . THR A 1 791 ? -2.227 156.872 71.036 1.00 44.46 813 THR A C 1
ATOM 5880 O O . THR A 1 791 ? -2.005 157.545 72.063 1.00 41.71 813 THR A O 1
ATOM 5884 N N . GLN A 1 792 ? -1.879 155.591 70.871 1.00 44.35 814 GLN A N 1
ATOM 5885 C CA . GLN A 1 792 ? -1.149 154.835 71.938 1.00 45.24 814 GLN A CA 1
ATOM 5886 C C . GLN A 1 792 ? 0.274 155.393 72.128 1.00 45.26 814 GLN A C 1
ATOM 5887 O O . GLN A 1 792 ? 0.679 155.618 73.299 1.00 42.19 814 GLN A O 1
ATOM 5893 N N . LEU A 1 793 ? 1.017 155.691 71.064 1.00 43.58 815 LEU A N 1
ATOM 5894 C CA . LEU A 1 793 ? 2.356 156.263 71.239 1.00 42.35 815 LEU A CA 1
ATOM 5895 C C . LEU A 1 793 ? 2.227 157.647 71.877 1.00 41.76 815 LEU A C 1
ATOM 5896 O O . LEU A 1 793 ? 3.113 158.020 72.665 1.00 39.47 815 LEU A O 1
ATOM 5901 N N . SER A 1 794 ? 1.229 158.425 71.453 1.00 40.14 816 SER A N 1
ATOM 5902 C CA . SER A 1 794 ? 0.984 159.803 71.933 1.00 41.81 816 SER A CA 1
ATOM 5903 C C . SER A 1 794 ? 0.839 159.761 73.469 1.00 42.08 816 SER A C 1
ATOM 5904 O O . SER A 1 794 ? 1.450 160.547 74.165 1.00 38.97 816 SER A O 1
ATOM 5907 N N . ASN A 1 795 ? 0.003 158.875 73.952 1.00 43.41 817 ASN A N 1
ATOM 5908 C CA . ASN A 1 795 ? -0.293 158.689 75.380 1.00 42.95 817 ASN A CA 1
ATOM 5909 C C . ASN A 1 795 ? 1.003 158.241 76.058 1.00 42.59 817 ASN A C 1
ATOM 5910 O O . ASN A 1 795 ? 1.317 158.807 77.111 1.00 42.31 817 ASN A O 1
ATOM 5915 N N . SER A 1 796 ? 1.756 157.316 75.473 1.00 39.55 818 SER A N 1
ATOM 5916 C CA . SER A 1 796 ? 3.053 156.874 76.043 1.00 41.26 818 SER A CA 1
ATOM 5917 C C . SER A 1 796 ? 4.008 158.060 76.180 1.00 41.98 818 SER A C 1
ATOM 5918 O O . SER A 1 796 ? 4.521 158.282 77.294 1.00 36.06 818 SER A O 1
ATOM 5921 N N . VAL A 1 797 ? 4.159 158.868 75.118 1.00 38.96 819 VAL A N 1
ATOM 5922 C CA . VAL A 1 797 ? 5.143 159.978 75.140 1.00 38.08 819 VAL A CA 1
ATOM 5923 C C . VAL A 1 797 ? 4.679 161.078 76.110 1.00 41.03 819 VAL A C 1
ATOM 5924 O O . VAL A 1 797 ? 5.508 161.643 76.826 1.00 42.16 819 VAL A O 1
ATOM 5928 N N . ALA A 1 798 ? 3.387 161.324 76.177 1.00 37.82 820 ALA A N 1
ATOM 5929 C CA . ALA A 1 798 ? 2.817 162.396 76.974 1.00 39.80 820 ALA A CA 1
ATOM 5930 C C . ALA A 1 798 ? 2.855 162.011 78.439 1.00 43.08 820 ALA A C 1
ATOM 5931 O O . ALA A 1 798 ? 2.783 162.929 79.258 1.00 47.23 820 ALA A O 1
ATOM 5933 N N . THR A 1 799 ? 2.961 160.728 78.770 1.00 42.70 821 THR A N 1
ATOM 5934 C CA . THR A 1 799 ? 2.988 160.298 80.191 1.00 42.80 821 THR A CA 1
ATOM 5935 C C . THR A 1 799 ? 4.441 160.396 80.639 1.00 43.55 821 THR A C 1
ATOM 5936 O O . THR A 1 799 ? 5.159 159.314 80.660 1.00 43.43 821 THR A O 1
ATOM 5940 N N . ASN A 1 800 ? 4.862 161.618 80.971 1.00 42.64 822 ASN A N 1
ATOM 5941 C CA . ASN A 1 800 ? 6.255 161.893 81.400 1.00 44.79 822 ASN A CA 1
ATOM 5942 C C . ASN A 1 800 ? 6.2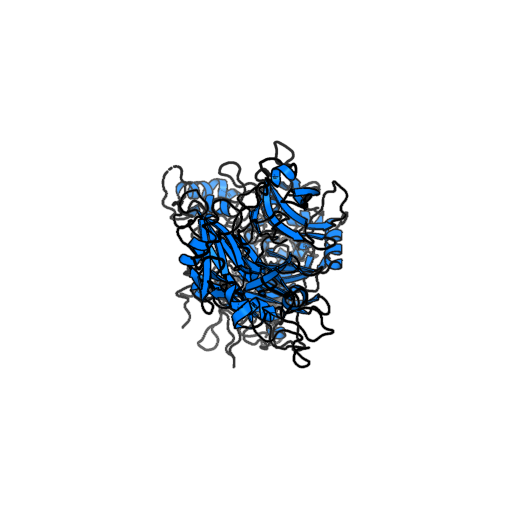68 162.162 82.914 1.00 47.79 822 ASN A C 1
ATOM 5943 O O . ASN A 1 800 ? 7.386 162.227 83.518 1.00 50.51 822 ASN A O 1
ATOM 5948 N N . ASN A 1 801 ? 5.082 162.342 83.505 1.00 50.70 823 ASN A N 1
ATOM 5949 C CA . ASN A 1 801 ? 4.862 162.520 84.967 1.00 52.91 823 ASN A CA 1
ATOM 5950 C C . ASN A 1 801 ? 5.545 163.805 85.441 1.00 54.17 823 ASN A C 1
ATOM 5951 O O . ASN A 1 801 ? 6.104 163.800 86.562 1.00 55.30 823 ASN A O 1
ATOM 5956 N N . GLY A 1 802 ? 5.544 164.848 84.598 1.00 54.79 824 GLY A N 1
ATOM 5957 C CA . GLY A 1 802 ? 6.234 166.126 84.872 1.00 55.17 824 GLY A CA 1
ATOM 5958 C C . GLY A 1 802 ? 7.756 166.106 84.666 1.00 56.79 824 GLY A C 1
ATOM 5959 O O . GLY A 1 802 ? 8.341 167.153 84.868 1.00 63.14 824 GLY A O 1
ATOM 5960 N N . GLY A 1 803 ? 8.402 164.983 84.307 1.00 54.10 825 GLY A N 1
ATOM 5961 C CA . GLY A 1 803 ? 9.831 164.954 83.945 1.00 50.13 825 GLY A CA 1
ATOM 5962 C C . GLY A 1 803 ? 10.004 165.324 82.485 1.00 48.26 825 GLY A C 1
ATOM 5963 O O . GLY A 1 803 ? 9.013 165.689 81.809 1.00 49.94 825 GLY A O 1
ATOM 5964 N N . LEU A 1 804 ? 11.210 165.205 81.971 1.00 45.13 826 LEU A N 1
ATOM 5965 C CA . LEU A 1 804 ? 11.563 165.701 80.623 1.00 44.48 826 LEU A CA 1
ATOM 5966 C C . LEU A 1 804 ? 11.205 164.639 79.594 1.00 45.02 826 LEU A C 1
ATOM 5967 O O . LEU A 1 804 ? 11.091 164.984 78.423 1.00 46.19 826 LEU A O 1
ATOM 5972 N N . ALA A 1 805 ? 11.154 163.382 80.005 1.00 41.67 827 ALA A N 1
ATOM 5973 C CA . ALA A 1 805 ? 11.054 162.237 79.083 1.00 41.19 827 ALA A CA 1
ATOM 5974 C C . ALA A 1 805 ? 9.936 161.283 79.508 1.00 40.74 827 ALA A C 1
ATOM 5975 O O . ALA A 1 805 ? 9.440 161.338 80.615 1.00 39.81 827 ALA A O 1
ATOM 5977 N N . PRO A 1 806 ? 9.445 160.450 78.576 1.00 40.10 828 PRO A N 1
ATOM 5978 C CA . PRO A 1 806 ? 8.371 159.505 78.875 1.00 39.41 828 PRO A CA 1
ATOM 5979 C C . PRO A 1 806 ? 8.767 158.598 80.029 1.00 38.42 828 PRO A C 1
ATOM 5980 O O . PRO A 1 806 ? 9.865 158.141 80.032 1.00 38.80 828 PRO A O 1
ATOM 5984 N N . SER A 1 807 ? 7.808 158.244 80.869 1.00 38.59 829 SER A N 1
ATOM 5985 C CA . SER A 1 807 ? 8.020 157.250 81.941 1.00 38.53 829 SER A CA 1
ATOM 5986 C C . SER A 1 807 ? 8.428 155.898 81.346 1.00 39.34 829 SER A C 1
ATOM 5987 O O . SER A 1 807 ? 8.076 155.528 80.166 1.00 35.20 829 SER A O 1
ATOM 5990 N N . TYR A 1 808 ? 9.000 155.097 82.216 1.00 38.73 830 TYR A N 1
ATOM 5991 C CA . TYR A 1 808 ? 9.379 153.700 81.978 1.00 39.22 830 TYR A CA 1
ATOM 5992 C C . TYR A 1 808 ? 8.586 152.796 82.905 1.00 41.12 830 TYR A C 1
ATOM 5993 O O . TYR A 1 808 ? 8.758 152.889 84.092 1.00 40.54 830 TYR A O 1
ATOM 6002 N N . THR A 1 809 ? 7.841 151.836 82.377 1.00 44.42 831 THR A N 1
ATOM 6003 C CA . THR A 1 809 ? 7.074 150.867 83.198 1.00 42.55 831 THR A CA 1
ATOM 6004 C C . THR A 1 809 ? 7.506 149.481 82.787 1.00 44.74 831 THR A C 1
ATOM 6005 O O . THR A 1 809 ? 7.420 149.194 81.594 1.00 42.74 831 THR A O 1
ATOM 6009 N N . GLU A 1 810 ? 7.835 148.622 83.740 1.00 43.47 832 GLU A N 1
ATOM 6010 C CA . GLU A 1 810 ? 8.385 147.278 83.462 1.00 46.02 832 GLU A CA 1
ATOM 6011 C C . GLU A 1 810 ? 7.420 146.423 82.612 1.00 47.68 832 GLU A C 1
ATOM 6012 O O . GLU A 1 810 ? 7.860 145.604 81.807 1.00 45.60 832 GLU A O 1
ATOM 6018 N N . ASN A 1 811 ? 6.129 146.491 82.880 1.00 48.93 833 ASN A N 1
ATOM 6019 C CA . ASN A 1 811 ? 5.141 145.471 82.437 1.00 54.58 833 ASN A CA 1
ATOM 6020 C C . ASN A 1 811 ? 4.513 146.010 81.156 1.00 50.48 833 ASN A C 1
ATOM 6021 O O . ASN A 1 811 ? 3.528 145.440 80.673 1.00 52.36 833 ASN A O 1
ATOM 6026 N N . ARG A 1 812 ? 5.025 147.101 80.618 1.00 48.16 834 ARG A N 1
ATOM 6027 C CA . ARG A 1 812 ? 4.270 147.763 79.532 1.00 49.51 834 ARG A CA 1
ATOM 6028 C C . ARG A 1 812 ? 5.179 147.983 78.324 1.00 45.16 834 ARG A C 1
ATOM 6029 O O . ARG A 1 812 ? 6.365 148.331 78.488 1.00 38.10 834 ARG A O 1
ATOM 6037 N N . VAL A 1 813 ? 4.618 147.784 77.138 1.00 41.95 835 VAL A N 1
ATOM 6038 C CA . VAL A 1 813 ? 5.256 148.261 75.901 1.00 42.39 835 VAL A CA 1
ATOM 6039 C C . VAL A 1 813 ? 4.952 149.747 75.864 1.00 42.27 835 VAL A C 1
ATOM 6040 O O . VAL A 1 813 ? 3.823 150.104 75.497 1.00 45.56 835 VAL A O 1
ATOM 6044 N N . ASP A 1 814 ? 5.889 150.591 76.282 1.00 39.30 836 ASP A N 1
ATOM 6045 C CA . ASP A 1 814 ? 5.604 152.046 76.342 1.00 40.85 836 ASP A CA 1
ATOM 6046 C C . ASP A 1 814 ? 6.494 152.708 75.268 1.00 39.85 836 ASP A C 1
ATOM 6047 O O . ASP A 1 814 ? 6.860 152.007 74.297 1.00 40.53 836 ASP A O 1
ATOM 6052 N N . ALA A 1 815 ? 6.813 153.994 75.404 1.00 39.66 837 ALA A N 1
ATOM 6053 C CA . ALA A 1 815 ? 7.713 154.719 74.486 1.00 39.00 837 ALA A CA 1
ATOM 6054 C C . ALA A 1 815 ? 9.038 153.982 74.430 1.00 40.98 837 ALA A C 1
ATOM 6055 O O . ALA A 1 815 ? 9.671 154.069 73.387 1.00 42.45 837 ALA A O 1
ATOM 6057 N N . TRP A 1 816 ? 9.372 153.189 75.465 1.00 39.76 838 TRP A N 1
ATOM 6058 C CA . TRP A 1 816 ? 10.674 152.471 75.516 1.00 38.85 838 TRP A CA 1
ATOM 6059 C C . TRP A 1 816 ? 10.589 151.004 75.128 1.00 36.47 838 TRP A C 1
ATOM 6060 O O . TRP A 1 816 ? 11.580 150.278 75.414 1.00 34.22 838 TRP A O 1
ATOM 6071 N N . GLY A 1 817 ? 9.514 150.584 74.463 1.00 37.12 839 GLY A N 1
ATOM 6072 C CA . GLY A 1 817 ? 9.356 149.156 74.153 1.00 38.70 839 GLY A CA 1
ATOM 6073 C C . GLY A 1 817 ? 9.089 148.430 75.460 1.00 42.49 839 GLY A C 1
ATOM 6074 O O . GLY A 1 817 ? 8.529 149.066 76.353 1.00 38.21 839 GLY A O 1
ATOM 6075 N N . LYS A 1 818 ? 9.449 147.156 75.549 1.00 40.41 840 LYS A N 1
ATOM 6076 C CA . LYS A 1 818 ? 9.365 146.393 76.786 1.00 40.84 840 LYS A CA 1
ATOM 6077 C C . LYS A 1 818 ? 10.621 145.536 76.890 1.00 39.89 840 LYS A C 1
ATOM 6078 O O . LYS A 1 818 ? 10.955 144.893 75.923 1.00 40.73 840 LYS A O 1
ATOM 6084 N N . VAL A 1 819 ? 11.259 145.542 78.045 1.00 38.85 841 VAL A N 1
ATOM 6085 C CA . VAL A 1 819 ? 12.442 144.695 78.310 1.00 40.20 841 VAL A CA 1
ATOM 6086 C C . VAL A 1 819 ? 12.060 143.658 79.331 1.00 41.32 841 VAL A C 1
ATOM 6087 O O . VAL A 1 819 ? 11.641 144.098 80.389 1.00 42.49 841 VAL A O 1
ATOM 6091 N N . GLU A 1 820 ? 12.165 142.371 79.005 1.00 44.66 842 GLU A N 1
ATOM 6092 C CA . GLU A 1 820 ? 12.083 141.286 80.001 1.00 49.32 842 GLU A CA 1
ATOM 6093 C C . GLU A 1 820 ? 13.471 140.670 80.166 1.00 48.18 842 GLU A C 1
ATOM 6094 O O . GLU A 1 820 ? 13.955 140.021 79.234 1.00 45.47 842 GLU A O 1
ATOM 6100 N N . PHE A 1 821 ? 14.033 140.759 81.361 1.00 45.86 843 PHE A N 1
ATOM 6101 C CA . PHE A 1 821 ? 15.344 140.149 81.674 1.00 45.00 843 PHE A CA 1
ATOM 6102 C C . PHE A 1 821 ? 15.165 138.663 81.891 1.00 47.27 843 PHE A C 1
ATOM 6103 O O . PHE A 1 821 ? 14.106 138.291 82.329 1.00 49.03 843 PHE A O 1
ATOM 6111 N N . ALA A 1 822 ? 16.135 137.858 81.444 1.00 48.36 844 ALA A N 1
ATOM 6112 C CA . ALA A 1 822 ? 16.271 136.442 81.803 1.00 46.48 844 ALA A CA 1
ATOM 6113 C C . ALA A 1 822 ? 16.409 136.344 83.315 1.00 46.85 844 ALA A C 1
ATOM 6114 O O . ALA A 1 822 ? 16.938 137.236 83.958 1.00 49.31 844 ALA A O 1
ATOM 6116 N N . ASP A 1 823 ? 16.035 135.223 83.849 1.00 51.78 845 ASP A N 1
ATOM 6117 C CA . ASP A 1 823 ? 16.267 134.847 85.253 1.00 52.22 845 ASP A CA 1
ATOM 6118 C C . ASP A 1 823 ? 17.759 134.520 85.426 1.00 53.54 845 ASP A C 1
ATOM 6119 O O . ASP A 1 823 ? 18.402 134.119 84.432 1.00 55.02 845 ASP A O 1
ATOM 6124 N N . ASN A 1 824 ? 18.272 134.596 86.652 1.00 51.40 846 ASN A N 1
ATOM 6125 C CA . ASN A 1 824 ? 19.679 134.291 87.014 1.00 52.94 846 ASN A CA 1
ATOM 6126 C C . ASN A 1 824 ? 20.057 132.845 86.667 1.00 56.81 846 ASN A C 1
ATOM 6127 O O . ASN A 1 824 ? 21.253 132.589 86.517 1.00 53.14 846 ASN A O 1
ATOM 6132 N N . SER A 1 825 ? 19.076 131.936 86.626 1.00 62.17 847 SER A N 1
ATOM 6133 C CA . SER A 1 825 ? 19.244 130.472 86.396 1.00 64.82 847 SER A CA 1
ATOM 6134 C C . SER A 1 825 ? 19.667 130.213 84.940 1.00 68.30 847 SER A C 1
ATOM 6135 O O . SER A 1 825 ? 19.830 129.065 84.586 1.00 73.09 847 SER A O 1
ATOM 6138 N N . VAL A 1 826 ? 19.774 131.250 84.119 1.00 66.70 848 VAL A N 1
ATOM 6139 C CA . VAL A 1 826 ? 20.188 131.111 82.704 1.00 69.92 848 VAL A CA 1
ATOM 6140 C C . VAL A 1 826 ? 21.717 130.967 82.664 1.00 72.58 848 VAL A C 1
ATOM 6141 O O . VAL A 1 826 ? 22.208 130.292 81.761 1.00 78.62 848 VAL A O 1
ATOM 6145 N N . LEU A 1 827 ? 22.434 131.525 83.641 1.00 69.27 849 LEU A N 1
ATOM 6146 C CA . LEU A 1 827 ? 23.906 131.351 83.769 1.00 70.17 849 LEU A CA 1
ATOM 6147 C C . LEU A 1 827 ? 24.238 129.846 83.829 1.00 73.63 849 LEU A C 1
ATOM 6148 O O . LEU A 1 827 ? 24.996 129.401 82.975 1.00 69.12 849 LEU A O 1
ATOM 6153 N N . GLN A 1 828 ? 23.653 129.096 84.770 1.00 77.47 850 GLN A N 1
ATOM 6154 C CA . GLN A 1 828 ? 23.969 127.660 85.051 1.00 84.27 850 GLN A CA 1
ATOM 6155 C C . GLN A 1 828 ? 23.539 126.777 83.875 1.00 89.38 850 GLN A C 1
ATOM 6156 O O . GLN A 1 828 ? 24.343 125.918 83.452 1.00 100.49 850 GLN A O 1
ATOM 6162 N N . ALA A 1 829 ? 22.310 126.959 83.399 1.00 90.82 851 ALA A N 1
ATOM 6163 C CA . ALA A 1 829 ? 21.703 126.226 82.263 1.00 92.59 851 ALA A CA 1
ATOM 6164 C C . ALA A 1 829 ? 22.559 126.383 80.992 1.00 91.89 851 ALA A C 1
ATOM 6165 O O . ALA A 1 829 ? 22.606 125.401 80.238 1.00 97.70 851 ALA A O 1
ATOM 6167 N N . ARG A 1 830 ? 23.213 127.534 80.778 1.00 87.28 852 ARG A N 1
ATOM 6168 C CA . ARG A 1 830 ? 23.991 127.851 79.542 1.00 89.92 852 ARG A CA 1
ATOM 6169 C C . ARG A 1 830 ? 25.515 127.682 79.735 1.00 92.16 852 ARG A C 1
ATOM 6170 O O . ARG A 1 830 ? 26.266 127.889 78.739 1.00 93.54 852 ARG A O 1
ATOM 6178 N N . ASN A 1 831 ? 25.946 127.312 80.954 1.00 91.85 853 ASN A N 1
ATOM 6179 C CA . ASN A 1 831 ? 27.340 126.993 81.395 1.00 94.70 853 ASN A CA 1
ATOM 6180 C C . ASN A 1 831 ? 28.260 128.215 81.229 1.00 92.25 853 ASN A C 1
ATOM 6181 O O . ASN A 1 831 ? 29.502 128.047 81.128 1.00 95.83 853 ASN A O 1
ATOM 6186 N N . LEU A 1 832 ? 27.640 129.394 81.244 1.00 85.03 854 LEU A N 1
ATOM 6187 C CA . LEU A 1 832 ? 28.242 130.748 81.324 1.00 83.80 854 LEU A CA 1
ATOM 6188 C C . LEU A 1 832 ? 28.914 130.997 82.697 1.00 82.90 854 LEU A C 1
ATOM 6189 O O . LEU A 1 832 ? 29.738 131.913 82.770 1.00 78.76 854 LEU A O 1
ATOM 6194 N N . VAL A 1 833 ? 28.564 130.261 83.762 1.00 86.50 855 VAL A N 1
ATOM 6195 C CA . VAL A 1 833 ? 29.214 130.338 85.115 1.00 88.96 855 VAL A CA 1
ATOM 6196 C C . VAL A 1 833 ? 30.731 130.125 84.955 1.00 95.64 855 VAL A C 1
ATOM 6197 O O . VAL A 1 833 ? 31.500 130.733 85.758 1.00 95.74 855 VAL A O 1
ATOM 6201 N N . ASP A 1 834 ? 31.137 129.297 83.972 1.00 95.90 856 ASP A N 1
ATOM 6202 C CA . ASP A 1 834 ? 32.555 128.960 83.672 1.00 98.61 856 ASP A CA 1
ATOM 6203 C C . ASP A 1 834 ? 33.247 130.120 82.946 1.00 92.12 856 ASP A C 1
ATOM 6204 O O . ASP A 1 834 ? 34.465 130.034 82.788 1.00 98.05 856 ASP A O 1
ATOM 6209 N N . LYS A 1 835 ? 32.505 131.153 82.536 1.00 86.53 857 LYS A N 1
ATOM 6210 C CA . LYS A 1 835 ? 33.024 132.470 82.063 1.00 84.44 857 LYS A CA 1
ATOM 6211 C C . LYS A 1 835 ? 33.198 133.444 83.244 1.00 81.00 857 LYS A C 1
ATOM 6212 O O . LYS A 1 835 ? 32.421 133.350 84.232 1.00 77.23 857 LYS A O 1
ATOM 6218 N N . THR A 1 836 ? 34.153 134.372 83.151 1.00 78.19 858 THR A N 1
ATOM 6219 C CA . THR A 1 836 ? 34.331 135.457 84.143 1.00 76.18 858 THR A CA 1
ATOM 6220 C C . THR A 1 836 ? 33.430 136.634 83.768 1.00 73.68 858 THR A C 1
ATOM 6221 O O . THR A 1 836 ? 33.074 136.777 82.588 1.00 74.53 858 THR A O 1
ATOM 6225 N N . VAL A 1 837 ? 33.170 137.510 84.730 1.00 70.88 859 VAL A N 1
ATOM 6226 C CA . VAL A 1 837 ? 32.516 138.831 84.503 1.00 68.22 859 VAL A CA 1
ATOM 6227 C C . VAL A 1 837 ? 33.200 139.576 83.344 1.00 69.84 859 VAL A C 1
ATOM 6228 O O . VAL A 1 837 ? 32.500 140.239 82.577 1.00 65.71 859 VAL A O 1
ATOM 6232 N N . ASP A 1 838 ? 34.532 139.553 83.263 1.00 77.14 860 ASP A N 1
ATOM 6233 C CA . ASP A 1 838 ? 35.304 140.404 82.310 1.00 80.18 860 ASP A CA 1
ATOM 6234 C C . ASP A 1 838 ? 35.085 139.864 80.895 1.00 75.44 860 ASP A C 1
ATOM 6235 O O . ASP A 1 838 ? 34.767 140.661 80.002 1.00 72.64 860 ASP A O 1
ATOM 6240 N N . GLU A 1 839 ? 35.198 138.547 80.741 1.00 75.09 861 GLU A N 1
ATOM 6241 C CA . GLU A 1 839 ? 34.796 137.815 79.517 1.00 76.43 861 GLU A CA 1
ATOM 6242 C C . GLU A 1 839 ? 33.398 138.260 79.095 1.00 73.45 861 GLU A C 1
ATOM 6243 O O . GLU A 1 839 ? 33.274 138.892 78.055 1.00 75.89 861 GLU A O 1
ATOM 6249 N N . ILE A 1 840 ? 32.385 138.015 79.927 1.00 72.77 862 ILE A N 1
ATOM 6250 C CA . ILE A 1 840 ? 30.952 138.298 79.607 1.00 68.53 862 ILE A CA 1
ATOM 6251 C C . ILE A 1 840 ? 30.848 139.751 79.179 1.00 68.12 862 ILE A C 1
ATOM 6252 O O . ILE A 1 840 ? 30.095 140.043 78.236 1.00 69.93 862 ILE A O 1
ATOM 6257 N N . ILE A 1 841 ? 31.508 140.640 79.909 1.00 69.79 863 ILE A N 1
ATOM 6258 C CA . ILE A 1 841 ? 31.371 142.102 79.688 1.00 72.86 863 ILE A CA 1
ATOM 6259 C C . ILE A 1 841 ? 32.003 142.465 78.335 1.00 77.54 863 ILE A C 1
ATOM 6260 O O . ILE A 1 841 ? 31.574 143.474 77.754 1.00 75.23 863 ILE A O 1
ATOM 6265 N N . ASN A 1 842 ? 32.974 141.690 77.844 1.00 85.40 864 ASN A N 1
ATOM 6266 C CA . ASN A 1 842 ? 33.627 141.943 76.525 1.00 94.39 864 ASN A CA 1
ATOM 6267 C C . ASN A 1 842 ? 33.069 140.958 75.489 1.00 94.93 864 ASN A C 1
ATOM 6268 O O . ASN A 1 842 ? 33.856 140.413 74.700 1.00 103.74 864 ASN A O 1
ATOM 6273 N N . THR A 1 843 ? 31.759 140.713 75.514 1.00 87.70 865 THR A N 1
ATOM 6274 C CA . THR A 1 843 ? 31.062 139.815 74.567 1.00 86.31 865 THR A CA 1
ATOM 6275 C C . THR A 1 843 ? 29.628 140.293 74.437 1.00 84.49 865 THR A C 1
ATOM 6276 O O . THR A 1 843 ? 28.705 139.611 74.880 1.00 84.20 865 THR A O 1
ATOM 6280 N N . PRO A 1 844 ? 29.398 141.432 73.749 1.00 87.40 866 PRO A N 1
ATOM 6281 C CA . PRO A 1 844 ? 28.082 142.060 73.736 1.00 82.98 866 PRO A CA 1
ATOM 6282 C C . PRO A 1 844 ? 26.997 141.052 73.323 1.00 80.63 866 PRO A C 1
ATOM 6283 O O . PRO A 1 844 ? 25.896 141.206 73.753 1.00 77.37 866 PRO A O 1
ATOM 6287 N N . GLU A 1 845 ? 27.313 140.057 72.496 1.00 79.76 867 GLU A N 1
ATOM 6288 C CA . GLU A 1 845 ? 26.281 139.115 71.986 1.00 81.95 867 GLU A CA 1
ATOM 6289 C C . GLU A 1 845 ? 25.855 138.122 73.083 1.00 79.41 867 GLU A C 1
ATOM 6290 O O . GLU A 1 845 ? 24.686 137.663 73.032 1.00 78.48 867 GLU A O 1
ATOM 6296 N N . ILE A 1 846 ? 26.723 137.770 74.043 1.00 74.72 868 ILE A N 1
ATOM 6297 C CA . ILE A 1 846 ? 26.264 136.994 75.230 1.00 73.61 868 ILE A CA 1
ATOM 6298 C C . ILE A 1 846 ? 25.200 137.848 75.919 1.00 69.62 868 ILE A C 1
ATOM 6299 O O . ILE A 1 846 ? 24.138 137.291 76.334 1.00 69.73 868 ILE A O 1
ATOM 6304 N N . LEU A 1 847 ? 25.466 139.139 76.098 1.00 66.56 869 LEU A N 1
ATOM 6305 C CA . LEU A 1 847 ? 24.632 139.884 77.061 1.00 70.39 869 LEU A CA 1
ATOM 6306 C C . LEU A 1 847 ? 23.370 140.411 76.374 1.00 65.91 869 LEU A C 1
ATOM 6307 O O . LEU A 1 847 ? 22.397 140.628 77.103 1.00 62.05 869 LEU A O 1
ATOM 6312 N N . ASN A 1 848 ? 23.276 140.336 75.047 1.00 66.31 870 ASN A N 1
ATOM 6313 C CA . ASN A 1 848 ? 21.988 140.509 74.314 1.00 68.83 870 ASN A CA 1
ATOM 6314 C C . ASN A 1 848 ? 21.068 139.307 74.627 1.00 63.39 870 ASN A C 1
ATOM 6315 O O . ASN A 1 848 ? 19.847 139.474 74.513 1.00 67.55 870 ASN A O 1
ATOM 6320 N N . SER A 1 849 ? 21.600 138.156 75.041 1.00 58.61 871 SER A N 1
ATOM 6321 C CA . SER A 1 849 ? 20.834 136.949 75.455 1.00 60.86 871 SER A CA 1
ATOM 6322 C C . SER A 1 849 ? 20.303 137.029 76.916 1.00 59.54 871 SER A C 1
ATOM 6323 O O . SER A 1 849 ? 19.700 136.063 77.364 1.00 61.32 871 SER A O 1
ATOM 6326 N N . PHE A 1 850 ? 20.544 138.109 77.653 1.00 55.68 872 PHE A N 1
ATOM 6327 C CA . PHE A 1 850 ? 20.058 138.311 79.036 1.00 54.13 872 PHE A CA 1
ATOM 6328 C C . PHE A 1 850 ? 18.741 139.093 79.002 1.00 52.52 872 PHE A C 1
ATOM 6329 O O . PHE A 1 850 ? 18.255 139.439 80.045 1.00 50.37 872 PHE A O 1
ATOM 6337 N N . PHE A 1 851 ? 18.212 139.440 77.835 1.00 51.05 873 PHE A N 1
ATOM 6338 C CA . PHE A 1 851 ? 16.870 140.045 77.751 1.00 50.48 873 PHE A CA 1
ATOM 6339 C C . PHE A 1 851 ? 16.173 139.682 76.435 1.00 53.18 873 PHE A C 1
ATOM 6340 O O . PHE A 1 851 ? 16.822 139.227 75.484 1.00 53.03 873 PHE A O 1
ATOM 6348 N N . ARG A 1 852 ? 14.854 139.853 76.452 1.00 52.23 874 ARG A N 1
ATOM 6349 C CA . ARG A 1 852 ? 13.943 139.883 75.295 1.00 54.88 874 ARG A CA 1
ATOM 6350 C C . ARG A 1 852 ? 13.361 141.303 75.240 1.00 49.94 874 ARG A C 1
ATOM 6351 O O . ARG A 1 852 ? 12.911 141.855 76.262 1.00 45.38 874 ARG A O 1
ATOM 6359 N N . PHE A 1 853 ? 13.443 141.911 74.077 1.00 45.11 875 PHE A N 1
ATOM 6360 C CA . PHE A 1 853 ? 12.929 143.259 73.808 1.00 43.92 875 PHE A CA 1
ATOM 6361 C C . PHE A 1 853 ? 11.675 143.131 72.946 1.00 44.49 875 PHE A C 1
ATOM 6362 O O . PHE A 1 853 ? 11.711 142.395 71.957 1.00 47.98 875 PHE A O 1
ATOM 6370 N N . THR A 1 854 ? 10.619 143.850 73.284 1.00 41.32 876 THR A N 1
ATOM 6371 C CA . THR A 1 854 ? 9.467 144.032 72.367 1.00 41.47 876 THR A CA 1
ATOM 6372 C C . THR A 1 854 ? 9.489 145.476 71.935 1.00 40.09 876 THR A C 1
ATOM 6373 O O . THR A 1 854 ? 9.463 146.373 72.776 1.00 41.19 876 THR A O 1
ATOM 6377 N N . PRO A 1 855 ? 9.637 145.766 70.634 1.00 40.51 877 PRO A N 1
ATOM 6378 C CA . PRO A 1 855 ? 9.613 147.153 70.203 1.00 40.63 877 PRO A CA 1
ATOM 6379 C C . PRO A 1 855 ? 8.199 147.744 70.195 1.00 40.05 877 PRO A C 1
ATOM 6380 O O . PRO A 1 855 ? 7.262 147.069 69.841 1.00 43.58 877 PRO A O 1
ATOM 6384 N N . ALA A 1 856 ? 8.102 149.033 70.522 1.00 40.91 878 ALA A N 1
ATOM 6385 C CA . ALA A 1 856 ? 6.888 149.878 70.380 1.00 42.09 878 ALA A CA 1
ATOM 6386 C C . ALA A 1 856 ? 6.617 150.266 68.932 1.00 42.95 878 ALA A C 1
ATOM 6387 O O . ALA A 1 856 ? 5.481 150.611 68.629 1.00 43.13 878 ALA A O 1
ATOM 6389 N N . PHE A 1 857 ? 7.657 150.357 68.110 1.00 45.30 879 PHE A N 1
ATOM 6390 C CA . PHE A 1 857 ? 7.546 150.614 66.656 1.00 46.77 879 PHE A CA 1
ATOM 6391 C C . PHE A 1 857 ? 8.621 149.795 65.958 1.00 48.90 879 PHE A C 1
ATOM 6392 O O . PHE A 1 857 ? 9.617 149.366 66.592 1.00 50.15 879 PHE A O 1
ATOM 6400 N N . GLU A 1 858 ? 8.354 149.480 64.712 1.00 51.72 880 GLU A N 1
ATOM 6401 C CA . GLU A 1 858 ? 9.182 148.558 63.919 1.00 56.40 880 GLU A CA 1
ATOM 6402 C C . GLU A 1 858 ? 10.634 149.046 63.954 1.00 51.16 880 GLU A C 1
ATOM 6403 O O . GLU A 1 858 ? 10.887 150.247 63.662 1.00 51.04 880 GLU A O 1
ATOM 6409 N N . ASP A 1 859 ? 11.569 148.138 64.184 1.00 51.70 881 ASP A N 1
ATOM 6410 C CA . ASP A 1 859 ? 13.017 148.462 64.085 1.00 55.67 881 ASP A CA 1
ATOM 6411 C C . ASP A 1 859 ? 13.448 149.419 65.220 1.00 49.78 881 ASP A C 1
ATOM 6412 O O . ASP A 1 859 ? 14.597 149.766 65.221 1.00 51.02 881 ASP A O 1
ATOM 6417 N N . GLN A 1 860 ? 12.636 149.727 66.230 1.00 45.87 882 GLN A N 1
ATOM 6418 C CA . GLN A 1 860 ? 13.164 150.311 67.497 1.00 46.34 882 GLN A CA 1
ATOM 6419 C C . GLN A 1 860 ? 14.202 149.346 68.081 1.00 44.46 882 GLN A C 1
ATOM 6420 O O . GLN A 1 860 ? 13.909 148.154 68.150 1.00 42.79 882 GLN A O 1
ATOM 6426 N N . LYS A 1 861 ? 15.386 149.817 68.465 1.00 43.58 883 LYS A N 1
ATOM 6427 C CA . LYS A 1 861 ? 16.469 148.907 68.924 1.00 44.41 883 LYS A CA 1
ATOM 6428 C C . LYS A 1 861 ? 16.793 149.146 70.396 1.00 40.72 883 LYS A C 1
ATOM 6429 O O . LYS A 1 861 ? 16.478 150.228 70.942 1.00 39.53 883 LYS A O 1
ATOM 6435 N N . ALA A 1 862 ? 17.441 148.160 70.997 1.00 39.65 884 ALA A N 1
ATOM 6436 C CA . ALA A 1 862 ? 17.792 148.155 72.425 1.00 39.43 884 ALA A CA 1
ATOM 6437 C C . ALA A 1 862 ? 19.029 147.294 72.599 1.00 40.57 884 ALA A C 1
ATOM 6438 O O . ALA A 1 862 ? 19.058 146.219 72.040 1.00 43.11 884 ALA A O 1
ATOM 6440 N N . THR A 1 863 ? 19.982 147.745 73.398 1.00 41.57 885 THR A N 1
ATOM 6441 C CA . THR A 1 863 ? 21.095 146.872 73.863 1.00 45.34 885 THR A CA 1
ATOM 6442 C C . THR A 1 863 ? 21.184 147.015 75.392 1.00 44.52 885 THR A C 1
ATOM 6443 O O . THR A 1 863 ? 20.595 147.969 75.931 1.00 42.71 885 THR A O 1
ATOM 6447 N N . LEU A 1 864 ? 21.919 146.122 76.046 1.00 47.29 886 LEU A N 1
ATOM 6448 C CA . LEU A 1 864 ? 22.242 146.212 77.490 1.00 46.88 886 LEU A CA 1
ATOM 6449 C C . LEU A 1 864 ? 23.661 146.768 77.643 1.00 50.36 886 LEU A C 1
ATOM 6450 O O . LEU A 1 864 ? 24.572 146.259 76.941 1.00 50.69 886 LEU A O 1
ATOM 6455 N N . VAL A 1 865 ? 23.833 147.768 78.506 1.00 49.83 887 VAL A N 1
ATOM 6456 C CA . VAL A 1 865 ? 25.150 148.269 78.986 1.00 53.53 887 VAL A CA 1
ATOM 6457 C C . VAL A 1 865 ? 25.464 147.494 80.289 1.00 54.60 887 VAL A C 1
ATOM 6458 O O . VAL A 1 865 ? 24.640 147.543 81.234 1.00 47.95 887 VAL A O 1
ATOM 6462 N N . ALA A 1 866 ? 26.611 146.818 80.358 1.00 53.02 888 ALA A N 1
ATOM 6463 C CA . ALA A 1 866 ? 27.062 146.058 81.534 1.00 53.50 888 ALA A CA 1
ATOM 6464 C C . ALA A 1 866 ? 28.070 146.837 82.389 1.00 55.36 888 ALA A C 1
ATOM 6465 O O . ALA A 1 866 ? 28.929 147.542 81.836 1.00 58.88 888 ALA A O 1
ATOM 6467 N N . THR A 1 867 ? 28.030 146.577 83.703 1.00 52.51 889 THR A N 1
ATOM 6468 C CA . THR A 1 867 ? 28.874 147.171 84.763 1.00 51.44 889 THR A CA 1
ATOM 6469 C C . THR A 1 867 ? 29.283 146.052 85.704 1.00 52.55 889 THR A C 1
ATOM 6470 O O . THR A 1 867 ? 28.397 145.283 86.170 1.00 51.68 889 THR A O 1
ATOM 6474 N N . LYS A 1 868 ? 30.571 145.909 85.932 1.00 53.85 890 LYS A N 1
ATOM 6475 C CA . LYS A 1 868 ? 31.103 144.959 86.934 1.00 55.42 890 LYS A CA 1
ATOM 6476 C C . LYS A 1 868 ? 30.660 145.469 88.316 1.00 55.02 890 LYS A C 1
ATOM 6477 O O . LYS A 1 868 ? 30.692 146.690 88.531 1.00 55.83 890 LYS A O 1
ATOM 6483 N N . GLN A 1 869 ? 30.126 144.582 89.155 1.00 55.82 891 GLN A N 1
ATOM 6484 C CA . GLN A 1 869 ? 29.640 144.944 90.510 1.00 55.29 891 GLN A CA 1
ATOM 6485 C C . GLN A 1 869 ? 30.505 144.248 91.549 1.00 56.49 891 GLN A C 1
ATOM 6486 O O . GLN A 1 869 ? 30.707 144.840 92.601 1.00 60.11 891 GLN A O 1
ATOM 6492 N N . SER A 1 870 ? 31.033 143.071 91.240 1.00 56.13 892 SER A N 1
ATOM 6493 C CA . SER A 1 870 ? 32.001 142.346 92.096 1.00 58.37 892 SER A CA 1
ATOM 6494 C C . SER A 1 870 ? 32.779 141.372 91.204 1.00 61.51 892 SER A C 1
ATOM 6495 O O . SER A 1 870 ? 32.480 141.320 90.011 1.00 65.03 892 SER A O 1
ATOM 6498 N N . ASP A 1 871 ? 33.648 140.559 91.780 1.00 64.82 893 ASP A N 1
ATOM 6499 C CA . ASP A 1 871 ? 34.397 139.474 91.092 1.00 69.47 893 ASP A CA 1
ATOM 6500 C C . ASP A 1 871 ? 33.458 138.454 90.430 1.00 67.23 893 ASP A C 1
ATOM 6501 O O . ASP A 1 871 ? 33.943 137.582 89.650 1.00 67.90 893 ASP A O 1
ATOM 6506 N N . THR A 1 872 ? 32.175 138.468 90.774 1.00 62.10 894 THR A N 1
ATOM 6507 C CA . THR A 1 872 ? 31.307 137.282 90.590 1.00 59.48 894 THR A CA 1
ATOM 6508 C C . THR A 1 872 ? 29.983 137.729 89.972 1.00 54.16 894 THR A C 1
ATOM 6509 O O . THR A 1 872 ? 29.168 136.884 89.644 1.00 52.29 894 THR A O 1
ATOM 6513 N N . SER A 1 873 ? 29.783 139.022 89.781 1.00 53.59 895 SER A N 1
ATOM 6514 C CA . SER A 1 873 ? 28.469 139.543 89.357 1.00 51.87 895 SER A CA 1
ATOM 6515 C C . SER A 1 873 ? 28.628 140.789 88.513 1.00 49.01 895 SER A C 1
ATOM 6516 O O . SER A 1 873 ? 29.610 141.483 88.645 1.00 52.37 895 SER A O 1
ATOM 6519 N N . LEU A 1 874 ? 27.582 141.112 87.784 1.00 47.39 896 LEU A N 1
ATOM 6520 C CA . LEU A 1 874 ? 27.506 142.364 87.014 1.00 48.90 896 LEU A CA 1
ATOM 6521 C C . LEU A 1 874 ? 26.057 142.834 86.986 1.00 45.60 896 LEU A C 1
ATOM 6522 O O . LEU A 1 874 ? 25.185 142.036 87.258 1.00 45.27 896 LEU A O 1
ATOM 6527 N N . SER A 1 875 ? 25.820 144.086 86.629 1.00 45.79 897 SER A N 1
ATOM 6528 C CA . SER A 1 875 ? 24.470 144.576 86.345 1.00 43.85 897 SER A CA 1
ATOM 6529 C C . SER A 1 875 ? 24.398 145.016 84.888 1.00 44.06 897 SER A C 1
ATOM 6530 O O . SER A 1 875 ? 25.363 145.510 84.368 1.00 42.72 897 SER A O 1
ATOM 6533 N N . VAL A 1 876 ? 23.191 144.990 84.355 1.00 41.99 898 VAL A N 1
ATOM 6534 C CA . VAL A 1 876 ? 22.893 145.460 82.993 1.00 42.73 898 VAL A CA 1
ATOM 6535 C C . VAL A 1 876 ? 21.699 146.389 83.102 1.00 41.87 898 VAL A C 1
ATOM 6536 O O . VAL A 1 876 ? 20.819 146.165 83.935 1.00 43.51 898 VAL A O 1
ATOM 6540 N N . SER A 1 877 ? 21.667 147.343 82.205 1.00 40.45 899 SER A N 1
ATOM 6541 C CA . SER A 1 877 ? 20.687 148.425 82.120 1.00 41.37 899 SER A CA 1
ATOM 6542 C C . SER A 1 877 ? 20.491 148.665 80.632 1.00 42.71 899 SER A C 1
ATOM 6543 O O . SER A 1 877 ? 21.468 148.671 79.881 1.00 44.58 899 SER A O 1
ATOM 6546 N N . PRO A 1 878 ? 19.266 148.826 80.132 1.00 43.36 900 PRO A N 1
ATOM 6547 C CA . PRO A 1 878 ? 19.099 148.972 78.702 1.00 43.48 900 PRO A CA 1
ATOM 6548 C C . PRO A 1 878 ? 19.428 150.372 78.170 1.00 42.68 900 PRO A C 1
ATOM 6549 O O . PRO A 1 878 ? 19.308 151.402 78.885 1.00 40.19 900 PRO A O 1
ATOM 6553 N N . ARG A 1 879 ? 19.819 150.362 76.895 1.00 40.69 901 ARG A N 1
ATOM 6554 C CA . ARG A 1 879 ? 20.013 151.554 76.035 1.00 41.99 901 ARG A CA 1
ATOM 6555 C C . ARG A 1 879 ? 19.051 151.397 74.851 1.00 39.01 901 ARG A C 1
ATOM 6556 O O . ARG A 1 879 ? 19.164 150.379 74.122 1.00 41.20 901 ARG A O 1
ATOM 6564 N N . ILE A 1 880 ? 18.106 152.319 74.707 1.00 36.77 902 ILE A N 1
ATOM 6565 C CA . ILE A 1 880 ? 16.894 152.101 73.899 1.00 37.45 902 ILE A CA 1
ATOM 6566 C C . ILE A 1 880 ? 16.713 153.287 72.958 1.00 38.28 902 ILE A C 1
ATOM 6567 O O . ILE A 1 880 ? 16.897 154.407 73.400 1.00 36.72 902 ILE A O 1
ATOM 6572 N N . GLN A 1 881 ? 16.392 153.032 71.695 1.00 40.12 903 GLN A N 1
ATOM 6573 C CA . GLN A 1 881 ? 16.109 154.125 70.723 1.00 41.83 903 GLN A CA 1
ATOM 6574 C C . GLN A 1 881 ? 14.753 154.733 71.015 1.00 38.75 903 GLN A C 1
ATOM 6575 O O . GLN A 1 881 ? 13.802 153.981 71.266 1.00 40.49 903 GLN A O 1
ATOM 6581 N N . PHE A 1 882 ? 14.696 156.055 71.014 1.00 36.90 904 PHE A N 1
ATOM 6582 C CA . PHE A 1 882 ? 13.440 156.824 70.964 1.00 35.91 904 PHE A CA 1
ATOM 6583 C C . PHE A 1 882 ? 13.043 156.991 69.491 1.00 39.20 904 PHE A C 1
ATOM 6584 O O . PHE A 1 882 ? 13.694 156.420 68.619 1.00 42.49 904 PHE A O 1
ATOM 6592 N N . LEU A 1 883 ? 12.023 157.797 69.253 1.00 39.73 905 LEU A N 1
ATOM 6593 C CA . LEU A 1 883 ? 11.382 158.094 67.965 1.00 40.01 905 LEU A CA 1
ATOM 6594 C C . LEU A 1 883 ? 12.321 158.896 67.050 1.00 41.50 905 LEU A C 1
ATOM 6595 O O . LEU A 1 883 ? 12.086 158.923 65.843 1.00 41.30 905 LEU A O 1
ATOM 6600 N N . ASP A 1 884 ? 13.282 159.580 67.632 1.00 39.96 906 ASP A N 1
ATOM 6601 C CA . ASP A 1 884 ? 14.252 160.437 66.925 1.00 41.53 906 ASP A CA 1
ATOM 6602 C C . ASP A 1 884 ? 15.368 159.566 66.381 1.00 42.00 906 ASP A C 1
ATOM 6603 O O . ASP A 1 884 ? 16.235 160.116 65.789 1.00 42.48 906 ASP A O 1
ATOM 6608 N N . GLY A 1 885 ? 15.405 158.274 66.686 1.00 41.45 907 GLY A N 1
ATOM 6609 C CA . GLY A 1 885 ? 16.491 157.392 66.227 1.00 40.81 907 GLY A CA 1
ATOM 6610 C C . GLY A 1 885 ? 17.727 157.468 67.104 1.00 41.45 907 GLY A C 1
ATOM 6611 O O . GLY A 1 885 ? 18.674 156.702 66.843 1.00 44.85 907 GLY A O 1
ATOM 6612 N N . ASN A 1 886 ? 17.697 158.245 68.182 1.00 40.71 908 ASN A N 1
ATOM 6613 C CA . ASN A 1 886 ? 18.827 158.322 69.156 1.00 42.01 908 ASN A CA 1
ATOM 6614 C C . ASN A 1 886 ? 18.582 157.278 70.243 1.00 44.68 908 ASN A C 1
ATOM 6615 O O . ASN A 1 886 ? 17.419 157.062 70.658 1.00 40.22 908 ASN A O 1
ATOM 6620 N N . PHE A 1 887 ? 19.659 156.689 70.722 1.00 45.90 909 PHE A N 1
ATOM 6621 C CA . PHE A 1 887 ? 19.669 155.817 71.914 1.00 45.68 909 PHE A CA 1
ATOM 6622 C C . PHE A 1 887 ? 19.669 156.647 73.201 1.00 46.35 909 PHE A C 1
ATOM 6623 O O . PHE A 1 887 ? 20.470 157.593 73.301 1.00 44.54 909 PHE A O 1
ATOM 6631 N N . TYR A 1 888 ? 18.884 156.226 74.210 1.00 44.51 910 TYR A N 1
ATOM 6632 C CA . TYR A 1 888 ? 18.893 156.857 75.562 1.00 40.81 910 TYR A CA 1
ATOM 6633 C C . TYR A 1 888 ? 19.247 155.801 76.621 1.00 40.44 910 TYR A C 1
ATOM 6634 O O . TYR A 1 888 ? 18.925 154.640 76.450 1.00 40.28 910 TYR A O 1
ATOM 6643 N N . ASP A 1 889 ? 19.927 156.211 77.700 1.00 39.89 911 ASP A N 1
ATOM 6644 C CA . ASP A 1 889 ? 20.320 155.304 78.811 1.00 40.09 911 ASP A CA 1
ATOM 6645 C C . ASP A 1 889 ? 20.277 156.097 80.112 1.00 38.11 911 ASP A C 1
ATOM 6646 O O . ASP A 1 889 ? 19.817 157.232 80.066 1.00 38.53 911 ASP A O 1
ATOM 6651 N N . LEU A 1 890 ? 20.697 155.522 81.230 1.00 38.32 912 LEU A N 1
ATOM 6652 C CA . LEU A 1 890 ? 20.652 156.187 82.576 1.00 44.42 912 LEU A CA 1
ATOM 6653 C C . LEU A 1 890 ? 21.412 157.506 82.558 1.00 42.38 912 LEU A C 1
ATOM 6654 O O . LEU A 1 890 ? 21.051 158.388 83.343 1.00 40.18 912 LEU A O 1
ATOM 6659 N N . ASN A 1 891 ? 22.457 157.640 81.738 1.00 45.34 913 ASN A N 1
ATOM 6660 C CA . ASN A 1 891 ? 23.364 158.822 81.780 1.00 45.50 913 ASN A CA 1
ATOM 6661 C C . ASN A 1 891 ? 22.960 159.878 80.756 1.00 45.54 913 ASN A C 1
ATOM 6662 O O . ASN A 1 891 ? 23.632 160.902 80.682 1.00 50.98 913 ASN A O 1
ATOM 6667 N N . SER A 1 892 ? 21.877 159.693 80.027 1.00 44.44 914 SER A N 1
ATOM 6668 C CA . SER A 1 892 ? 21.521 160.628 78.926 1.00 42.78 914 SER A CA 1
ATOM 6669 C C . SER A 1 892 ? 21.187 162.034 79.451 1.00 45.67 914 SER A C 1
ATOM 6670 O O . SER A 1 892 ? 20.527 162.139 80.504 1.00 44.46 914 SER A O 1
ATOM 6673 N N . THR A 1 893 ? 21.553 163.057 78.667 1.00 44.84 915 THR A N 1
ATOM 6674 C CA . THR A 1 893 ? 21.285 164.490 78.935 1.00 46.78 915 THR A CA 1
ATOM 6675 C C . THR A 1 893 ? 20.728 165.137 77.660 1.00 46.02 915 THR A C 1
ATOM 6676 O O . THR A 1 893 ? 20.879 164.554 76.590 1.00 47.59 915 THR A O 1
ATOM 6680 N N . ILE A 1 894 ? 19.961 166.202 77.810 1.00 48.73 916 ILE A N 1
ATOM 6681 C CA . ILE A 1 894 ? 19.602 167.176 76.734 1.00 48.11 916 ILE A CA 1
ATOM 6682 C C . ILE A 1 894 ? 20.010 168.540 77.305 1.00 52.33 916 ILE A C 1
ATOM 6683 O O . ILE A 1 894 ? 19.663 168.843 78.496 1.00 48.50 916 ILE A O 1
ATOM 6688 N N . ALA A 1 895 ? 20.838 169.288 76.565 1.00 54.75 917 ALA A N 1
ATOM 6689 C CA . ALA A 1 895 ? 21.320 170.594 77.025 1.00 50.66 917 ALA A CA 1
ATOM 6690 C C . ALA A 1 895 ? 22.064 170.370 78.339 1.00 53.02 917 ALA A C 1
ATOM 6691 O O . ALA A 1 895 ? 22.039 171.224 79.225 1.00 56.63 917 ALA A O 1
ATOM 6693 N N . GLY A 1 896 ? 22.752 169.246 78.469 1.00 52.03 918 GLY A N 1
ATOM 6694 C CA . GLY A 1 896 ? 23.567 168.972 79.667 1.00 51.78 918 GLY A CA 1
ATOM 6695 C C . GLY A 1 896 ? 22.739 168.535 80.879 1.00 50.69 918 GLY A C 1
ATOM 6696 O O . GLY A 1 896 ? 23.349 168.174 81.886 1.00 52.84 918 GLY A O 1
ATOM 6697 N N . VAL A 1 897 ? 21.408 168.576 80.801 1.00 51.07 919 VAL A N 1
ATOM 6698 C CA . VAL A 1 897 ? 20.494 168.182 81.923 1.00 49.87 919 VAL A CA 1
ATOM 6699 C C . VAL A 1 897 ? 20.240 166.685 81.893 1.00 45.50 919 VAL A C 1
ATOM 6700 O O . VAL A 1 897 ? 19.708 166.122 80.937 1.00 45.77 919 VAL A O 1
ATOM 6704 N N . PRO A 1 898 ? 20.535 165.988 82.993 1.00 45.29 920 PRO A N 1
ATOM 6705 C CA . PRO A 1 898 ? 20.215 164.573 83.076 1.00 41.98 920 PRO A CA 1
ATOM 6706 C C . PRO A 1 898 ? 18.715 164.315 82.885 1.00 40.31 920 PRO A C 1
ATOM 6707 O O . PRO A 1 898 ? 17.930 164.990 83.438 1.00 38.12 920 PRO A O 1
ATOM 6711 N N . LEU A 1 899 ? 18.339 163.357 82.043 1.00 40.36 921 LEU A N 1
ATOM 6712 C CA . LEU A 1 899 ? 16.919 163.036 81.770 1.00 40.24 921 LEU A CA 1
ATOM 6713 C C . LEU A 1 899 ? 16.347 162.166 82.907 1.00 40.84 921 LEU A C 1
ATOM 6714 O O . LEU A 1 899 ? 15.166 162.313 83.202 1.00 43.72 921 LEU A O 1
ATOM 6719 N N . ASN A 1 900 ? 17.158 161.314 83.525 1.00 43.46 922 ASN A N 1
ATOM 6720 C CA . ASN A 1 900 ? 16.719 160.447 84.650 1.00 44.13 922 ASN A CA 1
ATOM 6721 C C . ASN A 1 900 ? 15.429 159.727 84.208 1.00 43.49 922 ASN A C 1
ATOM 6722 O O . ASN A 1 900 ? 14.407 159.792 84.888 1.00 46.31 922 ASN A O 1
ATOM 6727 N N . ILE A 1 901 ? 15.496 159.072 83.073 1.00 42.24 923 ILE A N 1
ATOM 6728 C CA . ILE A 1 901 ? 14.352 158.394 82.439 1.00 42.33 923 ILE A CA 1
ATOM 6729 C C . ILE A 1 901 ? 13.801 157.274 83.336 1.00 43.40 923 ILE A C 1
ATOM 6730 O O . ILE A 1 901 ? 12.483 157.196 83.448 1.00 52.12 923 ILE A O 1
ATOM 6735 N N . GLY A 1 902 ? 14.649 156.454 83.951 1.00 40.47 924 GLY A N 1
ATOM 6736 C CA . GLY A 1 902 ? 14.091 155.393 84.841 1.00 40.50 924 GLY A CA 1
ATOM 6737 C C . GLY A 1 902 ? 14.287 153.990 84.268 1.00 42.35 924 GLY A C 1
ATOM 6738 O O . GLY A 1 902 ? 13.557 153.073 84.634 1.00 42.96 924 GLY A O 1
ATOM 6739 N N . PHE A 1 903 ? 15.259 153.823 83.362 1.00 39.45 925 PHE A N 1
ATOM 6740 C CA . PHE A 1 903 ? 15.697 152.510 82.845 1.00 41.58 925 PHE A CA 1
ATOM 6741 C C . PHE A 1 903 ? 16.111 151.642 84.035 1.00 42.12 925 PHE A C 1
ATOM 6742 O O . PHE A 1 903 ? 16.720 152.125 84.977 1.00 45.67 925 PHE A O 1
ATOM 6750 N N . PRO A 1 904 ? 15.772 150.348 84.034 1.00 43.30 926 PRO A N 1
ATOM 6751 C CA . PRO A 1 904 ? 16.082 149.479 85.166 1.00 43.51 926 PRO A CA 1
ATOM 6752 C C . PRO A 1 904 ? 17.533 148.988 85.122 1.00 45.84 926 PRO A C 1
ATOM 6753 O O . PRO A 1 904 ? 18.198 149.179 84.129 1.00 42.05 926 PRO A O 1
ATOM 6757 N N . SER A 1 905 ? 18.007 148.413 86.222 1.00 43.37 927 SER A N 1
ATOM 6758 C CA . SER A 1 905 ? 19.248 147.611 86.216 1.00 48.31 927 SER A CA 1
ATOM 6759 C C . SER A 1 905 ? 18.963 146.271 86.836 1.00 47.50 927 SER A C 1
ATOM 6760 O O . SER A 1 905 ? 18.251 146.195 87.778 1.00 51.09 927 SER A O 1
ATOM 6763 N N . ARG A 1 906 ? 19.680 145.291 86.375 1.00 46.00 928 ARG A N 1
ATOM 6764 C CA . ARG A 1 906 ? 19.448 143.906 86.713 1.00 46.24 928 ARG A CA 1
ATOM 6765 C C . ARG A 1 906 ? 20.810 143.325 87.033 1.00 46.71 928 ARG A C 1
ATOM 6766 O O . ARG A 1 906 ? 21.689 143.362 86.143 1.00 44.50 928 ARG A O 1
ATOM 6774 N N . VAL A 1 907 ? 20.933 142.717 88.208 1.00 44.67 929 VAL A N 1
ATOM 6775 C CA . VAL A 1 907 ? 22.146 141.944 88.575 1.00 44.58 929 VAL A CA 1
ATOM 6776 C C . VAL A 1 907 ? 22.042 140.485 88.125 1.00 46.11 929 VAL A C 1
ATOM 6777 O O . VAL A 1 907 ? 20.994 139.845 88.352 1.00 48.58 929 VAL A O 1
ATOM 6781 N N . PHE A 1 908 ? 23.143 139.978 87.567 1.00 45.47 930 PHE A N 1
ATOM 6782 C CA . PHE A 1 908 ? 23.404 138.555 87.291 1.00 46.47 930 PHE A CA 1
ATOM 6783 C C . PHE A 1 908 ? 24.614 138.141 88.111 1.00 46.94 930 PHE A C 1
ATOM 6784 O O . PHE A 1 908 ? 25.585 138.860 88.110 1.00 47.89 930 PHE A O 1
ATOM 6792 N N . ALA A 1 909 ? 24.550 137.023 88.799 1.00 47.75 931 ALA A N 1
ATOM 6793 C CA . ALA A 1 909 ? 25.647 136.635 89.693 1.00 50.63 931 ALA A CA 1
ATOM 6794 C C . ALA A 1 909 ? 25.919 135.151 89.559 1.00 50.29 931 ALA A C 1
ATOM 6795 O O . ALA A 1 909 ? 25.067 134.479 89.031 1.00 50.97 931 ALA A O 1
ATOM 6797 N N . GLY A 1 910 ? 27.095 134.706 89.985 1.00 51.92 932 GLY A N 1
ATOM 6798 C CA . GLY A 1 910 ? 27.551 133.307 89.866 1.00 55.14 932 GLY A CA 1
ATOM 6799 C C . GLY A 1 910 ? 28.617 133.105 88.783 1.00 57.80 932 GLY A C 1
ATOM 6800 O O . GLY A 1 910 ? 29.085 131.993 88.618 1.00 59.38 932 GLY A O 1
ATOM 6801 N N . PHE A 1 911 ? 29.090 134.145 88.118 1.00 61.07 933 PHE A N 1
ATOM 6802 C CA . PHE A 1 911 ? 30.246 134.018 87.185 1.00 65.76 933 PHE A CA 1
ATOM 6803 C C . PHE A 1 911 ? 31.506 133.609 87.963 1.00 71.09 933 PHE A C 1
ATOM 6804 O O . PHE A 1 911 ? 31.529 133.804 89.172 1.00 72.84 933 PHE A O 1
ATOM 6812 N N . ALA A 1 912 ? 32.536 133.066 87.299 1.00 79.71 934 ALA A N 1
ATOM 6813 C CA . ALA A 1 912 ? 33.831 132.689 87.934 1.00 82.53 934 ALA A CA 1
ATOM 6814 C C . ALA A 1 912 ? 34.775 133.903 88.061 1.00 86.83 934 ALA A C 1
ATOM 6815 O O . ALA A 1 912 ? 34.529 134.943 87.386 1.00 89.03 934 ALA A O 1
ATOM 6817 N N . ALA A 1 913 ? 35.754 133.850 88.975 1.00 96.57 935 ALA A N 1
ATOM 6818 C CA . ALA A 1 913 ? 37.002 134.663 88.908 1.00 106.65 935 ALA A CA 1
ATOM 6819 C C . ALA A 1 913 ? 38.122 133.694 88.508 1.00 112.27 935 ALA A C 1
ATOM 6820 O O . ALA A 1 913 ? 38.720 133.086 89.402 1.00 117.40 935 ALA A O 1
ATOM 6822 N N . LEU A 1 914 ? 38.379 133.598 87.198 1.00 115.34 936 LEU A N 1
ATOM 6823 C CA . LEU A 1 914 ? 38.332 132.327 86.411 1.00 115.44 936 LEU A CA 1
ATOM 6824 C C . LEU A 1 914 ? 38.114 131.129 87.349 1.00 117.35 936 LEU A C 1
ATOM 6825 O O . LEU A 1 914 ? 39.020 130.534 87.942 1.00 125.91 936 LEU A O 1
#

B-factor: mean 78.09, std 27.07, range [32.22, 199.99]

Foldseek 3Di:
DQWDWFDQDFFWIFTAHLLRFTFPPQIDRVCVQLVHDPQKGWQEWDDDPQKIKTKIFGLLAAWAAQLDDFQGIDTPPPPDRNTFIKIWIWHAPDLFHGDTHTDAIAGAGEFGAFPQNSLQLNPEKEFDWAFLFQALQLLFFAFADFLQCLAVNPHDCVCVQVPCVVFFFAQFPGSRFTQFGFQQFHTAIGHQRAFGAQKTWNHSHPQGRGPVVVCCVVPRVVVRCQQFPFPVNFHPVPTIFGCQLRCVLLPFHDPVRTTHGNNRSQSRQQQRAWEDAPFWIKGGGALTFWHQWIFTDGPVPPRDDHGFTFGVQQEAEDQPDVLLQLQQLLQLKDADPQADSQRTSSNSVTGQRIWSWQHWYDDHRKIKTKTARWAKGWAWCDPDVNRRHSHTRDGFQWAALPFDQFQLRLSNLCRQSNHYRFAKDQDPNFIARGHNDCHPDGGGHHNSNHPVCSHVIHIHMYTYNFQANHSHFGLVLLCQQAQPHWHPDDVTDTIHTSRGQKMKIFMAHPVLSVQSSVQSVDPHDGRHGYGYQMHIDRDHFHNVQWDDQDGCVHGTSSRIGGNQLQSHNYRGGKTKHAKDKAFALDDFDPPADTFMWIWIDMQFWIKIAGARVVPRHGAAAPGSSAPRLRIDTDGDDPLVRNHHVSQFDHWDADNVQRKIKTKGQLCSRGQATSSNHGDDQSAKIFIKMKHKDDDHARRDPVRVHDRHHIGMDIHRQQHMDSQWGWRDWACLDPQWIWTWTDNDPDTAIWIWGRDPRHTDTDVQQSVQSRCQVPFSGGADDAVDCGLQFHKDFDDLCVCVVVVVLAPWPVRCQVCQVNQQVRIDGGHPDPPWDKGWHWDDPDRWKIKTWMFTAGPSRHTDTQQDDDSSHGRNRPTDIDMHGNHHND

Organism: Mycoplasma genitalium (strain ATCC 33530 / DSM 19775 / NCTC 10195 / G37) (NCBI:txid243273)

Secondary structure (DSSP, 8-state):
--SEEEE-SSSEEEEE-TTS-BPTT--EEHHHHTT--TTEEEEEEEEETTEEEEEEEETT--EEE-SSSS--EEE-TTTT----EEEEEEEE--SSS--EEEEEEEEEPPPP--HHHHHHHTT-EEEPPP-TT--HHHH-B-B--BHHHHHT-SS-TTSHHHHGGGGT-TT---TT-B-EEESSSSS-EE-TTS---SEEESSTTTS--TT-HHHIIIIIHHHHHHHSPPP------SSEEE-HHHHHHTT--EETTEEPPHHHHHHHHHSSEEEE-SSEEEEE--SSS-B-EEEEEETT--TT-EEPEEEGGGEEE--SSHHHHHHHHHHH----SS-SS---TTTTT-----EEEEEEEEETTEEEEEEEEPPEEEEE------TTTTEEE-------TTS-SSHHHHHT--TTSSS---S-B--TTS-BSS-S----S------SS-GGGGTT--EEEEE-SSS-S--BSSHHHHHHHHT--B--STT-PBPPPSSSSEEEEEEE-HHHHHHHHHHHH--SSPP-EEE-SEEEEE-PPPGGGEE---------TTT-EE---SS-S-SSS--EEEEEEEE--S---TTSPPPEEEEEEETTEEEEEEEETTTTEE---S-SSS--TTEEEEE--HHHHTS-GGGEEEEEEETTTTEEEEEEEGGGS-SB-TB-PBP---S-EEEEEEEEESPPTTSSGGGSS-SS--EEEEEEEEEEESSPEEEEEE---SSEEEEEEESSSSEEEEEEEEETTEEEE-HHHHHHHH--TTSSS----TTS-BTTBEEEEPPTTHHHHHTGGGSBHHHHHT-HHHHHTTEEEE-SSTT--EEEEEEEEETTEEEEEEEEE-TTS-EE-TT-EETTEE-------EEEE--B--